Protein AF-0000000074689907 (afdb_homodimer)

Structure (mmCIF, N/CA/C/O backbone):
data_AF-0000000074689907-model_v1
#
loop_
_entity.id
_entity.type
_entity.pdbx_description
1 polymer 'Uncharacterized protein'
#
loop_
_atom_site.group_PDB
_atom_site.id
_atom_site.type_symbol
_atom_site.label_atom_id
_atom_site.label_alt_id
_atom_site.label_comp_id
_atom_site.label_asym_id
_atom_site.label_entity_id
_atom_site.label_seq_id
_atom_site.pdbx_PDB_ins_code
_atom_site.Cartn_x
_atom_site.Cartn_y
_atom_site.Cartn_z
_atom_site.occupancy
_atom_site.B_iso_or_equiv
_atom_site.auth_seq_id
_atom_site.auth_comp_id
_atom_site.auth_asym_id
_atom_site.auth_atom_id
_atom_site.pdbx_PDB_model_num
ATOM 1 N N . MET A 1 1 ? -21.703 -45.781 24.141 1 61.06 1 MET A N 1
ATOM 2 C CA . MET A 1 1 ? -22.984 -45.281 23.656 1 61.06 1 MET A CA 1
ATOM 3 C C . MET A 1 1 ? -22.984 -43.75 23.562 1 61.06 1 MET A C 1
ATOM 5 O O . MET A 1 1 ? -23.328 -43.188 22.531 1 61.06 1 MET A O 1
ATOM 9 N N . VAL A 1 2 ? -22.469 -43.188 24.641 1 70.88 2 VAL A N 1
ATOM 10 C CA . VAL A 1 2 ? -22.438 -41.75 24.719 1 70.88 2 VAL A CA 1
ATOM 11 C C . VAL A 1 2 ? -21.484 -41.188 23.656 1 70.88 2 VAL A C 1
ATOM 13 O O . VAL A 1 2 ? -21.812 -40.25 22.922 1 70.88 2 VAL A O 1
ATOM 16 N N . ALA A 1 3 ? -20.469 -41.938 23.438 1 79.12 3 ALA A N 1
ATOM 17 C CA . ALA A 1 3 ? -19.469 -41.5 22.484 1 79.12 3 ALA A CA 1
ATOM 18 C C . ALA A 1 3 ? -19.984 -41.562 21.062 1 79.12 3 ALA A C 1
ATOM 20 O O . ALA A 1 3 ? -19.75 -40.656 20.25 1 79.12 3 ALA A O 1
ATOM 21 N N . ALA A 1 4 ? -20.797 -42.594 20.781 1 86.19 4 ALA A N 1
ATOM 22 C CA . ALA A 1 4 ? -21.344 -42.781 19.438 1 86.19 4 ALA A CA 1
ATOM 23 C C . ALA A 1 4 ? -22.359 -41.688 19.094 1 86.19 4 ALA A C 1
ATOM 25 O O . ALA A 1 4 ? -22.359 -41.156 17.984 1 86.19 4 ALA A O 1
ATOM 26 N N . ASN A 1 5 ? -23.156 -41.375 20.109 1 89.81 5 ASN A N 1
ATOM 27 C CA . ASN A 1 5 ? -24.141 -40.312 19.922 1 89.81 5 ASN A CA 1
ATOM 28 C C . ASN A 1 5 ? -23.453 -38.938 19.734 1 89.81 5 ASN A C 1
ATOM 30 O O . ASN A 1 5 ? -23.891 -38.125 18.906 1 89.81 5 ASN A O 1
ATOM 34 N N . ASP A 1 6 ? -22.406 -38.781 20.469 1 92.06 6 ASP A N 1
ATOM 35 C CA . ASP A 1 6 ? -21.641 -37.531 20.359 1 92.06 6 ASP A CA 1
ATOM 36 C C . ASP A 1 6 ? -21.031 -37.375 18.969 1 92.06 6 ASP A C 1
ATOM 38 O O . ASP A 1 6 ? -21.062 -36.312 18.391 1 92.06 6 ASP A O 1
ATOM 42 N N . VAL A 1 7 ? -20.531 -38.469 18.422 1 91.75 7 VAL A N 1
ATOM 43 C CA . VAL A 1 7 ? -19.922 -38.438 17.109 1 91.75 7 VAL A CA 1
ATOM 44 C C . VAL A 1 7 ? -20.969 -38.156 16.047 1 91.75 7 VAL A C 1
ATOM 46 O O . VAL A 1 7 ? -20.734 -37.375 15.102 1 91.75 7 VAL A O 1
ATOM 49 N N . ARG A 1 8 ? -22.109 -38.781 16.188 1 94.06 8 ARG A N 1
ATOM 50 C CA . ARG A 1 8 ? -23.203 -38.531 15.234 1 94.06 8 ARG A CA 1
ATOM 51 C C . ARG A 1 8 ? -23.625 -37.062 15.234 1 94.06 8 ARG A C 1
ATOM 53 O O . ARG A 1 8 ? -23.891 -36.5 14.172 1 94.06 8 ARG A O 1
ATOM 60 N N . ASP A 1 9 ? -23.703 -36.531 16.422 1 94.69 9 ASP A N 1
ATOM 61 C CA . ASP A 1 9 ? -24.062 -35.094 16.531 1 94.69 9 ASP A CA 1
ATOM 62 C C . ASP A 1 9 ? -23.047 -34.219 15.828 1 94.69 9 ASP A C 1
ATOM 64 O O . ASP A 1 9 ? -23.422 -33.25 15.164 1 94.69 9 ASP A O 1
ATOM 68 N N . VAL A 1 10 ? -21.781 -34.531 15.984 1 94.38 10 VAL A N 1
ATOM 69 C CA . VAL A 1 10 ? -20.719 -33.781 15.336 1 94.38 10 VAL A CA 1
ATOM 70 C C . VAL A 1 10 ? -20.797 -33.938 13.828 1 94.38 10 VAL A C 1
ATOM 72 O O . VAL A 1 10 ? -20.625 -32.969 13.078 1 94.38 10 VAL A O 1
ATOM 75 N N . VAL A 1 11 ? -21.078 -35.125 13.352 1 93.38 11 VAL A N 1
ATOM 76 C CA . VAL A 1 11 ? -21.203 -35.406 11.922 1 93.38 11 VAL A CA 1
ATOM 77 C C . VAL A 1 11 ? -22.375 -34.594 11.344 1 93.38 11 VAL A C 1
ATOM 79 O O . VAL A 1 11 ? -22.281 -34.062 10.242 1 93.38 11 VAL A O 1
ATOM 82 N N . ASP A 1 12 ? -23.438 -34.562 12.117 1 94.69 12 ASP A N 1
ATOM 83 C CA . ASP A 1 12 ? -24.594 -33.781 11.68 1 94.69 12 ASP A CA 1
ATOM 84 C C . ASP A 1 12 ? -24.25 -32.312 11.547 1 94.69 12 ASP A C 1
ATOM 86 O O . ASP A 1 12 ? -24.688 -31.656 10.594 1 94.69 12 ASP A O 1
ATOM 90 N N . LEU A 1 13 ? -23.516 -31.828 12.492 1 95.19 13 LEU A N 1
ATOM 91 C CA . LEU A 1 13 ? -23.047 -30.438 12.398 1 95.19 13 LEU A CA 1
ATOM 92 C C . LEU A 1 13 ? -22.172 -30.25 11.156 1 95.19 13 LEU A C 1
ATOM 94 O O . LEU A 1 13 ? -22.312 -29.234 10.461 1 95.19 13 LEU A O 1
ATOM 98 N N . LEU A 1 14 ? -21.281 -31.141 10.852 1 93.75 14 LEU A N 1
ATOM 99 C CA . LEU A 1 14 ? -20.391 -31.062 9.703 1 93.75 14 LEU A CA 1
ATOM 100 C C . LEU A 1 14 ? -21.172 -31.062 8.398 1 93.75 14 LEU A C 1
ATOM 102 O O . LEU A 1 14 ? -20.812 -30.391 7.441 1 93.75 14 LEU A O 1
ATOM 106 N N . ILE A 1 15 ? -22.219 -31.828 8.375 1 94.81 15 ILE A N 1
ATOM 107 C CA . ILE A 1 15 ? -23.078 -31.891 7.195 1 94.81 15 ILE A CA 1
ATOM 108 C C . ILE A 1 15 ? -23.75 -30.531 6.988 1 94.81 15 ILE A C 1
ATOM 110 O O . ILE A 1 15 ? -23.812 -30.031 5.863 1 94.81 15 ILE A O 1
ATOM 114 N N . GLU A 1 16 ? -24.234 -29.969 8.078 1 94.75 16 GLU A N 1
ATOM 115 C CA . GLU A 1 16 ? -24.828 -28.641 7.98 1 94.75 16 GLU A CA 1
ATOM 116 C C . GLU A 1 16 ? -23.828 -27.609 7.488 1 94.75 16 GLU A C 1
ATOM 118 O O . GLU A 1 16 ? -24.156 -26.766 6.656 1 94.75 16 GLU A O 1
ATOM 123 N N . LEU A 1 17 ? -22.594 -27.688 7.969 1 94.5 17 LEU A N 1
ATOM 124 C CA . LEU A 1 17 ? -21.531 -26.781 7.539 1 94.5 17 LEU A CA 1
ATOM 125 C C . LEU A 1 17 ? -21.219 -26.969 6.055 1 94.5 17 LEU A C 1
ATOM 127 O O . LEU A 1 17 ? -21.031 -25.984 5.332 1 94.5 17 LEU A O 1
ATOM 131 N N . ALA A 1 18 ? -21.203 -28.188 5.652 1 93.25 18 ALA A N 1
ATOM 132 C CA . ALA A 1 18 ? -20.938 -28.484 4.246 1 93.25 18 ALA A CA 1
ATOM 133 C C . ALA A 1 18 ? -22.047 -27.938 3.352 1 93.25 18 ALA A C 1
ATOM 135 O O . ALA A 1 18 ? -21.781 -27.469 2.242 1 93.25 18 ALA A O 1
ATOM 136 N N . GLN A 1 19 ? -23.25 -28.016 3.816 1 93.12 19 GLN A N 1
ATOM 137 C CA . GLN A 1 19 ? -24.375 -27.5 3.062 1 93.12 19 GLN A CA 1
ATOM 138 C C . GLN A 1 19 ? -24.312 -25.984 2.932 1 93.12 19 GLN A C 1
ATOM 140 O O . GLN A 1 19 ? -24.625 -25.438 1.877 1 93.12 19 GLN A O 1
ATOM 145 N N . ILE A 1 20 ? -23.922 -25.344 3.961 1 93.44 20 ILE A N 1
ATOM 146 C CA . ILE A 1 20 ? -23.75 -23.906 3.904 1 93.44 20 ILE A CA 1
ATOM 147 C C . ILE A 1 20 ? -22.656 -23.547 2.895 1 93.44 20 ILE A C 1
ATOM 149 O O . ILE A 1 20 ? -22.828 -22.672 2.055 1 93.44 20 ILE A O 1
ATOM 153 N N . ARG A 1 21 ? -21.469 -24.219 2.959 1 90.88 21 ARG A N 1
ATOM 154 C CA . ARG A 1 21 ? -20.359 -23.969 2.049 1 90.88 21 ARG A CA 1
ATOM 155 C C . ARG A 1 21 ? -20.781 -24.172 0.597 1 90.88 21 ARG A C 1
ATOM 157 O O . ARG A 1 21 ? -20.453 -23.344 -0.268 1 90.88 21 ARG A O 1
ATOM 164 N N . GLU A 1 22 ? -21.516 -25.266 0.385 1 83 22 GLU A N 1
ATOM 165 C CA . GLU A 1 22 ? -21.984 -25.562 -0.964 1 83 22 GLU A CA 1
ATOM 166 C C . GLU A 1 22 ? -22.953 -24.516 -1.464 1 83 22 GLU A C 1
ATOM 168 O O . GLU A 1 22 ? -22.922 -24.125 -2.637 1 83 22 GLU A O 1
ATOM 173 N N . SER A 1 23 ? -23.766 -24.062 -0.639 1 82.69 23 SER A N 1
ATOM 174 C CA . SER A 1 23 ? -24.734 -23.031 -1 1 82.69 23 SER A CA 1
ATOM 175 C C . SER A 1 23 ? -24.047 -21.734 -1.396 1 82.69 23 SER A C 1
ATOM 177 O O . SER A 1 23 ? -24.5 -21.031 -2.309 1 82.69 23 SER A O 1
ATOM 179 N N . VAL A 1 24 ? -22.938 -21.375 -0.754 1 82 24 VAL A N 1
ATOM 180 C CA . VAL A 1 24 ? -22.188 -20.156 -1.05 1 82 24 VAL A CA 1
ATOM 181 C C . VAL A 1 24 ? -21.422 -20.328 -2.365 1 82 24 VAL A C 1
ATOM 183 O O . VAL A 1 24 ? -21.375 -19.406 -3.182 1 82 24 VAL A O 1
ATOM 186 N N . ARG A 1 25 ? -20.828 -21.484 -2.537 1 73.94 25 ARG A N 1
ATOM 187 C CA . ARG A 1 25 ? -20.062 -21.781 -3.744 1 73.94 25 ARG A CA 1
ATOM 188 C C . ARG A 1 25 ? -20.938 -21.641 -4.988 1 73.94 25 ARG A C 1
ATOM 190 O O . ARG A 1 25 ? -20.469 -21.156 -6.027 1 73.94 25 ARG A O 1
ATOM 197 N N . THR A 1 26 ? -22.125 -21.969 -4.906 1 63.56 26 THR A N 1
ATOM 198 C CA . THR A 1 26 ? -23.031 -22.016 -6.051 1 63.56 26 THR A CA 1
ATOM 199 C C . THR A 1 26 ? -23.719 -20.672 -6.258 1 63.56 26 THR A C 1
ATOM 201 O O . THR A 1 26 ? -24.391 -20.469 -7.273 1 63.56 26 THR A O 1
ATOM 204 N N . THR A 1 27 ? -23.531 -19.828 -5.277 1 60.03 27 THR A N 1
ATOM 205 C CA . THR A 1 27 ? -24.109 -18.5 -5.414 1 60.03 27 THR A CA 1
ATOM 206 C C . THR A 1 27 ? -23.25 -17.609 -6.305 1 60.03 27 THR A C 1
ATOM 208 O O . THR A 1 27 ? -22.016 -17.609 -6.191 1 60.03 27 THR A O 1
ATOM 211 N N . ILE A 1 28 ? -23.75 -17.016 -7.383 1 55.38 28 ILE A N 1
ATOM 212 C CA . ILE A 1 28 ? -23.062 -16.078 -8.258 1 55.38 28 ILE A CA 1
ATOM 213 C C . ILE A 1 28 ? -22.531 -14.898 -7.441 1 55.38 28 ILE A C 1
ATOM 215 O O . ILE A 1 28 ? -23.281 -14.219 -6.75 1 55.38 28 ILE A O 1
ATOM 219 N N . PRO A 1 29 ? -21.188 -14.93 -7.309 1 56.12 29 PRO A N 1
ATOM 220 C CA . PRO A 1 29 ? -20.688 -13.812 -6.508 1 56.12 29 PRO A CA 1
ATOM 221 C C . PRO A 1 29 ? -21.094 -12.453 -7.07 1 56.12 29 PRO A C 1
ATOM 223 O O . PRO A 1 29 ? -21.188 -12.289 -8.289 1 56.12 29 PRO A O 1
ATOM 226 N N . ASN A 1 30 ? -21.938 -11.594 -6.375 1 54.38 30 ASN A N 1
ATOM 227 C CA . ASN A 1 30 ? -22.25 -10.258 -6.871 1 54.38 30 ASN A CA 1
ATOM 228 C C . ASN A 1 30 ? -21 -9.398 -7.008 1 54.38 30 ASN A C 1
ATOM 230 O O . ASN A 1 30 ? -21.062 -8.266 -7.488 1 54.38 30 ASN A O 1
ATOM 234 N N . ASN A 1 31 ? -19.844 -10.055 -7.086 1 57.47 31 ASN A N 1
ATOM 235 C CA . ASN A 1 31 ? -18.531 -9.453 -7.285 1 57.47 31 ASN A CA 1
ATOM 236 C C . ASN A 1 31 ? -18.328 -8.242 -6.379 1 57.47 31 ASN A C 1
ATOM 238 O O . ASN A 1 31 ? -17.531 -7.352 -6.688 1 57.47 31 ASN A O 1
ATOM 242 N N . GLU A 1 32 ? -19.172 -8.062 -5.367 1 66.44 32 GLU A N 1
ATOM 243 C CA . GLU A 1 32 ? -18.969 -6.859 -4.57 1 66.44 32 GLU A CA 1
ATOM 244 C C . GLU A 1 32 ? -18.297 -7.188 -3.234 1 66.44 32 GLU A C 1
ATOM 246 O O . GLU A 1 32 ? -18.922 -7.773 -2.35 1 66.44 32 GLU A O 1
ATOM 251 N N . ASP A 1 33 ? -17.031 -7.031 -3.127 1 76.25 33 ASP A N 1
ATOM 252 C CA . ASP A 1 33 ? -16.328 -7.098 -1.853 1 76.25 33 ASP A CA 1
ATOM 253 C C . ASP A 1 33 ? -16.703 -5.93 -0.949 1 76.25 33 ASP A C 1
ATOM 255 O O . ASP A 1 33 ? -17.078 -4.855 -1.434 1 76.25 33 ASP A O 1
ATOM 259 N N . GLU A 1 34 ? -16.906 -6.301 0.24 1 83.38 34 GLU A N 1
ATOM 260 C CA . GLU A 1 34 ? -17.219 -5.273 1.229 1 83.38 34 GLU A CA 1
ATOM 261 C C . GLU A 1 34 ? -15.977 -4.895 2.039 1 83.38 34 GLU A C 1
ATOM 263 O O . GLU A 1 34 ? -15.258 -5.766 2.533 1 83.38 34 GLU A O 1
ATOM 268 N N . GLU A 1 35 ? -15.719 -3.66 2.059 1 86.38 35 GLU A N 1
ATOM 269 C CA . GLU A 1 35 ? -14.688 -3.152 2.957 1 86.38 35 GLU A CA 1
ATOM 270 C C . GLU A 1 35 ? -15.281 -2.697 4.285 1 86.38 35 GLU A C 1
ATOM 272 O O . GLU A 1 35 ? -16.125 -1.804 4.316 1 86.38 35 GLU A O 1
ATOM 277 N N . ILE A 1 36 ? -14.883 -3.34 5.359 1 90.94 36 ILE A N 1
ATOM 278 C CA . ILE A 1 36 ? -15.445 -3.012 6.664 1 90.94 36 ILE A CA 1
ATOM 279 C C . ILE A 1 36 ? -14.328 -2.891 7.691 1 90.94 36 ILE A C 1
ATOM 281 O O . ILE A 1 36 ? -13.25 -3.473 7.52 1 90.94 36 ILE A O 1
ATOM 285 N N . THR A 1 37 ? -14.539 -2.111 8.742 1 89.81 37 THR A N 1
ATOM 286 C CA . THR A 1 37 ? -13.555 -1.977 9.812 1 89.81 37 THR A CA 1
ATOM 287 C C . THR A 1 37 ? -13.602 -3.188 10.742 1 89.81 37 THR A C 1
ATOM 289 O O . THR A 1 37 ? -14.578 -3.943 10.734 1 89.81 37 THR A O 1
ATOM 292 N N . MET A 1 38 ? -12.602 -3.336 11.516 1 91.25 38 MET A N 1
ATOM 293 C CA . MET A 1 38 ? -12.57 -4.402 12.508 1 91.25 38 MET A CA 1
ATOM 294 C C . MET A 1 38 ? -13.711 -4.25 13.508 1 91.25 38 MET A C 1
ATOM 296 O O . MET A 1 38 ? -14.281 -5.242 13.953 1 91.25 38 MET A O 1
ATOM 300 N N . MET A 1 39 ? -14.016 -3.031 13.859 1 91 39 MET A N 1
ATOM 301 C CA . MET A 1 39 ? -15.141 -2.771 14.758 1 91 39 MET A CA 1
ATOM 302 C C . MET A 1 39 ? -16.453 -3.242 14.133 1 91 39 MET A C 1
ATOM 304 O O . MET A 1 39 ? -17.234 -3.936 14.781 1 91 39 MET A O 1
ATOM 308 N N . GLU A 1 40 ? -16.656 -2.908 12.906 1 93.88 40 GLU A N 1
ATOM 309 C CA . GLU A 1 40 ? -17.859 -3.305 12.195 1 93.88 40 GLU A CA 1
ATOM 310 C C . GLU A 1 40 ? -17.938 -4.824 12.055 1 93.88 40 GLU A C 1
ATOM 312 O O . GLU A 1 40 ? -19.031 -5.402 12.125 1 93.88 40 GLU A O 1
ATOM 317 N N . LEU A 1 41 ? -16.797 -5.414 11.773 1 95.56 41 LEU A N 1
ATOM 318 C CA . LEU A 1 41 ? -16.75 -6.867 11.664 1 95.56 41 LEU A CA 1
ATOM 319 C C . LEU A 1 41 ? -17.266 -7.527 12.938 1 95.56 41 LEU A C 1
ATOM 321 O O . LEU A 1 41 ? -18.016 -8.5 12.883 1 95.56 41 LEU A O 1
ATOM 325 N N . GLY A 1 42 ? -16.875 -7.023 14.086 1 94.44 42 GLY A N 1
ATOM 326 C CA . GLY A 1 42 ? -17.344 -7.535 15.367 1 94.44 42 GLY A CA 1
ATOM 327 C C . GLY A 1 42 ? -18.844 -7.32 15.586 1 94.44 42 GLY A C 1
ATOM 328 O O . GLY A 1 42 ? -19.531 -8.203 16.094 1 94.44 42 GLY A O 1
ATOM 329 N N . ASP A 1 43 ? -19.297 -6.16 15.188 1 94.44 43 ASP A N 1
ATOM 330 C CA . ASP A 1 43 ? -20.703 -5.816 15.375 1 94.44 43 ASP A CA 1
ATOM 331 C C . ASP A 1 43 ? -21.594 -6.66 14.477 1 94.44 43 ASP A C 1
ATOM 333 O O . ASP A 1 43 ? -22.688 -7.062 14.875 1 94.44 43 ASP A O 1
ATOM 337 N N . LYS A 1 44 ? -21.156 -6.848 13.289 1 94.25 44 LYS A N 1
ATOM 338 C CA . LYS A 1 44 ? -21.938 -7.559 12.289 1 94.25 44 LYS A CA 1
ATOM 339 C C . LYS A 1 44 ? -22.047 -9.047 12.633 1 94.25 44 LYS A C 1
ATOM 341 O O . LYS A 1 44 ? -23.078 -9.672 12.367 1 94.25 44 LYS A O 1
ATOM 346 N N . TYR A 1 45 ? -20.953 -9.57 13.172 1 94.62 45 TYR A N 1
ATOM 347 C CA . TYR A 1 45 ? -20.938 -11 13.461 1 94.62 45 TYR A CA 1
ATOM 348 C C . TYR A 1 45 ? -20.516 -11.258 14.906 1 94.62 45 TYR A C 1
ATOM 350 O O . TYR A 1 45 ? -19.531 -11.938 15.156 1 94.62 45 TYR A O 1
ATOM 358 N N . PRO A 1 46 ? -21.266 -10.93 15.789 1 93.25 46 PRO A N 1
ATOM 359 C CA . PRO A 1 46 ? -20.906 -11.016 17.203 1 93.25 46 PRO A CA 1
ATOM 360 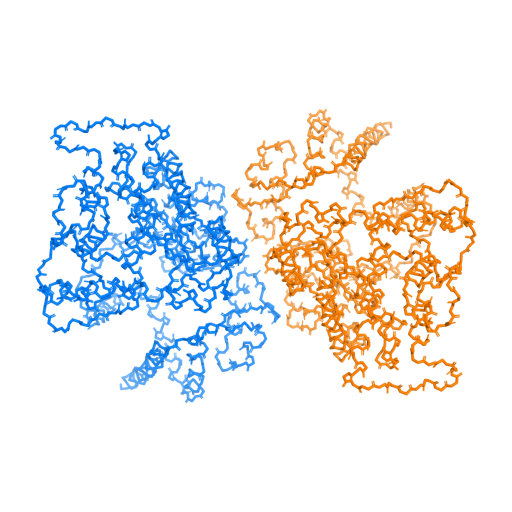C C . PRO A 1 46 ? -20.766 -12.461 17.688 1 93.25 46 PRO A C 1
ATOM 362 O O . PRO A 1 46 ? -19.953 -12.75 18.562 1 93.25 46 PRO A O 1
ATOM 365 N N . ILE A 1 47 ? -21.516 -13.375 17.109 1 92.75 47 ILE A N 1
ATOM 366 C CA . ILE A 1 47 ? -21.531 -14.758 17.578 1 92.75 47 ILE A CA 1
ATOM 367 C C . ILE A 1 47 ? -20.266 -15.477 17.109 1 92.75 47 ILE A C 1
ATOM 369 O O . ILE A 1 47 ? -19.734 -16.344 17.797 1 92.75 47 ILE A O 1
ATOM 373 N N . LEU A 1 48 ? -19.75 -15.141 16 1 93.56 48 LEU A N 1
ATOM 374 C CA . LEU A 1 48 ? -18.594 -15.812 15.414 1 93.56 48 LEU A CA 1
ATOM 375 C C . LEU A 1 48 ? -17.297 -15.391 16.109 1 93.56 48 LEU A C 1
ATOM 377 O O . LEU A 1 48 ? -16.297 -16.109 16.062 1 93.56 48 LEU A O 1
ATOM 381 N N . GLY A 1 49 ? -17.297 -14.234 16.672 1 93.69 49 GLY A N 1
ATOM 382 C CA . GLY A 1 49 ? -16.109 -13.758 17.375 1 93.69 49 GLY A CA 1
ATOM 383 C C . GLY A 1 49 ? -14.922 -13.555 16.453 1 93.69 49 GLY A C 1
ATOM 384 O O . GLY A 1 49 ? -13.773 -13.734 16.875 1 93.69 49 GLY A O 1
ATOM 385 N N . LEU A 1 50 ? -15.18 -13.195 15.234 1 94.75 50 LEU A N 1
ATOM 386 C CA . LEU A 1 50 ? -14.125 -13.086 14.227 1 94.75 50 LEU A CA 1
ATOM 387 C C . LEU A 1 50 ? -13.117 -12.008 14.609 1 94.75 50 LEU A C 1
ATOM 389 O O . LEU A 1 50 ? -11.906 -12.258 14.617 1 94.75 50 LEU A O 1
ATOM 393 N N . ALA A 1 51 ? -13.578 -10.789 14.914 1 94.12 51 ALA A N 1
ATOM 394 C CA . ALA A 1 51 ? -12.703 -9.672 15.242 1 94.12 51 ALA A CA 1
ATOM 395 C C . ALA A 1 51 ? -11.828 -9.992 16.453 1 94.12 51 ALA A C 1
ATOM 397 O O . ALA A 1 51 ? -10.625 -9.719 16.438 1 94.12 51 ALA A O 1
ATOM 398 N N . ARG A 1 52 ? -12.398 -10.625 17.422 1 92.94 52 ARG A N 1
ATOM 399 C CA . ARG A 1 52 ? -11.664 -11.008 18.625 1 92.94 52 ARG A CA 1
ATOM 400 C C . ARG A 1 52 ? -10.586 -12.031 18.312 1 92.94 52 ARG A C 1
ATOM 402 O O . ARG A 1 52 ? -9.445 -11.914 18.766 1 92.94 52 ARG A O 1
ATOM 409 N N . THR A 1 53 ? -10.961 -13.008 17.547 1 94.19 53 THR A N 1
ATOM 410 C CA . THR A 1 53 ? -10.031 -14.07 17.188 1 94.19 53 THR A CA 1
ATOM 411 C C . THR A 1 53 ? -8.844 -13.516 16.406 1 94.19 53 THR A C 1
ATOM 413 O O . THR A 1 53 ? -7.695 -13.844 16.688 1 94.19 53 THR A O 1
ATOM 416 N N . ILE A 1 54 ? -9.094 -12.664 15.461 1 93.44 54 ILE A N 1
ATOM 417 C CA . ILE A 1 54 ? -8.047 -12.055 14.648 1 93.44 54 ILE A CA 1
ATOM 418 C C . ILE A 1 54 ? -7.105 -11.25 15.555 1 93.44 54 ILE A C 1
ATOM 420 O O . ILE A 1 54 ? -5.887 -11.383 15.461 1 93.44 54 ILE A O 1
ATOM 424 N N . ARG A 1 55 ? -7.652 -10.469 16.422 1 91.56 55 ARG A N 1
ATOM 425 C CA . ARG A 1 55 ? -6.855 -9.648 17.328 1 91.56 55 ARG A CA 1
ATOM 426 C C . ARG A 1 55 ? -5.969 -10.508 18.219 1 91.56 55 ARG A C 1
ATOM 428 O O . ARG A 1 55 ? -4.801 -10.188 18.438 1 91.56 55 ARG A O 1
ATOM 435 N N . GLU A 1 56 ? -6.512 -11.602 18.688 1 91.5 56 GLU A N 1
ATOM 436 C CA . GLU A 1 56 ? -5.758 -12.492 19.578 1 91.5 56 GLU A CA 1
ATOM 437 C C . GLU A 1 56 ? -4.609 -13.164 18.828 1 91.5 56 GLU A C 1
ATOM 439 O O . GLU A 1 56 ? -3.512 -13.305 19.359 1 91.5 56 GLU A O 1
ATOM 444 N N . PHE A 1 57 ? -4.891 -13.562 17.625 1 91.06 57 PHE A N 1
ATOM 445 C CA . PHE A 1 57 ? -3.844 -14.18 16.828 1 91.06 57 PHE A CA 1
ATOM 446 C C . PHE A 1 57 ? -2.701 -13.195 16.578 1 91.06 57 PHE A C 1
ATOM 448 O O . PHE A 1 57 ? -1.53 -13.555 16.734 1 91.06 57 PHE A O 1
ATOM 455 N N . PHE A 1 58 ? -3.01 -11.977 16.25 1 89.5 58 PHE A N 1
ATOM 456 C CA . PHE A 1 58 ? -1.99 -10.977 15.953 1 89.5 58 PHE A CA 1
ATOM 457 C C . PHE A 1 58 ? -1.289 -10.531 17.234 1 89.5 58 PHE A C 1
ATOM 459 O O . PHE A 1 58 ? -0.086 -10.258 17.219 1 89.5 58 PHE A O 1
ATOM 466 N N . ALA A 1 59 ? -2.043 -10.477 18.312 1 87.25 59 ALA A N 1
ATOM 467 C CA . ALA A 1 59 ? -1.449 -10.102 19.609 1 87.25 59 ALA A CA 1
ATOM 468 C C . ALA A 1 59 ? -0.382 -11.109 20.031 1 87.25 59 ALA A C 1
ATOM 470 O O . ALA A 1 59 ? 0.632 -10.734 20.625 1 87.25 59 ALA A O 1
ATOM 471 N N . ALA A 1 60 ? -0.642 -12.336 19.719 1 87.06 60 ALA A N 1
ATOM 472 C CA . ALA A 1 60 ? 0.322 -13.391 20.047 1 87.06 60 ALA A CA 1
ATOM 473 C C . ALA A 1 60 ? 1.636 -13.172 19.297 1 87.06 60 ALA A C 1
ATOM 475 O O . ALA A 1 60 ? 2.693 -13.617 19.75 1 87.06 60 ALA A O 1
ATOM 476 N N . ALA A 1 61 ? 1.555 -12.508 18.219 1 86.38 61 ALA A N 1
ATOM 477 C CA . ALA A 1 61 ? 2.746 -12.156 17.453 1 86.38 61 ALA A CA 1
ATOM 478 C C . ALA A 1 61 ? 3.23 -10.75 17.797 1 86.38 61 ALA A C 1
ATOM 480 O O . ALA A 1 61 ? 4.066 -10.188 17.094 1 86.38 61 ALA A O 1
ATOM 481 N N . GLU A 1 62 ? 2.584 -10.156 18.766 1 81.81 62 GLU A N 1
ATOM 482 C CA . GLU A 1 62 ? 2.924 -8.836 19.281 1 81.81 62 GLU A CA 1
ATOM 483 C C . GLU A 1 62 ? 2.602 -7.75 18.25 1 81.81 62 GLU A C 1
ATOM 485 O O . GLU A 1 62 ? 3.334 -6.766 18.141 1 81.81 62 GLU A O 1
ATOM 490 N N . LYS A 1 63 ? 1.653 -7.996 17.516 1 84.38 63 LYS A N 1
ATOM 491 C CA . LYS A 1 63 ? 1.138 -7.02 16.562 1 84.38 63 LYS A CA 1
ATOM 492 C C . LYS A 1 63 ? -0.274 -6.578 16.938 1 84.38 63 LYS A C 1
ATOM 494 O O . LYS A 1 63 ? -1.096 -7.398 17.344 1 84.38 63 LYS A O 1
ATOM 499 N N . GLY A 1 64 ? -0.491 -5.34 16.797 1 81.5 64 GLY A N 1
ATOM 500 C CA . GLY A 1 64 ? -1.814 -4.824 17.109 1 81.5 64 GLY A CA 1
ATOM 501 C C . GLY A 1 64 ? -2.73 -4.762 15.898 1 81.5 64 GLY A C 1
ATOM 502 O O . GLY A 1 64 ? -2.281 -4.48 14.789 1 81.5 64 GLY A O 1
ATOM 503 N N . VAL A 1 65 ? -4.016 -5.113 16.125 1 87.62 65 VAL A N 1
ATOM 504 C CA . VAL A 1 65 ? -5.098 -4.887 15.172 1 87.62 65 VAL A CA 1
ATOM 505 C C . VAL A 1 65 ? -6.113 -3.914 15.766 1 87.62 65 VAL A C 1
ATOM 507 O O . VAL A 1 65 ? -6.781 -4.23 16.75 1 87.62 65 VAL A O 1
ATOM 510 N N . PHE A 1 66 ? -6.254 -2.82 15.109 1 86.44 66 PHE A N 1
ATOM 511 C CA . PHE A 1 66 ? -7.02 -1.728 15.695 1 86.44 66 PHE A CA 1
ATOM 512 C C . PHE A 1 66 ? -8.438 -1.706 15.141 1 86.44 66 PHE A C 1
ATOM 514 O O . PHE A 1 66 ? -8.711 -2.273 14.078 1 86.44 66 PHE A O 1
ATOM 521 N N . ASP A 1 67 ? -9.289 -1.017 15.82 1 87.12 67 ASP A N 1
ATOM 522 C CA . ASP A 1 67 ? -10.719 -0.991 15.516 1 87.12 67 ASP A CA 1
ATOM 523 C C . ASP A 1 67 ? -10.969 -0.373 14.141 1 87.12 67 ASP A C 1
ATOM 525 O O . ASP A 1 67 ? -11.875 -0.801 13.422 1 87.12 67 ASP A O 1
ATOM 529 N N . PHE A 1 68 ? -10.195 0.523 13.812 1 82.44 68 PHE A N 1
ATOM 530 C CA . PHE A 1 68 ? -10.453 1.293 12.602 1 82.44 68 PHE A CA 1
ATOM 531 C C . PHE A 1 68 ? -9.867 0.592 11.383 1 82.44 68 PHE A C 1
ATOM 533 O O . PHE A 1 68 ? -10.18 0.956 10.242 1 82.44 68 PHE A O 1
ATOM 540 N N . GLN A 1 69 ? -8.992 -0.352 11.609 1 85.62 69 GLN A N 1
ATOM 541 C CA . GLN A 1 69 ? -8.367 -1.045 10.484 1 85.62 69 GLN A CA 1
ATOM 542 C C . GLN A 1 69 ? -9.414 -1.77 9.641 1 85.62 69 GLN A C 1
ATOM 544 O O . GLN A 1 69 ? -10.352 -2.361 10.18 1 85.62 69 GLN A O 1
ATOM 549 N N . LYS A 1 70 ? -9.211 -1.696 8.367 1 84.38 70 LYS A N 1
ATOM 550 C CA . LYS A 1 70 ? -10.188 -2.238 7.438 1 84.38 70 LYS A CA 1
ATOM 551 C C . LYS A 1 70 ? -9.805 -3.645 6.988 1 84.38 70 LYS A C 1
ATOM 553 O O . LYS A 1 70 ? -8.625 -3.982 6.93 1 84.38 70 LYS A O 1
ATOM 558 N N . VAL A 1 71 ? -10.781 -4.449 6.703 1 88.06 71 VAL A N 1
ATOM 559 C CA . VAL A 1 71 ? -10.641 -5.77 6.098 1 88.06 71 VAL A CA 1
ATOM 560 C C . VAL A 1 71 ? -11.602 -5.902 4.914 1 88.06 71 VAL A C 1
ATOM 562 O O . VAL A 1 71 ? -12.641 -5.246 4.875 1 88.06 71 VAL A O 1
ATOM 565 N N . ILE A 1 72 ? -11.188 -6.602 3.949 1 84.56 72 ILE A N 1
ATOM 566 C CA . ILE A 1 72 ? -12.031 -6.871 2.793 1 84.56 72 ILE A CA 1
ATOM 567 C C . ILE A 1 72 ? -12.727 -8.219 2.965 1 84.56 72 ILE A C 1
ATOM 569 O O . ILE A 1 72 ? -12.062 -9.242 3.152 1 84.56 72 ILE A O 1
ATOM 573 N N . LEU A 1 73 ? -13.969 -8.148 2.982 1 88.44 73 LEU A N 1
ATOM 574 C CA . LEU A 1 73 ? -14.797 -9.344 3.033 1 88.44 73 LEU A CA 1
ATOM 575 C C . LEU A 1 73 ? -15.391 -9.656 1.663 1 88.44 73 LEU A C 1
ATOM 577 O O . LEU A 1 73 ? -16.172 -8.859 1.124 1 88.44 73 LEU A O 1
ATOM 581 N N . SER A 1 74 ? -15.008 -10.797 1.139 1 83.31 74 SER A N 1
ATOM 582 C CA . SER A 1 74 ? -15.594 -11.188 -0.139 1 83.31 74 SER A CA 1
ATOM 583 C C . SER A 1 74 ? -17.078 -11.5 0.007 1 83.31 74 SER A C 1
ATOM 585 O O . SER A 1 74 ? -17.547 -11.828 1.1 1 83.31 74 SER A O 1
ATOM 587 N N . SER A 1 75 ? -17.75 -11.383 -1.083 1 83.06 75 SER A N 1
ATOM 588 C CA . SER A 1 75 ? -19.172 -11.688 -1.063 1 83.06 75 SER A CA 1
ATOM 589 C C . SER A 1 75 ? -19.422 -13.117 -0.585 1 83.06 75 SER A C 1
ATOM 591 O O . SER A 1 75 ? -20.391 -13.367 0.145 1 83.06 75 SER A O 1
ATOM 593 N N . ARG A 1 76 ? -18.562 -13.992 -0.94 1 84.44 76 ARG A N 1
ATOM 594 C CA . ARG A 1 76 ? -18.719 -15.383 -0.531 1 84.44 76 ARG A CA 1
ATOM 595 C C . ARG A 1 76 ? -18.484 -15.539 0.968 1 84.44 76 ARG A C 1
ATOM 597 O O . ARG A 1 76 ? -19.219 -16.266 1.64 1 84.44 76 ARG A O 1
ATOM 604 N N . GLN A 1 77 ? -17.562 -14.859 1.448 1 89.5 77 GLN A N 1
ATOM 605 C CA . GLN A 1 77 ? -17.297 -14.914 2.881 1 89.5 77 GLN A CA 1
ATOM 606 C C . GLN A 1 77 ? -18.453 -14.336 3.686 1 89.5 77 GLN A C 1
ATOM 608 O O . GLN A 1 77 ? -18.859 -14.914 4.695 1 89.5 77 GLN A O 1
ATOM 613 N N . ALA A 1 78 ? -18.953 -13.219 3.227 1 89.38 78 ALA A N 1
ATOM 614 C CA . ALA A 1 78 ? -20.078 -12.578 3.914 1 89.38 78 ALA A CA 1
ATOM 615 C C . ALA A 1 78 ? -21.297 -13.492 3.955 1 89.38 78 ALA A C 1
ATOM 617 O O . ALA A 1 78 ? -21.953 -13.609 4.988 1 89.38 78 ALA A O 1
ATOM 618 N N . GLN A 1 79 ? -21.531 -14.125 2.816 1 88.75 79 GLN A N 1
ATOM 619 C CA . GLN A 1 79 ? -22.672 -15.055 2.752 1 88.75 79 GLN A CA 1
ATOM 620 C C . GLN A 1 79 ? -22.453 -16.234 3.684 1 88.75 79 GLN A C 1
ATOM 622 O O . GLN A 1 79 ? -23.391 -16.672 4.359 1 88.75 79 GLN A O 1
ATOM 627 N N . PHE A 1 80 ? -21.344 -16.766 3.656 1 93.56 80 PHE A N 1
ATOM 628 C CA . PHE A 1 80 ? -21.016 -17.875 4.531 1 93.56 80 PHE A CA 1
ATOM 629 C C . PHE A 1 80 ? -21.234 -17.5 5.992 1 93.56 80 PHE A C 1
ATOM 631 O O . PHE A 1 80 ? -21.875 -18.25 6.746 1 93.56 80 PHE A O 1
ATOM 638 N N . PHE A 1 81 ? -20.75 -16.359 6.445 1 94.25 81 PHE A N 1
ATOM 639 C CA . PHE A 1 81 ? -20.844 -15.93 7.832 1 94.25 81 PHE A CA 1
ATOM 640 C C . PHE A 1 81 ? -22.297 -15.672 8.219 1 94.25 81 PHE A C 1
ATOM 642 O O . PHE A 1 81 ? -22.703 -15.984 9.336 1 94.25 81 PHE A O 1
ATOM 649 N N . ARG A 1 82 ? -23.016 -15.109 7.332 1 92.31 82 ARG A N 1
ATOM 650 C CA . ARG A 1 82 ? -24.438 -14.836 7.59 1 92.31 82 ARG A CA 1
ATOM 651 C C . ARG A 1 82 ? -25.203 -16.125 7.855 1 92.31 82 ARG A C 1
ATOM 653 O O . ARG A 1 82 ? -26.109 -16.156 8.688 1 92.31 82 ARG A O 1
ATOM 660 N N . ARG A 1 83 ? -24.797 -17.109 7.152 1 93.69 83 ARG A N 1
ATOM 661 C CA . ARG A 1 83 ? -25.484 -18.375 7.289 1 93.69 83 ARG A CA 1
ATOM 662 C C . ARG A 1 83 ? -24.953 -19.172 8.477 1 93.69 83 ARG A C 1
ATOM 664 O O . ARG A 1 83 ? -25.672 -19.953 9.086 1 93.69 83 ARG A O 1
ATOM 671 N N . LEU A 1 84 ? -23.719 -18.984 8.766 1 95.69 84 LEU A N 1
ATOM 672 C CA . LEU A 1 84 ? -23.078 -19.703 9.844 1 95.69 84 LEU A CA 1
ATOM 673 C C . LEU A 1 84 ? -23.562 -19.219 11.203 1 95.69 84 LEU A C 1
ATOM 675 O O . LEU A 1 84 ? -23.703 -20 12.141 1 95.69 84 LEU A O 1
ATOM 679 N N . GLN A 1 85 ? -23.812 -17.969 11.336 1 94.94 85 GLN A N 1
ATOM 680 C CA . GLN A 1 85 ? -24.094 -17.359 12.625 1 94.94 85 GLN A CA 1
ATOM 681 C C . GLN A 1 85 ? -25.328 -17.969 13.266 1 94.94 85 GLN A C 1
ATOM 683 O O . GLN A 1 85 ? -25.297 -18.391 14.43 1 94.94 85 GLN A O 1
ATOM 688 N N . PRO A 1 86 ? -26.438 -18.125 12.5 1 94.56 86 PRO A N 1
ATOM 689 C CA . PRO A 1 86 ? -27.609 -18.75 13.133 1 94.56 86 PRO A CA 1
ATOM 690 C C . PRO A 1 86 ? -27.344 -20.203 13.523 1 94.56 86 PRO A C 1
ATOM 692 O O . PRO A 1 86 ? -27.859 -20.672 14.539 1 94.56 86 PRO A O 1
ATOM 695 N N . LEU A 1 87 ? -26.594 -20.875 12.75 1 95 87 LEU A N 1
ATOM 696 C CA . LEU A 1 87 ? -26.25 -22.25 13.07 1 95 87 LEU A CA 1
ATOM 697 C C . LEU A 1 87 ? -25.516 -22.344 14.398 1 95 87 LEU A C 1
ATOM 699 O O . LEU A 1 87 ? -25.828 -23.188 15.234 1 95 87 LEU A O 1
ATOM 703 N N . LEU A 1 88 ? -24.578 -21.484 14.586 1 94.25 88 LEU A N 1
ATOM 704 C CA . LEU A 1 88 ? -23.781 -21.5 15.797 1 94.25 88 LEU A CA 1
ATOM 705 C C . LEU A 1 88 ? -24.578 -21 17 1 94.25 88 LEU A C 1
ATOM 707 O O . LEU A 1 88 ? -24.375 -21.469 18.109 1 94.25 88 LEU A O 1
ATOM 711 N N . ALA A 1 89 ? -25.469 -20.047 16.75 1 93.44 89 ALA A N 1
ATOM 712 C CA . ALA A 1 89 ? -26.297 -19.5 17.812 1 93.44 89 ALA A CA 1
ATOM 713 C C . ALA A 1 89 ? -27.219 -20.578 18.375 1 93.44 89 ALA A C 1
ATOM 715 O O . ALA A 1 89 ? -27.484 -20.609 19.578 1 93.44 89 ALA A O 1
ATOM 716 N N . ASP A 1 90 ? -27.562 -21.469 17.531 1 93.19 90 ASP A N 1
ATOM 717 C CA . ASP A 1 90 ? -28.531 -22.484 17.922 1 93.19 90 ASP A CA 1
ATOM 718 C C . ASP A 1 90 ? -27.844 -23.766 18.359 1 93.19 90 ASP A C 1
ATOM 720 O O . ASP A 1 90 ? -28.469 -24.656 18.938 1 93.19 90 ASP A O 1
ATOM 724 N N . ALA A 1 91 ? -26.609 -23.844 18.109 1 92 91 ALA A N 1
ATOM 725 C CA . ALA A 1 91 ? -25.906 -25.094 18.359 1 92 91 ALA A CA 1
ATOM 726 C C . ALA A 1 91 ? -25.719 -25.328 19.859 1 92 91 ALA A C 1
ATOM 728 O O . ALA A 1 91 ? -25.469 -24.391 20.609 1 92 91 ALA A O 1
ATOM 729 N N . ASP A 1 92 ? -25.844 -26.578 20.266 1 94.56 92 ASP A N 1
ATOM 730 C CA . ASP A 1 92 ? -25.547 -27 21.625 1 94.56 92 ASP A CA 1
ATOM 731 C C . ASP A 1 92 ? -24.047 -26.859 21.938 1 94.56 92 ASP A C 1
ATOM 733 O O . ASP A 1 92 ? -23.219 -27.281 21.141 1 94.56 92 ASP A O 1
ATOM 737 N N . SER A 1 93 ? -23.766 -26.312 23.062 1 94.31 93 SER A N 1
ATOM 738 C CA . SER A 1 93 ? -22.391 -26.078 23.453 1 94.31 93 SER A CA 1
ATOM 739 C C . SER A 1 93 ? -21.594 -27.375 23.516 1 94.31 93 SER A C 1
ATOM 741 O O . SER A 1 93 ? -20.406 -27.406 23.219 1 94.31 93 SER A O 1
ATOM 743 N N . ARG A 1 94 ? -22.328 -28.406 23.891 1 95.06 94 ARG A N 1
ATOM 744 C CA . ARG A 1 94 ? -21.688 -29.719 23.953 1 95.06 94 ARG A CA 1
ATOM 745 C C . ARG A 1 94 ? -21.219 -30.156 22.562 1 95.06 94 ARG A C 1
ATOM 747 O O . ARG A 1 94 ? -20.109 -30.688 22.422 1 95.06 94 ARG A O 1
ATOM 754 N N . ILE A 1 95 ? -22.031 -29.938 21.625 1 95.56 95 ILE A N 1
ATOM 755 C CA . ILE A 1 95 ? -21.703 -30.359 20.266 1 95.56 95 ILE A CA 1
ATOM 756 C C . ILE A 1 95 ? -20.531 -29.531 19.75 1 95.56 95 ILE A C 1
ATOM 758 O O . ILE A 1 95 ? -19.609 -30.062 19.141 1 95.56 95 ILE A O 1
ATOM 762 N N . LEU A 1 96 ? -20.516 -28.266 20.031 1 94.56 96 LEU A N 1
ATOM 763 C CA . LEU A 1 96 ? -19.438 -27.391 19.594 1 94.56 96 LEU A CA 1
ATOM 764 C C . LEU A 1 96 ? -18.125 -27.766 20.266 1 94.56 96 LEU A C 1
ATOM 766 O O . LEU A 1 96 ? -17.078 -27.781 19.609 1 94.56 96 LEU A O 1
ATOM 770 N N . GLN A 1 97 ? -18.203 -28.016 21.5 1 95.19 97 GLN A N 1
ATOM 771 C CA . GLN A 1 97 ? -17 -28.422 22.219 1 95.19 97 GLN A CA 1
ATOM 772 C C . GLN A 1 97 ? -16.422 -29.719 21.641 1 95.19 97 GLN A C 1
ATOM 774 O O . GLN A 1 97 ? -15.211 -29.859 21.484 1 95.19 97 GLN A O 1
ATOM 779 N N . ASN A 1 98 ? -17.344 -30.625 21.375 1 94.81 98 ASN A N 1
ATOM 780 C CA . ASN A 1 98 ? -16.906 -31.875 20.781 1 94.81 98 ASN A CA 1
ATOM 781 C C . ASN A 1 98 ? -16.281 -31.656 19.406 1 94.81 98 ASN A C 1
ATOM 783 O O . ASN A 1 98 ? -15.297 -32.312 19.047 1 94.81 98 ASN A O 1
ATOM 787 N N . PHE A 1 99 ? -16.812 -30.797 18.688 1 94.19 99 PHE A N 1
ATOM 788 C CA . PHE A 1 99 ? -16.297 -30.453 17.375 1 94.19 99 PHE A CA 1
ATOM 789 C C . PHE A 1 99 ? -14.875 -29.906 17.469 1 94.19 99 PHE A C 1
ATOM 791 O O . PHE A 1 99 ? -13.984 -30.359 16.75 1 94.19 99 PHE A O 1
ATOM 798 N N . PHE A 1 100 ? -14.633 -28.953 18.359 1 92.62 100 PHE A N 1
ATOM 799 C CA . PHE A 1 100 ? -13.32 -28.344 18.5 1 92.62 100 PHE A CA 1
ATOM 800 C C . PHE A 1 100 ? -12.312 -29.344 19.031 1 92.62 100 PHE A C 1
ATOM 802 O O . PHE A 1 100 ? -11.133 -29.312 18.656 1 92.62 100 PHE A O 1
ATOM 809 N N . SER A 1 101 ? -12.797 -30.234 19.859 1 90.44 101 SER A N 1
ATOM 810 C CA . SER A 1 101 ? -11.93 -31.297 20.359 1 90.44 101 SER A CA 1
ATOM 811 C C . SER A 1 101 ? -11.508 -32.25 19.25 1 90.44 101 SER A C 1
ATOM 813 O O . SER A 1 101 ? -10.352 -32.656 19.188 1 90.44 101 SER A O 1
ATOM 815 N N . PHE A 1 102 ? -12.43 -32.562 18.469 1 87.38 102 PHE A N 1
ATOM 816 C CA . PHE A 1 102 ? -12.141 -33.406 17.328 1 87.38 102 PHE A CA 1
ATOM 817 C C . PHE A 1 102 ? -11.133 -32.75 16.391 1 87.38 102 PHE A C 1
ATOM 819 O O . PHE A 1 102 ? -10.156 -33.375 15.977 1 87.38 102 PHE A O 1
ATOM 826 N N . GLU A 1 103 ? -11.336 -31.438 16.062 1 88.56 103 GLU A N 1
ATOM 827 C CA . GLU A 1 103 ? -10.438 -30.703 15.18 1 88.56 103 GLU A CA 1
ATOM 828 C C . GLU A 1 103 ? -9.047 -30.578 15.789 1 88.56 103 GLU A C 1
ATOM 830 O O . GLU A 1 103 ? -8.047 -30.672 15.07 1 88.56 103 GLU A O 1
ATOM 835 N N . TYR A 1 104 ? -9.031 -30.344 17.047 1 86.44 104 TYR A N 1
ATOM 836 C CA . TYR A 1 104 ? -7.754 -30.266 17.75 1 86.44 104 TYR A CA 1
ATOM 837 C C . TYR A 1 104 ? -7 -31.594 17.656 1 86.44 104 TYR A C 1
ATOM 839 O O . TYR A 1 104 ? -5.805 -31.625 17.359 1 86.44 104 TYR A O 1
ATOM 847 N N . ALA A 1 105 ? -7.719 -32.656 17.875 1 81.56 105 ALA A N 1
ATOM 848 C CA . ALA A 1 105 ? -7.109 -34 17.828 1 81.56 105 ALA A CA 1
ATOM 849 C C . ALA A 1 105 ? -6.648 -34.344 16.406 1 81.56 105 ALA A C 1
ATOM 851 O O . ALA A 1 105 ? -5.566 -34.906 16.219 1 81.56 105 ALA A O 1
ATOM 852 N N . ARG A 1 106 ? -7.398 -33.969 15.5 1 79.5 106 ARG A N 1
ATOM 853 C CA . ARG A 1 106 ? -7.098 -34.25 14.102 1 79.5 106 ARG A CA 1
ATOM 854 C C . ARG A 1 106 ? -5.836 -33.531 13.656 1 79.5 106 ARG A C 1
ATOM 856 O O . ARG A 1 106 ? -5.055 -34.062 12.867 1 79.5 106 ARG A O 1
ATOM 863 N N . SER A 1 107 ? -5.656 -32.344 14.188 1 77.81 107 SER A N 1
ATOM 864 C CA . SER A 1 107 ? -4.516 -31.516 13.789 1 77.81 107 SER A CA 1
ATOM 865 C C . SER A 1 107 ? -3.232 -32 14.461 1 77.81 107 SER A C 1
ATOM 867 O O . SER A 1 107 ? -2.133 -31.609 14.062 1 77.81 107 SER A O 1
ATOM 869 N N . ARG A 1 108 ? -3.324 -32.938 15.375 1 73.81 108 ARG A N 1
ATOM 870 C CA . ARG A 1 108 ? -2.172 -33.375 16.156 1 73.81 108 ARG A CA 1
ATOM 871 C C . ARG A 1 108 ? -1.957 -34.875 15.984 1 73.81 108 ARG A C 1
ATOM 873 O O . ARG A 1 108 ? -1.236 -35.5 16.781 1 73.81 108 ARG A O 1
ATOM 880 N N . VAL A 1 109 ? -2.584 -35.594 15.102 1 63 109 VAL A N 1
ATOM 881 C CA . VAL A 1 109 ? -2.678 -37.031 14.938 1 63 109 VAL A CA 1
ATOM 882 C C . VAL A 1 109 ? -1.282 -37.625 14.742 1 63 109 VAL A C 1
ATOM 884 O O . VAL A 1 109 ? -1.041 -38.781 15.078 1 63 109 VAL A O 1
ATOM 887 N N . LEU A 1 110 ? -0.321 -36.906 14.234 1 64.19 110 LEU A N 1
ATOM 888 C CA . LEU A 1 110 ? 0.913 -37.562 13.812 1 64.19 110 LEU A CA 1
ATOM 889 C C . LEU A 1 110 ? 1.742 -37.969 15.016 1 64.19 110 LEU A C 1
ATOM 891 O O . LEU A 1 110 ? 2.873 -38.438 14.859 1 64.19 110 LEU A O 1
ATOM 895 N N . ILE A 1 111 ? 1.124 -38.125 16.234 1 65.56 111 ILE A N 1
ATOM 896 C CA . ILE A 1 111 ? 1.969 -38.25 17.422 1 65.56 111 ILE A CA 1
ATOM 897 C C . ILE A 1 111 ? 2.189 -39.719 17.766 1 65.56 111 ILE A C 1
ATOM 899 O O . ILE A 1 111 ? 3.287 -40.094 18.172 1 65.56 111 ILE A O 1
ATOM 903 N N . THR A 1 112 ? 1.145 -40.531 17.484 1 74.38 112 THR A N 1
ATOM 904 C CA . THR A 1 112 ? 1.313 -41.938 17.859 1 74.38 112 THR A CA 1
ATOM 905 C C . THR A 1 112 ? 0.944 -42.844 16.688 1 74.38 112 THR A C 1
ATOM 907 O O . THR A 1 112 ? 0.188 -42.438 15.805 1 74.38 112 THR A O 1
ATOM 910 N N . ARG A 1 113 ? 1.543 -43.969 16.703 1 76.81 113 ARG A N 1
ATOM 911 C CA . ARG A 1 113 ? 1.247 -44.969 15.672 1 76.81 113 ARG A CA 1
ATOM 912 C C . ARG A 1 113 ? -0.24 -45.312 15.648 1 76.81 113 ARG A C 1
ATOM 914 O O . ARG A 1 113 ? -0.831 -45.469 14.578 1 76.81 113 ARG A O 1
ATOM 921 N N . ASN A 1 114 ? -0.774 -45.406 16.781 1 81.5 114 ASN A N 1
ATOM 922 C CA . ASN A 1 114 ? -2.191 -45.75 16.875 1 81.5 114 ASN A CA 1
ATOM 923 C C . ASN A 1 114 ? -3.062 -44.688 16.188 1 81.5 114 ASN A C 1
ATOM 925 O O . ASN A 1 114 ? -3.975 -45.031 15.438 1 81.5 114 ASN A O 1
ATOM 929 N N . LEU A 1 115 ? -2.764 -43.531 16.453 1 80.56 115 LEU A N 1
ATOM 930 C CA . LEU A 1 115 ? -3.547 -42.438 15.867 1 80.56 115 LEU A CA 1
ATOM 931 C C . LEU A 1 115 ? -3.32 -42.375 14.359 1 80.56 115 LEU A C 1
ATOM 933 O O . LEU A 1 115 ? -4.246 -42.062 13.609 1 80.56 115 LEU A O 1
ATOM 937 N N . ARG A 1 116 ? -2.162 -42.656 13.938 1 78.88 116 ARG A N 1
ATOM 938 C CA . ARG A 1 116 ? -1.855 -42.656 12.516 1 78.88 116 ARG A CA 1
ATOM 939 C C . ARG A 1 116 ? -2.645 -43.75 11.781 1 78.88 116 ARG A C 1
ATOM 941 O O . ARG A 1 116 ? -3.137 -43.531 10.68 1 78.88 116 ARG A O 1
ATOM 948 N N . GLU A 1 117 ? -2.758 -44.812 12.43 1 81.19 117 GLU A N 1
ATOM 949 C CA . GLU A 1 117 ? -3.49 -45.906 11.844 1 81.19 117 GLU A CA 1
ATOM 950 C C . GLU A 1 117 ? -4.977 -45.594 11.727 1 81.19 117 GLU A C 1
ATOM 952 O O . GLU A 1 117 ? -5.609 -45.906 10.711 1 81.19 117 GLU A O 1
ATOM 957 N N . ILE A 1 118 ? -5.43 -45 12.734 1 82 118 ILE A N 1
ATOM 958 C CA . ILE A 1 118 ? -6.84 -44.625 12.742 1 82 118 ILE A CA 1
ATOM 959 C C . ILE A 1 118 ? -7.109 -43.594 11.641 1 82 118 ILE A C 1
ATOM 961 O O . ILE A 1 118 ? -8.117 -43.688 10.938 1 82 118 ILE A O 1
ATOM 965 N N . THR A 1 119 ? -6.238 -42.656 11.523 1 79 119 THR A N 1
ATOM 966 C CA . THR A 1 119 ? -6.391 -41.625 10.508 1 79 119 THR A CA 1
ATOM 967 C C . THR A 1 119 ? -6.281 -42.219 9.109 1 79 119 THR A C 1
ATOM 969 O O . THR A 1 119 ? -7.008 -41.812 8.195 1 79 119 THR A O 1
ATOM 972 N N . LEU A 1 120 ? -5.391 -43.188 8.977 1 79.06 120 LEU A N 1
ATOM 973 C CA . LEU A 1 120 ? -5.23 -43.844 7.688 1 79.06 120 LEU A CA 1
ATOM 974 C C . LEU A 1 120 ? -6.504 -44.594 7.297 1 79.06 120 LEU A C 1
ATOM 976 O O . LEU A 1 120 ? -6.891 -44.594 6.125 1 79.06 120 LEU A O 1
ATOM 980 N N . LYS A 1 121 ? -7.07 -45.219 8.219 1 84 121 LYS A N 1
ATOM 981 C CA . LYS A 1 121 ? -8.32 -45.906 7.957 1 84 121 LYS A CA 1
ATOM 982 C C . LYS A 1 121 ? -9.414 -44.938 7.504 1 84 121 LYS A C 1
ATOM 984 O O . LYS A 1 121 ? -10.18 -45.25 6.59 1 84 121 LYS A O 1
ATOM 989 N N . LEU A 1 122 ? -9.43 -43.875 8.203 1 80 122 LEU A N 1
ATOM 990 C CA . LEU A 1 122 ? -10.406 -42.844 7.832 1 80 122 LEU A CA 1
ATOM 991 C C . LEU A 1 122 ? -10.133 -42.312 6.426 1 80 122 LEU A C 1
ATOM 993 O O . LEU A 1 122 ? -11.062 -42.156 5.629 1 80 122 LEU A O 1
ATOM 997 N N . GLU A 1 123 ? -8.883 -42.031 6.098 1 77.31 123 GLU A N 1
ATOM 998 C CA . GLU A 1 123 ? -8.508 -41.5 4.793 1 77.31 123 GLU A CA 1
ATOM 999 C C . GLU A 1 123 ? -8.773 -42.5 3.686 1 77.31 123 GLU A C 1
ATOM 1001 O O . GLU A 1 123 ? -9.164 -42.156 2.578 1 77.31 123 GLU A O 1
ATOM 1006 N N . LYS A 1 124 ? -8.523 -43.75 4.016 1 78.62 124 LYS A N 1
ATOM 1007 C CA . LYS A 1 124 ? -8.828 -44.812 3.078 1 78.62 124 LYS A CA 1
ATOM 1008 C C . LYS A 1 124 ? -10.32 -44.875 2.764 1 78.62 124 LYS A C 1
ATOM 1010 O O . LYS A 1 124 ? -10.711 -45.062 1.609 1 78.62 124 LYS A O 1
ATOM 1015 N N . SER A 1 125 ? -11.023 -44.688 3.756 1 80.12 125 SER A N 1
ATOM 1016 C CA . SER A 1 125 ? -12.477 -44.688 3.582 1 80.12 125 SER A CA 1
ATOM 1017 C C . SER A 1 125 ? -12.961 -43.469 2.812 1 80.12 125 SER A C 1
ATOM 1019 O O . SER A 1 125 ? -13.898 -43.562 2.014 1 80.12 125 SER A O 1
ATOM 1021 N N . LEU A 1 126 ? -12.305 -42.344 3.006 1 75.12 126 LEU A N 1
ATOM 1022 C CA . LEU A 1 126 ? -12.758 -41.062 2.418 1 75.12 126 LEU A CA 1
ATOM 1023 C C . LEU A 1 126 ? -12.188 -40.906 1.014 1 75.12 126 LEU A C 1
ATOM 1025 O O . LEU A 1 126 ? -12.883 -40.438 0.112 1 75.12 126 LEU A O 1
ATOM 1029 N N . TYR A 1 127 ? -10.938 -41.219 0.887 1 71.19 127 TYR A N 1
ATOM 1030 C CA . TYR A 1 127 ? -10.258 -40.844 -0.344 1 71.19 127 TYR A CA 1
ATOM 1031 C C . TYR A 1 127 ? -9.688 -42.062 -1.052 1 71.19 127 TYR A C 1
ATOM 1033 O O . TYR A 1 127 ? -9.18 -41.969 -2.17 1 71.19 127 TYR A O 1
ATOM 1041 N N . GLY A 1 128 ? -9.789 -43.188 -0.542 1 68.19 128 GLY A N 1
ATOM 1042 C CA . GLY A 1 128 ? -9.242 -44.375 -1.141 1 68.19 128 GLY A CA 1
ATOM 1043 C C . GLY A 1 128 ? -7.734 -44.469 -1.035 1 68.19 128 GLY A C 1
ATOM 1044 O O . GLY A 1 128 ? -7.102 -45.25 -1.74 1 68.19 128 GLY A O 1
ATOM 1045 N N . ARG A 1 129 ? -7.211 -43.594 -0.161 1 62 129 ARG A N 1
ATOM 1046 C CA . ARG A 1 129 ? -5.762 -43.594 0.005 1 62 129 ARG A CA 1
ATOM 1047 C C . ARG A 1 129 ? -5.277 -44.875 0.638 1 62 129 ARG A C 1
ATOM 1049 O O . ARG A 1 129 ? -5.691 -45.25 1.745 1 62 129 ARG A O 1
ATOM 1056 N N . LEU A 1 130 ? -4.461 -45.625 -0.088 1 63.94 130 LEU A N 1
ATOM 1057 C CA . LEU A 1 130 ? -4.211 -47.031 0.291 1 63.94 130 LEU A CA 1
ATOM 1058 C C . LEU A 1 130 ? -3.002 -47.125 1.216 1 63.94 130 LEU A C 1
ATOM 1060 O O . LEU A 1 130 ? -2.953 -48 2.086 1 63.94 130 LEU A O 1
ATOM 1064 N N . GLU A 1 131 ? -1.875 -46.312 0.906 1 68 131 GLU A N 1
ATOM 1065 C CA . GLU A 1 131 ? -0.669 -46.688 1.646 1 68 131 GLU A CA 1
ATOM 1066 C C . GLU A 1 131 ? -0.161 -45.5 2.479 1 68 131 GLU A C 1
ATOM 1068 O O . GLU A 1 131 ? -0.379 -44.344 2.127 1 68 131 GLU A O 1
ATOM 1073 N N . GLU A 1 132 ? 0.236 -45.938 3.662 1 73.5 132 GLU A N 1
ATOM 1074 C CA . GLU A 1 132 ? 0.923 -45 4.523 1 73.5 132 GLU A CA 1
ATOM 1075 C C . GLU A 1 132 ? 2.195 -44.469 3.859 1 73.5 132 GLU A C 1
ATOM 1077 O O . GLU A 1 132 ? 2.924 -45.219 3.219 1 73.5 132 GLU A O 1
ATOM 1082 N N . GLU A 1 133 ? 2.324 -43.188 3.855 1 76.62 133 GLU A N 1
ATOM 1083 C CA . GLU A 1 133 ? 3.551 -42.594 3.348 1 76.62 133 GLU A CA 1
ATOM 1084 C C . GLU A 1 133 ? 4.77 -43.062 4.141 1 76.62 133 GLU A C 1
ATOM 1086 O O . GLU A 1 133 ? 4.684 -43.281 5.352 1 76.62 133 GLU A O 1
ATOM 1091 N N . ARG A 1 134 ? 5.875 -43.375 3.459 1 84.12 134 ARG A N 1
ATOM 1092 C CA . ARG A 1 134 ? 7.117 -43.719 4.141 1 84.12 134 ARG A CA 1
ATOM 1093 C C . ARG A 1 134 ? 7.508 -42.656 5.156 1 84.12 134 ARG A C 1
ATOM 1095 O O . ARG A 1 134 ? 7.367 -41.469 4.891 1 84.12 134 ARG A O 1
ATOM 1102 N N . ARG A 1 135 ? 7.941 -43.125 6.281 1 81.38 135 ARG A N 1
ATOM 1103 C CA . ARG A 1 135 ? 8.297 -42.219 7.371 1 81.38 135 ARG A CA 1
ATOM 1104 C C . ARG A 1 135 ? 9.352 -41.188 6.922 1 81.38 135 ARG A C 1
ATOM 1106 O O . ARG A 1 135 ? 9.297 -40.031 7.312 1 81.38 135 ARG A O 1
ATOM 1113 N N . SER A 1 136 ? 10.305 -41.719 6.16 1 87.25 136 SER A N 1
ATOM 1114 C CA . SER A 1 136 ? 11.352 -40.844 5.676 1 87.25 136 SER A CA 1
ATOM 1115 C C . SER A 1 136 ? 10.773 -39.719 4.832 1 87.25 136 SER A C 1
ATOM 1117 O O . SER A 1 136 ? 11.211 -38.562 4.938 1 87.25 136 SER A O 1
ATOM 1119 N N . LEU A 1 137 ? 9.82 -40.031 4.086 1 86.5 137 LEU A N 1
ATOM 1120 C CA . LEU A 1 137 ? 9.188 -39.031 3.242 1 86.5 137 LEU A CA 1
ATOM 1121 C C . LEU A 1 137 ? 8.352 -38.062 4.078 1 86.5 137 LEU A C 1
ATOM 1123 O O . LEU A 1 137 ? 8.312 -36.875 3.799 1 86.5 137 LEU A O 1
ATOM 1127 N N . MET A 1 138 ? 7.758 -38.656 5.02 1 82 138 MET A N 1
ATOM 1128 C CA . MET A 1 138 ? 6.98 -37.812 5.934 1 82 138 MET A CA 1
ATOM 1129 C C . MET A 1 138 ? 7.875 -36.812 6.656 1 82 138 MET A C 1
ATOM 1131 O O . MET A 1 138 ? 7.523 -35.625 6.789 1 82 138 MET A O 1
ATOM 1135 N N . CYS A 1 139 ? 8.992 -37.312 7.109 1 85.12 139 CYS A N 1
ATOM 1136 C CA . CYS A 1 139 ? 9.945 -36.438 7.809 1 85.12 139 CYS A CA 1
ATOM 1137 C C . CYS A 1 139 ? 10.5 -35.375 6.875 1 85.12 139 CYS A C 1
ATOM 1139 O O . CYS A 1 139 ? 10.656 -34.219 7.273 1 85.12 139 CYS A O 1
ATOM 1141 N N . ALA A 1 140 ? 10.734 -35.781 5.68 1 87.5 140 ALA A N 1
ATOM 1142 C CA . ALA A 1 140 ? 11.25 -34.844 4.691 1 87.5 140 ALA A CA 1
ATOM 1143 C C . ALA A 1 140 ? 10.219 -33.75 4.387 1 87.5 140 ALA A C 1
ATOM 1145 O O . ALA A 1 140 ? 10.562 -32.562 4.289 1 87.5 140 ALA A O 1
ATOM 1146 N N . ARG A 1 141 ? 9.078 -34.125 4.25 1 86.56 141 ARG A N 1
ATOM 1147 C CA . ARG A 1 141 ? 8 -33.156 3.959 1 86.56 141 ARG A CA 1
ATOM 1148 C C . ARG A 1 141 ? 7.805 -32.188 5.109 1 86.56 141 ARG A C 1
ATOM 1150 O O . ARG A 1 141 ? 7.574 -31 4.887 1 86.56 141 ARG A O 1
ATOM 1157 N N . GLU A 1 142 ? 7.828 -32.719 6.305 1 85.19 142 GLU A N 1
ATOM 1158 C CA . GLU A 1 142 ? 7.684 -31.844 7.477 1 85.19 142 GLU A CA 1
ATOM 1159 C C . GLU A 1 142 ? 8.828 -30.844 7.57 1 85.19 142 GLU A C 1
ATOM 1161 O O . GLU A 1 142 ? 8.617 -29.672 7.914 1 85.19 142 GLU A O 1
ATOM 1166 N N . THR A 1 143 ? 9.984 -31.328 7.348 1 86.69 143 THR A N 1
ATOM 1167 C CA . THR A 1 143 ? 11.148 -30.453 7.352 1 86.69 143 THR A CA 1
ATOM 1168 C C . THR A 1 143 ? 11 -29.359 6.285 1 86.69 143 THR A C 1
ATOM 1170 O O . THR A 1 143 ? 11.25 -28.188 6.555 1 86.69 143 THR A O 1
ATOM 1173 N N . ALA A 1 144 ? 10.523 -29.781 5.121 1 88.19 144 ALA A N 1
ATOM 1174 C CA . ALA A 1 144 ? 10.344 -28.844 4.016 1 88.19 144 ALA A CA 1
ATOM 1175 C C . ALA A 1 144 ? 9.266 -27.812 4.332 1 88.19 144 ALA A C 1
ATOM 1177 O O . ALA A 1 144 ? 9.336 -26.672 3.875 1 88.19 144 ALA A O 1
ATOM 1178 N N . LYS A 1 145 ? 8.406 -28.219 5.055 1 88.44 145 LYS A N 1
ATOM 1179 C CA . LYS A 1 145 ? 7.293 -27.344 5.41 1 88.44 145 LYS A CA 1
ATOM 1180 C C . LYS A 1 145 ? 7.754 -26.203 6.309 1 88.44 145 LYS A C 1
ATOM 1182 O O . LYS A 1 145 ? 7.375 -25.047 6.094 1 88.44 145 LYS A O 1
ATOM 1187 N N . TYR A 1 146 ? 8.578 -26.469 7.277 1 89.5 146 TYR A N 1
ATOM 1188 C CA . TYR A 1 146 ? 8.93 -25.453 8.273 1 89.5 146 TYR A CA 1
ATOM 1189 C C . TYR A 1 146 ? 10.227 -24.75 7.91 1 89.5 146 TYR A C 1
ATOM 1191 O O . TYR A 1 146 ? 10.484 -23.641 8.352 1 89.5 146 TYR A O 1
ATOM 1199 N N . TYR A 1 147 ? 11.055 -25.375 7.129 1 90.31 147 TYR A N 1
ATOM 1200 C CA . TYR A 1 147 ? 12.328 -24.766 6.73 1 90.31 147 TYR A CA 1
ATOM 1201 C C . TYR A 1 147 ? 12.367 -24.531 5.227 1 90.31 147 TYR A C 1
ATOM 1203 O O . TYR A 1 147 ? 13.383 -24.781 4.578 1 90.31 147 TYR A O 1
ATOM 1211 N N . ARG A 1 148 ? 11.266 -24.078 4.73 1 88.81 148 ARG A N 1
ATOM 1212 C CA . ARG A 1 148 ? 11.055 -23.891 3.297 1 88.81 148 ARG A CA 1
ATOM 1213 C C . ARG A 1 148 ? 12.102 -22.953 2.703 1 88.81 148 ARG A C 1
ATOM 1215 O O . ARG A 1 148 ? 12.688 -23.25 1.656 1 88.81 148 ARG A O 1
ATOM 1222 N N . ALA A 1 149 ? 12.398 -21.859 3.375 1 88.25 149 ALA A N 1
ATOM 1223 C CA . ALA A 1 149 ? 13.32 -20.859 2.832 1 88.25 149 ALA A CA 1
ATOM 1224 C C . ALA A 1 149 ? 14.758 -21.375 2.861 1 88.25 149 ALA A C 1
ATOM 1226 O O . ALA A 1 149 ? 15.539 -21.078 1.955 1 88.25 149 ALA A O 1
ATOM 1227 N N . ALA A 1 150 ? 15.07 -22.047 3.887 1 90.56 150 ALA A N 1
ATOM 1228 C CA . ALA A 1 150 ? 16.406 -22.625 3.979 1 90.56 150 ALA A CA 1
ATOM 1229 C C . ALA A 1 150 ? 16.641 -23.656 2.885 1 90.56 150 ALA A C 1
ATOM 1231 O O . ALA A 1 150 ? 17.703 -23.688 2.256 1 90.56 150 ALA A O 1
ATOM 1232 N N . LEU A 1 151 ? 15.664 -24.5 2.713 1 92 151 LEU A N 1
ATOM 1233 C CA . LEU A 1 151 ? 15.734 -25.484 1.646 1 92 151 LEU A CA 1
ATOM 1234 C C . LEU A 1 151 ? 15.781 -24.812 0.279 1 92 151 LEU A C 1
ATOM 1236 O O . LEU A 1 151 ? 16.516 -25.25 -0.612 1 92 151 LEU A O 1
ATOM 1240 N N . ALA A 1 152 ? 14.992 -23.828 0.134 1 92.31 152 ALA A N 1
ATOM 1241 C CA . ALA A 1 152 ? 14.953 -23.078 -1.119 1 92.31 152 ALA A CA 1
ATOM 1242 C C . ALA A 1 152 ? 16.328 -22.516 -1.465 1 92.31 152 ALA A C 1
ATOM 1244 O O . ALA A 1 152 ? 16.75 -22.578 -2.621 1 92.31 152 ALA A O 1
ATOM 1245 N N . LYS A 1 153 ? 16.969 -21.969 -0.524 1 92.69 153 LYS A N 1
ATOM 1246 C CA . LYS A 1 153 ? 18.297 -21.406 -0.752 1 92.69 153 LYS A CA 1
ATOM 1247 C C . LYS A 1 153 ? 19.234 -22.453 -1.345 1 92.69 153 LYS A C 1
ATOM 1249 O O . LYS A 1 153 ? 19.938 -22.188 -2.324 1 92.69 153 LYS A O 1
ATOM 1254 N N . GLN A 1 154 ? 19.25 -23.609 -0.79 1 93.62 154 GLN A N 1
ATOM 1255 C CA . GLN A 1 154 ? 20.109 -24.688 -1.269 1 93.62 154 GLN A CA 1
ATOM 1256 C C . GLN A 1 154 ? 19.719 -25.109 -2.676 1 93.62 154 GLN A C 1
ATOM 1258 O O . GLN A 1 154 ? 20.578 -25.328 -3.531 1 93.62 154 GLN A O 1
ATOM 1263 N N . PHE A 1 155 ? 18.484 -25.266 -2.871 1 94.25 155 PHE A N 1
ATOM 1264 C CA . PHE A 1 155 ? 17.969 -25.688 -4.172 1 94.25 155 PHE A CA 1
ATOM 1265 C C . PHE A 1 155 ? 18.344 -24.672 -5.25 1 94.25 155 PHE A C 1
ATOM 1267 O O . PHE A 1 155 ? 18.828 -25.047 -6.32 1 94.25 155 PHE A O 1
ATOM 1274 N N . VAL A 1 156 ? 18.109 -23.422 -4.984 1 94 156 VAL A N 1
ATOM 1275 C CA . VAL A 1 156 ? 18.359 -22.359 -5.953 1 94 156 VAL A CA 1
ATOM 1276 C C . VAL A 1 156 ? 19.859 -22.281 -6.258 1 94 156 VAL A C 1
ATOM 1278 O O . VAL A 1 156 ? 20.25 -22.109 -7.414 1 94 156 VAL A O 1
ATOM 1281 N N . GLN A 1 157 ? 20.625 -22.406 -5.27 1 93.5 157 GLN A N 1
ATOM 1282 C CA . GLN A 1 157 ? 22.078 -22.344 -5.457 1 93.5 157 GLN A CA 1
ATOM 1283 C C . GLN A 1 157 ? 22.562 -23.453 -6.379 1 93.5 157 GLN A C 1
ATOM 1285 O O . GLN A 1 157 ? 23.484 -23.266 -7.172 1 93.5 157 GLN A O 1
ATOM 1290 N N . LYS A 1 158 ? 21.891 -24.516 -6.344 1 94.12 158 LYS A N 1
ATOM 1291 C CA . LYS A 1 158 ? 22.359 -25.703 -7.066 1 94.12 158 LYS A CA 1
ATOM 1292 C C . LYS A 1 158 ? 21.688 -25.812 -8.43 1 94.12 158 LYS A C 1
ATOM 1294 O O . LYS A 1 158 ? 22.281 -26.312 -9.383 1 94.12 158 LYS A O 1
ATOM 1299 N N . LYS A 1 159 ? 20.438 -25.359 -8.5 1 94.5 159 LYS A N 1
ATOM 1300 C CA . LYS A 1 159 ? 19.641 -25.797 -9.641 1 94.5 159 LYS A CA 1
ATOM 1301 C C . LYS A 1 159 ? 19.141 -24.609 -10.461 1 94.5 159 LYS A C 1
ATOM 1303 O O . LYS A 1 159 ? 18.562 -24.797 -11.539 1 94.5 159 LYS A O 1
ATOM 1308 N N . PHE A 1 160 ? 19.406 -23.453 -10.039 1 95.44 160 PHE A N 1
ATOM 1309 C CA . PHE A 1 160 ? 18.875 -22.297 -10.75 1 95.44 160 PHE A CA 1
ATOM 1310 C C . PHE A 1 160 ? 19.828 -21.109 -10.641 1 95.44 160 PHE A C 1
ATOM 1312 O O . PHE A 1 160 ? 19.781 -20.375 -9.648 1 95.44 160 PHE A O 1
ATOM 1319 N N . SER A 1 161 ? 20.5 -20.797 -11.68 1 92.44 161 SER A N 1
ATOM 1320 C CA . SER A 1 161 ? 21.578 -19.828 -11.664 1 92.44 161 SER A CA 1
ATOM 1321 C C . SER A 1 161 ? 21.047 -18.406 -11.812 1 92.44 161 SER A C 1
ATOM 1323 O O . SER A 1 161 ? 19.906 -18.203 -12.203 1 92.44 161 SER A O 1
ATOM 1325 N N . GLU A 1 162 ? 21.891 -17.5 -11.5 1 92 162 GLU A N 1
ATOM 1326 C CA . GLU A 1 162 ? 21.578 -16.078 -11.695 1 92 162 GLU A CA 1
ATOM 1327 C C . GLU A 1 162 ? 21.375 -15.766 -13.172 1 92 162 GLU A C 1
ATOM 1329 O O . GLU A 1 162 ? 20.547 -14.914 -13.523 1 92 162 GLU A O 1
ATOM 1334 N N . LYS A 1 163 ? 22.094 -16.438 -13.992 1 95.5 163 LYS A N 1
ATOM 1335 C CA . LYS A 1 1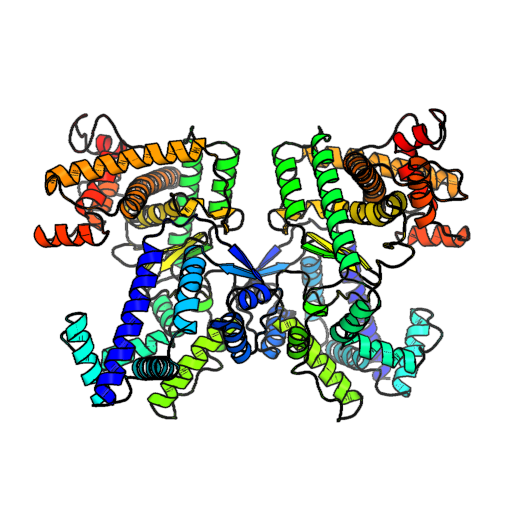63 ? 21.938 -16.266 -15.438 1 95.5 163 LYS A CA 1
ATOM 1336 C C . LYS A 1 163 ? 20.547 -16.703 -15.898 1 95.5 163 LYS A C 1
ATOM 1338 O O . LYS A 1 163 ? 19.953 -16.047 -16.766 1 95.5 163 LYS A O 1
ATOM 1343 N N . SER A 1 164 ? 20.125 -17.797 -15.336 1 96.31 164 SER A N 1
ATOM 1344 C CA . SER A 1 164 ? 18.781 -18.266 -15.656 1 96.31 164 SER A CA 1
ATOM 1345 C C . SER A 1 164 ? 17.719 -17.25 -15.234 1 96.31 164 SER A C 1
ATOM 1347 O O . SER A 1 164 ? 16.781 -16.969 -15.984 1 96.31 164 SER A O 1
ATOM 1349 N N . LYS A 1 165 ? 17.906 -16.734 -14.047 1 95.38 165 LYS A N 1
ATOM 1350 C CA . LYS A 1 165 ? 16.953 -15.742 -13.555 1 95.38 165 LYS A CA 1
ATOM 1351 C C . LYS A 1 165 ? 16.922 -14.523 -14.469 1 95.38 165 LYS A C 1
ATOM 1353 O O . LYS A 1 165 ? 15.836 -14.008 -14.781 1 95.38 165 LYS A O 1
ATOM 1358 N N . LYS A 1 166 ? 18.031 -14.031 -14.852 1 95.75 166 LYS A N 1
ATOM 1359 C CA . LYS A 1 166 ? 18.125 -12.883 -15.742 1 95.75 166 LYS A CA 1
ATOM 1360 C C . LYS A 1 166 ? 17.453 -13.164 -17.078 1 95.75 166 LYS A C 1
ATOM 1362 O O . LYS A 1 166 ? 16.719 -12.32 -17.609 1 95.75 166 LYS A O 1
ATOM 1367 N N . TYR A 1 167 ? 17.719 -14.352 -17.625 1 96.62 167 TYR A N 1
ATOM 1368 C CA . TYR A 1 167 ? 17.141 -14.742 -18.891 1 96.62 167 TYR A CA 1
ATOM 1369 C C . TYR A 1 167 ? 15.617 -14.734 -18.828 1 96.62 167 TYR A C 1
ATOM 1371 O O . TYR A 1 167 ? 14.945 -14.203 -19.703 1 96.62 167 TYR A O 1
ATOM 1379 N N . VAL A 1 168 ? 15.078 -15.289 -17.797 1 97.81 168 VAL A N 1
ATOM 1380 C CA . VAL A 1 168 ? 13.633 -15.375 -17.625 1 97.81 168 VAL A CA 1
ATOM 1381 C C . VAL A 1 168 ? 13.047 -13.977 -17.469 1 97.81 168 VAL A C 1
ATOM 1383 O O . VAL A 1 168 ? 11.992 -13.672 -18.016 1 97.81 168 VAL A O 1
ATOM 1386 N N . GLY A 1 169 ? 13.727 -13.148 -16.703 1 96.88 169 GLY A N 1
ATOM 1387 C CA . GLY A 1 169 ? 13.297 -11.766 -16.547 1 96.88 169 GLY A CA 1
ATOM 1388 C C . GLY A 1 169 ? 13.25 -11 -17.844 1 96.88 169 GLY A C 1
ATOM 1389 O O . GLY A 1 169 ? 12.297 -10.258 -18.109 1 96.88 169 GLY A O 1
ATOM 1390 N N . GLU A 1 170 ? 14.25 -11.18 -18.609 1 96.75 170 GLU A N 1
ATOM 1391 C CA . GLU A 1 170 ? 14.297 -10.508 -19.906 1 96.75 170 GLU A CA 1
ATOM 1392 C C . GLU A 1 170 ? 13.188 -11.008 -20.828 1 96.75 170 GLU A C 1
ATOM 1394 O O . GLU A 1 170 ? 12.594 -10.219 -21.562 1 96.75 170 GLU A O 1
ATOM 1399 N N . MET A 1 171 ? 13.039 -12.297 -20.781 1 97.5 171 MET A N 1
ATOM 1400 C CA . MET A 1 171 ? 11.938 -12.859 -21.578 1 97.5 171 MET A CA 1
ATOM 1401 C C . MET A 1 171 ? 10.602 -12.266 -21.141 1 97.5 171 MET A C 1
ATOM 1403 O O . MET A 1 171 ? 9.758 -11.953 -21.984 1 97.5 171 MET A O 1
ATOM 1407 N N . PHE A 1 172 ? 10.406 -12.117 -19.859 1 97.62 172 PHE A N 1
ATOM 1408 C CA . PHE A 1 172 ? 9.188 -11.523 -19.312 1 97.62 172 PHE A CA 1
ATOM 1409 C C . PHE A 1 172 ? 8.992 -10.109 -19.844 1 97.62 172 PHE A C 1
ATOM 1411 O O . PHE A 1 172 ? 7.887 -9.734 -20.234 1 97.62 172 PHE A O 1
ATOM 1418 N N . GLU A 1 173 ? 10.016 -9.312 -19.844 1 97.75 173 GLU A N 1
ATOM 1419 C CA . GLU A 1 173 ? 9.938 -7.945 -20.375 1 97.75 173 GLU A CA 1
ATOM 1420 C C . GLU A 1 173 ? 9.547 -7.941 -21.844 1 97.75 173 GLU A C 1
ATOM 1422 O O . GLU A 1 173 ? 8.781 -7.082 -22.281 1 97.75 173 GLU A O 1
ATOM 1427 N N . ARG A 1 174 ? 10.055 -8.875 -22.594 1 97.69 174 ARG A N 1
ATOM 1428 C CA . ARG A 1 174 ? 9.719 -8.969 -24 1 97.69 174 ARG A CA 1
ATOM 1429 C C . ARG A 1 174 ? 8.258 -9.359 -24.188 1 97.69 174 ARG A C 1
ATOM 1431 O O . ARG A 1 174 ? 7.602 -8.898 -25.141 1 97.69 174 ARG A O 1
ATOM 1438 N N . ILE A 1 175 ? 7.828 -10.219 -23.344 1 98.31 175 ILE A N 1
ATOM 1439 C CA . ILE A 1 175 ? 6.422 -10.609 -23.391 1 98.31 175 ILE A CA 1
ATOM 1440 C C . ILE A 1 175 ? 5.539 -9.406 -23.062 1 98.31 175 ILE A C 1
ATOM 1442 O O . ILE A 1 175 ? 4.496 -9.203 -23.688 1 98.31 175 ILE A O 1
ATOM 1446 N N . LYS A 1 176 ? 5.883 -8.625 -22.078 1 97.44 176 LYS A N 1
ATOM 1447 C CA . LYS A 1 176 ? 5.152 -7.402 -21.75 1 97.44 176 LYS A CA 1
ATOM 1448 C C . LYS A 1 176 ? 5.098 -6.449 -22.938 1 97.44 176 LYS A C 1
ATOM 1450 O O . LYS A 1 176 ? 4.047 -5.871 -23.234 1 97.44 176 LYS A O 1
ATOM 1455 N N . ASP A 1 177 ? 6.246 -6.328 -23.594 1 97 177 ASP A N 1
ATOM 1456 C CA . ASP A 1 177 ? 6.309 -5.461 -24.766 1 97 177 ASP A CA 1
ATOM 1457 C C . ASP A 1 177 ? 5.367 -5.957 -25.859 1 97 177 ASP A C 1
ATOM 1459 O O . ASP A 1 177 ? 4.664 -5.164 -26.484 1 97 177 ASP A O 1
ATOM 1463 N N . ALA A 1 178 ? 5.461 -7.211 -26.078 1 97.62 178 ALA A N 1
ATOM 1464 C CA . ALA A 1 178 ? 4.574 -7.809 -27.078 1 97.62 178 ALA A CA 1
ATOM 1465 C C . ALA A 1 178 ? 3.111 -7.551 -26.734 1 97.62 178 ALA A C 1
ATOM 1467 O O . ALA A 1 178 ? 2.297 -7.293 -27.625 1 97.62 178 ALA A O 1
ATOM 1468 N N . TYR A 1 179 ? 2.783 -7.648 -25.469 1 97.19 179 TYR A N 1
ATOM 1469 C CA . TYR A 1 179 ? 1.412 -7.398 -25.047 1 97.19 179 TYR A CA 1
ATOM 1470 C C . TYR A 1 179 ? 1.027 -5.941 -25.266 1 97.19 179 TYR A C 1
ATOM 1472 O O . TYR A 1 179 ? -0.083 -5.648 -25.719 1 97.19 179 TYR A O 1
ATOM 1480 N N . SER A 1 180 ? 1.885 -5.102 -24.891 1 95 180 SER A N 1
ATOM 1481 C CA . SER A 1 180 ? 1.638 -3.68 -25.109 1 95 180 SER A CA 1
ATOM 1482 C C . SER A 1 180 ? 1.336 -3.381 -26.578 1 95 180 SER A C 1
ATOM 1484 O O . SER A 1 180 ? 0.42 -2.615 -26.875 1 95 180 SER A O 1
ATOM 1486 N N . GLU A 1 181 ? 2.057 -3.969 -27.469 1 94.25 181 GLU A N 1
ATOM 1487 C CA . GLU A 1 181 ? 1.829 -3.811 -28.891 1 94.25 181 GLU A CA 1
ATOM 1488 C C . GLU A 1 181 ? 0.489 -4.41 -29.312 1 94.25 181 GLU A C 1
ATOM 1490 O O . GLU A 1 181 ? -0.184 -3.885 -30.203 1 94.25 181 GLU A O 1
ATOM 1495 N N . THR A 1 182 ? 0.228 -5.488 -28.688 1 94.12 182 THR A N 1
ATOM 1496 C CA . THR A 1 182 ? -1.037 -6.148 -28.984 1 94.12 182 THR A CA 1
ATOM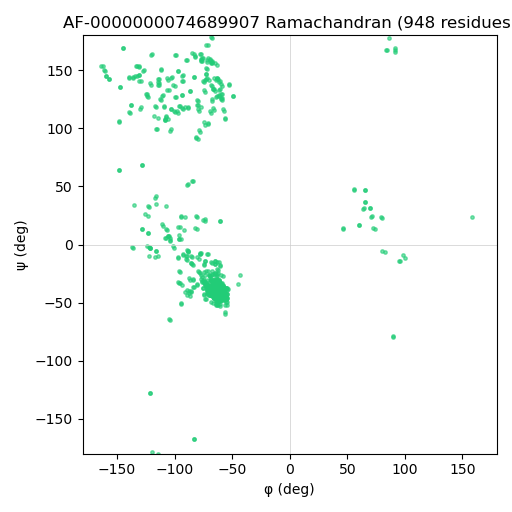 1497 C C . THR A 1 182 ? -2.217 -5.266 -28.578 1 94.12 182 THR A C 1
ATOM 1499 O O . THR A 1 182 ? -3.232 -5.23 -29.281 1 94.12 182 THR A O 1
ATOM 1502 N N . PHE A 1 183 ? -2.127 -4.551 -27.469 1 93.62 183 PHE A N 1
ATOM 1503 C CA . PHE A 1 183 ? -3.17 -3.613 -27.078 1 93.62 183 PHE A CA 1
ATOM 1504 C C . PHE A 1 183 ? -3.449 -2.611 -28.188 1 93.62 183 PHE A C 1
ATOM 1506 O O . PHE A 1 183 ? -4.602 -2.236 -28.422 1 93.62 183 PHE A O 1
ATOM 1513 N N . ASP A 1 184 ? -2.434 -2.223 -28.844 1 92.31 184 ASP A N 1
ATOM 1514 C CA . ASP A 1 184 ? -2.578 -1.241 -29.922 1 92.31 184 ASP A CA 1
ATOM 1515 C C . ASP A 1 184 ? -3.441 -1.788 -31.062 1 92.31 184 ASP A C 1
ATOM 1517 O O . ASP A 1 184 ? -4.133 -1.029 -31.734 1 92.31 184 ASP A O 1
ATOM 1521 N N . SER A 1 185 ? -3.455 -3.039 -31.219 1 90.44 185 SER A N 1
ATOM 1522 C CA . SER A 1 185 ? -4.199 -3.664 -32.312 1 90.44 185 SER A CA 1
ATOM 1523 C C . SER A 1 185 ? -5.66 -3.879 -31.922 1 90.44 185 SER A C 1
ATOM 1525 O O . SER A 1 185 ? -6.504 -4.133 -32.781 1 90.44 185 SER A O 1
ATOM 1527 N N . TRP A 1 186 ? -5.969 -3.824 -30.641 1 91.88 186 TRP A N 1
ATOM 1528 C CA . TRP A 1 186 ? -7.332 -4.047 -30.188 1 91.88 186 TRP A CA 1
ATOM 1529 C C . TRP A 1 186 ? -8.188 -2.803 -30.391 1 91.88 186 TRP A C 1
ATOM 1531 O O . TRP A 1 186 ? -8.297 -1.961 -29.484 1 91.88 186 TRP A O 1
ATOM 1541 N N . THR A 1 187 ? -8.945 -2.775 -31.469 1 90.81 187 THR A N 1
ATOM 1542 C CA . THR A 1 187 ? -9.727 -1.602 -31.859 1 90.81 187 THR A CA 1
ATOM 1543 C C . THR A 1 187 ? -10.953 -1.455 -30.969 1 90.81 187 THR A C 1
ATOM 1545 O O . THR A 1 187 ? -11.57 -0.388 -30.922 1 90.81 187 THR A O 1
ATOM 1548 N N . TRP A 1 188 ? -11.297 -2.49 -30.297 1 91.81 188 TRP A N 1
ATOM 1549 C CA . TRP A 1 188 ? -12.508 -2.498 -29.469 1 91.81 188 TRP A CA 1
ATOM 1550 C C . TRP A 1 188 ? -12.227 -1.937 -28.078 1 91.81 188 TRP A C 1
ATOM 1552 O O . TRP A 1 188 ? -13.141 -1.766 -27.281 1 91.81 188 TRP A O 1
ATOM 1562 N N . MET A 1 189 ? -10.977 -1.718 -27.734 1 90.56 189 MET A N 1
ATOM 1563 C CA . MET A 1 189 ? -10.586 -1.166 -26.438 1 90.56 189 MET A CA 1
ATOM 1564 C C . MET A 1 189 ? -10.25 0.318 -26.562 1 90.56 189 MET A C 1
ATOM 1566 O O . MET A 1 189 ? -9.562 0.731 -27.5 1 90.56 189 MET A O 1
ATOM 1570 N N . SER A 1 190 ? -10.719 1.077 -25.609 1 88.44 190 SER A N 1
ATOM 1571 C CA . SER A 1 190 ? -10.539 2.525 -25.656 1 88.44 190 SER A CA 1
ATOM 1572 C C . SER A 1 190 ? -9.117 2.918 -25.266 1 88.44 190 SER A C 1
ATOM 1574 O O . SER A 1 190 ? -8.391 2.121 -24.672 1 88.44 190 SER A O 1
ATOM 1576 N N . GLY A 1 191 ? -8.727 4.109 -25.656 1 85.25 191 GLY A N 1
ATOM 1577 C CA . GLY A 1 191 ? -7.418 4.645 -25.312 1 85.25 191 GLY A CA 1
ATOM 1578 C C . GLY A 1 191 ? -7.137 4.633 -23.828 1 85.25 191 GLY A C 1
ATOM 1579 O O . GLY A 1 191 ? -6.121 4.098 -23.375 1 85.25 191 GLY A O 1
ATOM 1580 N N . PRO A 1 192 ? -8.039 5.184 -23.047 1 80.25 192 PRO A N 1
ATOM 1581 C CA . PRO A 1 192 ? -7.84 5.191 -21.594 1 80.25 192 PRO A CA 1
ATOM 1582 C C . PRO A 1 192 ? -7.691 3.789 -21 1 80.25 192 PRO A C 1
ATOM 1584 O O . PRO A 1 192 ? -6.844 3.564 -20.141 1 80.25 192 PRO A O 1
ATOM 1587 N N . THR A 1 193 ? -8.453 2.902 -21.516 1 87.06 193 THR A N 1
ATOM 1588 C CA . THR A 1 193 ? -8.367 1.531 -21.016 1 87.06 193 THR A CA 1
ATOM 1589 C C . THR A 1 193 ? -7.027 0.905 -21.391 1 87.06 193 THR A C 1
ATOM 1591 O O . THR A 1 193 ? -6.43 0.19 -20.578 1 87.06 193 THR A O 1
ATOM 1594 N N . LYS A 1 194 ? -6.57 1.209 -22.578 1 90.94 194 LYS A N 1
ATOM 1595 C CA . LYS A 1 194 ? -5.27 0.703 -23 1 90.94 194 LYS A CA 1
ATOM 1596 C C . LYS A 1 194 ? -4.152 1.234 -22.109 1 90.94 194 LYS A C 1
ATOM 1598 O O . LYS A 1 194 ? -3.227 0.5 -21.75 1 90.94 194 LYS A O 1
ATOM 1603 N N . SER A 1 195 ? -4.23 2.441 -21.766 1 85.12 195 SER A N 1
ATOM 1604 C CA . SER A 1 195 ? -3.23 3.051 -20.906 1 85.12 195 SER A CA 1
ATOM 1605 C C . SER A 1 195 ? -3.221 2.391 -19.531 1 85.12 195 SER A C 1
ATOM 1607 O O . SER A 1 195 ? -2.154 2.107 -18.969 1 85.12 195 SER A O 1
ATOM 1609 N N . LEU A 1 196 ? -4.367 2.148 -19.031 1 85.56 196 LEU A N 1
ATOM 1610 C CA . LEU A 1 196 ? -4.48 1.493 -17.734 1 85.56 196 LEU A CA 1
ATOM 1611 C C . LEU A 1 196 ? -3.965 0.06 -17.797 1 85.56 196 LEU A C 1
ATOM 1613 O O . LEU A 1 196 ? -3.375 -0.437 -16.844 1 85.56 196 LEU A O 1
ATOM 1617 N N . ALA A 1 197 ? -4.211 -0.542 -18.891 1 92.88 197 ALA A N 1
ATOM 1618 C CA . ALA A 1 197 ? -3.727 -1.906 -19.094 1 92.88 197 ALA A CA 1
ATOM 1619 C C . ALA A 1 197 ? -2.201 -1.958 -19.062 1 92.88 197 ALA A C 1
ATOM 1621 O O . ALA A 1 197 ? -1.613 -2.859 -18.469 1 92.88 197 ALA A O 1
ATOM 1622 N N . ARG A 1 198 ? -1.603 -1.018 -19.719 1 92.94 198 ARG A N 1
ATOM 1623 C CA . ARG A 1 198 ? -0.146 -0.946 -19.719 1 92.94 198 ARG A CA 1
ATOM 1624 C C . ARG A 1 198 ? 0.4 -0.684 -18.328 1 92.94 198 ARG A C 1
ATOM 1626 O O . ARG A 1 198 ? 1.408 -1.271 -17.922 1 92.94 198 ARG A O 1
ATOM 1633 N N . GLU A 1 199 ? -0.241 0.183 -17.625 1 87.31 199 GLU A N 1
ATOM 1634 C CA . GLU A 1 199 ? 0.162 0.456 -16.25 1 87.31 199 GLU A CA 1
ATOM 1635 C C . GLU A 1 199 ? 0.066 -0.799 -15.383 1 87.31 199 GLU A C 1
ATOM 1637 O O . GLU A 1 199 ? 0.935 -1.052 -14.547 1 87.31 199 GLU A O 1
ATOM 1642 N N . LYS A 1 200 ? -0.968 -1.518 -15.547 1 90.5 200 LYS A N 1
ATOM 1643 C CA . LYS A 1 200 ? -1.146 -2.76 -14.805 1 90.5 200 LYS A CA 1
ATOM 1644 C C . LYS A 1 200 ? -0.02 -3.746 -15.102 1 90.5 200 LYS A C 1
ATOM 1646 O O . LYS A 1 200 ? 0.477 -4.422 -14.195 1 90.5 200 LYS A O 1
ATOM 1651 N N . LEU A 1 201 ? 0.363 -3.811 -16.328 1 94.56 201 LEU A N 1
ATOM 1652 C CA . LEU A 1 201 ? 1.471 -4.676 -16.719 1 94.56 201 LEU A CA 1
ATOM 1653 C C . LEU A 1 201 ? 2.764 -4.242 -16.031 1 94.56 201 LEU A C 1
ATOM 1655 O O . LEU A 1 201 ? 3.523 -5.082 -15.547 1 94.56 201 LEU A O 1
ATOM 1659 N N . ASP A 1 202 ? 2.943 -3.006 -15.992 1 90.31 202 ASP A N 1
ATOM 1660 C CA . ASP A 1 202 ? 4.172 -2.461 -15.422 1 90.31 202 ASP A CA 1
ATOM 1661 C C . ASP A 1 202 ? 4.219 -2.668 -13.906 1 90.31 202 ASP A C 1
ATOM 1663 O O . ASP A 1 202 ? 5.293 -2.834 -13.336 1 90.31 202 ASP A O 1
ATOM 1667 N N . GLU A 1 203 ? 3.074 -2.676 -13.328 1 87.5 203 GLU A N 1
ATOM 1668 C CA . GLU A 1 203 ? 2.982 -2.768 -11.867 1 87.5 203 GLU A CA 1
ATOM 1669 C C . GLU A 1 203 ? 2.953 -4.223 -11.406 1 87.5 203 GLU A C 1
ATOM 1671 O O . GLU A 1 203 ? 2.99 -4.496 -10.211 1 87.5 203 GLU A O 1
ATOM 1676 N N . MET A 1 204 ? 2.898 -5.172 -12.336 1 92 204 MET A N 1
ATOM 1677 C CA . MET A 1 204 ? 2.795 -6.586 -11.984 1 92 204 MET A CA 1
ATOM 1678 C C . MET A 1 204 ? 3.984 -7.023 -11.133 1 92 204 MET A C 1
ATOM 1680 O O . MET A 1 204 ? 5.137 -6.793 -11.5 1 92 204 MET A O 1
ATOM 1684 N N . LEU A 1 205 ? 3.646 -7.582 -9.969 1 88.88 205 LEU A N 1
ATOM 1685 C CA . LEU A 1 205 ? 4.691 -8.148 -9.125 1 88.88 205 LEU A CA 1
ATOM 1686 C C . LEU A 1 205 ? 5.039 -9.562 -9.57 1 88.88 205 LEU A C 1
ATOM 1688 O O . LEU A 1 205 ? 4.156 -10.328 -9.969 1 88.88 205 LEU A O 1
ATOM 1692 N N . THR A 1 206 ? 6.312 -9.891 -9.453 1 91.94 206 THR A N 1
ATOM 1693 C CA . THR A 1 206 ? 6.676 -11.188 -10 1 91.94 206 THR A CA 1
ATOM 1694 C C . THR A 1 206 ? 7.598 -11.938 -9.039 1 91.94 206 THR A C 1
ATOM 1696 O O . THR A 1 206 ? 8.344 -11.32 -8.281 1 91.94 206 THR A O 1
ATOM 1699 N N . MET A 1 207 ? 7.445 -13.164 -8.977 1 92.19 207 MET A N 1
ATOM 1700 C CA . MET A 1 207 ? 8.469 -14.109 -8.531 1 92.19 207 MET A CA 1
ATOM 1701 C C . MET A 1 207 ? 8.875 -15.047 -9.656 1 92.19 207 MET A C 1
ATOM 1703 O O . MET A 1 207 ? 8.18 -16.031 -9.93 1 92.19 207 MET A O 1
ATOM 1707 N N . LEU A 1 208 ? 9.938 -14.773 -10.281 1 95.12 208 LEU A N 1
ATOM 1708 C CA . LEU A 1 208 ? 10.484 -15.594 -11.352 1 95.12 208 LEU A CA 1
ATOM 1709 C C . LEU A 1 208 ? 11.742 -16.328 -10.883 1 95.12 208 LEU A C 1
ATOM 1711 O O . LEU A 1 208 ? 12.82 -15.719 -10.789 1 95.12 208 LEU A O 1
ATOM 1715 N N . GLY A 1 209 ? 11.578 -17.609 -10.695 1 94.75 209 GLY A N 1
ATOM 1716 C CA . GLY A 1 209 ? 12.648 -18.406 -10.133 1 94.75 209 GLY A CA 1
ATOM 1717 C C . GLY A 1 209 ? 12.609 -18.484 -8.617 1 94.75 209 GLY A C 1
ATOM 1718 O O . GLY A 1 209 ? 12.047 -19.406 -8.047 1 94.75 209 GLY A O 1
ATOM 1719 N N . TYR A 1 210 ? 13.117 -17.375 -8.023 1 91.94 210 TYR A N 1
ATOM 1720 C CA . TYR A 1 210 ? 13.164 -17.359 -6.562 1 91.94 210 TYR A CA 1
ATOM 1721 C C . TYR A 1 210 ? 12.906 -15.953 -6.027 1 91.94 210 TYR A C 1
ATOM 1723 O O . TYR A 1 210 ? 12.898 -14.984 -6.789 1 91.94 210 TYR A O 1
ATOM 1731 N N . ARG A 1 211 ? 12.719 -15.938 -4.766 1 88.88 211 ARG A N 1
ATOM 1732 C CA . ARG A 1 211 ? 12.523 -14.68 -4.055 1 88.88 211 ARG A CA 1
ATOM 1733 C C . ARG A 1 211 ? 13.859 -14.102 -3.588 1 88.88 211 ARG A C 1
ATOM 1735 O O . ARG A 1 211 ? 14.836 -14.844 -3.42 1 88.88 211 ARG A O 1
ATOM 1742 N N . ALA A 1 212 ? 13.867 -12.828 -3.346 1 80.19 212 ALA A N 1
ATOM 1743 C CA . ALA A 1 212 ? 15.102 -12.188 -2.889 1 80.19 212 ALA A CA 1
ATOM 1744 C C . ALA A 1 212 ? 15.547 -12.75 -1.541 1 80.19 212 ALA A C 1
ATOM 1746 O O . ALA A 1 212 ? 16.734 -12.938 -1.299 1 80.19 212 ALA A O 1
ATOM 1747 N N . VAL A 1 213 ? 14.602 -13.109 -0.718 1 82.12 213 VAL A N 1
ATOM 1748 C CA . VAL A 1 213 ? 14.891 -13.594 0.626 1 82.12 213 VAL A CA 1
ATOM 1749 C C . VAL A 1 213 ? 15.562 -14.961 0.545 1 82.12 213 VAL A C 1
ATOM 1751 O O . VAL A 1 213 ? 16.391 -15.305 1.387 1 82.12 213 VAL A O 1
ATOM 1754 N N . ASP A 1 214 ? 15.273 -15.656 -0.504 1 86.88 214 ASP A N 1
ATOM 1755 C CA . ASP A 1 214 ? 15.75 -17.031 -0.64 1 86.88 214 ASP A CA 1
ATOM 1756 C C . ASP A 1 214 ? 17.25 -17.062 -0.912 1 86.88 214 ASP A C 1
ATOM 1758 O O . ASP A 1 214 ? 17.891 -18.109 -0.803 1 86.88 214 ASP A O 1
ATOM 1762 N N . ARG A 1 215 ? 17.891 -15.969 -1.145 1 85.19 215 ARG A N 1
ATOM 1763 C CA . ARG A 1 215 ? 19.312 -15.938 -1.458 1 85.19 215 ARG A CA 1
ATOM 1764 C C . ARG A 1 215 ? 20.094 -15.203 -0.376 1 85.19 215 ARG A C 1
ATOM 1766 O O . ARG A 1 215 ? 21.328 -15.18 -0.404 1 85.19 215 ARG A O 1
ATOM 1773 N N . SER A 1 216 ? 19.422 -14.641 0.542 1 86.56 216 SER A N 1
ATOM 1774 C CA . SER A 1 216 ? 20.078 -13.812 1.542 1 86.56 216 SER A CA 1
ATOM 1775 C C . SER A 1 216 ? 20.297 -14.586 2.84 1 86.56 216 SER A C 1
ATOM 1777 O O . SER A 1 216 ? 19.344 -14.891 3.557 1 86.56 216 SER A O 1
ATOM 1779 N N . GLU A 1 217 ? 21.547 -14.781 3.104 1 88.94 217 GLU A N 1
ATOM 1780 C CA . GLU A 1 217 ? 21.875 -15.461 4.348 1 88.94 217 GLU A CA 1
ATOM 1781 C C . GLU A 1 217 ? 21.422 -14.656 5.562 1 88.94 217 GLU A C 1
ATOM 1783 O O . GLU A 1 217 ? 20.906 -15.219 6.523 1 88.94 217 GLU A O 1
ATOM 1788 N N . ARG A 1 218 ? 21.625 -13.414 5.484 1 87.69 218 ARG A N 1
ATOM 1789 C CA . ARG A 1 218 ? 21.25 -12.539 6.586 1 87.69 218 ARG A CA 1
ATOM 1790 C C . ARG A 1 218 ? 19.75 -12.562 6.824 1 87.69 218 ARG A C 1
ATOM 1792 O O . ARG A 1 218 ? 19.297 -12.664 7.969 1 87.69 218 ARG A O 1
ATOM 1799 N N . ASP A 1 219 ? 19 -12.492 5.762 1 86.31 219 ASP A N 1
ATOM 1800 C CA . ASP A 1 219 ? 17.547 -12.492 5.871 1 86.31 219 ASP A CA 1
ATOM 1801 C C . ASP A 1 219 ? 17.047 -13.82 6.43 1 86.31 219 ASP A C 1
ATOM 1803 O O . ASP A 1 219 ? 16.125 -13.844 7.25 1 86.31 219 ASP A O 1
ATOM 1807 N N . LEU A 1 220 ? 17.688 -14.875 6.043 1 88.56 220 LEU A N 1
ATOM 1808 C CA . LEU A 1 220 ? 17.281 -16.188 6.531 1 88.56 220 LEU A CA 1
ATOM 1809 C C . LEU A 1 220 ? 17.578 -16.328 8.023 1 88.56 220 LEU A C 1
ATOM 1811 O O . LEU A 1 220 ? 16.781 -16.938 8.758 1 88.56 220 LEU A O 1
ATOM 1815 N N . GLN A 1 221 ? 18.688 -15.836 8.445 1 89.06 221 GLN A N 1
ATOM 1816 C CA . GLN A 1 221 ? 19.031 -15.875 9.859 1 89.06 221 GLN A CA 1
ATOM 1817 C C . GLN A 1 221 ? 17.984 -15.141 10.695 1 89.06 221 GLN A C 1
ATOM 1819 O O . GLN A 1 221 ? 17.609 -15.609 11.766 1 89.06 221 GLN A O 1
ATOM 1824 N N . PHE A 1 222 ? 17.594 -14.062 10.164 1 85 222 PHE A N 1
ATOM 1825 C CA . PHE A 1 222 ? 16.578 -13.312 10.883 1 85 222 PHE A CA 1
ATOM 1826 C C . PHE A 1 222 ? 15.25 -14.062 10.891 1 85 222 PHE A C 1
ATOM 1828 O O . PHE A 1 222 ? 14.578 -14.133 11.922 1 85 222 PHE A O 1
ATOM 1835 N N . LEU A 1 223 ? 14.914 -14.609 9.781 1 83.56 223 LEU A N 1
ATOM 1836 C CA . LEU A 1 223 ? 13.648 -15.312 9.641 1 83.56 223 LEU A CA 1
ATOM 1837 C C . LEU A 1 223 ? 13.562 -16.484 10.625 1 83.56 223 LEU A C 1
ATOM 1839 O O . LEU A 1 223 ? 12.492 -16.75 11.18 1 83.56 223 LEU A O 1
ATOM 1843 N N . TYR A 1 224 ? 14.633 -17.094 10.898 1 89.38 224 TYR A N 1
ATOM 1844 C CA . TYR A 1 224 ? 14.602 -18.328 11.695 1 89.38 224 TYR A CA 1
ATOM 1845 C C . TYR A 1 224 ? 15.125 -18.062 13.102 1 89.38 224 TYR A C 1
ATOM 1847 O O . TYR A 1 224 ? 15.359 -19.016 13.867 1 89.38 224 TYR A O 1
ATOM 1855 N N . ARG A 1 225 ? 15.266 -16.891 13.484 1 87.75 225 ARG A N 1
ATOM 1856 C CA . ARG A 1 225 ? 15.914 -16.547 14.75 1 87.75 225 ARG A CA 1
ATOM 1857 C C . ARG A 1 225 ? 15.133 -17.109 15.93 1 87.75 225 ARG A C 1
ATOM 1859 O O . ARG A 1 225 ? 15.727 -17.453 16.953 1 87.75 225 ARG A O 1
ATOM 1866 N N . ASN A 1 226 ? 13.812 -17.25 15.836 1 86.88 226 ASN A N 1
ATOM 1867 C CA . ASN A 1 226 ? 13.008 -17.688 16.969 1 86.88 226 ASN A CA 1
ATOM 1868 C C . ASN A 1 226 ? 12.555 -19.141 16.797 1 86.88 226 ASN A C 1
ATOM 1870 O O . ASN A 1 226 ? 11.641 -19.594 17.484 1 86.88 226 ASN A O 1
ATOM 1874 N N . TYR A 1 227 ? 13.055 -19.797 15.797 1 91.12 227 TYR A N 1
ATOM 1875 C CA . TYR A 1 227 ? 12.711 -21.203 15.617 1 91.12 227 TYR A CA 1
ATOM 1876 C C . TYR A 1 227 ? 13.398 -22.078 16.672 1 91.12 227 TYR A C 1
ATOM 1878 O O . TYR A 1 227 ? 14.523 -21.797 17.078 1 91.12 227 TYR A O 1
ATOM 1886 N N . PRO A 1 228 ? 12.727 -23.125 17.062 1 90.38 228 PRO A N 1
ATOM 1887 C CA . PRO A 1 228 ? 13.266 -23.953 18.141 1 90.38 228 PRO A CA 1
ATOM 1888 C C . PRO A 1 228 ? 14.508 -24.734 17.734 1 90.38 228 PRO A C 1
ATOM 1890 O O . PRO A 1 228 ? 14.672 -25.047 16.547 1 90.38 228 PRO A O 1
ATOM 1893 N N . LYS A 1 229 ? 15.305 -25.172 18.781 1 82 229 LYS A N 1
ATOM 1894 C CA . LYS A 1 229 ? 16.516 -25.953 18.547 1 82 229 LYS A CA 1
ATOM 1895 C C . LYS A 1 229 ? 16.203 -27.453 18.5 1 82 229 LYS A C 1
ATOM 1897 O O . LYS A 1 229 ? 17.016 -28.25 18.016 1 82 229 LYS A O 1
ATOM 1902 N N . GLY A 1 230 ? 14.977 -27.938 18.781 1 75.62 230 GLY A N 1
ATOM 1903 C CA . GLY A 1 230 ? 14.516 -29.312 18.594 1 75.62 230 GLY A CA 1
ATOM 1904 C C . GLY A 1 230 ? 14.969 -30.25 19.688 1 75.62 230 GLY A C 1
ATOM 1905 O O . GLY A 1 230 ? 15.008 -31.469 19.5 1 75.62 230 GLY A O 1
ATOM 1906 N N . ASP A 1 231 ? 15.289 -29.844 20.875 1 80 231 ASP A N 1
ATOM 1907 C CA . ASP A 1 231 ? 15.828 -30.75 21.891 1 80 231 ASP A CA 1
ATOM 1908 C C . ASP A 1 231 ? 14.719 -31.234 22.828 1 80 231 ASP A C 1
ATOM 1910 O O . ASP A 1 231 ? 14.984 -31.984 23.766 1 80 231 ASP A O 1
ATOM 1914 N N . GLU A 1 232 ? 13.492 -31.094 22.516 1 82.31 232 GLU A N 1
ATOM 1915 C CA . GLU A 1 232 ? 12.438 -31.375 23.484 1 82.31 232 GLU A CA 1
ATOM 1916 C C . GLU A 1 232 ? 11.477 -32.438 22.953 1 82.31 232 GLU A C 1
ATOM 1918 O O . GLU A 1 232 ? 10.289 -32.438 23.281 1 82.31 232 GLU A O 1
ATOM 1923 N N . GLY A 1 233 ? 11.938 -33.375 22.156 1 84.19 233 GLY A N 1
ATOM 1924 C CA . GLY A 1 233 ? 11.055 -34.406 21.609 1 84.19 233 GLY A CA 1
ATOM 1925 C C . GLY A 1 233 ? 10.32 -33.938 20.359 1 84.19 233 GLY A C 1
ATOM 1926 O O . GLY A 1 233 ? 10.227 -32.75 20.078 1 84.19 233 GLY A O 1
ATOM 1927 N N . TYR A 1 234 ? 9.727 -34.906 19.703 1 82.56 234 TYR A N 1
ATOM 1928 C CA . TYR A 1 234 ? 9.172 -34.625 18.375 1 82.56 234 TYR A CA 1
ATOM 1929 C C . TYR A 1 234 ? 7.902 -33.781 18.469 1 82.56 234 TYR A C 1
ATOM 1931 O O . TYR A 1 234 ? 7.75 -32.812 17.734 1 82.56 234 TYR A O 1
ATOM 1939 N N . TYR A 1 235 ? 7.043 -34.188 19.359 1 83.19 235 TYR A N 1
ATOM 1940 C CA . TYR A 1 235 ? 5.762 -33.5 19.453 1 83.19 235 TYR A CA 1
ATOM 1941 C C . TYR A 1 235 ? 5.949 -32.062 19.875 1 83.19 235 TYR A C 1
ATOM 1943 O O . TYR A 1 235 ? 5.398 -31.156 19.234 1 83.19 235 TYR A O 1
ATOM 1951 N N . LYS A 1 236 ? 6.707 -31.844 20.891 1 87.38 236 LYS A N 1
ATOM 1952 C CA . LYS A 1 236 ? 6.938 -30.484 21.391 1 87.38 236 LYS A CA 1
ATOM 1953 C C . LYS A 1 236 ? 7.68 -29.641 20.344 1 87.38 236 LYS A C 1
ATOM 1955 O O . LYS A 1 236 ? 7.355 -28.469 20.141 1 87.38 236 LYS A O 1
ATOM 1960 N N . THR A 1 237 ? 8.57 -30.25 19.703 1 88.5 237 THR A N 1
ATOM 1961 C CA . THR A 1 237 ? 9.312 -29.547 18.672 1 88.5 237 THR A CA 1
ATOM 1962 C C . THR A 1 237 ? 8.391 -29.141 17.516 1 88.5 237 THR A C 1
ATOM 1964 O O . THR A 1 237 ? 8.477 -28.016 17.016 1 88.5 237 THR A O 1
ATOM 1967 N N . ARG A 1 238 ? 7.555 -30.031 17.156 1 87.31 238 ARG A N 1
ATOM 1968 C CA . ARG A 1 238 ? 6.625 -29.75 16.062 1 87.31 238 ARG A CA 1
ATOM 1969 C C . ARG A 1 238 ? 5.672 -28.625 16.453 1 87.31 238 ARG A C 1
ATOM 1971 O O . ARG A 1 238 ? 5.379 -27.75 15.633 1 87.31 238 ARG A O 1
ATOM 1978 N N . GLN A 1 239 ? 5.223 -28.641 17.688 1 88.44 239 GLN A N 1
ATOM 1979 C CA . GLN A 1 239 ? 4.34 -27.594 18.156 1 88.44 239 GLN A CA 1
ATOM 1980 C C . GLN A 1 239 ? 5.051 -26.234 18.172 1 88.44 239 GLN A C 1
ATOM 1982 O O . GLN A 1 239 ? 4.477 -25.219 17.766 1 88.44 239 GLN A O 1
ATOM 1987 N N . ASP A 1 240 ? 6.227 -26.312 18.625 1 91.12 240 ASP A N 1
ATOM 1988 C CA . ASP A 1 240 ? 7.012 -25.078 18.688 1 91.12 240 ASP A CA 1
ATOM 1989 C C . ASP A 1 240 ? 7.312 -24.547 17.281 1 91.12 240 ASP A C 1
ATOM 1991 O O . ASP A 1 240 ? 7.293 -23.328 17.062 1 91.12 240 ASP A O 1
ATOM 1995 N N . LEU A 1 241 ? 7.527 -25.469 16.375 1 91.5 241 LEU A N 1
ATOM 1996 C CA . LEU A 1 241 ? 7.77 -25.094 14.984 1 91.5 241 LEU A CA 1
ATOM 1997 C C . LEU A 1 241 ? 6.523 -24.469 14.367 1 91.5 241 LEU A C 1
ATOM 1999 O O . LEU A 1 241 ? 6.609 -23.453 13.664 1 91.5 241 LEU A O 1
ATOM 2003 N N . TYR A 1 242 ? 5.453 -25.047 14.633 1 89.88 242 TYR A N 1
ATOM 2004 C CA . TYR A 1 242 ? 4.184 -24.516 14.141 1 89.88 242 TYR A CA 1
ATOM 2005 C C . TYR A 1 242 ? 3.951 -23.109 14.648 1 89.88 242 TYR A C 1
ATOM 2007 O O . TYR A 1 242 ? 3.605 -22.203 13.875 1 89.88 242 TYR A O 1
ATOM 2015 N N . HIS A 1 243 ? 4.203 -22.906 15.938 1 91.06 243 HIS A N 1
ATOM 2016 C CA . HIS A 1 243 ? 4.008 -21.594 16.547 1 91.06 243 HIS A CA 1
ATOM 2017 C C . HIS A 1 243 ? 4.98 -20.562 15.977 1 91.06 243 HIS A C 1
ATOM 2019 O O . HIS A 1 243 ? 4.594 -19.422 15.695 1 91.06 243 HIS A O 1
ATOM 2025 N N . ALA A 1 244 ? 6.172 -20.953 15.82 1 90.94 244 ALA A N 1
ATOM 2026 C CA . ALA A 1 244 ? 7.184 -20.062 15.281 1 90.94 244 ALA A CA 1
ATOM 2027 C C . ALA A 1 244 ? 6.855 -19.656 13.844 1 90.94 244 ALA A C 1
ATOM 2029 O O . ALA A 1 244 ? 6.973 -18.484 13.469 1 90.94 244 ALA A O 1
ATOM 2030 N N . ASP A 1 245 ? 6.422 -20.625 13.07 1 89.38 245 ASP A N 1
ATOM 2031 C CA . ASP A 1 245 ? 6.082 -20.391 11.672 1 89.38 245 ASP A CA 1
ATOM 2032 C C . ASP A 1 245 ? 4.898 -19.438 11.547 1 89.38 245 ASP A C 1
ATOM 2034 O O . ASP A 1 245 ? 4.938 -18.5 10.75 1 89.38 245 ASP A O 1
ATOM 2038 N N . LYS A 1 246 ? 3.93 -19.672 12.312 1 89 246 LYS A N 1
ATOM 2039 C CA . LYS A 1 246 ? 2.74 -18.828 12.289 1 89 246 LYS A CA 1
ATOM 2040 C C . LYS A 1 246 ? 3.061 -17.406 12.766 1 89 246 LYS A C 1
ATOM 2042 O O . LYS A 1 246 ? 2.582 -16.438 12.195 1 89 246 LYS A O 1
ATOM 2047 N N . THR A 1 247 ? 3.811 -17.328 13.789 1 88.25 247 THR A N 1
ATOM 2048 C CA . THR A 1 247 ? 4.211 -16.031 14.32 1 88.25 247 THR A CA 1
ATOM 2049 C C . THR A 1 247 ? 5 -15.242 13.281 1 88.25 247 THR A C 1
ATOM 2051 O O . THR A 1 247 ? 4.766 -14.047 13.094 1 88.25 247 THR A O 1
ATOM 2054 N N . ASN A 1 248 ? 5.867 -15.898 12.648 1 83.44 248 ASN A N 1
ATOM 2055 C CA . ASN A 1 248 ? 6.648 -15.266 11.594 1 83.44 248 ASN A CA 1
ATOM 2056 C C . ASN A 1 248 ? 5.758 -14.734 10.477 1 83.44 248 ASN A C 1
ATOM 2058 O O . ASN A 1 248 ? 5.965 -13.617 9.984 1 83.44 248 ASN A O 1
ATOM 2062 N N . TRP A 1 249 ? 4.848 -15.492 10.117 1 83.5 249 TRP A N 1
ATOM 2063 C CA . TRP A 1 249 ? 3.93 -15.094 9.055 1 83.5 249 TRP A CA 1
ATOM 2064 C C . TRP A 1 249 ? 3.1 -13.891 9.484 1 83.5 249 TRP A C 1
ATOM 2066 O O . TRP A 1 249 ? 2.961 -12.922 8.727 1 83.5 249 TRP A O 1
ATOM 2076 N N . LEU A 1 250 ? 2.607 -13.891 10.617 1 84.88 250 LEU A N 1
ATOM 2077 C CA . LEU A 1 250 ? 1.763 -12.812 11.117 1 84.88 250 LEU A CA 1
ATOM 2078 C C . LEU A 1 250 ? 2.566 -11.531 11.281 1 84.88 250 LEU A C 1
ATOM 2080 O O . LEU A 1 250 ? 2.068 -10.438 10.992 1 84.88 250 LEU A O 1
ATOM 2084 N N . LYS A 1 251 ? 3.768 -11.633 11.703 1 82.12 251 LYS A N 1
ATOM 2085 C CA . LYS A 1 251 ? 4.625 -10.469 11.914 1 82.12 251 LYS A CA 1
ATOM 2086 C C . LYS A 1 251 ? 4.918 -9.758 10.594 1 82.12 251 LYS A C 1
ATOM 2088 O O . LYS A 1 251 ? 5.07 -8.539 10.562 1 82.12 251 LYS A O 1
ATOM 2093 N N . ASN A 1 252 ? 4.945 -10.523 9.625 1 78.94 252 ASN A N 1
ATOM 2094 C CA . ASN A 1 252 ? 5.355 -9.953 8.344 1 78.94 252 ASN A CA 1
ATOM 2095 C C . ASN A 1 252 ? 4.148 -9.648 7.457 1 78.94 252 ASN A C 1
ATOM 2097 O O . ASN A 1 252 ? 4.293 -9.039 6.395 1 78.94 252 ASN A O 1
ATOM 2101 N N . LEU A 1 253 ? 3.062 -9.992 7.965 1 77.69 253 LEU A N 1
ATOM 2102 C CA . LEU A 1 253 ? 1.853 -9.711 7.199 1 77.69 253 LEU A CA 1
ATOM 2103 C C . LEU A 1 253 ? 1.656 -8.211 7.02 1 77.69 253 LEU A C 1
ATOM 2105 O O . LEU A 1 253 ? 1.801 -7.445 7.977 1 77.69 253 LEU A O 1
ATOM 2109 N N . ASN A 1 254 ? 1.455 -7.609 5.883 1 70.06 254 ASN A N 1
ATOM 2110 C CA . ASN A 1 254 ? 1.188 -6.223 5.508 1 70.06 254 ASN A CA 1
ATOM 2111 C C . ASN A 1 254 ? 2.467 -5.391 5.488 1 70.06 254 ASN A C 1
ATOM 2113 O O . ASN A 1 254 ? 2.418 -4.176 5.285 1 70.06 254 ASN A O 1
ATOM 2117 N N . GLU A 1 255 ? 3.596 -6.039 5.93 1 68.19 255 GLU A N 1
ATOM 2118 C CA . GLU A 1 255 ? 4.855 -5.305 5.969 1 68.19 255 GLU A CA 1
ATOM 2119 C C . GLU A 1 255 ? 5.539 -5.309 4.605 1 68.19 255 GLU A C 1
ATOM 2121 O O . GLU A 1 255 ? 6.266 -4.375 4.266 1 68.19 255 GLU A O 1
ATOM 2126 N N . ILE A 1 256 ? 5.41 -6.348 3.998 1 62.22 256 ILE A N 1
ATOM 2127 C CA . ILE A 1 256 ? 6.125 -6.535 2.74 1 62.22 256 ILE A CA 1
ATOM 2128 C C . ILE A 1 256 ? 5.125 -6.723 1.602 1 62.22 256 ILE A C 1
ATOM 2130 O O . ILE A 1 256 ? 4.312 -7.648 1.625 1 62.22 256 ILE A O 1
ATOM 2134 N N . PHE A 1 257 ? 5.102 -5.691 0.768 1 61.88 257 PHE A N 1
ATOM 2135 C CA . PHE A 1 257 ? 4.082 -5.66 -0.273 1 61.88 257 PHE A CA 1
ATOM 2136 C C . PHE A 1 257 ? 4.59 -6.324 -1.549 1 61.88 257 PHE A C 1
ATOM 2138 O O . PHE A 1 257 ? 4.156 -5.977 -2.648 1 61.88 257 PHE A O 1
ATOM 2145 N N . ASP A 1 258 ? 5.559 -7.191 -1.332 1 65.38 258 ASP A N 1
ATOM 2146 C CA . ASP A 1 258 ? 5.973 -7.984 -2.488 1 65.38 258 ASP A CA 1
ATOM 2147 C C . ASP A 1 258 ? 5.766 -9.477 -2.234 1 65.38 258 ASP A C 1
ATOM 2149 O O . ASP A 1 258 ? 5.055 -9.859 -1.302 1 65.38 258 ASP A O 1
ATOM 2153 N N . LEU A 1 259 ? 6.121 -10.266 -3.18 1 68.62 259 LEU A N 1
ATOM 2154 C CA . LEU A 1 259 ? 5.859 -11.695 -3.125 1 68.62 259 LEU A CA 1
ATOM 2155 C C . LEU A 1 259 ? 6.926 -12.414 -2.305 1 68.62 259 LEU A C 1
ATOM 2157 O O . LEU A 1 259 ? 6.945 -13.641 -2.242 1 68.62 259 LEU A O 1
ATOM 2161 N N . SER A 1 260 ? 7.684 -11.594 -1.583 1 63.84 260 SER A N 1
ATOM 2162 C CA . SER A 1 260 ? 8.828 -12.18 -0.892 1 63.84 260 SER A CA 1
ATOM 2163 C C . SER A 1 260 ? 8.391 -13 0.312 1 63.84 260 SER A C 1
ATOM 2165 O O . SER A 1 260 ? 9.07 -13.945 0.706 1 63.84 260 SER A O 1
ATOM 2167 N N . PHE A 1 261 ? 7.195 -12.617 0.856 1 64.56 261 PHE A N 1
ATOM 2168 C CA . PHE A 1 261 ? 6.797 -13.336 2.064 1 64.56 261 PHE A CA 1
ATOM 2169 C C . PHE A 1 261 ? 5.43 -13.984 1.884 1 64.56 261 PHE A C 1
ATOM 2171 O O . PHE A 1 261 ? 4.742 -14.273 2.863 1 64.56 261 PHE A O 1
ATOM 2178 N N . THR A 1 262 ? 5.219 -14.172 0.743 1 68.19 262 THR A N 1
ATOM 2179 C CA . THR A 1 262 ? 3.975 -14.891 0.522 1 68.19 262 THR A CA 1
ATOM 2180 C C . THR A 1 262 ? 4.129 -16.359 0.908 1 68.19 262 THR A C 1
ATOM 2182 O O . THR A 1 262 ? 4.977 -17.062 0.358 1 68.19 262 THR A O 1
ATOM 2185 N N . ARG A 1 263 ? 3.605 -16.781 2.104 1 64.31 263 ARG A N 1
ATOM 2186 C CA . ARG A 1 263 ? 3.762 -18.047 2.801 1 64.31 263 ARG A CA 1
ATOM 2187 C C . ARG A 1 263 ? 3.656 -19.219 1.831 1 64.31 263 ARG A C 1
ATOM 2189 O O . ARG A 1 263 ? 4.352 -20.234 1.986 1 64.31 263 ARG A O 1
ATOM 2196 N N . ASN A 1 264 ? 3.074 -19.047 0.926 1 71.25 264 ASN A N 1
ATOM 2197 C CA . ASN A 1 264 ? 2.807 -20.25 0.134 1 71.25 264 ASN A CA 1
ATOM 2198 C C . ASN A 1 264 ? 3.463 -20.156 -1.241 1 71.25 264 ASN A C 1
ATOM 2200 O O . ASN A 1 264 ? 2.936 -20.703 -2.217 1 71.25 264 ASN A O 1
ATOM 2204 N N . LEU A 1 265 ? 4.586 -19.531 -1.137 1 82.62 265 LEU A N 1
ATOM 2205 C CA . LEU A 1 265 ? 5.352 -19.5 -2.377 1 82.62 265 LEU A CA 1
ATOM 2206 C C . LEU A 1 265 ? 6.793 -19.938 -2.137 1 82.62 265 LEU A C 1
ATOM 2208 O O . LEU A 1 265 ? 7.461 -19.406 -1.237 1 82.62 265 LEU A O 1
ATOM 2212 N N . SER A 1 266 ? 7.211 -21 -2.723 1 87.88 266 SER A N 1
ATOM 2213 C CA . SER A 1 266 ? 8.586 -21.5 -2.631 1 87.88 266 SER A CA 1
ATOM 2214 C C . SER A 1 266 ? 9.148 -21.812 -4.008 1 87.88 266 SER A C 1
ATOM 2216 O O . SER A 1 266 ? 8.453 -22.344 -4.871 1 87.88 266 SER A O 1
ATOM 2218 N N . PRO A 1 267 ? 10.422 -21.469 -4.172 1 92.56 267 PRO A N 1
ATOM 2219 C CA . PRO A 1 267 ? 11.055 -21.859 -5.434 1 92.56 267 PRO A CA 1
ATOM 2220 C C . PRO A 1 267 ? 11.102 -23.359 -5.645 1 92.56 267 PRO A C 1
ATOM 2222 O O . PRO A 1 267 ? 11.336 -23.828 -6.766 1 92.56 267 PRO A O 1
ATOM 2225 N N . THR A 1 268 ? 10.875 -24.141 -4.602 1 92.12 268 THR A N 1
ATOM 2226 C CA . THR A 1 268 ? 10.953 -25.594 -4.707 1 92.12 268 THR A CA 1
ATOM 2227 C C . THR A 1 268 ? 9.602 -26.188 -5.098 1 92.12 268 THR A C 1
ATOM 2229 O O . THR A 1 268 ? 9.516 -27.359 -5.457 1 92.12 268 THR A O 1
ATOM 2232 N N . ASP A 1 269 ? 8.625 -25.328 -4.988 1 90.25 269 ASP A N 1
ATOM 2233 C CA . ASP A 1 269 ? 7.305 -25.781 -5.434 1 90.25 269 ASP A CA 1
ATOM 2234 C C . ASP A 1 269 ? 7.223 -25.812 -6.957 1 90.25 269 ASP A C 1
ATOM 2236 O O . ASP A 1 269 ? 7.754 -24.938 -7.633 1 90.25 269 ASP A O 1
ATOM 2240 N N . TYR A 1 270 ? 6.578 -26.828 -7.465 1 92.5 270 TYR A N 1
ATOM 2241 C CA . TYR A 1 270 ? 6.297 -26.875 -8.898 1 92.5 270 TYR A CA 1
ATOM 2242 C C . TYR A 1 270 ? 5.066 -26.047 -9.234 1 92.5 270 TYR A C 1
ATOM 2244 O O . TYR A 1 270 ? 3.949 -26.562 -9.273 1 92.5 270 TYR A O 1
ATOM 2252 N N . ARG A 1 271 ? 5.387 -24.75 -9.562 1 92.06 271 ARG A N 1
ATOM 2253 C CA . ARG A 1 271 ? 4.238 -23.859 -9.664 1 92.06 271 ARG A CA 1
ATOM 2254 C C . ARG A 1 271 ? 4.473 -22.781 -10.719 1 92.06 271 ARG A C 1
ATOM 2256 O O . ARG A 1 271 ? 5.578 -22.266 -10.844 1 92.06 271 ARG A O 1
ATOM 2263 N N . ALA A 1 272 ? 3.48 -22.562 -11.5 1 94.56 272 ALA A N 1
ATOM 2264 C CA . ALA A 1 272 ? 3.322 -21.406 -12.383 1 94.56 272 ALA A CA 1
ATOM 2265 C C . ALA A 1 272 ? 1.892 -20.875 -12.344 1 94.56 272 ALA A C 1
ATOM 2267 O O . ALA A 1 272 ? 0.939 -21.625 -12.57 1 94.56 272 ALA A O 1
ATOM 2268 N N . SER A 1 273 ? 1.769 -19.594 -11.93 1 93.31 273 SER A N 1
ATOM 2269 C CA . SER A 1 273 ? 0.4 -19.094 -11.797 1 93.31 273 SER A CA 1
ATOM 2270 C C . SER A 1 273 ? 0.355 -17.578 -11.781 1 93.31 273 SER A C 1
ATOM 2272 O O . SER A 1 273 ? 1.347 -16.922 -11.445 1 93.31 273 SER A O 1
ATOM 2274 N N . TYR A 1 274 ? -0.752 -17.062 -12.281 1 93.44 274 TYR A N 1
ATOM 2275 C CA . TYR A 1 274 ? -1.145 -15.688 -12.023 1 93.44 274 TYR A CA 1
ATOM 2276 C C . TYR A 1 274 ? -2.088 -15.594 -10.836 1 93.44 274 TYR A C 1
ATOM 2278 O O . TYR A 1 274 ? -3.064 -16.344 -10.75 1 93.44 274 TYR A O 1
ATOM 2286 N N . LEU A 1 275 ? -1.758 -14.742 -9.938 1 87.5 275 LEU A N 1
ATOM 2287 C CA . LEU A 1 275 ? -2.607 -14.508 -8.781 1 87.5 275 LEU A CA 1
ATOM 2288 C C . LEU A 1 275 ? -3.4 -13.219 -8.93 1 87.5 275 LEU A C 1
ATOM 2290 O O . LEU A 1 275 ? -2.875 -12.219 -9.43 1 87.5 275 LEU A O 1
ATOM 2294 N N . LEU A 1 276 ? -4.609 -13.148 -8.469 1 83.81 276 LEU A N 1
ATOM 2295 C CA . LEU A 1 276 ? -5.57 -12.086 -8.742 1 83.81 276 LEU A CA 1
ATOM 2296 C C . LEU A 1 276 ? -5.07 -10.75 -8.211 1 83.81 276 LEU A C 1
ATOM 2298 O O . LEU A 1 276 ? -5.504 -9.688 -8.672 1 83.81 276 LEU A O 1
ATOM 2302 N N . ASN A 1 277 ? -4.199 -10.664 -7.32 1 80.56 277 ASN A N 1
ATOM 2303 C CA . ASN A 1 277 ? -3.633 -9.398 -6.871 1 80.56 277 ASN A CA 1
ATOM 2304 C C . ASN A 1 277 ? -2.531 -8.914 -7.809 1 80.56 277 ASN A C 1
ATOM 2306 O O . ASN A 1 277 ? -1.621 -8.195 -7.391 1 80.56 277 ASN A O 1
ATOM 2310 N N . ASN A 1 278 ? -2.553 -9.312 -9.016 1 90.75 278 ASN A N 1
ATOM 2311 C CA . ASN A 1 278 ? -1.661 -8.922 -10.102 1 90.75 278 ASN A CA 1
ATOM 2312 C C . ASN A 1 278 ? -0.227 -9.375 -9.844 1 90.75 278 ASN A C 1
ATOM 2314 O O . ASN A 1 278 ? 0.706 -8.57 -9.93 1 90.75 278 ASN A O 1
ATOM 2318 N N . ASN A 1 279 ? -0.109 -10.641 -9.438 1 90.56 279 ASN A N 1
ATOM 2319 C CA . ASN A 1 279 ? 1.18 -11.281 -9.211 1 90.56 279 ASN A CA 1
ATOM 2320 C C . ASN A 1 279 ? 1.418 -12.414 -10.211 1 90.56 279 ASN A C 1
ATOM 2322 O O . ASN A 1 279 ? 0.505 -13.188 -10.508 1 90.56 279 ASN A O 1
ATOM 2326 N N . LEU A 1 280 ? 2.59 -12.461 -10.688 1 94.69 280 LEU A N 1
ATOM 2327 C CA . LEU A 1 280 ? 3.01 -13.562 -11.547 1 94.69 280 LEU A CA 1
ATOM 2328 C C . LEU A 1 280 ? 4.074 -14.414 -10.852 1 94.69 280 LEU A C 1
ATOM 2330 O O . LEU A 1 280 ? 5.105 -13.891 -10.422 1 94.69 280 LEU A O 1
ATOM 2334 N N . VAL A 1 281 ? 3.783 -15.719 -10.766 1 94.19 281 VAL A N 1
ATOM 2335 C CA . VAL A 1 281 ? 4.699 -16.609 -10.062 1 94.19 281 VAL A CA 1
ATOM 2336 C C . VAL A 1 281 ? 5.133 -17.734 -10.992 1 94.19 281 VAL A C 1
ATOM 2338 O O . VAL A 1 281 ? 4.293 -18.406 -11.602 1 94.19 281 VAL A O 1
ATOM 2341 N N . MET A 1 282 ? 6.359 -17.938 -11.125 1 96.31 282 MET A N 1
ATOM 2342 C CA . MET A 1 282 ? 6.973 -19.109 -11.742 1 96.31 282 MET A CA 1
ATOM 2343 C C . MET A 1 282 ? 8.203 -19.547 -10.961 1 96.31 282 MET A C 1
ATOM 2345 O O . MET A 1 282 ? 9.242 -18.891 -11 1 96.31 282 MET A O 1
ATOM 2349 N N . SER A 1 283 ? 8.141 -20.656 -10.383 1 95.69 283 SER A N 1
ATOM 2350 C CA . SER A 1 283 ? 9.164 -21.094 -9.43 1 95.69 283 SER A CA 1
ATOM 2351 C C . SER A 1 283 ? 10.367 -21.688 -10.148 1 95.69 283 SER A C 1
ATOM 2353 O O . SER A 1 283 ? 10.266 -22.109 -11.305 1 95.69 283 SER A O 1
ATOM 2355 N N . ALA A 1 284 ? 11.469 -21.766 -9.453 1 96.62 284 ALA A N 1
ATOM 2356 C CA . ALA A 1 284 ? 12.695 -22.359 -9.977 1 96.62 284 ALA A CA 1
ATOM 2357 C C . ALA A 1 284 ? 12.484 -23.828 -10.328 1 96.62 284 ALA A C 1
ATOM 2359 O O . ALA A 1 284 ? 13.039 -24.328 -11.312 1 96.62 284 ALA A O 1
ATOM 2360 N N . ALA A 1 285 ? 11.734 -24.484 -9.492 1 95.81 285 ALA A N 1
ATOM 2361 C CA . ALA A 1 285 ? 11.461 -25.891 -9.758 1 95.81 285 ALA A CA 1
ATOM 2362 C C . ALA A 1 285 ? 10.703 -26.078 -11.07 1 95.81 285 ALA A C 1
ATOM 2364 O O . ALA A 1 285 ? 10.891 -27.062 -11.773 1 95.81 285 ALA A O 1
ATOM 2365 N N . TYR A 1 286 ? 9.867 -25.125 -11.352 1 96 286 TYR A N 1
ATOM 2366 C CA . TYR A 1 286 ? 9.086 -25.156 -12.586 1 96 286 TYR A CA 1
ATOM 2367 C C . TYR A 1 286 ? 9.953 -24.812 -13.789 1 96 286 TYR A C 1
ATOM 2369 O O . TYR A 1 286 ? 9.742 -25.328 -14.883 1 96 286 TYR A O 1
ATOM 2377 N N . LEU A 1 287 ? 10.898 -23.969 -13.555 1 97.38 287 LEU A N 1
ATOM 2378 C CA . LEU A 1 287 ? 11.781 -23.469 -14.602 1 97.38 287 LEU A CA 1
ATOM 2379 C C . LEU A 1 287 ? 12.984 -24.375 -14.781 1 97.38 287 LEU A C 1
ATOM 2381 O O . LEU A 1 287 ? 14.133 -23.922 -14.703 1 97.38 287 LEU A O 1
ATOM 2385 N N . GLN A 1 288 ? 12.68 -25.594 -14.938 1 95.56 288 GLN A N 1
ATOM 2386 C CA . GLN A 1 288 ? 13.68 -26.625 -15.211 1 95.56 288 GLN A CA 1
ATOM 2387 C C . GLN A 1 288 ? 13.406 -27.312 -16.547 1 95.56 288 GLN A C 1
ATOM 2389 O O . GLN A 1 288 ? 12.344 -27.125 -17.141 1 95.56 288 GLN A O 1
ATOM 2394 N N . LYS A 1 289 ? 14.414 -28.047 -17.109 1 93.06 289 LYS A N 1
ATOM 2395 C CA . LYS A 1 289 ? 14.172 -28.922 -18.25 1 93.06 289 LYS A CA 1
ATOM 2396 C C . LYS A 1 289 ? 12.977 -29.828 -18.016 1 93.06 289 LYS A C 1
ATOM 2398 O O . LYS A 1 289 ? 12.805 -30.359 -16.906 1 93.06 289 LYS A O 1
ATOM 2403 N N . PRO A 1 290 ? 12.117 -29.859 -18.828 1 91.31 290 PRO A N 1
ATOM 2404 C CA . PRO A 1 290 ? 12.25 -29.484 -20.234 1 91.31 290 PRO A CA 1
ATOM 2405 C C . PRO A 1 290 ? 11.633 -28.125 -20.547 1 91.31 290 PRO A C 1
ATOM 2407 O O . PRO A 1 290 ? 11.617 -27.703 -21.703 1 91.31 290 PRO A O 1
ATOM 2410 N N . ARG A 1 291 ? 11.164 -27.453 -19.625 1 92.69 291 ARG A N 1
ATOM 2411 C CA . ARG A 1 291 ? 10.438 -26.203 -19.859 1 92.69 291 ARG A CA 1
ATOM 2412 C C . ARG A 1 291 ? 11.398 -25.078 -20.234 1 92.69 291 ARG A C 1
ATOM 2414 O O . ARG A 1 291 ? 11.039 -24.172 -20.984 1 92.69 291 ARG A O 1
ATOM 2421 N N . PHE A 1 292 ? 12.555 -25.219 -19.672 1 94.94 292 PHE A N 1
ATOM 2422 C CA . PHE A 1 292 ? 13.516 -24.141 -19.891 1 94.94 292 PHE A CA 1
ATOM 2423 C C . PHE A 1 292 ? 14.945 -24.656 -19.688 1 94.94 292 PHE A C 1
ATOM 2425 O O . PHE A 1 292 ? 15.195 -25.516 -18.844 1 94.94 292 PHE A O 1
ATOM 2432 N N . SER A 1 293 ? 15.711 -24.141 -20.5 1 95.5 293 SER A N 1
ATOM 2433 C CA . SER A 1 293 ? 17.156 -24.312 -20.344 1 95.5 293 SER A CA 1
ATOM 2434 C C . SER A 1 293 ? 17.922 -23.234 -21.094 1 95.5 293 SER A C 1
ATOM 2436 O O . SER A 1 293 ? 17.531 -22.828 -22.172 1 95.5 293 SER A O 1
ATOM 2438 N N . LEU A 1 294 ? 19.016 -22.875 -20.469 1 95 294 LEU A N 1
ATOM 2439 C CA . LEU A 1 294 ? 19.891 -21.906 -21.141 1 95 294 LEU A CA 1
ATOM 2440 C C . LEU A 1 294 ? 20.531 -22.516 -22.375 1 95 294 LEU A C 1
ATOM 2442 O O . LEU A 1 294 ? 21.031 -21.781 -23.234 1 95 294 LEU A O 1
ATOM 2446 N N . THR A 1 295 ? 20.484 -23.828 -22.484 1 92.69 295 THR A N 1
ATOM 2447 C CA . THR A 1 295 ? 21.156 -24.5 -23.594 1 92.69 295 THR A CA 1
ATOM 2448 C C . THR A 1 295 ? 20.203 -24.703 -24.766 1 92.69 295 THR A C 1
ATOM 2450 O O . THR A 1 295 ? 20.609 -25.141 -25.844 1 92.69 295 THR A O 1
ATOM 2453 N N . TYR A 1 296 ? 18.969 -24.438 -24.562 1 91.75 296 TYR A N 1
ATOM 2454 C CA . TYR A 1 296 ? 18 -24.578 -25.641 1 91.75 296 TYR A CA 1
ATOM 2455 C C . TYR A 1 296 ? 18.109 -23.422 -26.625 1 91.75 296 TYR A C 1
ATOM 2457 O O . TYR A 1 296 ? 18.641 -22.359 -26.297 1 91.75 296 TYR A O 1
ATOM 2465 N N . SER A 1 297 ? 17.562 -23.656 -27.859 1 90.5 297 SER A N 1
ATOM 2466 C CA . SER A 1 297 ? 17.484 -22.562 -28.828 1 90.5 297 SER A CA 1
ATOM 2467 C C . SER A 1 297 ? 16.469 -21.516 -28.391 1 90.5 297 SER A C 1
ATOM 2469 O O . SER A 1 297 ? 15.594 -21.781 -27.562 1 90.5 297 SER A O 1
ATOM 2471 N N . THR A 1 298 ? 16.609 -20.328 -28.906 1 92.56 298 THR A N 1
ATOM 2472 C CA . THR A 1 298 ? 15.68 -19.266 -28.562 1 92.56 298 THR A CA 1
ATOM 2473 C C . THR A 1 298 ? 14.266 -19.625 -29.031 1 92.56 298 THR A C 1
ATOM 2475 O O . THR A 1 298 ? 13.289 -19.312 -28.359 1 92.56 298 THR A O 1
ATOM 2478 N N . ALA A 1 299 ? 14.195 -20.266 -30.203 1 93 299 ALA A N 1
ATOM 2479 C CA . ALA A 1 299 ? 12.891 -20.703 -30.688 1 93 299 ALA A CA 1
ATOM 2480 C C . ALA A 1 299 ? 12.219 -21.641 -29.688 1 93 299 ALA A C 1
ATOM 2482 O O . ALA A 1 299 ? 11.016 -21.531 -29.438 1 93 299 ALA A O 1
ATOM 2483 N N . HIS A 1 300 ? 13.031 -22.516 -29.156 1 92.94 300 HIS A N 1
ATOM 2484 C CA . HIS A 1 300 ? 12.516 -23.438 -28.156 1 92.94 300 HIS A CA 1
ATOM 2485 C C . HIS A 1 300 ? 12.047 -22.703 -26.906 1 92.94 300 HIS A C 1
ATOM 2487 O O . HIS A 1 300 ? 10.93 -22.922 -26.438 1 92.94 300 HIS A O 1
ATOM 2493 N N . ASN A 1 301 ? 12.898 -21.875 -26.375 1 95.94 301 ASN A N 1
ATOM 2494 C CA . ASN A 1 301 ? 12.586 -21.172 -25.125 1 95.94 301 ASN A CA 1
ATOM 2495 C C . ASN A 1 301 ? 11.383 -20.25 -25.297 1 95.94 301 ASN A C 1
ATOM 2497 O O . ASN A 1 301 ? 10.547 -20.156 -24.406 1 95.94 301 ASN A O 1
ATOM 2501 N N . PHE A 1 302 ? 11.273 -19.609 -26.391 1 97.31 302 PHE A N 1
ATOM 2502 C CA . PHE A 1 302 ? 10.109 -18.75 -26.594 1 97.31 302 PHE A CA 1
ATOM 2503 C C . PHE A 1 302 ? 8.852 -19.578 -26.781 1 97.31 302 PHE A C 1
ATOM 2505 O O . PHE A 1 302 ? 7.777 -19.203 -26.297 1 97.31 302 PHE A O 1
ATOM 2512 N N . ALA A 1 303 ? 8.977 -20.719 -27.453 1 96.94 303 ALA A N 1
ATOM 2513 C CA . ALA A 1 303 ? 7.812 -21.562 -27.734 1 96.94 303 ALA A CA 1
ATOM 2514 C C . ALA A 1 303 ? 7.262 -22.172 -26.453 1 96.94 303 ALA A C 1
ATOM 2516 O O . ALA A 1 303 ? 6.062 -22.453 -26.359 1 96.94 303 ALA A O 1
ATOM 2517 N N . VAL A 1 304 ? 8.133 -22.406 -25.531 1 96.88 304 VAL A N 1
ATOM 2518 C CA . VAL A 1 304 ? 7.68 -23.047 -24.297 1 96.88 304 VAL A CA 1
ATOM 2519 C C . VAL A 1 304 ? 7.586 -22.031 -23.172 1 96.88 304 VAL A C 1
ATOM 2521 O O . VAL A 1 304 ? 6.484 -21.656 -22.766 1 96.88 304 VAL A O 1
ATOM 2524 N N . LEU A 1 305 ? 8.719 -21.469 -22.766 1 97.69 305 LEU A N 1
ATOM 2525 C CA . LEU A 1 305 ? 8.742 -20.5 -21.672 1 97.69 305 LEU A CA 1
ATOM 2526 C C . LEU A 1 305 ? 7.988 -19.234 -22.062 1 97.69 305 LEU A C 1
ATOM 2528 O O . LEU A 1 305 ? 7.238 -18.672 -21.25 1 97.69 305 LEU A O 1
ATOM 2532 N N . GLY A 1 306 ? 8.242 -18.734 -23.25 1 98.06 306 GLY A N 1
ATOM 2533 C CA . GLY A 1 306 ? 7.516 -17.562 -23.703 1 98.06 306 GLY A CA 1
ATOM 2534 C C . GLY A 1 306 ? 6.012 -17.75 -23.688 1 98.06 306 GLY A C 1
ATOM 2535 O O . GLY A 1 306 ? 5.273 -16.875 -23.234 1 98.06 306 GLY A O 1
ATOM 2536 N N . TYR A 1 307 ? 5.621 -18.891 -24.156 1 97.44 307 TYR A N 1
ATOM 2537 C CA . TYR A 1 307 ? 4.203 -19.234 -24.141 1 97.44 307 TYR A CA 1
ATOM 2538 C C . TYR A 1 307 ? 3.662 -19.266 -22.719 1 97.44 307 TYR A C 1
ATOM 2540 O O . TYR A 1 307 ? 2.594 -18.703 -22.453 1 97.44 307 TYR A O 1
ATOM 2548 N N . LEU A 1 308 ? 4.379 -19.891 -21.875 1 97.38 308 LEU A N 1
ATOM 2549 C CA . LEU A 1 308 ? 3.934 -20.016 -20.484 1 97.38 308 LEU A CA 1
ATOM 2550 C C . LEU A 1 308 ? 3.83 -18.641 -19.828 1 97.38 308 LEU A C 1
ATOM 2552 O O . LEU A 1 308 ? 2.854 -18.359 -19.125 1 97.38 308 LEU A O 1
ATOM 2556 N N . LEU A 1 309 ? 4.805 -17.828 -19.984 1 98.19 309 LEU A N 1
ATOM 2557 C CA . LEU A 1 309 ? 4.758 -16.453 -19.469 1 98.19 309 LEU A CA 1
ATOM 2558 C C . LEU A 1 309 ? 3.566 -15.703 -20.047 1 98.19 309 LEU A C 1
ATOM 2560 O O . LEU A 1 309 ? 2.805 -15.078 -19.297 1 98.19 309 LEU A O 1
ATOM 2564 N N . GLY A 1 310 ? 3.43 -15.836 -21.328 1 98.06 310 GLY A N 1
ATOM 2565 C CA . GLY A 1 310 ? 2.311 -15.172 -21.984 1 98.06 310 GLY A CA 1
ATOM 2566 C C . GLY A 1 310 ? 0.961 -15.664 -21.484 1 98.06 310 GLY A C 1
ATOM 2567 O O . GLY A 1 310 ? 0.046 -14.867 -21.281 1 98.06 310 GLY A O 1
ATOM 2568 N N . HIS A 1 311 ? 0.861 -16.953 -21.344 1 96.94 311 HIS A N 1
ATOM 2569 C CA . HIS A 1 311 ? -0.353 -17.594 -20.844 1 96.94 311 HIS A CA 1
ATOM 2570 C C . HIS A 1 311 ? -0.762 -17.016 -19.484 1 96.94 311 HIS A C 1
ATOM 2572 O O . HIS A 1 311 ? -1.906 -16.594 -19.312 1 96.94 311 HIS A O 1
ATOM 2578 N N . HIS A 1 312 ? 0.152 -16.891 -18.609 1 97.38 312 HIS A N 1
ATOM 2579 C CA . HIS A 1 312 ? -0.17 -16.469 -17.25 1 97.38 312 HIS A CA 1
ATOM 2580 C C . HIS A 1 312 ? -0.345 -14.961 -17.172 1 97.38 312 HIS A C 1
ATOM 2582 O O . HIS A 1 312 ? -1.204 -14.469 -16.438 1 97.38 312 HIS A O 1
ATOM 2588 N N . VAL A 1 313 ? 0.395 -14.227 -17.922 1 97.06 313 VAL A N 1
ATOM 2589 C CA . VAL A 1 313 ? 0.253 -12.773 -17.938 1 97.06 313 VAL A CA 1
ATOM 2590 C C . VAL A 1 313 ? -1.115 -12.391 -18.5 1 97.06 313 VAL A C 1
ATOM 2592 O O . VAL A 1 313 ? -1.736 -11.438 -18.031 1 97.06 313 VAL A O 1
ATOM 2595 N N . SER A 1 314 ? -1.548 -13.133 -19.453 1 96.44 314 SER A N 1
ATOM 2596 C CA . SER A 1 314 ? -2.814 -12.805 -20.094 1 96.44 314 SER A CA 1
ATOM 2597 C C . SER A 1 314 ? -3.982 -12.945 -19.125 1 96.44 314 SER A C 1
ATOM 2599 O O . SER A 1 314 ? -5.035 -12.328 -19.312 1 96.44 314 SER A O 1
ATOM 2601 N N . GLN A 1 315 ? -3.775 -13.766 -18.125 1 95.38 315 GLN A N 1
ATOM 2602 C CA . GLN A 1 315 ? -4.82 -13.953 -17.125 1 95.38 315 GLN A CA 1
ATOM 2603 C C . GLN A 1 315 ? -5.074 -12.656 -16.359 1 95.38 315 GLN A C 1
ATOM 2605 O O . GLN A 1 315 ? -6.109 -12.516 -15.703 1 95.38 315 GLN A O 1
ATOM 2610 N N . ALA A 1 316 ? -4.215 -11.727 -16.406 1 95 316 ALA A N 1
ATOM 2611 C CA . ALA A 1 316 ? -4.41 -10.406 -15.805 1 95 316 ALA A CA 1
ATOM 2612 C C . ALA A 1 316 ? -5.551 -9.656 -16.484 1 95 316 ALA A C 1
ATOM 2614 O O . ALA A 1 316 ? -6.078 -8.688 -15.938 1 95 316 ALA A O 1
ATOM 2615 N N . PHE A 1 317 ? -5.969 -10.148 -17.656 1 94 317 PHE A N 1
ATOM 2616 C CA . PHE A 1 317 ? -6.938 -9.383 -18.438 1 94 317 PHE A CA 1
ATOM 2617 C C . PHE A 1 317 ? -8.125 -10.258 -18.828 1 94 317 PHE A C 1
ATOM 2619 O O . PHE A 1 317 ? -8.875 -9.914 -19.75 1 94 317 PHE A O 1
ATOM 2626 N N . ASP A 1 318 ? -8.234 -11.398 -18.203 1 92.94 318 ASP A N 1
ATOM 2627 C CA . ASP A 1 318 ? -9.422 -12.211 -18.438 1 92.94 318 ASP A CA 1
ATOM 2628 C C . ASP A 1 318 ? -10.578 -11.758 -17.562 1 92.94 318 ASP A C 1
ATOM 2630 O O . ASP A 1 318 ? -10.562 -10.641 -17.031 1 92.94 318 ASP A O 1
ATOM 2634 N N . SER A 1 319 ? -11.617 -12.578 -17.5 1 88.81 319 SER A N 1
ATOM 2635 C CA . SER A 1 319 ? -12.836 -12.164 -16.828 1 88.81 319 SER A CA 1
ATOM 2636 C C . SER A 1 319 ? -12.594 -11.922 -15.336 1 88.81 319 SER A C 1
ATOM 2638 O O . SER A 1 319 ? -13.227 -11.062 -14.727 1 88.81 319 SER A O 1
ATOM 2640 N N . ASP A 1 320 ? -11.648 -12.688 -14.742 1 86.88 320 ASP A N 1
ATOM 2641 C CA . ASP A 1 320 ? -11.305 -12.484 -13.344 1 86.88 320 ASP A CA 1
ATOM 2642 C C . ASP A 1 320 ? -10.25 -11.398 -13.188 1 86.88 320 ASP A C 1
ATOM 2644 O O . ASP A 1 320 ? -10.359 -10.531 -12.32 1 86.88 320 ASP A O 1
ATOM 2648 N N . GLY A 1 321 ? -9.297 -11.43 -14.094 1 91.25 321 GLY A N 1
ATOM 2649 C CA . GLY A 1 321 ? -8.148 -10.539 -13.992 1 91.25 321 GLY A CA 1
ATOM 2650 C C . GLY A 1 321 ? -8.5 -9.078 -14.188 1 91.25 321 GLY A C 1
ATOM 2651 O O . GLY A 1 321 ? -7.863 -8.195 -13.609 1 91.25 321 GLY A O 1
ATOM 2652 N N . ARG A 1 322 ? -9.523 -8.844 -14.875 1 90.25 322 ARG A N 1
ATOM 2653 C CA . ARG A 1 322 ? -9.891 -7.465 -15.172 1 90.25 322 ARG A CA 1
ATOM 2654 C C . ARG A 1 322 ? -10.555 -6.801 -13.977 1 90.25 322 ARG A C 1
ATOM 2656 O O . ARG A 1 322 ? -10.805 -5.59 -13.984 1 90.25 322 ARG A O 1
ATOM 2663 N N . SER A 1 323 ? -10.844 -7.531 -12.969 1 85.19 323 SER A N 1
ATOM 2664 C CA . SER A 1 323 ? -11.43 -6.953 -11.758 1 85.19 323 SER A CA 1
ATOM 2665 C C . SER A 1 323 ? -10.383 -6.172 -10.961 1 85.19 323 SER A C 1
ATOM 2667 O O . SER A 1 323 ? -10.727 -5.43 -10.039 1 85.19 323 SER A O 1
ATOM 2669 N N . VAL A 1 324 ? -9.172 -6.383 -11.312 1 85.5 324 VAL A N 1
ATOM 2670 C CA . VAL A 1 324 ? -8.07 -5.668 -10.68 1 85.5 324 VAL A CA 1
ATOM 2671 C C . VAL A 1 324 ? -7.449 -4.691 -11.672 1 85.5 324 VAL A C 1
ATOM 2673 O O . VAL A 1 324 ? -7.176 -5.051 -12.82 1 85.5 324 VAL A O 1
ATOM 2676 N N . GLY A 1 325 ? -7.359 -3.508 -11.211 1 81.81 325 GLY A N 1
ATOM 2677 C CA . GLY A 1 325 ? -6.836 -2.477 -12.094 1 81.81 325 GLY A CA 1
ATOM 2678 C C . GLY A 1 325 ? -5.594 -1.798 -11.547 1 81.81 325 GLY A C 1
ATOM 2679 O O . GLY A 1 325 ? -4.637 -2.467 -11.148 1 81.81 325 GLY A O 1
ATOM 2680 N N . ARG A 1 326 ? -5.695 -0.538 -11.531 1 73.88 326 ARG A N 1
ATOM 2681 C CA . ARG A 1 326 ? -4.562 0.295 -11.141 1 73.88 326 ARG A CA 1
ATOM 2682 C C . ARG A 1 326 ? -4.164 0.036 -9.695 1 73.88 326 ARG A C 1
ATOM 2684 O O . ARG A 1 326 ? -5.023 -0.182 -8.836 1 73.88 326 ARG A O 1
ATOM 2691 N N . CYS A 1 327 ? -2.801 0.09 -9.453 1 74.44 327 CYS A N 1
ATOM 2692 C CA . CYS A 1 327 ? -2.217 -0.066 -8.125 1 74.44 327 CYS A CA 1
ATOM 2693 C C . CYS A 1 327 ? -2.57 -1.422 -7.527 1 74.44 327 CYS A C 1
ATOM 2695 O O . CYS A 1 327 ? -2.6 -1.578 -6.305 1 74.44 327 CYS A O 1
ATOM 2697 N N . ASN A 1 328 ? -3.016 -2.332 -8.422 1 79.38 328 ASN A N 1
ATOM 2698 C CA . ASN A 1 328 ? -3.33 -3.707 -8.039 1 79.38 328 ASN A CA 1
ATOM 2699 C C . ASN A 1 328 ? -4.516 -3.768 -7.082 1 79.38 328 ASN A C 1
ATOM 2701 O O . ASN A 1 328 ? -4.504 -4.543 -6.125 1 79.38 328 ASN A O 1
ATOM 2705 N N . LYS A 1 329 ? -5.449 -2.906 -7.309 1 75.75 329 LYS A N 1
ATOM 2706 C CA . LYS A 1 329 ? -6.668 -2.859 -6.504 1 75.75 329 LYS A CA 1
ATOM 2707 C C . LYS A 1 329 ? -7.887 -3.273 -7.324 1 75.75 329 LYS A C 1
ATOM 2709 O O . LYS A 1 329 ? -7.91 -3.094 -8.547 1 75.75 329 LYS A O 1
ATOM 2714 N N . ARG A 1 330 ? -8.812 -3.816 -6.637 1 76.94 330 ARG A N 1
ATOM 2715 C CA . ARG A 1 330 ? -10.07 -4.156 -7.293 1 76.94 330 ARG A CA 1
ATOM 2716 C C . ARG A 1 330 ? -10.828 -2.898 -7.715 1 76.94 330 ARG A C 1
ATOM 2718 O O . ARG A 1 330 ? -10.977 -1.964 -6.926 1 76.94 330 ARG A O 1
ATOM 2725 N N . GLN A 1 331 ? -11.172 -2.771 -8.938 1 74.62 331 GLN A N 1
ATOM 2726 C CA . GLN A 1 331 ? -11.883 -1.625 -9.492 1 74.62 331 GLN A CA 1
ATOM 2727 C C . GLN A 1 331 ? -12.484 -1.958 -10.852 1 74.62 331 GLN A C 1
ATOM 2729 O O . GLN A 1 331 ? -11.984 -2.842 -11.555 1 74.62 331 GLN A O 1
ATOM 2734 N N . VAL A 1 332 ? -13.516 -1.271 -11.172 1 77.81 332 VAL A N 1
ATOM 2735 C CA . VAL A 1 332 ? -14.07 -1.376 -12.523 1 77.81 332 VAL A CA 1
ATOM 2736 C C . VAL A 1 332 ? -13.391 -0.364 -13.438 1 77.81 332 VAL A C 1
ATOM 2738 O O . VAL A 1 332 ? -13.5 0.846 -13.227 1 77.81 332 VAL A O 1
ATOM 2741 N N . TRP A 1 333 ? -12.742 -0.818 -14.43 1 82.81 333 TRP A N 1
ATOM 2742 C CA . TRP A 1 333 ? -11.969 0.118 -15.234 1 82.81 333 TRP A CA 1
ATOM 2743 C C . TRP A 1 333 ? -12.148 -0.169 -16.719 1 82.81 333 TRP A C 1
ATOM 2745 O O . TRP A 1 333 ? -11.586 0.532 -17.578 1 82.81 333 TRP A O 1
ATOM 2755 N N . TRP A 1 334 ? -12.906 -1.217 -16.984 1 88.38 334 TRP A N 1
ATOM 2756 C CA . TRP A 1 334 ? -13.336 -1.455 -18.359 1 88.38 334 TRP A CA 1
ATOM 2757 C C . TRP A 1 334 ? -14.703 -0.838 -18.625 1 88.38 334 TRP A C 1
ATOM 2759 O O . TRP A 1 334 ? -15.578 -0.859 -17.75 1 88.38 334 TRP A O 1
ATOM 2769 N N . GLU A 1 335 ? -14.891 -0.363 -19.812 1 86 335 GLU A N 1
ATOM 2770 C CA . GLU A 1 335 ? -16.219 0.11 -20.203 1 86 335 GLU A CA 1
ATOM 2771 C C . GLU A 1 335 ? -17.156 -1.056 -20.516 1 86 335 GLU A C 1
ATOM 2773 O O . GLU A 1 335 ? -16.703 -2.15 -20.859 1 86 335 GLU A O 1
ATOM 2778 N N . ASP A 1 336 ? -18.484 -0.787 -20.438 1 88.38 336 ASP A N 1
ATOM 2779 C CA . ASP A 1 336 ? -19.484 -1.827 -20.672 1 88.38 336 ASP A CA 1
ATOM 2780 C C . ASP A 1 336 ? -19.344 -2.408 -22.078 1 88.38 336 ASP A C 1
ATOM 2782 O O . ASP A 1 336 ? -19.469 -3.621 -22.266 1 88.38 336 ASP A O 1
ATOM 2786 N N . GLN A 1 337 ? -19.141 -1.567 -22.953 1 92.44 337 GLN A N 1
ATOM 2787 C CA . GLN A 1 337 ? -19 -2.018 -24.344 1 92.44 337 GLN A CA 1
ATOM 2788 C C . GLN A 1 337 ? -17.766 -2.908 -24.5 1 92.44 337 GLN A C 1
ATOM 2790 O O . GLN A 1 337 ? -17.781 -3.855 -25.297 1 92.44 337 GLN A O 1
ATOM 2795 N N . GLU A 1 338 ? -16.734 -2.607 -23.828 1 93.5 338 GLU A N 1
ATOM 2796 C CA . GLU A 1 338 ? -15.516 -3.41 -23.875 1 93.5 338 GLU A CA 1
ATOM 2797 C C . GLU A 1 338 ? -15.742 -4.793 -23.266 1 93.5 338 GLU A C 1
ATOM 2799 O O . GLU A 1 338 ? -15.266 -5.797 -23.812 1 93.5 338 GLU A O 1
ATOM 2804 N N . ILE A 1 339 ? -16.484 -4.852 -22.234 1 92.06 339 ILE A N 1
ATOM 2805 C CA . ILE A 1 339 ? -16.812 -6.113 -21.578 1 92.06 339 ILE A CA 1
ATOM 2806 C C . ILE A 1 339 ? -17.656 -6.98 -22.5 1 92.06 339 ILE A C 1
ATOM 2808 O O . ILE A 1 339 ? -17.438 -8.188 -22.609 1 92.06 339 ILE A O 1
ATOM 2812 N N . SER A 1 340 ? -18.562 -6.336 -23.125 1 94.12 340 SER A N 1
ATOM 2813 C CA . SER A 1 340 ? -19.422 -7.051 -24.062 1 94.12 340 SER A CA 1
ATOM 2814 C C . SER A 1 340 ? -18.625 -7.637 -25.219 1 94.12 340 SER A C 1
ATOM 2816 O O . SER A 1 340 ? -18.828 -8.789 -25.594 1 94.12 340 SER A O 1
ATOM 2818 N N . THR A 1 341 ? -17.781 -6.828 -25.766 1 95.19 341 THR A N 1
ATOM 2819 C CA . THR A 1 341 ? -16.953 -7.293 -26.875 1 95.19 341 THR A CA 1
ATOM 2820 C C . THR A 1 341 ? -16.031 -8.422 -26.422 1 95.19 341 THR A C 1
ATOM 2822 O O . THR A 1 341 ? -15.867 -9.414 -27.141 1 95.19 341 THR A O 1
ATOM 2825 N N . TYR A 1 342 ? -15.422 -8.266 -25.312 1 93.88 342 TYR A N 1
ATOM 2826 C CA . TYR A 1 342 ? -14.586 -9.32 -24.734 1 93.88 342 TYR A CA 1
ATOM 2827 C C . TYR A 1 342 ? -15.367 -10.625 -24.609 1 93.88 342 TYR A C 1
ATOM 2829 O O . TYR A 1 342 ? -14.859 -11.695 -24.969 1 93.88 342 TYR A O 1
ATOM 2837 N N . THR A 1 343 ? -16.547 -10.562 -24.125 1 93.19 343 THR A N 1
ATOM 2838 C CA . THR A 1 343 ? -17.391 -11.734 -23.906 1 93.19 343 THR A CA 1
ATOM 2839 C C . THR A 1 343 ? -17.703 -12.406 -25.234 1 93.19 343 THR A C 1
ATOM 2841 O O . THR A 1 343 ? -17.703 -13.641 -25.344 1 93.19 343 THR A O 1
ATOM 2844 N N . GLN A 1 344 ? -17.953 -11.602 -26.172 1 94.06 344 GLN A N 1
ATOM 2845 C CA . GLN A 1 344 ? -18.25 -12.125 -27.5 1 94.06 344 GLN A CA 1
ATOM 2846 C C . GLN A 1 344 ? -17.047 -12.828 -28.094 1 94.06 344 GLN A C 1
ATOM 2848 O O . GLN A 1 344 ? -17.172 -13.914 -28.656 1 94.06 344 GLN A O 1
ATOM 2853 N N . LYS A 1 345 ? -15.961 -12.25 -27.984 1 92.94 345 LYS A N 1
ATOM 2854 C CA . LYS A 1 345 ? -14.742 -12.836 -28.531 1 92.94 345 LYS A CA 1
ATOM 2855 C C . LYS A 1 345 ? -14.367 -14.109 -27.781 1 92.94 345 LYS A C 1
ATOM 2857 O O . LYS A 1 345 ? -13.867 -15.07 -28.391 1 92.94 345 LYS A O 1
ATOM 2862 N N . SER A 1 346 ? -14.547 -14.094 -26.547 1 92 346 SER A N 1
ATOM 2863 C CA . SER A 1 346 ? -14.281 -15.281 -25.734 1 92 346 SER A CA 1
ATOM 2864 C C . SER A 1 346 ? -15.195 -16.438 -26.125 1 92 346 SER A C 1
ATOM 2866 O O . SER A 1 346 ? -14.797 -17.594 -26.062 1 92 346 SER A O 1
ATOM 2868 N N . GLN A 1 347 ? -16.422 -16.094 -26.484 1 93.19 347 GLN A N 1
ATOM 2869 C CA . GLN A 1 347 ? -17.391 -17.109 -26.891 1 93.19 347 GLN A CA 1
ATOM 2870 C C . GLN A 1 347 ? -16.922 -17.859 -28.125 1 93.19 347 GLN A C 1
ATOM 2872 O O . GLN A 1 347 ? -17.188 -19.047 -28.281 1 93.19 347 GLN A O 1
ATOM 2877 N N . CYS A 1 348 ? -16.234 -17.203 -28.953 1 94.25 348 CYS A N 1
ATOM 2878 C CA . CYS A 1 348 ? -15.688 -17.844 -30.156 1 94.25 348 CYS A CA 1
ATOM 2879 C C . CYS A 1 348 ? -14.805 -19.031 -29.781 1 94.25 348 CYS A C 1
ATOM 2881 O O . CYS A 1 348 ? -14.914 -20.109 -30.375 1 94.25 348 CYS A O 1
ATOM 2883 N N . TYR A 1 349 ? -13.93 -18.875 -28.812 1 93.19 349 TYR A N 1
ATOM 2884 C CA . TYR A 1 349 ? -13.031 -19.938 -28.375 1 93.19 349 TYR A CA 1
ATOM 2885 C C . TYR A 1 349 ? -13.797 -21.078 -27.719 1 93.19 349 TYR A C 1
ATOM 2887 O O . TYR A 1 349 ? -13.453 -22.25 -27.891 1 93.19 349 TYR A O 1
ATOM 2895 N N . MET A 1 350 ? -14.805 -20.719 -26.969 1 90.69 350 MET A N 1
ATOM 2896 C CA . MET A 1 350 ? -15.641 -21.734 -26.344 1 90.69 350 MET A CA 1
ATOM 2897 C C . MET A 1 350 ? -16.359 -22.578 -27.375 1 90.69 350 MET A C 1
ATOM 2899 O O . MET A 1 350 ? -16.453 -23.797 -27.234 1 90.69 350 MET A O 1
ATOM 2903 N N . ASP A 1 351 ? -16.797 -21.938 -28.391 1 91.69 351 ASP A N 1
ATOM 2904 C CA . ASP A 1 351 ? -17.484 -22.641 -29.469 1 91.69 351 ASP A CA 1
ATOM 2905 C C . ASP A 1 351 ? -16.531 -23.578 -30.203 1 91.69 351 ASP A C 1
ATOM 2907 O O . ASP A 1 351 ? -16.891 -24.703 -30.562 1 91.69 351 ASP A O 1
ATOM 2911 N N . ASP A 1 352 ? -15.367 -23.047 -30.391 1 91.88 352 ASP A N 1
ATOM 2912 C CA . ASP A 1 352 ? -14.336 -23.875 -31.031 1 91.88 352 ASP A CA 1
ATOM 2913 C C . ASP A 1 352 ? -14.047 -25.125 -30.203 1 91.88 352 ASP A C 1
ATOM 2915 O O . ASP A 1 352 ? -13.984 -26.234 -30.766 1 91.88 352 ASP A O 1
ATOM 2919 N N . TYR A 1 353 ? -13.922 -25.031 -28.938 1 91.19 353 TYR A N 1
ATOM 2920 C CA . TYR A 1 353 ? -13.609 -26.141 -28.047 1 91.19 353 TYR A CA 1
ATOM 2921 C C . TYR A 1 353 ? -14.773 -27.109 -27.953 1 91.19 353 TYR A C 1
ATOM 2923 O O . TYR A 1 353 ? -14.578 -28.328 -27.984 1 91.19 353 TYR A O 1
ATOM 2931 N N . THR A 1 354 ? -15.961 -26.562 -27.844 1 89.44 354 THR A N 1
ATOM 2932 C CA . THR A 1 354 ? -17.156 -27.406 -27.781 1 89.44 354 THR A CA 1
ATOM 2933 C C . THR A 1 354 ? -17.312 -28.234 -29.047 1 89.44 354 THR A C 1
ATOM 2935 O O . THR A 1 354 ? -17.719 -29.391 -29 1 89.44 354 THR A O 1
ATOM 2938 N N . GLY A 1 355 ? -17.031 -27.625 -30.141 1 88 355 GLY A N 1
ATOM 2939 C CA . GLY A 1 355 ? -17.047 -28.344 -31.406 1 88 355 GLY A CA 1
ATOM 2940 C C . GLY A 1 355 ? -16.062 -29.5 -31.438 1 88 355 GLY A C 1
ATOM 2941 O O . GLY A 1 355 ? -16.391 -30.594 -31.938 1 88 355 GLY A O 1
ATOM 2942 N N . PHE A 1 356 ? -14.93 -29.281 -30.938 1 88.75 356 PHE A N 1
ATOM 2943 C CA . PHE A 1 356 ? -13.922 -30.328 -30.844 1 88.75 356 PHE A CA 1
ATOM 2944 C C . PHE A 1 356 ? -14.383 -31.453 -29.938 1 88.75 356 PHE A C 1
ATOM 2946 O O . PHE A 1 356 ? -14.258 -32.625 -30.281 1 88.75 356 PHE A O 1
ATOM 2953 N N . LEU A 1 357 ? -14.906 -31.109 -28.781 1 86.81 357 LEU A N 1
ATOM 2954 C CA . LEU A 1 357 ? -15.367 -32.125 -27.828 1 86.81 357 LEU A CA 1
ATOM 2955 C C . LEU A 1 357 ? -16.484 -32.969 -28.422 1 86.81 357 LEU A C 1
ATOM 2957 O O . LEU A 1 357 ? -16.531 -34.188 -28.219 1 86.81 357 LEU A O 1
ATOM 2961 N N . ASP A 1 358 ? -17.312 -32.281 -29.109 1 86 358 ASP A N 1
ATOM 2962 C CA . ASP A 1 358 ? -18.406 -33 -29.75 1 86 358 ASP A CA 1
ATOM 2963 C C . ASP A 1 358 ? -17.891 -34 -30.766 1 86 358 ASP A C 1
ATOM 2965 O O . ASP A 1 358 ? -18.422 -35.125 -30.859 1 86 358 ASP A O 1
ATOM 2969 N N . SER A 1 359 ? -16.906 -33.625 -31.422 1 85.19 359 SER A N 1
ATOM 2970 C CA . SER A 1 359 ? -16.344 -34.5 -32.438 1 85.19 359 SER A CA 1
ATOM 2971 C C . SER A 1 359 ? -15.578 -35.656 -31.812 1 85.19 359 SER A C 1
ATOM 2973 O O . SER A 1 359 ? -15.594 -36.781 -32.344 1 85.19 359 SER A O 1
ATOM 2975 N N . GLU A 1 360 ? -14.938 -35.406 -30.703 1 82.94 360 GLU A N 1
ATOM 2976 C CA . GLU A 1 360 ? -14.062 -36.406 -30.109 1 82.94 360 GLU A CA 1
ATOM 2977 C C . GLU A 1 360 ? -14.828 -37.312 -29.156 1 82.94 360 GLU A C 1
ATOM 2979 O O . GLU A 1 360 ? -14.523 -38.5 -29.047 1 82.94 360 GLU A O 1
ATOM 2984 N N . PHE A 1 361 ? -15.758 -36.719 -28.406 1 80.94 361 PHE A N 1
ATOM 2985 C CA . PHE A 1 361 ? -16.344 -37.5 -27.312 1 80.94 361 PHE A CA 1
ATOM 2986 C C . PHE A 1 361 ? -17.859 -37.562 -27.453 1 80.94 361 PHE A C 1
ATOM 2988 O O . PHE A 1 361 ? -18.531 -38.25 -26.688 1 80.94 361 PHE A O 1
ATOM 2995 N N . GLY A 1 362 ? -18.438 -37 -28.359 1 78.31 362 GLY A N 1
ATOM 2996 C CA . GLY A 1 362 ? -19.875 -36.969 -28.531 1 78.31 362 GLY A CA 1
ATOM 2997 C C . GLY A 1 362 ? -20.531 -35.844 -27.766 1 78.31 362 GLY A C 1
ATOM 2998 O O . GLY A 1 362 ? -19.859 -35.094 -27.062 1 78.31 362 GLY A O 1
ATOM 2999 N N . SER A 1 363 ? -21.906 -35.812 -27.984 1 72.25 363 SER A N 1
ATOM 3000 C CA . SER A 1 363 ? -22.734 -34.688 -27.531 1 72.25 363 SER A CA 1
ATOM 3001 C C . SER A 1 363 ? -23.062 -34.781 -26.047 1 72.25 363 SER A C 1
ATOM 3003 O O . SER A 1 363 ? -23.172 -35.906 -25.516 1 72.25 363 SER A O 1
ATOM 3005 N N . ASN A 1 364 ? -22.297 -34.219 -25.062 1 68.75 364 ASN A N 1
ATOM 3006 C CA . ASN A 1 364 ? -22.766 -34.156 -23.672 1 68.75 364 ASN A CA 1
ATOM 3007 C C . ASN A 1 364 ? -21.594 -34 -22.703 1 68.75 364 ASN A C 1
ATOM 3009 O O . ASN A 1 364 ? -21.656 -34.469 -21.562 1 68.75 364 ASN A O 1
ATOM 3013 N N . VAL A 1 365 ? -20.703 -33.531 -23.25 1 72.62 365 VAL A N 1
ATOM 3014 C CA . VAL A 1 365 ? -19.609 -33.344 -22.297 1 72.62 365 VAL A CA 1
ATOM 3015 C C . VAL A 1 365 ? -19.891 -32.125 -21.438 1 72.62 365 VAL A C 1
ATOM 3017 O O . VAL A 1 365 ? -20.172 -31.047 -21.969 1 72.62 365 VAL A O 1
ATOM 3020 N N . GLN A 1 366 ? -20.016 -32.344 -20.156 1 69.31 366 GLN A N 1
ATOM 3021 C CA . GLN A 1 366 ? -20.188 -31.219 -19.234 1 69.31 366 GLN A CA 1
ATOM 3022 C C . GLN A 1 366 ? -18.859 -30.531 -18.938 1 69.31 366 GLN A C 1
ATOM 3024 O O . GLN A 1 366 ? -17.891 -31.203 -18.578 1 69.31 366 GLN A O 1
ATOM 3029 N N . LEU A 1 367 ? -18.781 -29.312 -19.359 1 74.38 367 LEU A N 1
ATOM 3030 C CA . LEU A 1 367 ? -17.562 -28.562 -19.094 1 74.38 367 LEU A CA 1
ATOM 3031 C C . LEU A 1 367 ? -17.828 -27.406 -18.125 1 74.38 367 LEU A C 1
ATOM 3033 O O . LEU A 1 367 ? -18.938 -26.891 -18.047 1 74.38 367 LEU A O 1
ATOM 3037 N N . ASN A 1 368 ? -16.812 -27.203 -17.25 1 74.5 368 ASN A N 1
ATOM 3038 C CA . ASN A 1 368 ? -16.828 -25.953 -16.516 1 74.5 368 ASN A CA 1
ATOM 3039 C C . ASN A 1 368 ? -16.5 -24.766 -17.438 1 74.5 368 ASN A C 1
ATOM 3041 O O . ASN A 1 368 ? -15.344 -24.531 -17.766 1 74.5 368 ASN A O 1
ATOM 3045 N N . ARG A 1 369 ? -17.438 -24.062 -17.766 1 76.44 369 ARG A N 1
ATOM 3046 C CA . ARG A 1 369 ? -17.344 -23.016 -18.797 1 76.44 369 ARG A CA 1
ATOM 3047 C C . ARG A 1 369 ? -16.359 -21.938 -18.375 1 76.44 369 ARG A C 1
ATOM 3049 O O . ARG A 1 369 ? -15.539 -21.484 -19.188 1 76.44 369 ARG A O 1
ATOM 3056 N N . SER A 1 370 ? -16.438 -21.5 -17.125 1 75.88 370 SER A N 1
ATOM 3057 C CA . SER A 1 370 ? -15.617 -20.391 -16.672 1 75.88 370 SER A CA 1
ATOM 3058 C C . SER A 1 370 ? -14.133 -20.75 -16.719 1 75.88 370 SER A C 1
ATOM 3060 O O . SER A 1 370 ? -13.32 -19.969 -17.219 1 75.88 370 SER A O 1
ATOM 3062 N N . VAL A 1 371 ? -13.812 -21.859 -16.328 1 77.69 371 VAL A N 1
ATOM 3063 C CA . VAL A 1 371 ? -12.422 -22.297 -16.297 1 77.69 371 VAL A CA 1
ATOM 3064 C C . VAL A 1 371 ? -11.93 -22.547 -17.719 1 77.69 371 VAL A C 1
ATOM 3066 O O . VAL A 1 371 ? -10.82 -22.156 -18.078 1 77.69 371 VAL A O 1
ATOM 3069 N N . SER A 1 372 ? -12.781 -23.094 -18.484 1 81 372 SER A N 1
ATOM 3070 C CA . SER A 1 372 ? -12.414 -23.422 -19.859 1 81 372 SER A CA 1
ATOM 3071 C C . SER A 1 372 ? -12.172 -22.156 -20.672 1 81 372 SER A C 1
ATOM 3073 O O . SER A 1 372 ? -11.172 -22.047 -21.391 1 81 372 SER A O 1
ATOM 3075 N N . GLU A 1 373 ? -13.055 -21.312 -20.469 1 87.19 373 GLU A N 1
ATOM 3076 C CA . GLU A 1 373 ? -12.945 -20.062 -21.234 1 87.19 373 GLU A CA 1
ATOM 3077 C C . GLU A 1 373 ? -11.633 -19.344 -20.938 1 87.19 373 GLU A C 1
ATOM 3079 O O . GLU A 1 373 ? -10.938 -18.906 -21.859 1 87.19 373 GLU A O 1
ATOM 3084 N N . LYS A 1 374 ? -11.281 -19.203 -19.75 1 88.62 374 LYS A N 1
ATOM 3085 C CA . LYS A 1 374 ? -10.078 -18.484 -19.328 1 88.62 374 LYS A CA 1
ATOM 3086 C C . LYS A 1 374 ? -8.82 -19.188 -19.828 1 88.62 374 LYS A C 1
ATOM 3088 O O . LYS A 1 374 ? -7.887 -18.547 -20.297 1 88.62 374 LYS A O 1
ATOM 3093 N N . THR A 1 375 ? -8.852 -20.453 -19.781 1 90.88 375 THR A N 1
ATOM 3094 C CA . THR A 1 375 ? -7.688 -21.234 -20.188 1 90.88 375 THR A CA 1
ATOM 3095 C C . THR A 1 375 ? -7.512 -21.172 -21.703 1 90.88 375 THR A C 1
ATOM 3097 O O . THR A 1 375 ? -6.391 -21.047 -22.203 1 90.88 375 THR A O 1
ATOM 3100 N N . LEU A 1 376 ? -8.617 -21.281 -22.406 1 92.94 376 LEU A N 1
ATOM 3101 C CA . LEU A 1 376 ? -8.57 -21.234 -23.859 1 92.94 376 LEU A CA 1
ATOM 3102 C C . LEU A 1 376 ? -8.039 -19.891 -24.344 1 92.94 376 LEU A C 1
ATOM 3104 O O . LEU A 1 376 ? -7.207 -19.828 -25.25 1 92.94 376 LEU A O 1
ATOM 3108 N N . LEU A 1 377 ? -8.539 -18.938 -23.719 1 93.12 377 LEU A N 1
ATOM 3109 C CA . LEU A 1 377 ? -8.078 -17.594 -24.062 1 93.12 377 LEU A CA 1
ATOM 3110 C C . LEU A 1 377 ? -6.594 -17.422 -23.75 1 93.12 377 LEU A C 1
ATOM 3112 O O . LEU A 1 377 ? -5.84 -16.891 -24.562 1 93.12 377 LEU A O 1
ATOM 3116 N N . ALA A 1 378 ? -6.211 -17.859 -22.609 1 95.25 378 ALA A N 1
ATOM 3117 C CA . ALA A 1 378 ? -4.82 -17.734 -22.172 1 95.25 378 ALA A CA 1
ATOM 3118 C C . ALA A 1 378 ? -3.885 -18.5 -23.109 1 95.25 378 ALA A C 1
ATOM 3120 O O . ALA A 1 378 ? -2.779 -18.031 -23.391 1 95.25 378 ALA A O 1
ATOM 3121 N N . ASP A 1 379 ? -4.324 -19.641 -23.562 1 95.44 379 ASP A N 1
ATOM 3122 C CA . ASP A 1 379 ? -3.51 -20.422 -24.484 1 95.44 379 ASP A CA 1
ATOM 3123 C C . ASP A 1 379 ? -3.314 -19.703 -25.812 1 95.44 379 ASP A C 1
ATOM 3125 O O . ASP A 1 379 ? -2.203 -19.656 -26.344 1 95.44 379 ASP A O 1
ATOM 3129 N N . ASN A 1 380 ? -4.371 -19.203 -26.312 1 95.31 380 ASN A N 1
ATOM 3130 C CA . ASN A 1 380 ? -4.312 -18.516 -27.594 1 95.31 380 ASN A CA 1
ATOM 3131 C C . ASN A 1 380 ? -3.492 -17.234 -27.516 1 95.31 380 ASN A C 1
ATOM 3133 O O . ASN A 1 380 ? -2.596 -17 -28.328 1 95.31 380 ASN A O 1
ATOM 3137 N N . VAL A 1 381 ? -3.811 -16.453 -26.547 1 95.38 381 VAL A N 1
ATOM 3138 C CA . VAL A 1 381 ? -3.104 -15.18 -26.391 1 95.38 381 VAL A CA 1
ATOM 3139 C C . VAL A 1 381 ? -1.64 -15.445 -26.047 1 95.38 381 VAL A C 1
ATOM 3141 O O . VAL A 1 381 ? -0.744 -14.773 -26.562 1 95.38 381 VAL A O 1
ATOM 3144 N N . GLY A 1 382 ? -1.398 -16.406 -25.188 1 96.88 382 GLY A N 1
ATOM 3145 C CA . GLY A 1 382 ? -0.04 -16.766 -24.797 1 96.88 382 GLY A CA 1
ATOM 3146 C C . GLY A 1 382 ? 0.835 -17.125 -25.984 1 96.88 382 GLY A C 1
ATOM 3147 O O . GLY A 1 382 ? 1.98 -16.688 -26.078 1 96.88 382 GLY A O 1
ATOM 3148 N N . LEU A 1 383 ? 0.268 -17.922 -26.875 1 97.06 383 LEU A N 1
ATOM 3149 C CA . LEU A 1 383 ? 1.016 -18.312 -28.062 1 97.06 383 LEU A CA 1
ATOM 3150 C C . LEU A 1 383 ? 1.315 -17.109 -28.953 1 97.06 383 LEU A C 1
ATOM 3152 O O . LEU A 1 383 ? 2.428 -16.984 -29.469 1 97.06 383 LEU A O 1
ATOM 3156 N N . HIS A 1 384 ? 0.357 -16.281 -29.109 1 96.44 384 HIS A N 1
ATOM 3157 C CA . HIS A 1 384 ? 0.536 -15.086 -29.938 1 96.44 384 HIS A CA 1
ATOM 3158 C C . HIS A 1 384 ? 1.623 -14.18 -29.359 1 96.44 384 HIS A C 1
ATOM 3160 O O . HIS A 1 384 ? 2.471 -13.68 -30.109 1 96.44 384 HIS A O 1
ATOM 3166 N N . LEU A 1 385 ? 1.56 -13.977 -28.094 1 97.75 385 LEU A N 1
ATOM 3167 C CA . LEU A 1 385 ? 2.537 -13.109 -27.438 1 97.75 385 LEU A CA 1
ATOM 3168 C C . LEU A 1 385 ? 3.943 -13.695 -27.562 1 97.75 385 LEU A C 1
ATOM 3170 O O . LEU A 1 385 ? 4.898 -12.969 -27.844 1 97.75 385 LEU A O 1
ATOM 3174 N N . ALA A 1 386 ? 4.023 -14.977 -27.344 1 98.19 386 ALA A N 1
ATOM 3175 C CA . ALA A 1 386 ? 5.316 -15.656 -27.422 1 98.19 386 ALA A CA 1
ATOM 3176 C C . ALA A 1 386 ? 5.914 -15.531 -28.828 1 98.19 386 ALA A C 1
ATOM 3178 O O . ALA A 1 386 ? 7.102 -15.242 -28.984 1 98.19 386 ALA A O 1
ATOM 3179 N N . HIS A 1 387 ? 5.09 -15.758 -29.812 1 97.81 387 HIS A N 1
ATOM 3180 C CA . HIS A 1 387 ? 5.551 -15.695 -31.203 1 97.81 387 HIS A CA 1
ATOM 3181 C C . HIS A 1 387 ? 5.973 -14.273 -31.578 1 97.81 387 HIS A C 1
ATOM 3183 O O . HIS A 1 387 ? 7.016 -14.078 -32.188 1 97.81 387 HIS A O 1
ATOM 3189 N N . ARG A 1 388 ? 5.188 -13.328 -31.203 1 96.75 388 ARG A N 1
ATOM 3190 C CA . ARG A 1 388 ? 5.508 -11.938 -31.5 1 96.75 388 ARG A CA 1
ATOM 3191 C C . ARG A 1 388 ? 6.812 -11.523 -30.828 1 96.75 388 ARG A C 1
ATOM 3193 O O . ARG A 1 388 ? 7.656 -10.867 -31.438 1 96.75 388 ARG A O 1
ATOM 3200 N N . ALA A 1 389 ? 6.902 -11.852 -29.562 1 97.94 389 ALA A N 1
ATOM 3201 C CA . ALA A 1 389 ? 8.125 -11.539 -28.828 1 97.94 389 ALA A CA 1
ATOM 3202 C C . ALA A 1 389 ? 9.344 -12.188 -29.484 1 97.94 389 ALA A C 1
ATOM 3204 O O . ALA A 1 389 ? 10.406 -11.57 -29.562 1 97.94 389 ALA A O 1
ATOM 3205 N N . TRP A 1 390 ? 9.195 -13.438 -29.906 1 97.44 390 TRP A N 1
ATOM 3206 C CA . TRP A 1 390 ? 10.281 -14.164 -30.547 1 97.44 390 TRP A CA 1
ATOM 3207 C C . TRP A 1 390 ? 10.68 -13.5 -31.875 1 97.44 390 TRP A C 1
ATOM 3209 O O . TRP A 1 390 ? 11.867 -13.336 -32.156 1 97.44 390 TRP A O 1
ATOM 3219 N N . LYS A 1 391 ? 9.758 -13.141 -32.656 1 96 391 LYS A N 1
ATOM 3220 C CA . LYS A 1 391 ? 10.031 -12.5 -33.938 1 96 391 LYS A CA 1
ATOM 3221 C C . LYS A 1 391 ? 10.766 -11.18 -33.75 1 96 391 LYS A C 1
ATOM 3223 O O . LYS A 1 391 ? 11.688 -10.852 -34.5 1 96 391 LYS A O 1
ATOM 3228 N N . THR A 1 392 ? 10.305 -10.414 -32.75 1 95.94 392 THR A N 1
ATOM 3229 C CA . THR A 1 392 ? 10.977 -9.156 -32.438 1 95.94 392 THR A CA 1
ATOM 3230 C C . THR A 1 392 ? 12.414 -9.406 -32 1 95.94 392 THR A C 1
ATOM 3232 O O . THR A 1 392 ? 13.32 -8.664 -32.375 1 95.94 392 THR A O 1
ATOM 3235 N N . PHE A 1 393 ? 12.547 -10.422 -31.188 1 95.31 393 PHE A N 1
ATOM 3236 C CA . PHE A 1 393 ? 13.883 -10.781 -30.719 1 95.31 393 PHE A CA 1
ATOM 3237 C C . PHE A 1 393 ? 14.789 -11.133 -31.891 1 95.31 393 PHE A C 1
ATOM 3239 O O . PHE A 1 393 ? 15.93 -10.672 -31.953 1 95.31 393 PHE A O 1
ATOM 3246 N N . VAL A 1 394 ? 14.305 -11.898 -32.812 1 93.62 394 VAL A N 1
ATOM 3247 C CA . VAL A 1 394 ? 15.07 -12.352 -33.969 1 93.62 394 VAL A CA 1
ATOM 3248 C C . VAL A 1 394 ? 15.414 -11.156 -34.875 1 93.62 394 VAL A C 1
ATOM 3250 O O . VAL A 1 394 ? 16.516 -11.094 -35.438 1 93.62 394 VAL A O 1
ATOM 3253 N N . ALA A 1 395 ? 14.531 -10.297 -34.938 1 93.44 395 ALA A N 1
ATOM 3254 C CA . ALA A 1 395 ? 14.773 -9.102 -35.75 1 93.44 395 ALA A CA 1
ATOM 3255 C C . ALA A 1 395 ? 15.914 -8.273 -35.188 1 93.44 395 ALA A C 1
ATOM 3257 O O . ALA A 1 395 ? 16.703 -7.691 -35.938 1 93.44 395 ALA A O 1
ATOM 3258 N N . SER A 1 396 ? 15.969 -8.258 -33.906 1 92.25 396 SER A N 1
ATOM 3259 C CA . SER A 1 396 ? 16.969 -7.418 -33.25 1 92.25 396 SER A CA 1
ATOM 3260 C C . SER A 1 396 ? 18.297 -8.156 -33.094 1 92.25 396 SER A C 1
ATOM 3262 O O . SER A 1 396 ? 19.359 -7.531 -33.062 1 92.25 396 SER A O 1
ATOM 3264 N N . ASN A 1 397 ? 18.25 -9.5 -32.938 1 90.62 397 ASN A N 1
ATOM 3265 C CA . ASN A 1 397 ? 19.438 -10.234 -32.562 1 90.62 397 ASN A CA 1
ATOM 3266 C C . ASN A 1 397 ? 19.906 -11.188 -33.656 1 90.62 397 ASN A C 1
ATOM 3268 O O . ASN A 1 397 ? 21.016 -11.719 -33.594 1 90.62 397 ASN A O 1
ATOM 3272 N N . GLY A 1 398 ? 19.094 -11.375 -34.688 1 85.62 398 GLY A N 1
ATOM 3273 C CA . GLY A 1 398 ? 19.422 -12.305 -35.75 1 85.62 398 GLY A CA 1
ATOM 3274 C C . GLY A 1 398 ? 18.875 -13.703 -35.5 1 85.62 398 GLY A C 1
ATOM 3275 O O . GLY A 1 398 ? 18.391 -14 -34.406 1 85.62 398 GLY A O 1
ATOM 3276 N N . THR A 1 399 ? 18.875 -14.531 -36.562 1 79.06 399 THR A N 1
ATOM 3277 C CA . THR A 1 399 ? 18.344 -15.891 -36.5 1 79.06 399 THR A CA 1
ATOM 3278 C C . THR A 1 399 ? 19.406 -16.875 -36.031 1 79.06 399 THR A C 1
ATOM 3280 O O . THR A 1 399 ? 20.578 -16.75 -36.375 1 79.06 399 THR A O 1
ATOM 3283 N N . GLU A 1 400 ? 18.953 -17.688 -35.062 1 78.31 400 GLU A N 1
ATOM 3284 C CA . GLU A 1 400 ? 19.859 -18.719 -34.594 1 78.31 400 GLU A CA 1
ATOM 3285 C C . GLU A 1 400 ? 20.031 -19.828 -35.625 1 78.31 400 GLU A C 1
ATOM 3287 O O . GLU A 1 400 ? 19.172 -20 -36.5 1 78.31 400 GLU A O 1
ATOM 3292 N N . LYS A 1 401 ? 21.188 -20.5 -35.438 1 68.81 401 LYS A N 1
ATOM 3293 C CA . LYS A 1 401 ? 21.531 -21.578 -36.344 1 68.81 401 LYS A CA 1
ATOM 3294 C C . LYS A 1 401 ? 20.609 -22.781 -36.125 1 68.81 401 LYS A C 1
ATOM 3296 O O . LYS A 1 401 ? 20.203 -23.062 -35 1 68.81 401 LYS A O 1
ATOM 3301 N N . MET A 1 402 ? 20.25 -23.406 -37.156 1 72.69 402 MET A N 1
ATOM 3302 C CA . MET A 1 402 ? 19.375 -24.578 -37.125 1 72.69 402 MET A CA 1
ATOM 3303 C C . MET A 1 402 ? 20.031 -25.719 -36.344 1 72.69 402 MET A C 1
ATOM 3305 O O . MET A 1 402 ? 21.25 -25.859 -36.344 1 72.69 402 MET A O 1
ATOM 3309 N N . LEU A 1 403 ? 19.188 -26.484 -35.562 1 70 403 LEU A N 1
ATOM 3310 C CA . LEU A 1 403 ? 19.688 -27.656 -34.844 1 70 403 LEU A CA 1
ATOM 3311 C C . LEU A 1 403 ? 20.125 -28.734 -35.844 1 70 403 LEU A C 1
ATOM 3313 O O . LEU A 1 403 ? 19.422 -29.016 -36.812 1 70 403 LEU A O 1
ATOM 3317 N N . PRO A 1 404 ? 21.266 -29.266 -35.594 1 71.62 404 PRO A N 1
ATOM 3318 C CA . PRO A 1 404 ? 21.703 -30.344 -36.469 1 71.62 404 PRO A CA 1
ATOM 3319 C C . PRO A 1 404 ? 20.766 -31.562 -36.438 1 71.62 404 PRO A C 1
ATOM 3321 O O . PRO A 1 404 ? 20.266 -31.922 -35.375 1 71.62 404 PRO A O 1
ATOM 3324 N N . GLY A 1 405 ? 20.406 -32.094 -37.594 1 72.69 405 GLY A N 1
ATOM 3325 C CA . GLY A 1 405 ? 19.703 -33.375 -37.656 1 72.69 405 GLY A CA 1
ATOM 3326 C C . GLY A 1 405 ? 18.188 -33.188 -37.75 1 72.69 405 GLY A C 1
ATOM 3327 O O . GLY A 1 405 ? 17.453 -34.156 -37.906 1 72.69 405 GLY A O 1
ATOM 3328 N N . ILE A 1 406 ? 17.766 -32 -37.469 1 75.31 406 ILE A N 1
ATOM 3329 C CA . ILE A 1 406 ? 16.328 -31.781 -37.594 1 75.31 406 ILE A CA 1
ATOM 3330 C C . ILE A 1 406 ? 16.047 -30.891 -38.781 1 75.31 406 ILE A C 1
ATOM 3332 O O . ILE A 1 406 ? 16.641 -29.812 -38.938 1 75.31 406 ILE A O 1
ATOM 3336 N N . ASN A 1 407 ? 15.312 -31.438 -39.688 1 82.75 407 ASN A N 1
ATOM 3337 C CA . ASN A 1 407 ? 15.008 -30.703 -40.938 1 82.75 407 ASN A CA 1
ATOM 3338 C C . ASN A 1 407 ? 13.805 -29.781 -40.75 1 82.75 407 ASN A C 1
ATOM 3340 O O . ASN A 1 407 ? 12.797 -29.922 -41.438 1 82.75 407 ASN A O 1
ATOM 3344 N N . LEU A 1 408 ? 13.844 -28.891 -39.75 1 88.69 408 LEU A N 1
ATOM 3345 C CA . LEU A 1 408 ? 12.82 -27.875 -39.5 1 88.69 408 LEU A CA 1
ATOM 3346 C C . LEU A 1 408 ? 13.438 -26.484 -39.469 1 88.69 408 LEU A C 1
ATOM 3348 O O . LEU A 1 408 ? 14.516 -26.281 -38.875 1 88.69 408 LEU A O 1
ATOM 3352 N N . ASN A 1 409 ? 12.844 -25.609 -40.219 1 87.19 409 ASN A N 1
ATOM 3353 C CA . ASN A 1 409 ? 13.273 -24.234 -40.062 1 87.19 409 ASN A CA 1
ATOM 3354 C C . ASN A 1 409 ? 12.867 -23.672 -38.688 1 87.19 409 ASN A C 1
ATOM 3356 O O . ASN A 1 409 ? 12.234 -24.359 -37.906 1 87.19 409 ASN A O 1
ATOM 3360 N N . GLN A 1 410 ? 13.219 -22.469 -38.438 1 88.31 410 GLN A N 1
ATOM 3361 C CA . GLN A 1 410 ? 13.023 -21.922 -37.094 1 88.31 410 GLN A CA 1
ATOM 3362 C C . GLN A 1 410 ? 11.539 -21.75 -36.781 1 88.31 410 GLN A C 1
ATOM 3364 O O . GLN A 1 410 ? 11.109 -21.938 -35.625 1 88.31 410 GLN A O 1
ATOM 3369 N N . ASP A 1 411 ? 10.805 -21.344 -37.75 1 92.12 411 ASP A N 1
ATOM 3370 C CA . ASP A 1 411 ? 9.367 -21.188 -37.562 1 92.12 411 ASP A CA 1
ATOM 3371 C C . ASP A 1 411 ? 8.711 -22.531 -37.25 1 92.12 411 ASP A C 1
ATOM 3373 O O . ASP A 1 411 ? 7.875 -22.625 -36.344 1 92.12 411 ASP A O 1
ATOM 3377 N N . GLU A 1 412 ? 9.109 -23.5 -38.062 1 93.75 412 GLU A N 1
ATOM 3378 C CA . GLU A 1 412 ? 8.609 -24.859 -37.812 1 93.75 412 GLU A CA 1
ATOM 3379 C C . GLU A 1 412 ? 9.023 -25.359 -36.438 1 93.75 412 GLU A C 1
ATOM 3381 O O . GLU A 1 412 ? 8.227 -25.969 -35.75 1 93.75 412 GLU A O 1
ATOM 3386 N N . THR A 1 413 ? 10.227 -25.078 -36.156 1 92.19 413 THR A N 1
ATOM 3387 C CA . THR A 1 413 ? 10.75 -25.484 -34.844 1 92.19 413 THR A CA 1
ATOM 3388 C C . THR A 1 413 ? 9.938 -24.859 -33.719 1 92.19 413 THR A C 1
ATOM 3390 O O . THR A 1 413 ? 9.633 -25.531 -32.719 1 92.19 413 THR A O 1
ATOM 3393 N N . PHE A 1 414 ? 9.633 -23.625 -33.812 1 95 414 PHE A N 1
ATOM 3394 C CA . PHE A 1 414 ? 8.836 -22.922 -32.812 1 95 414 PHE A CA 1
ATOM 3395 C C . PHE A 1 414 ? 7.508 -23.641 -32.594 1 95 414 PHE A C 1
ATOM 3397 O O . PHE A 1 414 ? 7.172 -23.984 -31.453 1 95 414 PHE A O 1
ATOM 3404 N N . PHE A 1 415 ? 6.809 -23.953 -33.625 1 96.25 415 PHE A N 1
ATOM 3405 C CA . PHE A 1 415 ? 5.469 -24.516 -33.5 1 96.25 415 PHE A CA 1
ATOM 3406 C C . PHE A 1 415 ? 5.531 -25.984 -33.062 1 96.25 415 PHE A C 1
ATOM 3408 O O . PHE A 1 415 ? 4.684 -26.438 -32.281 1 96.25 415 PHE A O 1
ATOM 3415 N N . VAL A 1 416 ? 6.492 -26.734 -33.531 1 93.88 416 VAL A N 1
ATOM 3416 C CA . VAL A 1 416 ? 6.641 -28.141 -33.125 1 93.88 416 VAL A CA 1
ATOM 3417 C C . VAL A 1 416 ? 6.996 -28.219 -31.641 1 93.88 416 VAL A C 1
ATOM 3419 O O . VAL A 1 416 ? 6.492 -29.094 -30.922 1 93.88 416 VAL A O 1
ATOM 3422 N N . THR A 1 417 ? 7.867 -27.359 -31.266 1 93.44 417 THR A N 1
ATOM 3423 C CA . THR A 1 417 ? 8.258 -27.328 -29.859 1 93.44 417 THR A CA 1
ATOM 3424 C C . THR A 1 417 ? 7.055 -26.984 -28.969 1 93.44 417 THR A C 1
ATOM 3426 O O . THR A 1 417 ? 6.867 -27.594 -27.922 1 93.44 417 THR A O 1
ATOM 3429 N N . PHE A 1 418 ? 6.273 -26.031 -29.359 1 95.62 418 PHE A N 1
ATOM 3430 C CA . PHE A 1 418 ? 5.059 -25.672 -28.641 1 95.62 418 PHE A CA 1
ATOM 3431 C C . PHE A 1 418 ? 4.156 -26.891 -28.484 1 95.62 418 PHE A C 1
ATOM 3433 O O . PHE A 1 418 ? 3.637 -27.156 -27.391 1 95.62 418 PHE A O 1
ATOM 3440 N N . ALA A 1 419 ? 3.998 -27.625 -29.516 1 93.62 419 ALA A N 1
ATOM 3441 C CA . ALA A 1 419 ? 3.092 -28.781 -29.531 1 93.62 419 ALA A CA 1
ATOM 3442 C C . ALA A 1 419 ? 3.586 -29.875 -28.594 1 93.62 419 ALA A C 1
ATOM 3444 O O . ALA A 1 419 ? 2.789 -30.641 -28.062 1 93.62 419 ALA A O 1
ATOM 3445 N N . GLN A 1 420 ? 4.785 -29.969 -28.312 1 90 420 GLN A N 1
ATOM 3446 C CA . GLN A 1 420 ? 5.383 -31.047 -27.531 1 90 420 GLN A CA 1
ATOM 3447 C C . GLN A 1 420 ? 5.141 -30.828 -26.047 1 90 420 GLN A C 1
ATOM 3449 O O . GLN A 1 420 ? 5.297 -31.766 -25.25 1 90 420 GLN A O 1
ATOM 3454 N N . GLN A 1 421 ? 4.703 -29.703 -25.609 1 85.38 421 GLN A N 1
ATOM 3455 C CA . GLN A 1 421 ? 4.586 -29.375 -24.203 1 85.38 421 GLN A CA 1
ATOM 3456 C C . GLN A 1 421 ? 3.418 -30.109 -23.547 1 85.38 421 GLN A C 1
ATOM 3458 O O . GLN A 1 421 ? 3.453 -30.406 -22.359 1 85.38 421 GLN A O 1
ATOM 3463 N N . PHE A 1 422 ? 2.375 -30.359 -24.281 1 79.06 422 PHE A N 1
ATOM 3464 C CA . PHE A 1 422 ? 1.165 -30.922 -23.688 1 79.06 422 PHE A CA 1
ATOM 3465 C C . PHE A 1 422 ? 0.967 -32.375 -24.141 1 79.06 422 PHE A C 1
ATOM 3467 O O . PHE A 1 422 ? -0.123 -32.938 -23.984 1 79.06 422 PHE A O 1
ATOM 3474 N N . CYS A 1 423 ? 1.974 -32.875 -24.625 1 76.38 423 CYS A N 1
ATOM 3475 C CA . CYS A 1 423 ? 1.807 -34.25 -25.109 1 76.38 423 CYS A CA 1
ATOM 3476 C C . CYS A 1 423 ? 1.597 -35.219 -23.969 1 76.38 423 CYS A C 1
ATOM 3478 O O . CYS A 1 423 ? 2.377 -35.25 -23 1 76.38 423 CYS A O 1
ATOM 3480 N N . GLU A 1 424 ? 0.423 -35.75 -23.953 1 75 424 GLU A N 1
ATOM 3481 C CA . GLU A 1 424 ? 0.079 -36.781 -22.969 1 75 424 GLU A CA 1
ATOM 3482 C C . GLU A 1 424 ? -0.62 -37.969 -23.609 1 75 424 GLU A C 1
ATOM 3484 O O . GLU A 1 424 ? -1.223 -37.844 -24.672 1 75 424 GLU A O 1
ATOM 3489 N N . LYS A 1 425 ? -0.378 -39.062 -23.125 1 72.44 425 LYS A N 1
ATOM 3490 C CA . LYS A 1 425 ? -1.09 -40.25 -23.562 1 72.44 425 LYS A CA 1
ATOM 3491 C C . LYS A 1 425 ? -2.076 -40.719 -22.5 1 72.44 425 LYS A C 1
ATOM 3493 O O . LYS A 1 425 ? -1.703 -40.906 -21.328 1 72.44 425 LYS A O 1
ATOM 3498 N N . LYS A 1 426 ? -3.342 -40.531 -22.844 1 74.31 426 LYS A N 1
ATOM 3499 C CA . LYS A 1 426 ? -4.379 -41 -21.922 1 74.31 426 LYS A CA 1
ATOM 3500 C C . LYS A 1 426 ? -5.371 -41.906 -22.641 1 74.31 426 LYS A C 1
ATOM 3502 O O . LYS A 1 426 ? -5.547 -41.812 -23.859 1 74.31 426 LYS A O 1
ATOM 3507 N N . THR A 1 427 ? -5.93 -42.844 -21.844 1 74.69 427 THR A N 1
ATOM 3508 C CA . THR A 1 427 ? -7.055 -43.625 -22.375 1 74.69 427 THR A CA 1
ATOM 3509 C C . THR A 1 427 ? -8.281 -42.719 -22.547 1 74.69 427 THR A C 1
ATOM 3511 O O . THR A 1 427 ? -8.344 -41.625 -21.969 1 74.69 427 THR A O 1
ATOM 3514 N N . GLU A 1 428 ? -9.133 -43.156 -23.422 1 72.38 428 GLU A N 1
ATOM 3515 C CA . GLU A 1 428 ? -10.352 -42.375 -23.641 1 72.38 428 GLU A CA 1
ATOM 3516 C C . GLU A 1 428 ? -11.109 -42.156 -22.344 1 72.38 428 GLU A C 1
ATOM 3518 O O . GLU A 1 428 ? -11.664 -41.062 -22.125 1 72.38 428 GLU A O 1
ATOM 3523 N N . GLU A 1 429 ? -11.102 -43.125 -21.531 1 70.88 429 GLU A N 1
ATOM 3524 C CA . GLU A 1 429 ? -11.812 -43.031 -20.266 1 70.88 429 GLU A CA 1
ATOM 3525 C C . GLU A 1 429 ? -11.164 -42.031 -19.328 1 70.88 429 GLU A C 1
ATOM 3527 O O . GLU A 1 429 ? -11.852 -41.25 -18.672 1 70.88 429 GLU A O 1
ATOM 3532 N N . GLU A 1 430 ? -9.945 -42.031 -19.344 1 73.31 430 GLU A N 1
ATOM 3533 C CA . GLU A 1 430 ? -9.219 -41.094 -18.5 1 73.31 430 GLU A CA 1
ATOM 3534 C C . GLU A 1 430 ? -9.375 -39.656 -19.016 1 73.31 430 GLU A C 1
ATOM 3536 O O . GLU A 1 430 ? -9.453 -38.719 -18.219 1 73.31 430 GLU A O 1
ATOM 3541 N N . ALA A 1 431 ? -9.391 -39.562 -20.297 1 74.38 431 ALA A N 1
ATOM 3542 C CA . ALA A 1 431 ? -9.531 -38.281 -20.922 1 74.38 431 ALA A CA 1
ATOM 3543 C C . ALA A 1 431 ? -10.883 -37.625 -20.578 1 74.38 431 ALA A C 1
ATOM 3545 O O . ALA A 1 431 ? -10.953 -36.438 -20.281 1 74.38 431 ALA A O 1
ATOM 3546 N N . LYS A 1 432 ? -11.844 -38.406 -20.531 1 70.94 432 LYS A N 1
ATOM 3547 C CA . LYS A 1 432 ? -13.18 -37.938 -20.203 1 70.94 432 LYS A CA 1
ATOM 3548 C C . LYS A 1 432 ? -13.258 -37.5 -18.734 1 70.94 432 LYS A C 1
ATOM 3550 O O . LYS A 1 432 ? -13.898 -36.5 -18.406 1 70.94 432 LYS A O 1
ATOM 3555 N N . LYS A 1 433 ? -12.625 -38.188 -17.891 1 69.31 433 LYS A N 1
ATOM 3556 C CA . LYS A 1 433 ? -12.625 -37.906 -16.469 1 69.31 433 LYS A CA 1
ATOM 3557 C C . LYS A 1 433 ? -11.922 -36.594 -16.188 1 69.31 433 LYS A C 1
ATOM 3559 O O . LYS A 1 433 ? -12.344 -35.812 -15.312 1 69.31 433 LYS A O 1
ATOM 3564 N N . THR A 1 434 ? -10.922 -36.406 -16.906 1 70.75 434 THR A N 1
ATOM 3565 C CA . THR A 1 434 ? -10.148 -35.188 -16.719 1 70.75 434 THR A CA 1
ATOM 3566 C C . THR A 1 434 ? -10.961 -33.938 -17.125 1 70.75 434 THR A C 1
ATOM 3568 O O . THR A 1 434 ? -10.859 -32.906 -16.5 1 70.75 434 THR A O 1
ATOM 3571 N N . LEU A 1 435 ? -11.797 -34.219 -18.062 1 70.81 435 LEU A N 1
ATOM 3572 C CA . LEU A 1 435 ? -12.633 -33.125 -18.562 1 70.81 435 LEU A CA 1
ATOM 3573 C C . LEU A 1 435 ? -13.664 -32.719 -17.516 1 70.81 435 LEU A C 1
ATOM 3575 O O . LEU A 1 435 ? -14.023 -31.547 -17.406 1 70.81 435 LEU A O 1
ATOM 3579 N N . GLU A 1 436 ? -14.008 -33.594 -16.703 1 64.75 436 GLU A N 1
ATOM 3580 C CA . GLU A 1 436 ? -15 -33.344 -15.656 1 64.75 436 GLU A CA 1
ATOM 3581 C C . GLU A 1 436 ? -14.383 -32.594 -14.484 1 64.75 436 GLU A C 1
ATOM 3583 O O . GLU A 1 436 ? -15.094 -31.938 -13.727 1 64.75 436 GLU A O 1
ATOM 3588 N N . SER A 1 437 ? -13.117 -32.719 -14.367 1 60.81 437 SER A N 1
ATOM 3589 C CA . SER A 1 437 ? -12.43 -32.062 -13.258 1 60.81 437 SER A CA 1
ATOM 3590 C C . SER A 1 437 ? -11.891 -30.703 -13.664 1 60.81 437 SER A C 1
ATOM 3592 O O . SER A 1 437 ? -10.906 -30.219 -13.086 1 60.81 437 SER A O 1
ATOM 3594 N N . ASP A 1 438 ? -12.461 -30.109 -14.625 1 62.56 438 ASP A N 1
ATOM 3595 C CA . ASP A 1 438 ? -12.195 -28.734 -15.023 1 62.56 438 ASP A CA 1
ATOM 3596 C C . ASP A 1 438 ? -10.812 -28.594 -15.656 1 62.56 438 ASP A C 1
ATOM 3598 O O . ASP A 1 438 ? -10.109 -27.609 -15.43 1 62.56 438 ASP A O 1
ATOM 3602 N N . THR A 1 439 ? -10.398 -29.781 -16.156 1 69.81 439 THR A N 1
ATOM 3603 C CA . THR A 1 439 ? -9.156 -29.719 -16.922 1 69.81 439 THR A CA 1
ATOM 3604 C C . THR A 1 439 ? -9.43 -29.828 -18.406 1 69.81 439 THR A C 1
ATOM 3606 O O . THR A 1 439 ? -10.266 -30.625 -18.844 1 69.81 439 THR A O 1
ATOM 3609 N N . LEU A 1 440 ? -8.852 -28.984 -19.156 1 80.19 440 LEU A N 1
ATOM 3610 C CA . LEU A 1 440 ? -9.016 -28.984 -20.609 1 80.19 440 LEU A CA 1
ATOM 3611 C C . LEU A 1 440 ? -8.266 -30.156 -21.25 1 80.19 440 LEU A C 1
ATOM 3613 O O . LEU A 1 440 ? -7.312 -30.672 -20.656 1 80.19 440 LEU A O 1
ATOM 3617 N N . SER A 1 441 ? -8.773 -30.594 -22.375 1 80.12 441 SER A N 1
ATOM 3618 C CA . SER A 1 441 ? -8.086 -31.609 -23.172 1 80.12 441 SER A CA 1
ATOM 3619 C C . SER A 1 441 ? -6.699 -31.125 -23.594 1 80.12 441 SER A C 1
ATOM 3621 O O . SER A 1 441 ? -6.57 -30.078 -24.234 1 80.12 441 SER A O 1
ATOM 3623 N N . ALA A 1 442 ? -5.738 -31.938 -23.266 1 82.94 442 ALA A N 1
ATOM 3624 C CA . ALA A 1 442 ? -4.371 -31.609 -23.656 1 82.94 442 ALA A CA 1
ATOM 3625 C C . ALA A 1 442 ? -4.254 -31.453 -25.172 1 82.94 442 ALA A C 1
ATOM 3627 O O . ALA A 1 442 ? -3.527 -30.594 -25.656 1 82.94 442 ALA A O 1
ATOM 3628 N N . LYS A 1 443 ? -4.992 -32.312 -25.828 1 87.25 443 LYS A N 1
ATOM 3629 C CA . LYS A 1 443 ? -4.969 -32.312 -27.297 1 87.25 443 LYS A CA 1
ATOM 3630 C C . LYS A 1 443 ? -5.469 -30.953 -27.828 1 87.25 443 LYS A C 1
ATOM 3632 O O . LYS A 1 443 ? -4.863 -30.391 -28.734 1 87.25 443 LYS A O 1
ATOM 3637 N N . PHE A 1 444 ? -6.5 -30.516 -27.281 1 90.12 444 PHE A N 1
ATOM 3638 C CA . PHE A 1 444 ? -7.07 -29.281 -27.828 1 90.12 444 PHE A CA 1
ATOM 3639 C C . PHE A 1 444 ? -6.246 -28.062 -27.391 1 90.12 444 PHE A C 1
ATOM 3641 O O . PHE A 1 444 ? -6.246 -27.047 -28.078 1 90.12 444 PHE A O 1
ATOM 3648 N N . ARG A 1 445 ? -5.613 -28.141 -26.266 1 91.5 445 ARG A N 1
ATOM 3649 C CA . ARG A 1 445 ? -4.762 -27.047 -25.828 1 91.5 445 ARG A CA 1
ATOM 3650 C C . ARG A 1 445 ? -3.627 -26.812 -26.828 1 91.5 445 ARG A C 1
ATOM 3652 O O . ARG A 1 445 ? -3.035 -25.719 -26.859 1 91.5 445 ARG A O 1
ATOM 3659 N N . ILE A 1 446 ? -3.391 -27.844 -27.672 1 92.94 446 ILE A N 1
ATOM 3660 C CA . ILE A 1 446 ? -2.41 -27.719 -28.734 1 92.94 446 ILE A CA 1
ATOM 3661 C C . ILE A 1 446 ? -3.111 -27.297 -30.031 1 92.94 446 ILE A C 1
ATOM 3663 O O . ILE A 1 446 ? -2.742 -26.297 -30.641 1 92.94 446 ILE A O 1
ATOM 3667 N N . LEU A 1 447 ? -4.148 -28 -30.375 1 93.56 447 LEU A N 1
ATOM 3668 C CA . LEU A 1 447 ? -4.801 -27.812 -31.672 1 93.56 447 LEU A CA 1
ATOM 3669 C C . LEU A 1 447 ? -5.512 -26.469 -31.734 1 93.56 447 LEU A C 1
ATOM 3671 O O . LEU A 1 447 ? -5.48 -25.797 -32.75 1 93.56 447 LEU A O 1
ATOM 3675 N N . GLY A 1 448 ? -6.176 -26.125 -30.672 1 93.75 448 GLY A N 1
ATOM 3676 C CA . GLY A 1 448 ? -6.961 -24.906 -30.641 1 93.75 448 GLY A CA 1
ATOM 3677 C C . GLY A 1 448 ? -6.156 -23.656 -30.969 1 93.75 448 GLY A C 1
ATOM 3678 O O . GLY A 1 448 ? -6.441 -22.984 -31.969 1 93.75 448 GLY A O 1
ATOM 3679 N N . PRO A 1 449 ? -5.117 -23.391 -30.203 1 95.56 449 PRO A N 1
ATOM 3680 C CA . PRO A 1 449 ? -4.289 -22.203 -30.5 1 95.56 449 PRO A CA 1
ATOM 3681 C C . PRO A 1 449 ? -3.646 -22.266 -31.875 1 95.56 449 PRO A C 1
ATOM 3683 O O . PRO A 1 449 ? -3.559 -21.25 -32.562 1 95.56 449 PRO A O 1
ATOM 3686 N N . LEU A 1 450 ? -3.242 -23.422 -32.344 1 96.38 450 LEU A N 1
ATOM 3687 C CA . LEU A 1 450 ? -2.539 -23.547 -33.625 1 96.38 450 LEU A CA 1
ATOM 3688 C C . LEU A 1 450 ? -3.484 -23.297 -34.781 1 96.38 450 LEU A C 1
ATOM 3690 O O . LEU A 1 450 ? -3.127 -22.609 -35.75 1 96.38 450 LEU A O 1
ATOM 3694 N N . ARG A 1 451 ? -4.672 -23.812 -34.719 1 95.69 451 ARG A N 1
ATOM 3695 C CA . ARG A 1 451 ? -5.59 -23.672 -35.812 1 95.69 451 ARG A CA 1
ATOM 3696 C C . ARG A 1 451 ? -6.094 -22.234 -35.938 1 95.69 451 ARG A C 1
ATOM 3698 O O . ARG A 1 451 ? -6.52 -21.812 -37.031 1 95.69 451 ARG A O 1
ATOM 3705 N N . ASN A 1 452 ? -6.023 -21.484 -34.844 1 95.62 452 ASN A N 1
ATOM 3706 C CA . ASN A 1 452 ? -6.473 -20.094 -34.844 1 95.62 452 ASN A CA 1
ATOM 3707 C C . ASN A 1 452 ? -5.312 -19.125 -35.062 1 95.62 452 ASN A C 1
ATOM 3709 O O . ASN A 1 452 ? -5.473 -17.922 -34.938 1 95.62 452 ASN A O 1
ATOM 3713 N N . PHE A 1 453 ? -4.16 -19.656 -35.375 1 95.62 453 PHE A N 1
ATOM 3714 C CA . PHE A 1 453 ? -2.953 -18.859 -35.562 1 95.62 453 PHE A CA 1
ATOM 3715 C C . PHE A 1 453 ? -2.584 -18.812 -37.062 1 95.62 453 PHE A C 1
ATOM 3717 O O . PHE A 1 453 ? -2.012 -19.766 -37.594 1 95.62 453 PHE A O 1
ATOM 3724 N N . PRO A 1 454 ? -2.766 -17.688 -37.688 1 94.38 454 PRO A N 1
ATOM 3725 C CA . PRO A 1 454 ? -2.541 -17.609 -39.156 1 94.38 454 PRO A CA 1
ATOM 3726 C C . PRO A 1 454 ? -1.12 -18 -39.531 1 94.38 454 PRO A C 1
ATOM 3728 O O . PRO A 1 454 ? -0.921 -18.672 -40.562 1 94.38 454 PRO A O 1
ATOM 3731 N N . GLU A 1 455 ? -0.213 -17.641 -38.781 1 94.81 455 GLU A N 1
ATOM 3732 C CA . GLU A 1 455 ? 1.183 -17.906 -39.094 1 94.81 455 GLU A CA 1
ATOM 3733 C C . GLU A 1 455 ? 1.46 -19.406 -39.125 1 94.81 455 GLU A C 1
ATOM 3735 O O . GLU A 1 455 ? 2.354 -19.875 -39.844 1 94.81 455 GLU A O 1
ATOM 3740 N N . PHE A 1 456 ? 0.78 -20.156 -38.312 1 96.81 456 PHE A N 1
ATOM 3741 C CA . PHE A 1 456 ? 0.937 -21.609 -38.344 1 96.81 456 PHE A CA 1
ATOM 3742 C C . PHE A 1 456 ? 0.539 -22.156 -39.719 1 96.81 456 PHE A C 1
ATOM 3744 O O . PHE A 1 456 ? 1.271 -22.953 -40.312 1 96.81 456 PHE A O 1
ATOM 3751 N N . GLY A 1 457 ? -0.644 -21.781 -40.188 1 95.12 457 GLY A N 1
ATOM 3752 C CA . GLY A 1 457 ? -1.104 -22.203 -41.5 1 95.12 457 GLY A CA 1
ATOM 3753 C C . GLY A 1 457 ? -0.136 -21.859 -42.625 1 95.12 457 GLY A C 1
ATOM 3754 O O . GLY A 1 457 ? 0.078 -22.641 -43.531 1 95.12 457 GLY A O 1
ATOM 3755 N N . GLU A 1 458 ? 0.454 -20.734 -42.5 1 95.25 458 GLU A N 1
ATOM 3756 C CA . GLU A 1 458 ? 1.422 -20.281 -43.5 1 95.25 458 GLU A CA 1
ATOM 3757 C C . GLU A 1 458 ? 2.705 -21.109 -43.438 1 95.25 458 GLU A C 1
ATOM 3759 O O . GLU A 1 458 ? 3.252 -21.5 -44.469 1 95.25 458 GLU A O 1
ATOM 3764 N N . THR A 1 459 ? 3.133 -21.344 -42.188 1 95.44 459 THR A N 1
ATOM 3765 C CA . THR A 1 459 ? 4.398 -22.031 -41.969 1 95.44 459 THR A CA 1
ATOM 3766 C C . THR A 1 459 ? 4.336 -23.469 -42.5 1 95.44 459 THR A C 1
ATOM 3768 O O . THR A 1 459 ? 5.301 -23.969 -43.094 1 95.44 459 THR A O 1
ATOM 3771 N N . PHE A 1 460 ? 3.271 -24.125 -42.375 1 96 460 PHE A N 1
ATOM 3772 C CA . PHE A 1 460 ? 3.164 -25.531 -42.75 1 96 460 PHE A CA 1
ATOM 3773 C C . PHE A 1 460 ? 2.326 -25.688 -44.031 1 96 460 PHE A C 1
ATOM 3775 O O . PHE A 1 460 ? 1.968 -26.812 -44.406 1 96 460 PHE A O 1
ATOM 3782 N N . ASN A 1 461 ? 1.976 -24.625 -44.594 1 95.25 461 ASN A N 1
ATOM 3783 C CA . ASN A 1 461 ? 1.219 -24.609 -45.844 1 95.25 461 ASN A CA 1
ATOM 3784 C C . ASN A 1 461 ? -0.078 -25.406 -45.719 1 95.25 461 ASN A C 1
ATOM 3786 O O . ASN A 1 461 ? -0.358 -26.266 -46.562 1 95.25 461 ASN A O 1
ATOM 3790 N N . CYS A 1 462 ? -0.779 -25.172 -44.688 1 95.94 462 CYS A N 1
ATOM 3791 C CA . CYS A 1 462 ? -2.076 -25.812 -44.5 1 95.94 462 CYS A CA 1
ATOM 3792 C C . CYS A 1 462 ? -3.129 -25.203 -45.406 1 95.94 462 CYS A C 1
ATOM 3794 O O . CYS A 1 462 ? -3.273 -23.969 -45.469 1 95.94 462 CYS A O 1
ATOM 3796 N N . PRO A 1 463 ? -3.922 -26.016 -46.094 1 96.19 463 PRO A N 1
ATOM 3797 C CA . PRO A 1 463 ? -4.961 -25.453 -46.969 1 96.19 463 PRO A CA 1
ATOM 3798 C C . PRO A 1 463 ? -6.043 -24.703 -46.188 1 96.19 463 PRO A C 1
ATOM 3800 O O . PRO A 1 463 ? -6.445 -25.141 -45.125 1 96.19 463 PRO A O 1
ATOM 3803 N N . VAL A 1 464 ? -6.492 -23.609 -46.812 1 94.62 464 VAL A N 1
ATOM 3804 C CA . VAL A 1 464 ? -7.582 -22.844 -46.219 1 94.62 464 VAL A CA 1
ATOM 3805 C C . VAL A 1 464 ? -8.828 -23.719 -46.125 1 94.62 464 VAL A C 1
ATOM 3807 O O . VAL A 1 464 ? -9.18 -24.422 -47.062 1 94.62 464 VAL A O 1
ATOM 3810 N N . GLY A 1 465 ? -9.406 -23.766 -44.938 1 93.56 465 GLY A N 1
ATOM 3811 C CA . GLY A 1 465 ? -10.602 -24.578 -44.719 1 93.56 465 GLY A CA 1
ATOM 3812 C C . GLY A 1 465 ? -10.312 -25.922 -44.094 1 93.56 465 GLY A C 1
ATOM 3813 O O . GLY A 1 465 ? -11.234 -26.609 -43.656 1 93.56 465 GLY A O 1
ATOM 3814 N N . SER A 1 466 ? -9.055 -26.25 -44 1 94.44 466 SER A N 1
ATOM 3815 C CA . SER A 1 466 ? -8.68 -27.5 -43.344 1 94.44 466 SER A CA 1
ATOM 3816 C C . SER A 1 466 ? -8.867 -27.391 -41.844 1 94.44 466 SER A C 1
ATOM 3818 O O . SER A 1 466 ? -9.094 -26.312 -41.312 1 94.44 466 SER A O 1
ATOM 3820 N N . ALA A 1 467 ? -8.727 -28.453 -41.188 1 91.56 467 ALA A N 1
ATOM 3821 C CA . ALA A 1 467 ? -8.93 -28.531 -39.75 1 91.56 467 ALA A CA 1
ATOM 3822 C C . ALA A 1 467 ? -7.941 -27.625 -39 1 91.56 467 ALA A C 1
ATOM 3824 O O . ALA A 1 467 ? -8.281 -27.047 -37.969 1 91.56 467 ALA A O 1
ATOM 3825 N N . MET A 1 468 ? -6.77 -27.438 -39.531 1 95.06 468 MET A N 1
ATOM 3826 C CA . MET A 1 468 ? -5.723 -26.688 -38.844 1 95.06 468 MET A CA 1
ATOM 3827 C C . MET A 1 468 ? -5.578 -25.297 -39.469 1 95.06 468 MET A C 1
ATOM 3829 O O . MET A 1 468 ? -4.66 -24.547 -39.094 1 95.06 468 MET A O 1
ATOM 3833 N N . ASN A 1 469 ? -6.453 -24.938 -40.375 1 96.06 469 ASN A N 1
ATOM 3834 C CA . ASN A 1 469 ? -6.504 -23.609 -40.969 1 96.06 469 ASN A CA 1
ATOM 3835 C C . ASN A 1 469 ? -7.93 -23.219 -41.344 1 96.06 469 ASN A C 1
ATOM 3837 O O . ASN A 1 469 ? -8.211 -22.953 -42.531 1 96.06 469 ASN A O 1
ATOM 3841 N N . PRO A 1 470 ? -8.703 -23.109 -40.375 1 94.12 470 PRO A N 1
ATOM 3842 C CA . PRO A 1 470 ? -10.086 -22.734 -40.688 1 94.12 470 PRO A CA 1
ATOM 3843 C C . PRO A 1 470 ? -10.195 -21.344 -41.281 1 94.12 470 PRO A C 1
ATOM 3845 O O . PRO A 1 470 ? -9.352 -20.484 -41 1 94.12 470 PRO A O 1
ATOM 3848 N N . THR A 1 471 ? -11.297 -21.125 -42.031 1 93 471 THR A N 1
ATOM 3849 C CA . THR A 1 471 ? -11.531 -19.828 -42.656 1 93 471 THR A CA 1
ATOM 3850 C C . THR A 1 471 ? -11.828 -18.766 -41.625 1 93 471 THR A C 1
ATOM 3852 O O . THR A 1 471 ? -11.328 -17.641 -41.719 1 93 471 THR A O 1
ATOM 3855 N N . GLN A 1 472 ? -12.68 -19.172 -40.656 1 91.06 472 GLN A N 1
ATOM 3856 C CA . GLN A 1 472 ? -12.969 -18.266 -39.562 1 91.06 472 GLN A CA 1
ATOM 3857 C C . GLN A 1 472 ? -12.125 -18.594 -38.344 1 91.06 472 GLN A C 1
ATOM 3859 O O . GLN A 1 472 ? -12.258 -19.672 -37.75 1 91.06 472 GLN A O 1
ATOM 3864 N N . LYS A 1 473 ? -11.266 -17.688 -38 1 94.19 473 LYS A N 1
ATOM 3865 C CA . LYS A 1 473 ? -10.383 -17.891 -36.844 1 94.19 473 LYS A CA 1
ATOM 3866 C C . LYS A 1 473 ? -10.828 -17.016 -35.688 1 94.19 473 LYS A C 1
ATOM 3868 O O . LYS A 1 473 ? -11.297 -15.898 -35.875 1 94.19 473 LYS A O 1
ATOM 3873 N N . CYS A 1 474 ? -10.688 -17.594 -34.531 1 92.88 474 CYS A N 1
ATOM 3874 C CA . CYS A 1 474 ? -10.93 -16.812 -33.312 1 92.88 474 CYS A CA 1
ATOM 3875 C C . CYS A 1 474 ? -9.719 -15.961 -32.969 1 92.88 474 CYS A C 1
ATOM 3877 O O . CYS A 1 474 ? -8.602 -16.484 -32.844 1 92.88 474 CYS A O 1
ATOM 3879 N N . GLN A 1 475 ? -9.961 -14.656 -32.938 1 85.56 475 GLN A N 1
ATOM 3880 C CA . GLN A 1 475 ? -8.875 -13.742 -32.625 1 85.56 475 GLN A CA 1
ATOM 3881 C C . GLN A 1 475 ? -9.359 -12.609 -31.703 1 85.56 475 GLN A C 1
ATOM 3883 O O . GLN A 1 475 ? -10.5 -12.156 -31.828 1 85.56 475 GLN A O 1
ATOM 3888 N N . PHE A 1 476 ? -8.469 -12.266 -30.828 1 81.62 476 PHE A N 1
ATOM 3889 C CA . PHE A 1 476 ? -8.781 -11.133 -29.969 1 81.62 476 PHE A CA 1
ATOM 3890 C C . PHE A 1 476 ? -8.391 -9.82 -30.625 1 81.62 476 PHE A C 1
ATOM 3892 O O . PHE A 1 476 ? -7.332 -9.719 -31.25 1 81.62 476 PHE A O 1
ATOM 3899 N N . MET B 1 1 ? 42.844 21.906 29.359 1 61 1 MET B N 1
ATOM 3900 C CA . MET B 1 1 ? 43.469 22.188 28.062 1 61 1 MET B CA 1
ATOM 3901 C C . MET B 1 1 ? 43 21.172 27.016 1 61 1 MET B C 1
ATOM 3903 O O . MET B 1 1 ? 42.531 21.547 25.938 1 61 1 MET B O 1
ATOM 3907 N N . VAL B 1 2 ? 43.062 19.938 27.453 1 70.69 2 VAL B N 1
ATOM 3908 C CA . VAL B 1 2 ? 42.719 18.844 26.547 1 70.69 2 VAL B CA 1
ATOM 3909 C C . VAL B 1 2 ? 41.219 18.922 26.219 1 70.69 2 VAL B C 1
ATOM 3911 O O . VAL B 1 2 ? 40.844 18.828 25.062 1 70.69 2 VAL B O 1
ATOM 3914 N N . ALA B 1 3 ? 40.5 19.312 27.188 1 78.81 3 ALA B N 1
ATOM 3915 C CA . ALA B 1 3 ? 39.062 19.359 27 1 78.81 3 ALA B CA 1
ATOM 3916 C C . ALA B 1 3 ? 38.656 20.5 26.078 1 78.81 3 ALA B C 1
ATOM 3918 O O . ALA B 1 3 ? 37.781 20.344 25.219 1 78.81 3 ALA B O 1
ATOM 3919 N N . ALA B 1 4 ? 39.406 21.609 26.156 1 85.94 4 ALA B N 1
ATOM 3920 C CA . ALA B 1 4 ? 39.094 22.766 25.312 1 85.94 4 ALA B CA 1
ATOM 3921 C C . ALA B 1 4 ? 39.406 22.484 23.859 1 85.94 4 ALA B C 1
ATOM 3923 O O . ALA B 1 4 ? 38.625 22.844 22.969 1 85.94 4 ALA B O 1
ATOM 3924 N N . ASN B 1 5 ? 40.531 21.812 23.672 1 89.75 5 ASN B N 1
ATOM 3925 C CA . ASN B 1 5 ? 40.906 21.453 22.312 1 89.75 5 ASN B CA 1
ATOM 3926 C C . ASN B 1 5 ? 39.906 20.438 21.703 1 89.75 5 ASN B C 1
ATOM 3928 O O . ASN B 1 5 ? 39.562 20.516 20.531 1 89.75 5 ASN B O 1
ATOM 3932 N N . ASP B 1 6 ? 39.5 19.562 22.562 1 92.06 6 ASP B N 1
ATOM 3933 C CA . ASP B 1 6 ? 38.531 18.562 22.125 1 92.06 6 ASP B CA 1
ATOM 3934 C C . ASP B 1 6 ? 37.219 19.219 21.703 1 92.06 6 ASP B C 1
ATOM 3936 O O . ASP B 1 6 ? 36.625 18.844 20.688 1 92.06 6 ASP B O 1
ATOM 3940 N N . VAL B 1 7 ? 36.781 20.188 22.438 1 91.5 7 VAL B N 1
ATOM 3941 C CA . VAL B 1 7 ? 35.531 20.891 22.141 1 91.5 7 VAL B CA 1
ATOM 3942 C C . VAL B 1 7 ? 35.656 21.672 20.844 1 91.5 7 VAL B C 1
ATOM 3944 O O . VAL B 1 7 ? 34.75 21.703 20.016 1 91.5 7 VAL B O 1
ATOM 3947 N N . ARG B 1 8 ? 36.781 22.312 20.656 1 93.94 8 ARG B N 1
ATOM 3948 C CA . ARG B 1 8 ? 37.031 23.062 19.422 1 93.94 8 ARG B CA 1
ATOM 3949 C C . ARG B 1 8 ? 37 22.141 18.219 1 93.94 8 ARG B C 1
ATOM 3951 O O . ARG B 1 8 ? 36.438 22.5 17.172 1 93.94 8 ARG B O 1
ATOM 3958 N N . ASP B 1 9 ? 37.594 20.984 18.375 1 94.62 9 ASP B N 1
ATOM 3959 C CA . ASP B 1 9 ? 37.594 20.016 17.281 1 94.62 9 ASP B CA 1
ATOM 3960 C C . ASP B 1 9 ? 36.156 19.594 16.938 1 94.62 9 ASP B C 1
ATOM 3962 O O . ASP B 1 9 ? 35.812 19.438 15.758 1 94.62 9 ASP B O 1
ATOM 3966 N N . VAL B 1 10 ? 35.344 19.375 17.953 1 94.38 10 VAL B N 1
ATOM 3967 C CA . VAL B 1 10 ? 33.938 18.984 17.734 1 94.38 10 VAL B CA 1
ATOM 3968 C C . VAL B 1 10 ? 33.188 20.125 17.078 1 94.38 10 VAL B C 1
ATOM 3970 O O . VAL B 1 10 ? 32.375 19.891 16.172 1 94.38 10 VAL B O 1
ATOM 3973 N N . VAL B 1 11 ? 33.438 21.344 17.484 1 93.25 11 VAL B N 1
ATOM 3974 C CA . VAL B 1 11 ? 32.781 22.516 16.906 1 93.25 11 VAL B CA 1
ATOM 3975 C C . VAL B 1 11 ? 33.156 22.641 15.43 1 93.25 11 VAL B C 1
ATOM 3977 O O . VAL B 1 11 ? 32.312 22.953 14.586 1 93.25 11 VAL B O 1
ATOM 3980 N N . ASP B 1 12 ? 34.438 22.391 15.156 1 94.69 12 ASP B N 1
ATOM 3981 C CA . ASP B 1 12 ? 34.875 22.438 13.773 1 94.69 12 ASP B CA 1
ATOM 3982 C C . ASP B 1 12 ? 34.156 21.391 12.922 1 94.69 12 ASP B C 1
ATOM 3984 O O . ASP B 1 12 ? 33.781 21.672 11.781 1 94.69 12 ASP B O 1
ATOM 3988 N N . LEU B 1 13 ? 34 20.234 13.484 1 95.12 13 LEU B N 1
ATOM 3989 C CA . LEU B 1 13 ? 33.219 19.188 12.789 1 95.12 13 LEU B CA 1
ATOM 3990 C C . LEU B 1 13 ? 31.797 19.656 12.555 1 95.12 13 LEU B C 1
ATOM 3992 O O . LEU B 1 13 ? 31.25 19.438 11.477 1 95.12 13 LEU B O 1
ATOM 3996 N N . LEU B 1 14 ? 31.141 20.25 13.523 1 93.75 14 LEU B N 1
ATOM 3997 C CA . LEU B 1 14 ? 29.766 20.719 13.422 1 93.75 14 LEU B CA 1
ATOM 3998 C C . LEU B 1 14 ? 29.641 21.781 12.344 1 93.75 14 LEU B C 1
ATOM 4000 O O . LEU B 1 14 ? 28.625 21.844 11.641 1 93.75 14 LEU B O 1
ATOM 4004 N N . ILE B 1 15 ? 30.641 22.609 12.25 1 94.75 15 ILE B N 1
ATOM 4005 C CA . ILE B 1 15 ? 30.641 23.656 11.219 1 94.75 15 ILE B CA 1
ATOM 4006 C C . ILE B 1 15 ? 30.688 23.016 9.836 1 94.75 15 ILE B C 1
ATOM 4008 O O . ILE B 1 15 ? 29.969 23.422 8.93 1 94.75 15 ILE B O 1
ATOM 4012 N N . GLU B 1 16 ? 31.562 22.031 9.719 1 94.69 16 GLU B N 1
ATOM 4013 C CA . GLU B 1 16 ? 31.641 21.312 8.445 1 94.69 16 GLU B CA 1
ATOM 4014 C C . GLU B 1 16 ? 30.312 20.656 8.102 1 94.69 16 GLU B C 1
ATOM 4016 O O . GLU B 1 16 ? 29.875 20.688 6.949 1 94.69 16 GLU B O 1
ATOM 4021 N N . LEU B 1 17 ? 29.641 20.062 9.094 1 94.44 17 LEU B N 1
ATOM 4022 C CA . LEU B 1 17 ? 28.344 19.438 8.891 1 94.44 17 LEU B CA 1
ATOM 4023 C C . LEU B 1 17 ? 27.297 20.469 8.477 1 94.44 17 LEU B C 1
ATOM 4025 O O . LEU B 1 17 ? 26.484 20.219 7.582 1 94.44 17 LEU B O 1
ATOM 4029 N N . ALA B 1 18 ? 27.344 21.578 9.109 1 93.19 18 ALA B N 1
ATOM 4030 C CA . ALA B 1 18 ? 26.406 22.656 8.789 1 93.19 18 ALA B CA 1
ATOM 4031 C C . ALA B 1 18 ? 26.609 23.141 7.355 1 93.19 18 ALA B C 1
ATOM 4033 O O . ALA B 1 18 ? 25.656 23.484 6.668 1 93.19 18 ALA B O 1
ATOM 4034 N N . GLN B 1 19 ? 27.844 23.203 6.949 1 92.94 19 GLN B N 1
ATOM 4035 C CA . GLN B 1 19 ? 28.156 23.625 5.59 1 92.94 19 GLN B CA 1
ATOM 4036 C C . GLN B 1 19 ? 27.641 22.625 4.562 1 92.94 19 GLN B C 1
ATOM 4038 O O . GLN B 1 19 ? 27.141 23.016 3.506 1 92.94 19 GLN B O 1
ATOM 4043 N N . ILE B 1 20 ? 27.766 21.406 4.863 1 93.44 20 ILE B N 1
ATOM 4044 C CA . ILE B 1 20 ? 27.219 20.375 3.979 1 93.44 20 ILE B CA 1
ATOM 4045 C C . ILE B 1 20 ? 25.703 20.516 3.887 1 93.44 20 ILE B C 1
ATOM 4047 O O . ILE B 1 20 ? 25.141 20.5 2.793 1 93.44 20 ILE B O 1
ATOM 4051 N N . ARG B 1 21 ? 25 20.641 5.031 1 90.88 21 ARG B N 1
ATOM 4052 C CA . ARG B 1 21 ? 23.547 20.781 5.066 1 90.88 21 ARG B CA 1
ATOM 4053 C C . ARG B 1 21 ? 23.094 21.984 4.254 1 90.88 21 ARG B C 1
ATOM 4055 O O . ARG B 1 21 ? 22.141 21.906 3.486 1 90.88 21 ARG B O 1
ATOM 4062 N N . GLU B 1 22 ? 23.828 23.094 4.461 1 82.81 22 GLU B N 1
ATOM 4063 C CA . GLU B 1 22 ? 23.484 24.312 3.748 1 82.81 22 GLU B CA 1
ATOM 4064 C C . GLU B 1 22 ? 23.703 24.156 2.246 1 82.81 22 GLU B C 1
ATOM 4066 O O . GLU B 1 22 ? 22.906 24.656 1.445 1 82.81 22 GLU B O 1
ATOM 4071 N N . SER B 1 23 ? 24.688 23.484 1.864 1 82.38 23 SER B N 1
ATOM 4072 C CA . SER B 1 23 ? 24.969 23.25 0.453 1 82.38 23 SER B CA 1
ATOM 4073 C C . SER B 1 23 ? 23.875 22.422 -0.203 1 82.38 23 SER B C 1
ATOM 4075 O O . SER B 1 23 ? 23.531 22.656 -1.363 1 82.38 23 SER B O 1
ATOM 4077 N N . VAL B 1 24 ? 23.281 21.469 0.506 1 81.88 24 VAL B N 1
ATOM 4078 C CA . VAL B 1 24 ? 22.219 20.609 -0.007 1 81.88 24 VAL B CA 1
ATOM 4079 C C . VAL B 1 24 ? 20.922 21.406 -0.096 1 81.88 24 VAL B C 1
ATOM 4081 O O . VAL B 1 24 ? 20.172 21.297 -1.072 1 81.88 24 VAL B O 1
ATOM 4084 N N . ARG B 1 25 ? 20.656 22.172 0.922 1 73.75 25 ARG B N 1
ATOM 4085 C CA . ARG B 1 25 ? 19.438 22.984 0.971 1 73.75 25 ARG B CA 1
ATOM 4086 C C . ARG B 1 25 ? 19.375 23.938 -0.217 1 73.75 25 ARG B C 1
ATOM 4088 O O . ARG B 1 25 ? 18.297 24.172 -0.774 1 73.75 25 ARG B O 1
ATOM 4095 N N . THR B 1 26 ? 20.438 24.422 -0.643 1 63.53 26 THR B N 1
ATOM 4096 C CA . THR B 1 26 ? 20.5 25.453 -1.678 1 63.53 26 THR B CA 1
ATOM 4097 C C . THR B 1 26 ? 20.578 24.812 -3.064 1 63.53 26 THR B C 1
ATOM 4099 O O . THR B 1 26 ? 20.453 25.516 -4.078 1 63.53 26 THR B O 1
ATOM 4102 N N . THR B 1 27 ? 20.781 23.5 -3.029 1 60.22 27 THR B N 1
ATOM 4103 C CA . THR B 1 27 ? 20.828 22.812 -4.312 1 60.22 27 THR B CA 1
ATOM 4104 C C . THR B 1 27 ? 19.406 22.547 -4.84 1 60.22 27 THR B C 1
ATOM 4106 O O . THR B 1 27 ? 18.516 22.172 -4.078 1 60.22 27 THR B O 1
ATOM 4109 N N . ILE B 1 28 ? 19.031 22.984 -6.047 1 55.72 28 ILE B N 1
ATOM 4110 C CA . ILE B 1 28 ? 17.75 22.734 -6.691 1 55.72 28 ILE B CA 1
ATOM 4111 C C . ILE B 1 28 ? 17.5 21.219 -6.773 1 55.72 28 ILE B C 1
ATOM 4113 O O . ILE B 1 28 ? 18.312 20.484 -7.332 1 55.72 28 ILE B O 1
ATOM 4117 N N . PRO B 1 29 ? 16.531 20.812 -5.926 1 56.22 29 PRO B N 1
ATOM 4118 C CA . PRO B 1 29 ? 16.328 19.359 -5.988 1 56.22 29 PRO B CA 1
ATOM 4119 C C . PRO B 1 29 ? 15.969 18.875 -7.395 1 56.22 29 PRO B C 1
ATOM 4121 O O . PRO B 1 29 ? 15.297 19.594 -8.148 1 56.22 29 PRO B O 1
ATOM 4124 N N . ASN B 1 30 ? 16.781 18.016 -8.109 1 54.47 30 ASN B N 1
ATOM 4125 C CA . ASN B 1 30 ? 16.406 17.484 -9.414 1 54.47 30 ASN B CA 1
ATOM 4126 C C . ASN B 1 30 ? 15.125 16.656 -9.328 1 54.47 30 ASN B C 1
ATOM 4128 O O . ASN B 1 30 ? 14.617 16.188 -10.344 1 54.47 30 ASN B O 1
ATOM 4132 N N . ASN B 1 31 ? 14.359 16.891 -8.258 1 57.5 31 ASN B N 1
ATOM 4133 C CA . ASN B 1 31 ? 13.062 16.266 -8 1 57.5 31 ASN B CA 1
ATOM 4134 C C . ASN B 1 31 ? 13.102 14.766 -8.242 1 57.5 31 ASN B C 1
ATOM 4136 O O . ASN B 1 31 ? 12.07 14.148 -8.508 1 57.5 31 ASN B O 1
ATOM 4140 N N . GLU B 1 32 ? 14.289 14.188 -8.367 1 66.69 32 GLU B N 1
ATOM 4141 C CA . GLU B 1 32 ? 14.266 12.758 -8.648 1 66.69 32 GLU B CA 1
ATOM 4142 C C . GLU B 1 32 ? 14.602 11.938 -7.406 1 66.69 32 GLU B C 1
ATOM 4144 O O . GLU B 1 32 ? 15.75 11.945 -6.945 1 66.69 32 GLU B O 1
ATOM 4149 N N . ASP B 1 33 ? 13.648 11.414 -6.742 1 76.5 33 ASP B N 1
ATOM 4150 C CA . ASP B 1 33 ? 13.852 10.438 -5.68 1 76.5 33 ASP B CA 1
ATOM 4151 C C . ASP B 1 33 ? 14.375 9.117 -6.238 1 76.5 33 ASP B C 1
ATOM 4153 O O . ASP B 1 33 ? 14.109 8.781 -7.395 1 76.5 33 ASP B O 1
ATOM 4157 N N . GLU B 1 34 ? 15.305 8.648 -5.52 1 83.69 34 GLU B N 1
ATOM 4158 C CA . GLU B 1 34 ? 15.852 7.348 -5.906 1 83.69 34 GLU B CA 1
ATOM 4159 C C . GLU B 1 34 ? 15.258 6.227 -5.062 1 83.69 34 GLU B C 1
ATOM 4161 O O . GLU B 1 34 ? 15.203 6.324 -3.836 1 83.69 34 GLU B O 1
ATOM 4166 N N . GLU B 1 35 ? 14.75 5.277 -5.73 1 86.5 35 GLU B N 1
ATOM 4167 C CA . GLU B 1 35 ? 14.336 4.059 -5.047 1 86.5 35 GLU B CA 1
ATOM 4168 C C . GLU B 1 35 ? 15.445 3.01 -5.051 1 86.5 35 GLU B C 1
ATOM 4170 O O . GLU B 1 35 ? 15.883 2.572 -6.117 1 86.5 35 GLU B O 1
ATOM 4175 N N . ILE B 1 36 ? 15.93 2.66 -3.873 1 91 36 ILE B N 1
ATOM 4176 C CA . ILE B 1 36 ? 17.031 1.707 -3.787 1 91 36 ILE B CA 1
ATOM 4177 C C . ILE B 1 36 ? 16.719 0.647 -2.734 1 91 36 ILE B C 1
ATOM 4179 O O . ILE B 1 36 ? 15.922 0.887 -1.821 1 91 36 ILE B O 1
ATOM 4183 N N . THR B 1 37 ? 17.281 -0.537 -2.865 1 90.06 37 THR B N 1
ATOM 4184 C CA . THR B 1 37 ? 17.109 -1.5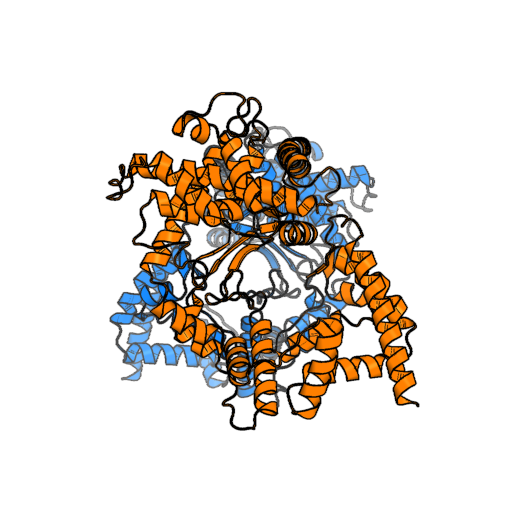95 -1.878 1 90.06 37 THR B CA 1
ATOM 4185 C C . THR B 1 37 ? 17.984 -1.347 -0.652 1 90.06 37 THR B C 1
ATOM 4187 O O . THR B 1 37 ? 18.922 -0.558 -0.708 1 90.06 37 THR B O 1
ATOM 4190 N N . MET B 1 38 ? 17.688 -2.016 0.39 1 91.38 38 MET B N 1
ATOM 4191 C CA . MET B 1 38 ? 18.5 -1.933 1.598 1 91.38 38 MET B CA 1
ATOM 4192 C C . MET B 1 38 ? 19.922 -2.404 1.324 1 91.38 38 MET B C 1
ATOM 4194 O O . MET B 1 38 ? 20.875 -1.854 1.872 1 91.38 38 MET B O 1
ATOM 4198 N N . MET B 1 39 ? 20.047 -3.414 0.503 1 91.12 39 MET B N 1
ATOM 4199 C CA . MET B 1 39 ? 21.375 -3.895 0.117 1 91.12 39 MET B CA 1
ATOM 4200 C C . MET B 1 39 ? 22.156 -2.809 -0.618 1 91.12 39 MET B C 1
ATOM 4202 O O . MET B 1 39 ? 23.312 -2.545 -0.297 1 91.12 39 MET B O 1
ATOM 4206 N N . GLU B 1 40 ? 21.531 -2.184 -1.54 1 93.88 40 GLU B N 1
ATOM 4207 C CA . GLU B 1 40 ? 22.156 -1.118 -2.311 1 93.88 40 GLU B CA 1
ATOM 4208 C C . GLU B 1 40 ? 22.516 0.067 -1.419 1 93.88 40 GLU B C 1
ATOM 4210 O O . GLU B 1 40 ? 23.547 0.711 -1.622 1 93.88 40 GLU B O 1
ATOM 4215 N N . LEU B 1 41 ? 21.625 0.357 -0.5 1 95.62 41 LEU B N 1
ATOM 4216 C CA . LEU B 1 41 ? 21.891 1.438 0.441 1 95.62 41 LEU B CA 1
ATOM 4217 C C . LEU B 1 41 ? 23.188 1.193 1.194 1 95.62 41 LEU B C 1
ATOM 4219 O O . LEU B 1 41 ? 23.984 2.113 1.379 1 95.62 41 LEU B O 1
ATOM 4223 N N . GLY B 1 42 ? 23.422 -0.017 1.625 1 94.44 42 GLY B N 1
ATOM 4224 C CA . GLY B 1 42 ? 24.656 -0.382 2.309 1 94.44 42 GLY B CA 1
ATOM 4225 C C . GLY B 1 42 ? 25.891 -0.285 1.42 1 94.44 42 GLY B C 1
ATOM 4226 O O . GLY B 1 42 ? 26.938 0.177 1.857 1 94.44 42 GLY B O 1
ATOM 4227 N N . ASP B 1 43 ? 25.719 -0.717 0.195 1 94.5 43 ASP B N 1
ATOM 4228 C CA . ASP B 1 43 ? 26.828 -0.718 -0.747 1 94.5 43 ASP B CA 1
ATOM 4229 C C . ASP B 1 43 ? 27.219 0.706 -1.136 1 94.5 43 ASP B C 1
ATOM 4231 O O . ASP B 1 43 ? 28.406 1.006 -1.302 1 94.5 43 ASP B O 1
ATOM 4235 N N . LYS B 1 44 ? 26.234 1.501 -1.315 1 94.19 44 LYS B N 1
ATOM 4236 C CA . LYS B 1 44 ? 26.469 2.867 -1.776 1 94.19 44 LYS B CA 1
ATOM 4237 C C . LYS B 1 44 ? 27.125 3.713 -0.69 1 94.19 44 LYS B C 1
ATOM 4239 O O . LYS B 1 44 ? 27.938 4.594 -0.989 1 94.19 44 LYS B O 1
ATOM 4244 N N . TYR B 1 45 ? 26.719 3.445 0.538 1 94.62 45 TYR B N 1
ATOM 4245 C CA . TYR B 1 45 ? 27.234 4.254 1.637 1 94.62 45 TYR B CA 1
ATOM 4246 C C . TYR B 1 45 ? 27.797 3.375 2.742 1 94.62 45 TYR B C 1
ATOM 4248 O O . TYR B 1 45 ? 27.344 3.434 3.887 1 94.62 45 TYR B O 1
ATOM 4256 N N . PRO B 1 46 ? 28.812 2.744 2.52 1 93.19 46 PRO B N 1
ATOM 4257 C CA . PRO B 1 46 ? 29.359 1.772 3.471 1 93.19 46 PRO B CA 1
ATOM 4258 C C . PRO B 1 46 ? 29.906 2.43 4.738 1 93.19 46 PRO B C 1
ATOM 4260 O O . PRO B 1 46 ? 29.844 1.841 5.82 1 93.19 46 PRO B O 1
ATOM 4263 N N . ILE B 1 47 ? 30.391 3.654 4.637 1 92.69 47 ILE B N 1
ATOM 4264 C CA . ILE B 1 47 ? 31.016 4.316 5.773 1 92.69 47 ILE B CA 1
ATOM 4265 C C . ILE B 1 47 ? 29.938 4.805 6.746 1 92.69 47 ILE B C 1
ATOM 4267 O O . ILE B 1 47 ? 30.156 4.816 7.961 1 92.69 47 ILE B O 1
ATOM 4271 N N . LEU B 1 48 ? 28.812 5.156 6.301 1 93.56 48 LEU B N 1
ATOM 4272 C CA . LEU B 1 48 ? 27.75 5.719 7.121 1 93.56 48 LEU B CA 1
ATOM 4273 C C . LEU B 1 48 ? 27.031 4.625 7.914 1 93.56 48 LEU B C 1
ATOM 4275 O O . LEU B 1 48 ? 26.422 4.902 8.945 1 93.56 48 LEU B O 1
ATOM 4279 N N . GLY B 1 49 ? 27.078 3.441 7.422 1 93.69 49 GLY B N 1
ATOM 4280 C CA . GLY B 1 49 ? 26.438 2.336 8.117 1 93.69 49 GLY B CA 1
ATOM 4281 C C . GLY B 1 49 ? 24.922 2.488 8.227 1 93.69 49 GLY B C 1
ATOM 4282 O O . GLY B 1 49 ? 24.328 2.049 9.203 1 93.69 49 GLY B O 1
ATOM 4283 N N . LEU B 1 50 ? 24.328 3.127 7.258 1 94.81 50 LEU B N 1
ATOM 4284 C CA . LEU B 1 50 ? 22.906 3.441 7.305 1 94.81 50 LEU B CA 1
ATOM 4285 C C . LEU B 1 50 ? 22.078 2.168 7.348 1 94.81 50 LEU B C 1
ATOM 4287 O O . LEU B 1 50 ? 21.188 2.021 8.203 1 94.81 50 LEU B O 1
ATOM 4291 N N . ALA B 1 51 ? 22.297 1.234 6.426 1 94.12 51 ALA B N 1
ATOM 4292 C CA . ALA B 1 51 ? 21.516 -0.003 6.34 1 94.12 51 ALA B CA 1
ATOM 4293 C C . ALA B 1 51 ? 21.609 -0.797 7.641 1 94.12 51 ALA B C 1
ATOM 4295 O O . ALA B 1 51 ? 20.594 -1.296 8.141 1 94.12 51 ALA B O 1
ATOM 4296 N N . ARG B 1 52 ? 22.781 -0.859 8.203 1 93.06 52 ARG B N 1
ATOM 4297 C CA . ARG B 1 52 ? 22.984 -1.58 9.453 1 93.06 52 ARG B CA 1
ATOM 4298 C C . ARG B 1 52 ? 22.234 -0.924 10.594 1 93.06 52 ARG B C 1
ATOM 4300 O O . ARG B 1 52 ? 21.578 -1.609 11.391 1 93.06 52 ARG B O 1
ATOM 4307 N N . THR B 1 53 ? 22.328 0.376 10.664 1 94.38 53 THR B N 1
ATOM 4308 C CA . THR B 1 53 ? 21.672 1.124 11.727 1 94.38 53 THR B CA 1
ATOM 4309 C C . THR B 1 53 ? 20.156 0.938 11.656 1 94.38 53 THR B C 1
ATOM 4311 O O . THR B 1 53 ? 19.516 0.68 12.68 1 94.38 53 THR B O 1
ATOM 4314 N N . ILE B 1 54 ? 19.594 1.025 10.492 1 93.5 54 ILE B N 1
ATOM 4315 C CA . ILE B 1 54 ? 18.156 0.855 10.297 1 93.5 54 ILE B CA 1
ATOM 4316 C C . ILE B 1 54 ? 17.734 -0.548 10.734 1 93.5 54 ILE B C 1
ATOM 4318 O O . ILE B 1 54 ? 16.781 -0.71 11.484 1 93.5 54 ILE B O 1
ATOM 4322 N N . ARG B 1 55 ? 18.469 -1.539 10.344 1 91.75 55 ARG B N 1
ATOM 4323 C CA . ARG B 1 55 ? 18.156 -2.922 10.688 1 91.75 55 ARG B CA 1
ATOM 4324 C C . ARG B 1 55 ? 18.203 -3.131 12.195 1 91.75 55 ARG B C 1
ATOM 4326 O O . ARG B 1 55 ? 17.344 -3.814 12.758 1 91.75 55 ARG B O 1
ATOM 4333 N N . GLU B 1 56 ? 19.172 -2.537 12.844 1 91.75 56 GLU B N 1
ATOM 4334 C CA . GLU B 1 56 ? 19.328 -2.688 14.289 1 91.75 56 GLU B CA 1
ATOM 4335 C C . GLU B 1 56 ? 18.172 -2.021 15.031 1 91.75 56 GLU B C 1
ATOM 4337 O O . GLU B 1 56 ? 17.672 -2.566 16.016 1 91.75 56 GLU B O 1
ATOM 4342 N N . PHE B 1 57 ? 17.797 -0.869 14.547 1 91.38 57 PHE B N 1
ATOM 4343 C CA . PHE B 1 57 ? 16.672 -0.176 15.164 1 91.38 57 PHE B CA 1
ATOM 4344 C C . PHE B 1 57 ? 15.406 -1.005 15.055 1 91.38 57 PHE B C 1
ATOM 4346 O O . PHE B 1 57 ? 14.672 -1.164 16.031 1 91.38 57 PHE B O 1
ATOM 4353 N N . PHE B 1 58 ? 15.141 -1.56 13.906 1 89.75 58 PHE B N 1
ATOM 4354 C CA . PHE B 1 58 ? 13.93 -2.34 13.688 1 89.75 58 PHE B CA 1
ATOM 4355 C C . PHE B 1 58 ? 14.008 -3.68 14.406 1 89.75 58 PHE B C 1
ATOM 4357 O O . PHE B 1 58 ? 13 -4.18 14.914 1 89.75 58 PHE B O 1
ATOM 4364 N N . ALA B 1 59 ? 15.219 -4.242 14.469 1 87.5 59 ALA B N 1
ATOM 4365 C CA . ALA B 1 59 ? 15.398 -5.508 15.172 1 87.5 59 ALA B CA 1
ATOM 4366 C C . ALA B 1 59 ? 15.07 -5.355 16.656 1 87.5 59 ALA B C 1
ATOM 4368 O O . ALA B 1 59 ? 14.523 -6.277 17.281 1 87.5 59 ALA B O 1
ATOM 4369 N N . ALA B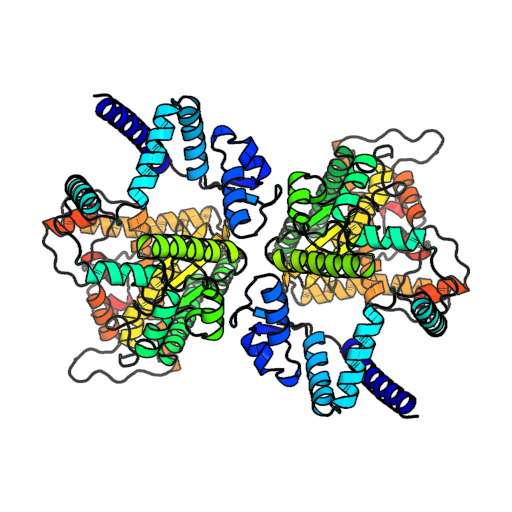 1 60 ? 15.406 -4.215 17.188 1 87.31 60 ALA B N 1
ATOM 4370 C CA . ALA B 1 60 ? 15.109 -3.939 18.578 1 87.31 60 ALA B CA 1
ATOM 4371 C C . ALA B 1 60 ? 13.602 -3.939 18.828 1 87.31 60 ALA B C 1
ATOM 4373 O O . ALA B 1 60 ? 13.156 -4.195 19.953 1 87.31 60 ALA B O 1
ATOM 4374 N N . ALA B 1 61 ? 12.875 -3.682 17.828 1 86.56 61 ALA B N 1
ATOM 4375 C CA . ALA B 1 61 ? 11.422 -3.73 17.906 1 86.56 61 ALA B CA 1
ATOM 4376 C C . ALA B 1 61 ? 10.891 -5.074 17.422 1 86.56 61 ALA B C 1
ATOM 4378 O O . ALA B 1 61 ? 9.688 -5.219 17.172 1 86.56 61 ALA B O 1
ATOM 4379 N N . GLU B 1 62 ? 11.789 -5.969 17.125 1 82.12 62 GLU B N 1
ATOM 4380 C CA . GLU B 1 62 ? 11.477 -7.324 16.688 1 82.12 62 GLU B CA 1
ATOM 4381 C C . GLU B 1 62 ? 10.859 -7.328 15.289 1 82.12 62 GLU B C 1
ATOM 4383 O O . GLU B 1 62 ? 9.977 -8.133 15 1 82.12 62 GLU B O 1
ATOM 4388 N N . LYS B 1 63 ? 11.25 -6.422 14.547 1 84.69 63 LYS B N 1
ATOM 4389 C CA . LYS B 1 63 ? 10.852 -6.348 13.148 1 84.69 63 LYS B CA 1
ATOM 4390 C C . LYS B 1 63 ? 12.055 -6.543 12.227 1 84.69 63 LYS B C 1
ATOM 4392 O O . LYS B 1 63 ? 13.141 -6.031 12.5 1 84.69 63 LYS B O 1
ATOM 4397 N N . GLY B 1 64 ? 11.812 -7.254 11.211 1 81.88 64 GLY B N 1
ATOM 4398 C CA . GLY B 1 64 ? 12.883 -7.477 10.258 1 81.88 64 GLY B CA 1
ATOM 4399 C C . GLY B 1 64 ? 12.891 -6.477 9.117 1 81.88 64 GLY B C 1
ATOM 4400 O O . GLY B 1 64 ? 11.828 -6.039 8.672 1 81.88 64 GLY B O 1
ATOM 4401 N N . VAL B 1 65 ? 14.102 -6.051 8.703 1 87.94 65 VAL B N 1
ATOM 4402 C CA . VAL B 1 65 ? 14.336 -5.297 7.477 1 87.94 65 VAL B CA 1
ATOM 4403 C C . VAL B 1 65 ? 15.219 -6.109 6.531 1 87.94 65 VAL B C 1
ATOM 4405 O O . VAL B 1 65 ? 16.391 -6.371 6.836 1 87.94 65 VAL B O 1
ATOM 4408 N N . PHE B 1 66 ? 14.68 -6.391 5.41 1 86.94 66 PHE B N 1
ATOM 4409 C CA . PHE B 1 66 ? 15.328 -7.352 4.527 1 86.94 66 PHE B CA 1
ATOM 4410 C C . PHE B 1 66 ? 16.109 -6.637 3.434 1 86.94 66 PHE B C 1
ATOM 4412 O O . PHE B 1 66 ? 15.852 -5.465 3.143 1 86.94 66 PHE B O 1
ATOM 4419 N N . ASP B 1 67 ? 16.984 -7.355 2.816 1 87.19 67 ASP B N 1
ATOM 4420 C CA . ASP B 1 67 ? 17.922 -6.801 1.836 1 87.19 67 ASP B CA 1
ATOM 4421 C C . ASP B 1 67 ? 17.172 -6.258 0.619 1 87.19 67 ASP B C 1
ATOM 4423 O O . ASP B 1 67 ? 17.562 -5.242 0.043 1 87.19 67 ASP B O 1
ATOM 4427 N N . PHE B 1 68 ? 16.156 -6.871 0.307 1 82.69 68 PHE B N 1
ATOM 4428 C CA . PHE B 1 68 ? 15.461 -6.543 -0.936 1 82.69 68 PHE B CA 1
ATOM 4429 C C . PHE B 1 68 ? 14.484 -5.395 -0.724 1 82.69 68 PHE B C 1
ATOM 4431 O O . PHE B 1 68 ? 13.977 -4.816 -1.689 1 82.69 68 PHE B O 1
ATOM 4438 N N . GLN B 1 69 ? 14.172 -5.117 0.517 1 86.06 69 GLN B N 1
ATOM 4439 C CA . GLN B 1 69 ? 13.219 -4.047 0.793 1 86.06 69 GLN B CA 1
ATOM 4440 C C . GLN B 1 69 ? 13.727 -2.709 0.269 1 86.06 69 GLN B C 1
ATOM 4442 O O . GLN B 1 69 ? 14.922 -2.402 0.382 1 86.06 69 GLN B O 1
ATOM 4447 N N . LYS B 1 70 ? 12.82 -1.969 -0.263 1 84.81 70 LYS B N 1
ATOM 4448 C CA . LYS B 1 70 ? 13.188 -0.714 -0.914 1 84.81 70 LYS B CA 1
ATOM 4449 C C . LYS B 1 70 ? 12.992 0.471 0.027 1 84.81 70 LYS B C 1
ATOM 4451 O O . LYS B 1 70 ? 12.125 0.438 0.902 1 84.81 70 LYS B O 1
ATOM 4456 N N . VAL B 1 71 ? 13.789 1.471 -0.137 1 88.31 71 VAL B N 1
ATOM 4457 C CA . VAL B 1 71 ? 13.672 2.762 0.532 1 88.31 71 VAL B CA 1
ATOM 4458 C C . VAL B 1 71 ? 13.766 3.889 -0.496 1 88.31 71 VAL B C 1
ATOM 4460 O O . VAL B 1 71 ? 14.375 3.721 -1.553 1 88.31 71 VAL B O 1
ATOM 4463 N N . ILE B 1 72 ? 13.078 4.914 -0.261 1 84.81 72 ILE B N 1
ATOM 4464 C CA . ILE B 1 72 ? 13.141 6.09 -1.123 1 84.81 72 ILE B CA 1
ATOM 4465 C C . ILE B 1 72 ? 14.117 7.105 -0.541 1 84.81 72 ILE B C 1
ATOM 4467 O O . ILE B 1 72 ? 13.969 7.527 0.608 1 84.81 72 ILE B O 1
ATOM 4471 N N . LEU B 1 73 ? 15.07 7.359 -1.292 1 88.44 73 LEU B N 1
ATOM 4472 C CA . LEU B 1 73 ? 16.047 8.383 -0.951 1 88.44 73 LEU B CA 1
ATOM 4473 C C . LEU B 1 73 ? 15.797 9.664 -1.748 1 88.44 73 LEU B C 1
ATOM 4475 O O . LEU B 1 73 ? 15.891 9.656 -2.979 1 88.44 73 LEU B O 1
ATOM 4479 N N . SER B 1 74 ? 15.484 10.727 -1.021 1 83.44 74 SER B N 1
ATOM 4480 C CA . SER B 1 74 ? 15.312 11.992 -1.718 1 83.44 74 SER B CA 1
ATOM 4481 C C . SER B 1 74 ? 16.625 12.5 -2.295 1 83.44 74 SER B C 1
ATOM 4483 O O . SER B 1 74 ? 17.703 12.125 -1.82 1 83.44 74 SER B O 1
ATOM 4485 N N . SER B 1 75 ? 16.5 13.305 -3.273 1 83.12 75 SER B N 1
ATOM 4486 C CA . SER B 1 75 ? 17.688 13.875 -3.883 1 83.12 75 SER B CA 1
ATOM 4487 C C . SER B 1 75 ? 18.531 14.633 -2.854 1 83.12 75 SER B C 1
ATOM 4489 O O . SER B 1 75 ? 19.766 14.57 -2.885 1 83.12 75 SER B O 1
ATOM 4491 N N . ARG B 1 76 ? 17.875 15.258 -1.953 1 84.38 76 ARG B N 1
ATOM 4492 C CA . ARG B 1 76 ? 18.578 16.016 -0.924 1 84.38 76 ARG B CA 1
ATOM 4493 C C . ARG B 1 76 ? 19.312 15.07 0.038 1 84.38 76 ARG B C 1
ATOM 4495 O O . ARG B 1 76 ? 20.453 15.328 0.429 1 84.38 76 ARG B O 1
ATOM 4502 N N . GLN B 1 77 ? 18.703 14.039 0.341 1 89.56 77 GLN B N 1
ATOM 4503 C CA . GLN B 1 77 ? 19.312 13.062 1.225 1 89.56 77 GLN B CA 1
ATOM 4504 C C . GLN B 1 77 ? 20.531 12.414 0.563 1 89.56 77 GLN B C 1
ATOM 4506 O O . GLN B 1 77 ? 21.578 12.258 1.197 1 89.56 77 GLN B O 1
ATOM 4511 N N . ALA B 1 78 ? 20.375 12.062 -0.68 1 89.44 78 ALA B N 1
ATOM 4512 C CA . ALA B 1 78 ? 21.469 11.445 -1.416 1 89.44 78 ALA B CA 1
ATOM 4513 C C . ALA B 1 78 ? 22.688 12.375 -1.487 1 89.44 78 ALA B C 1
ATOM 4515 O O . ALA B 1 78 ? 23.828 11.945 -1.301 1 89.44 78 ALA B O 1
ATOM 4516 N N . GLN B 1 79 ? 22.391 13.633 -1.755 1 88.75 79 GLN B N 1
ATOM 4517 C CA . GLN B 1 79 ? 23.469 14.617 -1.82 1 88.75 79 GLN B CA 1
ATOM 4518 C C . GLN B 1 79 ? 24.141 14.781 -0.463 1 88.75 79 GLN B C 1
ATOM 4520 O O . GLN B 1 79 ? 25.375 14.883 -0.382 1 88.75 79 GLN B O 1
ATOM 4525 N N . PHE B 1 80 ? 23.391 14.875 0.519 1 93.44 80 PHE B N 1
ATOM 4526 C CA . PHE B 1 80 ? 23.922 15.008 1.866 1 93.44 80 PHE B CA 1
ATOM 4527 C C . PHE B 1 80 ? 24.844 13.828 2.199 1 93.44 80 PHE B C 1
ATOM 4529 O O . PHE B 1 80 ? 25.953 14.016 2.686 1 93.44 80 PHE B O 1
ATOM 4536 N N . PHE B 1 81 ? 24.422 12.609 1.927 1 94.19 81 PHE B N 1
ATOM 4537 C CA . PHE B 1 81 ? 25.188 11.414 2.254 1 94.19 81 PHE B CA 1
ATOM 4538 C C . PHE B 1 81 ? 26.484 11.352 1.437 1 94.19 81 PHE B C 1
ATOM 4540 O O . PHE B 1 81 ? 27.516 10.938 1.944 1 94.19 81 PHE B O 1
ATOM 4547 N N . ARG B 1 82 ? 26.391 11.734 0.219 1 92.25 82 ARG B N 1
ATOM 4548 C CA . ARG B 1 82 ? 27.562 11.734 -0.649 1 92.25 82 ARG B CA 1
ATOM 4549 C C . ARG B 1 82 ? 28.641 12.664 -0.112 1 92.25 82 ARG B C 1
ATOM 4551 O O . ARG B 1 82 ? 29.828 12.367 -0.212 1 92.25 82 ARG B O 1
ATOM 4558 N N . ARG B 1 83 ? 28.172 13.711 0.428 1 93.62 83 ARG B N 1
ATOM 4559 C CA . ARG B 1 83 ? 29.109 14.703 0.934 1 93.62 83 ARG B CA 1
ATOM 4560 C C . ARG B 1 83 ? 29.578 14.344 2.34 1 93.62 83 ARG B C 1
ATOM 4562 O O . ARG B 1 83 ? 30.703 14.68 2.732 1 93.62 83 ARG B O 1
ATOM 4569 N N . LEU B 1 84 ? 28.75 13.695 3.053 1 95.69 84 LEU B N 1
ATOM 4570 C CA . LEU B 1 84 ? 29.047 13.328 4.434 1 95.69 84 LEU B CA 1
ATOM 4571 C C . LEU B 1 84 ? 30.078 12.211 4.484 1 95.69 84 LEU B C 1
ATOM 4573 O O . LEU B 1 84 ? 30.938 12.195 5.379 1 95.69 84 LEU B O 1
ATOM 4577 N N . GLN B 1 85 ? 30.031 11.32 3.582 1 94.88 85 GLN B N 1
ATOM 4578 C CA . GLN B 1 85 ? 30.844 10.109 3.629 1 94.88 85 GLN B CA 1
ATOM 4579 C C . GLN B 1 85 ? 32.344 10.438 3.643 1 94.88 85 GLN B C 1
ATOM 4581 O O . GLN B 1 85 ? 33.062 9.945 4.496 1 94.88 85 GLN B O 1
ATOM 4586 N N . PRO B 1 86 ? 32.781 11.336 2.738 1 94.5 86 PRO B N 1
ATOM 4587 C CA . PRO B 1 86 ? 34.219 11.664 2.789 1 94.5 86 PRO B CA 1
ATOM 4588 C C . PRO B 1 86 ? 34.625 12.367 4.082 1 94.5 86 PRO B C 1
ATOM 4590 O O . PRO B 1 86 ? 35.719 12.156 4.586 1 94.5 86 PRO B O 1
ATOM 4593 N N . LEU B 1 87 ? 33.75 13.133 4.578 1 95 87 LEU B N 1
ATOM 4594 C CA . LEU B 1 87 ? 34.031 13.812 5.836 1 95 87 LEU B CA 1
ATOM 4595 C C . LEU B 1 87 ? 34.25 12.812 6.965 1 95 87 LEU B C 1
ATOM 4597 O O . LEU B 1 87 ? 35.188 12.93 7.746 1 95 87 LEU B O 1
ATOM 4601 N N . LEU B 1 88 ? 33.406 11.844 7.012 1 94.19 88 LEU B N 1
ATOM 4602 C CA . LEU B 1 88 ? 33.469 10.844 8.078 1 94.19 88 LEU B CA 1
ATOM 4603 C C . LEU B 1 88 ? 34.656 9.906 7.859 1 94.19 88 LEU B C 1
ATOM 4605 O O . LEU B 1 88 ? 35.281 9.438 8.828 1 94.19 88 LEU B O 1
ATOM 4609 N N . ALA B 1 89 ? 34.969 9.633 6.598 1 93.44 89 ALA B N 1
ATOM 4610 C CA . ALA B 1 89 ? 36.094 8.766 6.281 1 93.44 89 ALA B CA 1
ATOM 4611 C C . ALA B 1 89 ? 37.406 9.398 6.734 1 93.44 89 ALA B C 1
ATOM 4613 O O . ALA B 1 89 ? 38.312 8.688 7.184 1 93.44 89 ALA B O 1
ATOM 4614 N N . ASP B 1 90 ? 37.406 10.672 6.715 1 93.12 90 ASP B N 1
ATOM 4615 C CA . ASP B 1 90 ? 38.656 11.383 7.02 1 93.12 90 ASP B CA 1
ATOM 4616 C C . ASP B 1 90 ? 38.688 11.82 8.484 1 93.12 90 ASP B C 1
ATOM 4618 O O . ASP B 1 90 ? 39.719 12.227 8.984 1 93.12 90 ASP B O 1
ATOM 4622 N N . ALA B 1 91 ? 37.594 11.695 9.109 1 92.12 91 ALA B N 1
ATOM 4623 C CA . ALA B 1 91 ? 37.5 12.227 10.469 1 92.12 91 ALA B CA 1
ATOM 4624 C C . ALA B 1 91 ? 38.281 11.344 11.445 1 92.12 91 ALA B C 1
ATOM 4626 O O . ALA B 1 91 ? 38.281 10.117 11.328 1 92.12 91 ALA B O 1
ATOM 4627 N N . ASP B 1 92 ? 38.938 12 12.398 1 94.56 92 ASP B N 1
ATOM 4628 C CA . ASP B 1 92 ? 39.594 11.312 13.508 1 94.56 92 ASP B CA 1
ATOM 4629 C C . ASP B 1 92 ? 38.562 10.633 14.414 1 94.56 92 ASP B C 1
ATOM 4631 O O . ASP B 1 92 ? 37.562 11.242 14.797 1 94.56 92 ASP B O 1
ATOM 4635 N N . SER B 1 93 ? 38.844 9.406 14.758 1 94.31 93 SER B N 1
ATOM 4636 C CA . SER B 1 93 ? 37.938 8.625 15.578 1 94.31 93 SER B CA 1
ATOM 4637 C C . SER B 1 93 ? 37.688 9.305 16.922 1 94.31 93 SER B C 1
ATOM 4639 O O . SER B 1 93 ? 36.594 9.211 17.484 1 94.31 93 SER B O 1
ATOM 4641 N N . ARG B 1 94 ? 38.75 9.977 17.359 1 95.06 94 ARG B N 1
ATOM 4642 C CA . ARG B 1 94 ? 38.625 10.68 18.625 1 95.06 94 ARG B CA 1
ATOM 4643 C C . ARG B 1 94 ? 37.562 11.789 18.531 1 95.06 94 ARG B C 1
ATOM 4645 O O . ARG B 1 94 ? 36.75 11.969 19.438 1 95.06 94 ARG B O 1
ATOM 4652 N N . ILE B 1 95 ? 37.594 12.477 17.469 1 95.56 95 ILE B N 1
ATOM 4653 C CA . ILE B 1 95 ? 36.688 13.586 17.281 1 95.56 95 ILE B CA 1
ATOM 4654 C C . ILE B 1 95 ? 35.25 13.047 17.141 1 95.56 95 ILE B C 1
ATOM 4656 O O . ILE B 1 95 ? 34.312 13.586 17.75 1 95.56 95 ILE B O 1
ATOM 4660 N N . LEU B 1 96 ? 35.094 11.969 16.469 1 94.56 96 LEU B N 1
ATOM 4661 C CA . LEU B 1 96 ? 33.781 11.359 16.281 1 94.56 96 LEU B CA 1
ATOM 4662 C C . LEU B 1 96 ? 33.219 10.828 17.609 1 94.56 96 LEU B C 1
ATOM 4664 O O . LEU B 1 96 ? 32.031 11.008 17.922 1 94.56 96 LEU B O 1
ATOM 4668 N N . GLN B 1 97 ? 34.062 10.211 18.328 1 95.19 97 GLN B N 1
ATOM 4669 C CA . GLN B 1 97 ? 33.625 9.711 19.641 1 95.19 97 GLN B CA 1
ATOM 4670 C C . GLN B 1 97 ? 33.188 10.859 20.547 1 95.19 97 GLN B C 1
ATOM 4672 O O . GLN B 1 97 ? 32.188 10.742 21.25 1 95.19 97 GLN B O 1
ATOM 4677 N N . ASN B 1 98 ? 34 11.906 20.5 1 94.88 98 ASN B N 1
ATOM 4678 C CA . ASN B 1 98 ? 33.625 13.078 21.281 1 94.88 98 ASN B CA 1
ATOM 4679 C C . ASN B 1 98 ? 32.312 13.672 20.828 1 94.88 98 ASN B C 1
ATOM 4681 O O . ASN B 1 98 ? 31.5 14.102 21.656 1 94.88 98 ASN B O 1
ATOM 4685 N N . PHE B 1 99 ? 32.094 13.672 19.609 1 94.19 99 PHE B N 1
ATOM 4686 C CA . PHE B 1 99 ? 30.844 14.172 19.047 1 94.19 99 PHE B CA 1
ATOM 4687 C C . PHE B 1 99 ? 29.656 13.352 19.547 1 94.19 99 PHE B C 1
ATOM 4689 O O . PHE B 1 99 ? 28.656 13.906 20.016 1 94.19 99 PHE B O 1
ATOM 4696 N N . PHE B 1 100 ? 29.734 12.031 19.484 1 92.69 100 PHE B N 1
ATOM 4697 C CA . PHE B 1 100 ? 28.641 11.164 19.891 1 92.69 100 PHE B CA 1
ATOM 4698 C C . PHE B 1 100 ? 28.406 11.258 21.406 1 92.69 100 PHE B C 1
ATOM 4700 O O . PHE B 1 100 ? 27.281 11.188 21.875 1 92.69 100 PHE B O 1
ATOM 4707 N N . SER B 1 101 ? 29.5 11.461 22.109 1 90.44 101 SER B N 1
ATOM 4708 C CA . SER B 1 101 ? 29.375 11.641 23.547 1 90.44 101 SER B CA 1
ATOM 4709 C C . SER B 1 101 ? 28.641 12.938 23.875 1 90.44 101 SER B C 1
ATOM 4711 O O . SER B 1 101 ? 27.812 12.977 24.797 1 90.44 101 SER B O 1
ATOM 4713 N N . PHE B 1 102 ? 29 13.906 23.188 1 87.31 102 PHE B N 1
ATOM 4714 C CA . PHE B 1 102 ? 28.344 15.195 23.375 1 87.31 102 PHE B CA 1
ATOM 4715 C C . PHE B 1 102 ? 26.859 15.086 23.062 1 87.31 102 PHE B C 1
ATOM 4717 O O . PHE B 1 102 ? 26.016 15.555 23.844 1 87.31 102 PHE B O 1
ATOM 4724 N N . GLU B 1 103 ? 26.484 14.445 21.922 1 88.5 103 GLU B N 1
ATOM 4725 C CA . GLU B 1 103 ? 25.094 14.289 21.516 1 88.5 103 GLU B CA 1
ATOM 4726 C C . GLU B 1 103 ? 24.312 13.438 22.531 1 88.5 103 GLU B C 1
ATOM 4728 O O . GLU B 1 103 ? 23.156 13.719 22.812 1 88.5 103 GLU B O 1
ATOM 4733 N N . TYR B 1 104 ? 24.969 12.438 23 1 86.38 104 TYR B N 1
ATOM 4734 C CA . TYR B 1 104 ? 24.359 11.594 24.016 1 86.38 104 TYR B CA 1
ATOM 4735 C C . TYR B 1 104 ? 24.062 12.383 25.281 1 86.38 104 TYR B C 1
ATOM 4737 O O . TYR B 1 104 ? 22.969 12.289 25.828 1 86.38 104 TYR B O 1
ATOM 4745 N N . ALA B 1 105 ? 25.016 13.188 25.672 1 81.5 105 ALA B N 1
ATOM 4746 C CA . ALA B 1 105 ? 24.859 14 26.875 1 81.5 105 ALA B CA 1
ATOM 4747 C C . ALA B 1 105 ? 23.781 15.055 26.688 1 81.5 105 ALA B C 1
ATOM 4749 O O . ALA B 1 105 ? 22.969 15.289 27.594 1 81.5 105 ALA B O 1
ATOM 4750 N N . ARG B 1 106 ? 23.734 15.578 25.578 1 79.44 106 ARG B N 1
ATOM 4751 C CA . ARG B 1 106 ? 22.781 16.625 25.266 1 79.44 106 ARG B CA 1
ATOM 4752 C C . ARG B 1 106 ? 21.344 16.078 25.297 1 79.44 106 ARG B C 1
ATOM 4754 O O . ARG B 1 106 ? 20.422 16.781 25.719 1 79.44 106 ARG B O 1
ATOM 4761 N N . SER B 1 107 ? 21.219 14.844 24.859 1 77.81 107 SER B N 1
ATOM 4762 C CA . SER B 1 107 ? 19.906 14.242 24.797 1 77.81 107 SER B CA 1
ATOM 4763 C C . SER B 1 107 ? 19.406 13.805 26.172 1 77.81 107 SER B C 1
ATOM 4765 O O . SER B 1 107 ? 18.234 13.516 26.359 1 77.81 107 SER B O 1
ATOM 4767 N N . ARG B 1 108 ? 20.25 13.891 27.188 1 73.94 108 ARG B N 1
ATOM 4768 C CA . ARG B 1 108 ? 19.922 13.406 28.516 1 73.94 108 ARG B CA 1
ATOM 4769 C C . ARG B 1 108 ? 20.047 14.516 29.547 1 73.94 108 ARG B C 1
ATOM 4771 O O . ARG B 1 108 ? 20.094 14.242 30.75 1 73.94 108 ARG B O 1
ATOM 4778 N N . VAL B 1 109 ? 20.219 15.758 29.234 1 63.12 109 VAL B N 1
ATOM 4779 C CA . VAL B 1 109 ? 20.562 16.906 30.047 1 63.12 109 VAL B CA 1
ATOM 4780 C C . VAL B 1 109 ? 19.531 17.094 31.156 1 63.12 109 VAL B C 1
ATOM 4782 O O . VAL B 1 109 ? 19.844 17.641 32.219 1 63.12 109 VAL B O 1
ATOM 4785 N N . LEU B 1 110 ? 18.312 16.672 31 1 64.25 110 LEU B N 1
ATOM 4786 C CA . LEU B 1 110 ? 17.281 17.094 31.953 1 64.25 110 LEU B CA 1
ATOM 4787 C C . LEU B 1 110 ? 17.453 16.391 33.281 1 64.25 110 LEU B C 1
ATOM 4789 O O . LEU B 1 110 ? 16.594 16.516 34.188 1 64.25 110 LEU B O 1
ATOM 4793 N N . ILE B 1 111 ? 18.672 15.836 33.594 1 65.69 111 ILE B N 1
ATOM 4794 C CA . ILE B 1 111 ? 18.75 14.906 34.719 1 65.69 111 ILE B CA 1
ATOM 4795 C C . ILE B 1 111 ? 19.141 15.664 36 1 65.69 111 ILE B C 1
ATOM 4797 O O . ILE B 1 111 ? 18.625 15.383 37.062 1 65.69 111 ILE B O 1
ATOM 4801 N N . THR B 1 112 ? 20.016 16.719 35.812 1 74.5 112 THR B N 1
ATOM 4802 C CA . THR B 1 112 ? 20.438 17.422 37.031 1 74.5 112 THR B CA 1
ATOM 4803 C C . THR B 1 112 ? 20.281 18.938 36.844 1 74.5 112 THR B C 1
ATOM 4805 O O . THR B 1 112 ? 20.25 19.438 35.719 1 74.5 112 THR B O 1
ATOM 4808 N N . ARG B 1 113 ? 20.094 19.578 37.938 1 76.81 113 ARG B N 1
ATOM 4809 C CA . ARG B 1 113 ? 19.969 21.031 37.938 1 76.81 113 ARG B CA 1
ATOM 4810 C C . ARG B 1 113 ? 21.188 21.672 37.281 1 76.81 113 ARG B C 1
ATOM 4812 O O . ARG B 1 113 ? 21.062 22.641 36.531 1 76.81 113 ARG B O 1
ATOM 4819 N N . ASN B 1 114 ? 22.281 21.156 37.594 1 81.44 114 ASN B N 1
ATOM 4820 C CA . ASN B 1 114 ? 23.516 21.703 37.062 1 81.44 114 ASN B CA 1
ATOM 4821 C C . ASN B 1 114 ? 23.531 21.625 35.531 1 81.44 114 ASN B C 1
ATOM 4823 O O . ASN B 1 114 ? 23.891 22.609 34.875 1 81.44 114 ASN B O 1
ATOM 4827 N N . LEU B 1 115 ? 23.156 20.547 35.062 1 80.38 115 LEU B N 1
ATOM 4828 C CA . LEU B 1 115 ? 23.156 20.375 33.594 1 80.38 115 LEU B CA 1
ATOM 4829 C C . LEU B 1 115 ? 22.094 21.25 32.969 1 80.38 115 LEU B C 1
ATOM 4831 O O . LEU B 1 115 ? 22.297 21.781 31.859 1 80.38 115 LEU B O 1
ATOM 4835 N N . ARG B 1 116 ? 21.016 21.438 33.594 1 78.56 116 ARG B N 1
ATOM 4836 C CA . ARG B 1 116 ? 19.953 22.297 33.094 1 78.56 116 ARG B CA 1
ATOM 4837 C C . ARG B 1 116 ? 20.422 23.75 33 1 78.56 116 ARG B C 1
ATOM 4839 O O . ARG B 1 116 ? 20.109 24.453 32.031 1 78.56 116 ARG B O 1
ATOM 4846 N N . GLU B 1 117 ? 21.156 24.109 33.938 1 80.94 117 GLU B N 1
ATOM 4847 C CA . GLU B 1 117 ? 21.672 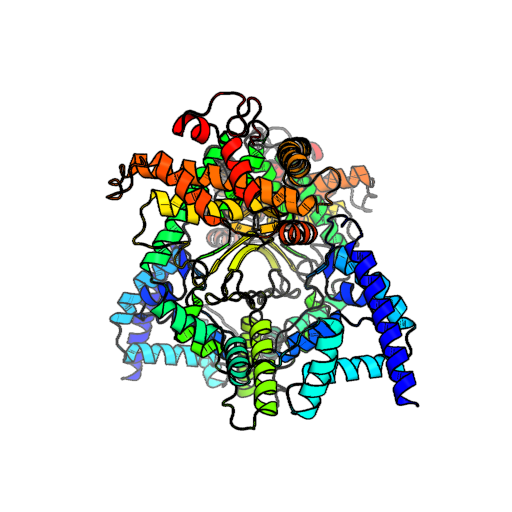25.469 33.969 1 80.94 117 GLU B CA 1
ATOM 4848 C C . GLU B 1 117 ? 22.672 25.703 32.844 1 80.94 117 GLU B C 1
ATOM 4850 O O . GLU B 1 117 ? 22.656 26.766 32.219 1 80.94 117 GLU B O 1
ATOM 4855 N N . ILE B 1 118 ? 23.453 24.719 32.688 1 81.56 118 ILE B N 1
ATOM 4856 C CA . ILE B 1 118 ? 24.453 24.828 31.625 1 81.56 118 ILE B CA 1
ATOM 4857 C C . ILE B 1 118 ? 23.766 24.906 30.266 1 81.56 118 ILE B C 1
ATOM 4859 O O . ILE B 1 118 ? 24.156 25.688 29.406 1 81.56 118 ILE B O 1
ATOM 4863 N N . THR B 1 119 ? 22.797 24.094 30.094 1 78.69 119 THR B N 1
ATOM 4864 C CA . THR B 1 119 ? 22.078 24.062 28.828 1 78.69 119 THR B CA 1
ATOM 4865 C C . THR B 1 119 ? 21.312 25.359 28.609 1 78.69 119 THR B C 1
ATOM 4867 O O . THR B 1 119 ? 21.25 25.875 27.484 1 78.69 119 THR B O 1
ATOM 4870 N N . LEU B 1 120 ? 20.781 25.891 29.703 1 78.69 120 LEU B N 1
ATOM 4871 C CA . LEU B 1 120 ? 20.078 27.172 29.609 1 78.69 120 LEU B CA 1
ATOM 4872 C C . LEU B 1 120 ? 21.016 28.281 29.172 1 78.69 120 LEU B C 1
ATOM 4874 O O . LEU B 1 120 ? 20.641 29.156 28.391 1 78.69 120 LEU B O 1
ATOM 4878 N N . LYS B 1 121 ? 22.141 28.281 29.703 1 83.56 121 LYS B N 1
ATOM 4879 C CA . LYS B 1 121 ? 23.141 29.281 29.328 1 83.56 121 LYS B CA 1
ATOM 4880 C C . LYS B 1 121 ? 23.484 29.172 27.844 1 83.56 121 LYS B C 1
ATOM 4882 O O . LYS B 1 121 ? 23.609 30.203 27.156 1 83.56 121 LYS B O 1
ATOM 4887 N N . LEU B 1 122 ? 23.625 27.969 27.453 1 79.38 122 LEU B N 1
ATOM 4888 C CA . LEU B 1 122 ? 23.906 27.75 26.031 1 79.38 122 LEU B CA 1
ATOM 4889 C C . LEU B 1 122 ? 22.734 28.219 25.172 1 79.38 122 LEU B C 1
ATOM 4891 O O . LEU B 1 122 ? 22.953 28.875 24.141 1 79.38 122 LEU B O 1
ATOM 4895 N N . GLU B 1 123 ? 21.516 27.906 25.547 1 76.88 123 GLU B N 1
ATOM 4896 C CA . GLU B 1 123 ? 20.328 28.281 24.781 1 76.88 123 GLU B CA 1
ATOM 4897 C C . GLU B 1 123 ? 20.156 29.797 24.766 1 76.88 123 GLU B C 1
ATOM 4899 O O . GLU B 1 123 ? 19.719 30.375 23.766 1 76.88 123 GLU B O 1
ATOM 4904 N N . LYS B 1 124 ? 20.453 30.391 25.891 1 78 124 LYS B N 1
ATOM 4905 C CA . LYS B 1 124 ? 20.422 31.844 25.984 1 78 124 LYS B CA 1
ATOM 4906 C C . LYS B 1 124 ? 21.391 32.469 25 1 78 124 LYS B C 1
ATOM 4908 O O . LYS B 1 124 ? 21.062 33.469 24.344 1 78 124 LYS B O 1
ATOM 4913 N N . SER B 1 125 ? 22.484 31.875 24.938 1 79.38 125 SER B N 1
ATOM 4914 C CA . SER B 1 125 ? 23.5 32.406 24.031 1 79.38 125 SER B CA 1
ATOM 4915 C C . SER B 1 125 ? 23.125 32.156 22.578 1 79.38 125 SER B C 1
ATOM 4917 O O . SER B 1 125 ? 23.406 33 21.719 1 79.38 125 SER B O 1
ATOM 4919 N N . LEU B 1 126 ? 22.453 31.047 22.297 1 74.5 126 LEU B N 1
ATOM 4920 C CA . LEU B 1 126 ? 22.141 30.672 20.922 1 74.5 126 LEU B CA 1
ATOM 4921 C C . LEU B 1 126 ? 20.828 31.312 20.469 1 74.5 126 LEU B C 1
ATOM 4923 O O . LEU B 1 126 ? 20.734 31.75 19.312 1 74.5 126 LEU B O 1
ATOM 4927 N N . TYR B 1 127 ? 19.891 31.297 21.344 1 70.25 127 TYR B N 1
ATOM 4928 C CA . TYR B 1 127 ? 18.547 31.672 20.906 1 70.25 127 TYR B CA 1
ATOM 4929 C C . TYR B 1 127 ? 18.016 32.844 21.703 1 70.25 127 TYR B C 1
ATOM 4931 O O . TYR B 1 127 ? 16.938 33.375 21.391 1 70.25 127 TYR B O 1
ATOM 4939 N N . GLY B 1 128 ? 18.688 33.344 22.625 1 67.75 128 GLY B N 1
ATOM 4940 C CA . GLY B 1 128 ? 18.234 34.438 23.453 1 67.75 128 GLY B CA 1
ATOM 4941 C C . GLY B 1 128 ? 17.141 34.031 24.438 1 67.75 128 GLY B C 1
ATOM 4942 O O . GLY B 1 128 ? 16.438 34.906 24.984 1 67.75 128 GLY B O 1
ATOM 4943 N N . ARG B 1 129 ? 17.016 32.719 24.562 1 61.31 129 ARG B N 1
ATOM 4944 C CA . ARG B 1 129 ? 15.984 32.219 25.484 1 61.31 129 ARG B CA 1
ATOM 4945 C C . ARG B 1 129 ? 16.297 32.594 26.922 1 61.31 129 ARG B C 1
ATOM 4947 O O . ARG B 1 129 ? 17.359 32.25 27.438 1 61.31 129 ARG B O 1
ATOM 4954 N N . LEU B 1 130 ? 15.461 33.406 27.531 1 63.34 130 LEU B N 1
ATOM 4955 C CA . LEU B 1 130 ? 15.828 34.094 28.781 1 63.34 130 LEU B CA 1
ATOM 4956 C C . LEU B 1 130 ? 15.461 33.219 29.984 1 63.34 130 LEU B C 1
ATOM 4958 O O . LEU B 1 130 ? 16.156 33.25 31.016 1 63.34 130 LEU B O 1
ATOM 4962 N N . GLU B 1 131 ? 14.188 32.562 29.953 1 67.56 131 GLU B N 1
ATOM 4963 C CA . GLU B 1 131 ? 13.766 32.031 31.234 1 67.56 131 GLU B CA 1
ATOM 4964 C C . GLU B 1 131 ? 13.562 30.516 31.156 1 67.56 131 GLU B C 1
ATOM 4966 O O . GLU B 1 131 ? 13.234 29.984 30.094 1 67.56 131 GLU B O 1
ATOM 4971 N N . GLU B 1 132 ? 14.055 29.938 32.219 1 73.19 132 GLU B N 1
ATOM 4972 C CA . GLU B 1 132 ? 13.781 28.516 32.406 1 73.19 132 GLU B CA 1
ATOM 4973 C C . GLU B 1 132 ? 12.273 28.25 32.469 1 73.19 132 GLU B C 1
ATOM 4975 O O . GLU B 1 132 ? 11.531 29.016 33.094 1 73.19 132 GLU B O 1
ATOM 4980 N N . GLU B 1 133 ? 11.852 27.328 31.703 1 76.44 133 GLU B N 1
ATOM 4981 C CA . GLU B 1 133 ? 10.453 26.906 31.75 1 76.44 133 GLU B CA 1
ATOM 4982 C C . GLU B 1 133 ? 10.086 26.406 33.156 1 76.44 133 GLU B C 1
ATOM 4984 O O . GLU B 1 133 ? 10.898 25.781 33.812 1 76.44 133 GLU B O 1
ATOM 4989 N N . ARG B 1 134 ? 8.922 26.797 33.656 1 83.75 134 ARG B N 1
ATOM 4990 C CA . ARG B 1 134 ? 8.43 26.266 34.938 1 83.75 134 ARG B CA 1
ATOM 4991 C C . ARG B 1 134 ? 8.438 24.75 34.938 1 83.75 134 ARG B C 1
ATOM 4993 O O . ARG B 1 134 ? 8.094 24.109 33.938 1 83.75 134 ARG B O 1
ATOM 5000 N N . ARG B 1 135 ? 8.852 24.203 36.031 1 81.31 135 ARG B N 1
ATOM 5001 C CA . ARG B 1 135 ? 8.969 22.75 36.156 1 81.31 135 ARG B CA 1
ATOM 5002 C C . ARG B 1 135 ? 7.637 22.078 35.875 1 81.31 135 ARG B C 1
ATOM 5004 O O . ARG B 1 135 ? 7.598 21 35.281 1 81.31 135 ARG B O 1
ATOM 5011 N N . SER B 1 136 ? 6.598 22.703 36.406 1 87.31 136 SER B N 1
ATOM 5012 C CA . SER B 1 136 ? 5.273 22.125 36.188 1 87.31 136 SER B CA 1
ATOM 5013 C C . SER B 1 136 ? 4.949 22.031 34.688 1 87.31 136 SER B C 1
ATOM 5015 O O . SER B 1 136 ? 4.383 21.031 34.25 1 87.31 136 SER B O 1
ATOM 5017 N N . LEU B 1 137 ? 5.348 23.016 34 1 86.5 137 LEU B N 1
ATOM 5018 C CA . LEU B 1 137 ? 5.098 23.016 32.562 1 86.5 137 LEU B CA 1
ATOM 5019 C C . LEU B 1 137 ? 5.984 22 31.859 1 86.5 137 LEU B C 1
ATOM 5021 O O . LEU B 1 137 ? 5.551 21.344 30.906 1 86.5 137 LEU B O 1
ATOM 5025 N N . MET B 1 138 ? 7.137 21.922 32.344 1 81.94 138 MET B N 1
ATOM 5026 C CA . MET B 1 138 ? 8.055 20.922 31.797 1 81.94 138 MET B CA 1
ATOM 5027 C C . MET B 1 138 ? 7.516 19.516 32 1 81.94 138 MET B C 1
ATOM 5029 O O . MET B 1 138 ? 7.566 18.688 31.094 1 81.94 138 MET B O 1
ATOM 5033 N N . CYS B 1 139 ? 7.031 19.281 33.188 1 85.06 139 CYS B N 1
ATOM 5034 C CA . CYS B 1 139 ? 6.477 17.969 33.5 1 85.06 139 CYS B CA 1
ATOM 5035 C C . CYS B 1 139 ? 5.234 17.688 32.656 1 85.06 139 CYS B C 1
ATOM 5037 O O . CYS B 1 139 ? 5.051 16.578 32.188 1 85.06 139 CYS B O 1
ATOM 5039 N N . ALA B 1 140 ? 4.469 18.703 32.469 1 87.44 140 ALA B N 1
ATOM 5040 C CA . ALA B 1 140 ? 3.262 18.562 31.672 1 87.44 140 ALA B CA 1
ATOM 5041 C C . ALA B 1 140 ? 3.611 18.25 30.219 1 87.44 140 ALA B C 1
ATOM 5043 O O . ALA B 1 140 ? 2.988 17.406 29.578 1 87.44 140 ALA B O 1
ATOM 5044 N N . ARG B 1 141 ? 4.516 18.891 29.734 1 86.56 141 ARG B N 1
ATOM 5045 C CA . ARG B 1 141 ? 4.941 18.703 28.359 1 86.56 141 ARG B CA 1
ATOM 5046 C C . ARG B 1 141 ? 5.508 17.297 28.141 1 86.56 141 ARG B C 1
ATOM 5048 O O . ARG B 1 141 ? 5.254 16.656 27.125 1 86.56 141 ARG B O 1
ATOM 5055 N N . GLU B 1 142 ? 6.305 16.875 29.078 1 85.06 142 GLU B N 1
ATOM 5056 C CA . GLU B 1 142 ? 6.871 15.523 29 1 85.06 142 GLU B CA 1
ATOM 5057 C C . GLU B 1 142 ? 5.781 14.461 29.031 1 85.06 142 GLU B C 1
ATOM 5059 O O . GLU B 1 142 ? 5.848 13.469 28.312 1 85.06 142 GLU B O 1
ATOM 5064 N N . THR B 1 143 ? 4.875 14.656 29.922 1 86.5 143 THR B N 1
ATOM 5065 C CA . THR B 1 143 ? 3.754 13.727 30 1 86.5 143 THR B CA 1
ATOM 5066 C C . THR B 1 143 ? 2.975 13.703 28.688 1 86.5 143 THR B C 1
ATOM 5068 O O . THR B 1 143 ? 2.637 12.633 28.172 1 86.5 143 THR B O 1
ATOM 5071 N N . ALA B 1 144 ? 2.781 14.883 28.125 1 88.19 144 ALA B N 1
ATOM 5072 C CA . ALA B 1 144 ? 2.041 15.008 26.875 1 88.19 144 ALA B CA 1
ATOM 5073 C C . ALA B 1 144 ? 2.799 14.352 25.719 1 88.19 144 ALA B C 1
ATOM 5075 O O . ALA B 1 144 ? 2.188 13.836 24.781 1 88.19 144 ALA B O 1
ATOM 5076 N N . LYS B 1 145 ? 3.98 14.383 25.844 1 88.38 145 LYS B N 1
ATOM 5077 C CA . LYS B 1 145 ? 4.828 13.82 24.797 1 88.38 145 LYS B CA 1
ATOM 5078 C C . LYS B 1 145 ? 4.688 12.305 24.734 1 88.38 145 LYS B C 1
ATOM 5080 O O . LYS B 1 145 ? 4.57 11.734 23.641 1 88.38 145 LYS B O 1
ATOM 5085 N N . TYR B 1 146 ? 4.672 11.641 25.844 1 89.38 146 TYR B N 1
ATOM 5086 C CA . TYR B 1 146 ? 4.715 10.18 25.859 1 89.38 146 TYR B CA 1
ATOM 5087 C C . TYR B 1 146 ? 3.311 9.594 25.953 1 89.38 146 TYR B C 1
ATOM 5089 O O . TYR B 1 146 ? 3.08 8.445 25.562 1 89.38 146 TYR B O 1
ATOM 5097 N N . TYR B 1 147 ? 2.371 10.32 26.453 1 90.25 147 TYR B N 1
ATOM 5098 C CA . TYR B 1 147 ? 1.002 9.836 26.609 1 90.25 147 TYR B CA 1
ATOM 5099 C C . TYR B 1 147 ? 0.044 10.656 25.75 1 90.25 147 TYR B C 1
ATOM 5101 O O . TYR B 1 147 ? -1.058 10.992 26.188 1 90.25 147 TYR B O 1
ATOM 5109 N N . ARG B 1 148 ? 0.508 10.953 24.578 1 88.81 148 ARG B N 1
ATOM 5110 C CA . ARG B 1 148 ? -0.197 11.828 23.641 1 88.81 148 ARG B CA 1
ATOM 5111 C C . ARG B 1 148 ? -1.592 11.297 23.344 1 88.81 148 ARG B C 1
ATOM 5113 O O . ARG B 1 148 ? -2.57 12.047 23.375 1 88.81 148 ARG B O 1
ATOM 5120 N N . ALA B 1 149 ? -1.718 10.008 23.094 1 88.25 149 ALA B N 1
ATOM 5121 C CA . ALA B 1 149 ? -3 9.43 22.703 1 88.25 149 ALA B CA 1
ATOM 5122 C C . ALA B 1 149 ? -3.971 9.398 23.875 1 88.25 149 ALA B C 1
ATOM 5124 O O . ALA B 1 149 ? -5.176 9.594 23.703 1 88.25 149 ALA B O 1
ATOM 5125 N N . ALA B 1 150 ? -3.463 9.102 25 1 90.5 150 ALA B N 1
ATOM 5126 C CA . ALA B 1 150 ? -4.305 9.102 26.203 1 90.5 150 ALA B CA 1
ATOM 5127 C C . ALA B 1 150 ? -4.844 10.5 26.5 1 90.5 150 ALA B C 1
ATOM 5129 O O . ALA B 1 150 ? -6.023 10.656 26.812 1 90.5 150 ALA B O 1
ATOM 5130 N N . LEU B 1 151 ? -3.979 11.445 26.406 1 91.94 151 LEU B N 1
ATOM 5131 C CA . LEU B 1 151 ? -4.391 12.836 26.594 1 91.94 151 LEU B CA 1
ATOM 5132 C C . LEU B 1 151 ? -5.387 13.258 25.516 1 91.94 151 LEU B C 1
ATOM 5134 O O . LEU B 1 151 ? -6.355 13.961 25.797 1 91.94 151 LEU B O 1
ATOM 5138 N N . ALA B 1 152 ? -5.105 12.859 24.328 1 92.31 152 ALA B N 1
ATOM 5139 C CA . ALA B 1 152 ? -5.984 13.18 23.203 1 92.31 152 ALA B CA 1
ATOM 5140 C C . ALA B 1 152 ? -7.398 12.656 23.453 1 92.31 152 ALA B C 1
ATOM 5142 O O . ALA B 1 152 ? -8.383 13.352 23.172 1 92.31 152 ALA B O 1
ATOM 5143 N N . LYS B 1 153 ? -7.496 11.492 23.922 1 92.62 153 LYS B N 1
ATOM 5144 C CA . LYS B 1 153 ? -8.805 10.914 24.203 1 92.62 153 LYS B CA 1
ATOM 5145 C C . LYS B 1 153 ? -9.609 11.797 25.156 1 92.62 153 LYS B C 1
ATOM 5147 O O . LYS B 1 153 ? -10.781 12.086 24.906 1 92.62 153 LYS B O 1
ATOM 5152 N N . GLN B 1 154 ? -9.016 12.234 26.188 1 93.38 154 GLN B N 1
ATOM 5153 C CA . GLN B 1 154 ? 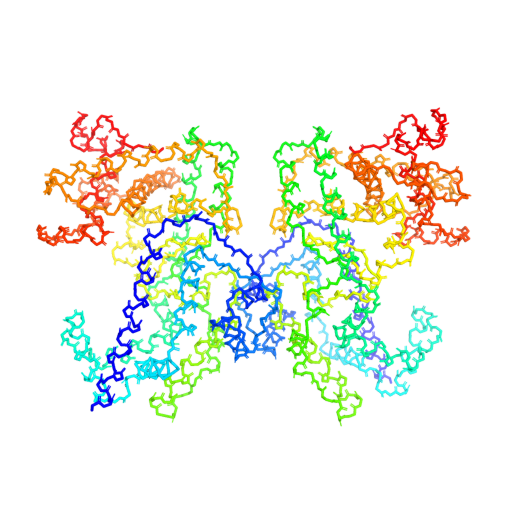-9.68 13.086 27.172 1 93.38 154 GLN B CA 1
ATOM 5154 C C . GLN B 1 154 ? -10.07 14.43 26.562 1 93.38 154 GLN B C 1
ATOM 5156 O O . GLN B 1 154 ? -11.18 14.922 26.781 1 93.38 154 GLN B O 1
ATOM 5161 N N . PHE B 1 155 ? -9.172 14.984 25.844 1 94.12 155 PHE B N 1
ATOM 5162 C CA . PHE B 1 155 ? -9.414 16.266 25.219 1 94.12 155 PHE B CA 1
ATOM 5163 C C . PHE B 1 155 ? -10.586 16.188 24.234 1 94.12 155 PHE B C 1
ATOM 5165 O O . PHE B 1 155 ? -11.477 17.031 24.266 1 94.12 155 PHE B O 1
ATOM 5172 N N . VAL B 1 156 ? -10.562 15.195 23.406 1 93.94 156 VAL B N 1
ATOM 5173 C CA . VAL B 1 156 ? -11.586 15.023 22.375 1 93.94 156 VAL B CA 1
ATOM 5174 C C . VAL B 1 156 ? -12.945 14.789 23.031 1 93.94 156 VAL B C 1
ATOM 5176 O O . VAL B 1 156 ? -13.961 15.336 22.594 1 93.94 156 VAL B O 1
ATOM 5179 N N . GLN B 1 157 ? -12.953 14.016 24.031 1 93.38 157 GLN B N 1
ATOM 5180 C CA . GLN B 1 157 ? -14.195 13.719 24.719 1 93.38 157 GLN B CA 1
ATOM 5181 C C . GLN B 1 157 ? -14.812 14.992 25.297 1 93.38 157 GLN B C 1
ATOM 5183 O O . GLN B 1 157 ? -16.031 15.141 25.328 1 93.38 157 GLN B O 1
ATOM 5188 N N . LYS B 1 158 ? -14.008 15.883 25.641 1 94 158 LYS B N 1
ATOM 5189 C CA . LYS B 1 158 ? -14.492 17.062 26.359 1 94 158 LYS B CA 1
ATOM 5190 C C . LYS B 1 158 ? -14.719 18.234 25.391 1 94 158 LYS B C 1
ATOM 5192 O O . LYS B 1 158 ? -15.602 19.062 25.609 1 94 158 LYS B O 1
ATOM 5197 N N . LYS B 1 159 ? -13.891 18.281 24.328 1 94.44 159 LYS B N 1
ATOM 5198 C CA . LYS B 1 159 ? -13.82 19.562 23.625 1 94.44 159 LYS B CA 1
ATOM 5199 C C . LYS B 1 159 ? -14.211 19.391 22.156 1 94.44 159 LYS B C 1
ATOM 5201 O O . LYS B 1 159 ? -14.352 20.375 21.422 1 94.44 159 LYS B O 1
ATOM 5206 N N . PHE B 1 160 ? -14.469 18.219 21.734 1 95.38 160 PHE B N 1
ATOM 5207 C CA . PHE B 1 160 ? -14.766 18.016 20.312 1 95.38 160 PHE B CA 1
ATOM 5208 C C . PHE B 1 160 ? -15.742 16.859 20.125 1 95.38 160 PHE B C 1
ATOM 5210 O O . PHE B 1 160 ? -15.336 15.703 20.078 1 95.38 160 PHE B O 1
ATOM 5217 N N . SER B 1 161 ? -16.938 17.172 19.828 1 92.19 161 SER B N 1
ATOM 5218 C CA . SER B 1 161 ? -18.031 16.203 19.812 1 92.19 161 SER B CA 1
ATOM 5219 C C . SER B 1 161 ? -18.062 15.445 18.484 1 92.19 161 SER B C 1
ATOM 5221 O O . SER B 1 161 ? -17.438 15.867 17.516 1 92.19 161 SER B O 1
ATOM 5223 N N . GLU B 1 162 ? -18.766 14.375 18.516 1 91.81 162 GLU B N 1
ATOM 5224 C CA . GLU B 1 162 ? -19 13.602 17.297 1 91.81 162 GLU B CA 1
ATOM 5225 C C . GLU B 1 162 ? -19.766 14.414 16.266 1 91.81 162 GLU B C 1
ATOM 5227 O O . GLU B 1 162 ? -19.562 14.266 15.062 1 91.81 162 GLU B O 1
ATOM 5232 N N . LYS B 1 163 ? -20.625 15.258 16.734 1 95.38 163 LYS B N 1
ATOM 5233 C CA . LYS B 1 163 ? -21.375 16.141 15.844 1 95.38 163 LYS B CA 1
ATOM 5234 C C . LYS B 1 163 ? -20.453 17.109 15.109 1 95.38 163 LYS B C 1
ATOM 5236 O O . LYS B 1 163 ? -20.641 17.375 13.922 1 95.38 163 LYS B O 1
ATOM 5241 N N . SER B 1 164 ? -19.516 17.609 15.859 1 96.19 164 SER B N 1
ATOM 5242 C CA . SER B 1 164 ? -18.531 18.5 15.25 1 96.19 164 SER B CA 1
ATOM 5243 C C . SER B 1 164 ? -17.734 17.766 14.164 1 96.19 164 SER B C 1
ATOM 5245 O O . SER B 1 164 ? -17.5 18.328 13.086 1 96.19 164 SER B O 1
ATOM 5247 N N . LYS B 1 165 ? -17.328 16.562 14.492 1 95.31 165 LYS B N 1
ATOM 5248 C CA . LYS B 1 165 ? -16.562 15.789 13.523 1 95.31 165 LYS B CA 1
ATOM 5249 C C . LYS B 1 165 ? -17.375 15.547 12.25 1 95.31 165 LYS B C 1
ATOM 5251 O O . LYS B 1 165 ? -16.844 15.68 11.141 1 95.31 165 LYS B O 1
ATOM 5256 N N . LYS B 1 166 ? -18.578 15.188 12.383 1 95.62 166 LYS B N 1
ATOM 5257 C CA . LYS B 1 166 ? -19.469 14.945 11.25 1 95.62 166 LYS B CA 1
ATOM 5258 C C . LYS B 1 166 ? -19.641 16.219 10.414 1 95.62 166 LYS B C 1
ATOM 5260 O O . LYS B 1 166 ? -19.594 16.156 9.18 1 95.62 166 LYS B O 1
ATOM 5265 N N . TYR B 1 167 ? -19.844 17.312 11.086 1 96.62 167 TYR B N 1
ATOM 5266 C CA . TYR B 1 167 ? -20.031 18.594 10.398 1 96.62 167 TYR B CA 1
ATOM 5267 C C . TYR B 1 167 ? -18.797 18.938 9.562 1 96.62 167 TYR B C 1
ATOM 5269 O O . TYR B 1 167 ? -18.922 19.328 8.398 1 96.62 167 TYR B O 1
ATOM 5277 N N . VAL B 1 168 ? -17.656 18.781 10.117 1 97.81 168 VAL B N 1
ATOM 5278 C CA . VAL B 1 168 ? -16.406 19.109 9.43 1 97.81 168 VAL B CA 1
ATOM 5279 C C . VAL B 1 168 ? -16.219 18.156 8.242 1 97.81 168 VAL B C 1
ATOM 5281 O O . VAL B 1 168 ? -15.797 18.594 7.164 1 97.81 168 VAL B O 1
ATOM 5284 N N . GLY B 1 169 ? -16.531 16.906 8.438 1 96.81 169 GLY B N 1
ATOM 5285 C CA . GLY B 1 169 ? -16.469 15.938 7.355 1 96.81 169 GLY B CA 1
ATOM 5286 C C . GLY B 1 169 ? -17.375 16.281 6.191 1 96.81 169 GLY B C 1
ATOM 5287 O O . GLY B 1 169 ? -16.969 16.172 5.031 1 96.81 169 GLY B O 1
ATOM 5288 N N . GLU B 1 170 ? -18.547 16.656 6.531 1 96.69 170 GLU B N 1
ATOM 5289 C CA . GLU B 1 170 ? -19.5 17.031 5.492 1 96.69 170 GLU B CA 1
ATOM 5290 C C . GLU B 1 170 ? -19.031 18.281 4.746 1 96.69 170 GLU B C 1
ATOM 5292 O O . GLU B 1 170 ? -19.188 18.375 3.525 1 96.69 170 GLU B O 1
ATOM 5297 N N . MET B 1 171 ? -18.547 19.188 5.504 1 97.5 171 MET B N 1
ATOM 5298 C CA . MET B 1 171 ? -18 20.391 4.871 1 97.5 171 MET B CA 1
ATOM 5299 C C . MET B 1 171 ? -16.859 20.031 3.92 1 97.5 171 MET B C 1
ATOM 5301 O O . MET B 1 171 ? -16.766 20.578 2.824 1 97.5 171 MET B O 1
ATOM 5305 N N . PHE B 1 172 ? -16.031 19.109 4.352 1 97.62 172 PHE B N 1
ATOM 5306 C CA . PHE B 1 172 ? -14.922 18.641 3.512 1 97.62 172 PHE B CA 1
ATOM 5307 C C . PHE B 1 172 ? -15.445 18.047 2.209 1 97.62 172 PHE B C 1
ATOM 5309 O O . PHE B 1 172 ? -14.914 18.344 1.134 1 97.62 172 PHE B O 1
ATOM 5316 N N . GLU B 1 173 ? -16.453 17.266 2.248 1 97.81 173 GLU B N 1
ATOM 5317 C CA . GLU B 1 173 ? -17.047 16.688 1.051 1 97.81 173 GLU B CA 1
ATOM 5318 C C . GLU B 1 173 ? -17.578 17.766 0.115 1 97.81 173 GLU B C 1
ATOM 5320 O O . GLU B 1 173 ? -17.453 17.656 -1.105 1 97.81 173 GLU B O 1
ATOM 5325 N N . ARG B 1 174 ? -18.141 18.75 0.682 1 97.62 174 ARG B N 1
ATOM 5326 C CA . ARG B 1 174 ? -18.672 19.844 -0.128 1 97.62 174 ARG B CA 1
ATOM 5327 C C . ARG B 1 174 ? -17.547 20.625 -0.8 1 97.62 174 ARG B C 1
ATOM 5329 O O . ARG B 1 174 ? -17.688 21.094 -1.928 1 97.62 174 ARG B O 1
ATOM 5336 N N . ILE B 1 175 ? -16.484 20.766 -0.07 1 98.31 175 ILE B N 1
ATOM 5337 C CA . ILE B 1 175 ? -15.328 21.438 -0.642 1 98.31 175 ILE B CA 1
ATOM 5338 C C . ILE B 1 175 ? -14.758 20.609 -1.784 1 98.31 175 ILE B C 1
ATOM 5340 O O . ILE B 1 175 ? -14.352 21.141 -2.816 1 98.31 175 ILE B O 1
ATOM 5344 N N . LYS B 1 176 ? -14.68 19.312 -1.648 1 97.5 176 LYS B N 1
ATOM 5345 C CA . LYS B 1 176 ? -14.234 18.422 -2.717 1 97.5 176 LYS B CA 1
ATOM 5346 C C . LYS B 1 176 ? -15.117 18.562 -3.953 1 97.5 176 LYS B C 1
ATOM 5348 O O . LYS B 1 176 ? -14.617 18.625 -5.078 1 97.5 176 LYS B O 1
ATOM 5353 N N . ASP B 1 177 ? -16.406 18.625 -3.684 1 96.94 177 ASP B N 1
ATOM 5354 C CA . ASP B 1 177 ? -17.359 18.781 -4.785 1 96.94 177 ASP B CA 1
ATOM 5355 C C . ASP B 1 177 ? -17.125 20.094 -5.52 1 96.94 177 ASP B C 1
ATOM 5357 O O . ASP B 1 177 ? -17.141 20.141 -6.75 1 96.94 177 ASP B O 1
ATOM 5361 N N . ALA B 1 178 ? -17.016 21.109 -4.73 1 97.56 178 ALA B N 1
ATOM 5362 C CA . ALA B 1 178 ? -16.734 22.406 -5.32 1 97.56 178 ALA B CA 1
ATOM 5363 C C . ALA B 1 178 ? -15.469 22.375 -6.168 1 97.56 178 ALA B C 1
ATOM 5365 O O . ALA B 1 178 ? -15.406 23 -7.23 1 97.56 178 ALA B O 1
ATOM 5366 N N . TYR B 1 179 ? -14.461 21.688 -5.688 1 97.19 179 TYR B N 1
ATOM 5367 C CA . TYR B 1 179 ? -13.211 21.578 -6.434 1 97.19 179 TYR B CA 1
ATOM 5368 C C . TYR B 1 179 ? -13.422 20.797 -7.73 1 97.19 179 TYR B C 1
ATOM 5370 O O . TYR B 1 179 ? -12.883 21.172 -8.773 1 97.19 179 TYR B O 1
ATOM 5378 N N . SER B 1 180 ? -14.094 19.75 -7.625 1 95.06 180 SER B N 1
ATOM 5379 C CA . SER B 1 180 ? -14.391 18.953 -8.812 1 95.06 180 SER B CA 1
ATOM 5380 C C . SER B 1 180 ? -15.07 19.797 -9.891 1 95.06 180 SER B C 1
ATOM 5382 O O . SER B 1 180 ? -14.727 19.703 -11.07 1 95.06 180 SER B O 1
ATOM 5384 N N . GLU B 1 181 ? -15.992 20.625 -9.508 1 94.25 181 GLU B N 1
ATOM 5385 C CA . GLU B 1 181 ? -16.672 21.531 -10.43 1 94.25 181 GLU B CA 1
ATOM 5386 C C . GLU B 1 181 ? -15.711 22.562 -10.992 1 94.25 181 GLU B C 1
ATOM 5388 O O . GLU B 1 181 ? -15.828 22.969 -12.156 1 94.25 181 GLU B O 1
ATOM 5393 N N . THR B 1 182 ? -14.867 22.969 -10.125 1 94.06 182 THR B N 1
ATOM 5394 C CA . THR B 1 182 ? -13.875 23.953 -10.555 1 94.06 182 THR B CA 1
ATOM 5395 C C . THR B 1 182 ? -12.961 23.375 -11.625 1 94.06 182 THR B C 1
ATOM 5397 O O . THR B 1 182 ? -12.578 24.078 -12.57 1 94.06 182 THR B O 1
ATOM 5400 N N . PHE B 1 183 ? -12.586 22.109 -11.523 1 93.62 183 PHE B N 1
ATOM 5401 C CA . PHE B 1 183 ? -11.789 21.453 -12.555 1 93.62 183 PHE B CA 1
ATOM 5402 C C . PHE B 1 183 ? -12.469 21.562 -13.914 1 93.62 183 PHE B C 1
ATOM 5404 O O . PHE B 1 183 ? -11.797 21.75 -14.938 1 93.62 183 PHE B O 1
ATOM 5411 N N . ASP B 1 184 ? -13.742 21.469 -13.906 1 92.38 184 ASP B N 1
ATOM 5412 C CA . ASP B 1 184 ? -14.492 21.531 -15.156 1 92.38 184 ASP B CA 1
ATOM 5413 C C . ASP B 1 184 ? -14.328 22.891 -15.828 1 92.38 184 ASP B C 1
ATOM 5415 O O . ASP B 1 184 ? -14.375 22.984 -17.062 1 92.38 184 ASP B O 1
ATOM 5419 N N . SER B 1 185 ? -14.102 23.875 -15.086 1 90.44 185 SER B N 1
ATOM 5420 C CA . SER B 1 185 ? -13.984 25.234 -15.617 1 90.44 185 SER B CA 1
ATOM 5421 C C . SER B 1 185 ? -12.57 25.5 -16.125 1 90.44 185 SER B C 1
ATOM 5423 O O . SER B 1 185 ? -12.352 26.469 -16.859 1 90.44 185 SER B O 1
ATOM 5425 N N . TRP B 1 186 ? -11.617 24.703 -15.727 1 91.94 186 TRP B N 1
ATOM 5426 C CA . TRP B 1 186 ? -10.234 24.891 -16.141 1 91.94 186 TRP B CA 1
ATOM 5427 C C . TRP B 1 186 ? -10.008 24.375 -17.562 1 91.94 186 TRP B C 1
ATOM 5429 O O . TRP B 1 186 ? -9.625 23.219 -17.75 1 91.94 186 TRP B O 1
ATOM 5439 N N . THR B 1 187 ? -10.055 25.266 -18.531 1 90.88 187 THR B N 1
ATOM 5440 C CA . THR B 1 187 ? -9.984 24.906 -19.938 1 90.88 187 THR B CA 1
ATOM 5441 C C . THR B 1 187 ? -8.562 24.516 -20.328 1 90.88 187 THR B C 1
ATOM 5443 O O . THR B 1 187 ? -8.336 23.891 -21.359 1 90.88 187 THR B O 1
ATOM 5446 N N . TRP B 1 188 ? -7.637 24.891 -19.531 1 91.81 188 TRP B N 1
ATOM 5447 C CA . TRP B 1 188 ? -6.227 24.656 -19.828 1 91.81 188 TRP B CA 1
ATOM 5448 C C . TRP B 1 188 ? -5.801 23.266 -19.375 1 91.81 188 TRP B C 1
ATOM 5450 O O . TRP B 1 188 ? -4.672 22.844 -19.641 1 91.81 188 TRP B O 1
ATOM 5460 N N . MET B 1 189 ? -6.613 22.547 -18.609 1 90.5 189 MET B N 1
ATOM 5461 C CA . MET B 1 189 ? -6.324 21.203 -18.141 1 90.5 189 MET B CA 1
ATOM 5462 C C . MET B 1 189 ? -7.031 20.156 -18.984 1 90.5 189 MET B C 1
ATOM 5464 O O . MET B 1 189 ? -8.211 20.312 -19.312 1 90.5 189 MET B O 1
ATOM 5468 N N . SER B 1 190 ? -6.309 19.125 -19.312 1 88.38 190 SER B N 1
ATOM 5469 C CA . SER B 1 190 ? -6.848 18.094 -20.188 1 88.38 190 SER B CA 1
ATOM 5470 C C . SER B 1 190 ? -7.836 17.203 -19.453 1 88.38 190 SER B C 1
ATOM 5472 O O . SER B 1 190 ? -7.855 17.172 -18.219 1 88.38 190 SER B O 1
ATOM 5474 N N . GLY B 1 191 ? -8.672 16.5 -20.203 1 85.12 191 GLY B N 1
ATOM 5475 C CA . GLY B 1 191 ? -9.633 15.57 -19.641 1 85.12 191 GLY B CA 1
ATOM 5476 C C . GLY B 1 191 ? -8.992 14.516 -18.766 1 85.12 191 GLY B C 1
ATOM 5477 O O . GLY B 1 191 ? -9.391 14.336 -17.609 1 85.12 191 GLY B O 1
ATOM 5478 N N . PRO B 1 192 ? -7.988 13.836 -19.266 1 80.19 192 PRO B N 1
ATOM 5479 C CA . PRO B 1 192 ? -7.312 12.812 -18.469 1 80.19 192 PRO B CA 1
ATOM 5480 C C . PRO B 1 192 ? -6.727 13.367 -17.172 1 80.19 192 PRO B C 1
ATOM 5482 O O . PRO B 1 192 ? -6.832 12.734 -16.109 1 80.19 192 PRO B O 1
ATOM 5485 N N . THR B 1 193 ? -6.191 14.539 -17.25 1 87.12 193 THR B N 1
ATOM 5486 C CA . THR B 1 193 ? -5.621 15.148 -16.062 1 87.12 193 THR B CA 1
ATOM 5487 C C . THR B 1 193 ? -6.711 15.484 -15.047 1 87.12 193 THR B C 1
ATOM 5489 O O . THR B 1 193 ? -6.527 15.297 -13.844 1 87.12 193 THR B O 1
ATOM 5492 N N . LYS B 1 194 ? -7.84 15.945 -15.555 1 91.12 194 LYS B N 1
ATOM 5493 C CA . LYS B 1 194 ? -8.961 16.25 -14.672 1 91.12 194 LYS B CA 1
ATOM 5494 C C . LYS B 1 194 ? -9.453 14.992 -13.961 1 91.12 194 LYS B C 1
ATOM 5496 O O . LYS B 1 194 ? -9.781 15.031 -12.773 1 91.12 194 LYS B O 1
ATOM 5501 N N . SER B 1 195 ? -9.516 13.945 -14.641 1 85.25 195 SER B N 1
ATOM 5502 C CA . SER B 1 195 ? -9.945 12.68 -14.062 1 85.25 195 SER B CA 1
ATOM 5503 C C . SER B 1 195 ? -9 12.227 -12.961 1 85.25 195 SER B C 1
ATOM 5505 O O . SER B 1 195 ? -9.438 11.781 -11.891 1 85.25 195 SER B O 1
ATOM 5507 N N . LEU B 1 196 ? -7.754 12.359 -13.219 1 85.5 196 LEU B N 1
ATOM 5508 C CA . LEU B 1 196 ? -6.75 11.992 -12.227 1 85.5 196 LEU B CA 1
ATOM 5509 C C . LEU B 1 196 ? -6.82 12.906 -11.008 1 85.5 196 LEU B C 1
ATOM 5511 O O . LEU B 1 196 ? -6.598 12.461 -9.883 1 85.5 196 LEU B O 1
ATOM 5515 N N . ALA B 1 197 ? -7.102 14.125 -11.281 1 92.94 197 ALA B N 1
ATOM 5516 C CA . ALA B 1 197 ? -7.234 15.086 -10.188 1 92.94 197 ALA B CA 1
ATOM 5517 C C . ALA B 1 197 ? -8.398 14.719 -9.273 1 92.94 197 ALA B C 1
ATOM 5519 O O . ALA B 1 197 ? -8.273 14.797 -8.047 1 92.94 197 ALA B O 1
ATOM 5520 N N . ARG B 1 198 ? -9.469 14.336 -9.859 1 93 198 ARG B N 1
ATOM 5521 C CA . ARG B 1 198 ? -10.633 13.922 -9.078 1 93 198 ARG B CA 1
ATOM 5522 C C . ARG B 1 198 ? -10.32 12.664 -8.266 1 93 198 ARG B C 1
ATOM 5524 O O . ARG B 1 198 ? -10.727 12.555 -7.109 1 93 198 ARG B O 1
ATOM 5531 N N . GLU B 1 199 ? -9.648 11.75 -8.867 1 87.38 199 GLU B N 1
ATOM 5532 C CA . GLU B 1 199 ? -9.242 10.539 -8.164 1 87.38 199 GLU B CA 1
ATOM 5533 C C . GLU B 1 199 ? -8.352 10.867 -6.969 1 87.38 199 GLU B C 1
ATOM 5535 O O . GLU B 1 199 ? -8.484 10.266 -5.898 1 87.38 199 GLU B O 1
ATOM 5540 N N . LYS B 1 200 ? -7.453 11.75 -7.156 1 90.5 200 LYS B N 1
ATOM 5541 C CA . LYS B 1 200 ? -6.566 12.172 -6.074 1 90.5 200 LYS B CA 1
ATOM 5542 C C . LYS B 1 200 ? -7.359 12.781 -4.918 1 90.5 200 LYS B C 1
ATOM 5544 O O . LYS B 1 200 ? -7.055 12.523 -3.752 1 90.5 200 LYS B O 1
ATOM 5549 N N . LEU B 1 201 ? -8.344 13.547 -5.25 1 94.62 201 LEU B N 1
ATOM 5550 C CA . LEU B 1 201 ? -9.203 14.133 -4.227 1 94.62 201 LEU B CA 1
ATOM 5551 C C . LEU B 1 201 ? -9.938 13.047 -3.447 1 94.62 201 LEU B C 1
ATOM 5553 O O . LEU B 1 201 ? -10.031 13.109 -2.219 1 94.62 201 LEU B O 1
ATOM 5557 N N . ASP B 1 202 ? -10.367 12.094 -4.145 1 90.56 202 ASP B N 1
ATOM 5558 C CA . ASP B 1 202 ? -11.141 11.023 -3.529 1 90.56 202 ASP B CA 1
ATOM 5559 C C . ASP B 1 202 ? -10.258 10.148 -2.643 1 90.56 202 ASP B C 1
ATOM 5561 O O . ASP B 1 202 ? -10.727 9.609 -1.637 1 90.56 202 ASP B O 1
ATOM 5565 N N . GLU B 1 203 ? -9.031 10.055 -3.01 1 87.56 203 GLU B N 1
ATOM 5566 C CA . GLU B 1 203 ? -8.109 9.18 -2.303 1 87.56 203 GLU B CA 1
ATOM 5567 C C . GLU B 1 203 ? -7.445 9.898 -1.134 1 87.56 203 GLU B C 1
ATOM 5569 O O . GLU B 1 203 ? -6.715 9.281 -0.35 1 87.56 203 GLU B O 1
ATOM 5574 N N . MET B 1 204 ? -7.68 11.203 -0.977 1 92.06 204 MET B N 1
ATOM 5575 C CA . MET B 1 204 ? -7.031 11.984 0.074 1 92.06 204 MET B CA 1
ATOM 5576 C C . MET B 1 204 ? -7.355 11.414 1.452 1 92.06 204 MET B C 1
ATOM 5578 O O . MET B 1 204 ? -8.523 11.211 1.782 1 92.06 204 MET B O 1
ATOM 5582 N N . LEU B 1 205 ? -6.293 11.109 2.184 1 88.94 205 LEU B N 1
ATOM 5583 C CA . LEU B 1 205 ? -6.473 10.672 3.562 1 88.94 205 LEU B CA 1
ATOM 5584 C C . LEU B 1 205 ? -6.629 11.867 4.496 1 88.94 205 LEU B C 1
ATOM 5586 O O . LEU B 1 205 ? -5.973 12.898 4.309 1 88.94 205 LEU B O 1
ATOM 5590 N N . THR B 1 206 ? -7.457 11.688 5.492 1 91.88 206 THR B N 1
ATOM 5591 C CA . THR B 1 206 ? -7.715 12.867 6.309 1 91.88 206 THR B CA 1
ATOM 5592 C C . THR B 1 206 ? -7.695 12.516 7.793 1 91.88 206 THR B C 1
ATOM 5594 O O . THR B 1 206 ? -8 11.383 8.172 1 91.88 206 THR B O 1
ATOM 5597 N N . MET B 1 207 ? -7.211 13.367 8.547 1 92.19 207 MET B N 1
ATOM 5598 C CA . MET B 1 207 ? -7.508 13.469 9.969 1 92.19 207 MET B CA 1
ATOM 5599 C C . MET B 1 207 ? -8.227 14.773 10.289 1 92.19 207 MET B C 1
ATOM 5601 O O . MET B 1 207 ? -7.598 15.828 10.414 1 92.19 207 MET B O 1
ATOM 5605 N N . LEU B 1 208 ? -9.484 14.727 10.422 1 95.06 208 LEU B N 1
ATOM 5606 C CA . LEU B 1 208 ? -10.312 15.875 10.781 1 95.06 208 LEU B CA 1
ATOM 5607 C C . LEU B 1 208 ? -10.836 15.75 12.203 1 95.06 208 LEU B C 1
ATOM 5609 O O . LEU B 1 208 ? -11.773 14.984 12.461 1 95.06 208 LEU B O 1
ATOM 5613 N N . GLY B 1 209 ? -10.266 16.562 13.047 1 94.75 209 GLY B N 1
ATOM 5614 C CA . GLY B 1 209 ? -10.57 16.484 14.469 1 94.75 209 GLY B CA 1
ATOM 5615 C C . GLY B 1 209 ? -9.656 15.531 15.219 1 94.75 209 GLY B C 1
ATOM 5616 O O . GLY B 1 209 ? -8.648 15.953 15.789 1 94.75 209 GLY B O 1
ATOM 5617 N N . TYR B 1 210 ? -9.977 14.234 15.062 1 91.88 210 TYR B N 1
ATOM 5618 C CA . TYR B 1 210 ? -9.18 13.242 15.781 1 91.88 210 TYR B CA 1
ATOM 5619 C C . TYR B 1 210 ? -9.016 11.969 14.961 1 91.88 210 TYR B C 1
ATOM 5621 O O . TYR B 1 210 ? -9.695 11.789 13.945 1 91.88 210 TYR B O 1
ATOM 5629 N N . ARG B 1 211 ? -8.148 11.172 15.461 1 88.56 211 ARG B N 1
ATOM 5630 C CA . ARG B 1 211 ? -7.895 9.867 14.852 1 88.56 211 ARG B CA 1
ATOM 5631 C C . ARG B 1 211 ? -8.812 8.805 15.445 1 88.56 211 ARG B C 1
ATOM 5633 O O . ARG B 1 211 ? -9.305 8.945 16.562 1 88.56 211 ARG B O 1
ATOM 5640 N N . ALA B 1 212 ? -8.984 7.742 14.719 1 79.94 212 ALA B N 1
ATOM 5641 C CA . ALA B 1 212 ? -9.844 6.66 15.203 1 79.94 212 ALA B CA 1
ATOM 5642 C C . ALA B 1 212 ? -9.281 6.047 16.484 1 79.94 212 ALA B C 1
ATOM 5644 O O . ALA B 1 212 ? -10.039 5.703 17.391 1 79.94 212 ALA B O 1
ATOM 5645 N N . VAL B 1 213 ? -7.992 6.012 16.594 1 82.12 213 VAL B N 1
ATOM 5646 C CA . VAL B 1 213 ? -7.34 5.387 17.734 1 82.12 213 VAL B CA 1
ATOM 5647 C C . VAL B 1 213 ? -7.578 6.223 18.984 1 82.12 213 VAL B C 1
ATOM 5649 O O . VAL B 1 213 ? -7.668 5.684 20.094 1 82.12 213 VAL B O 1
ATOM 5652 N N . ASP B 1 214 ? -7.773 7.488 18.781 1 86.88 214 ASP B N 1
ATOM 5653 C CA . ASP B 1 214 ? -7.883 8.422 19.891 1 86.88 214 ASP B CA 1
ATOM 5654 C C . ASP B 1 214 ? -9.203 8.227 20.641 1 86.88 214 ASP B C 1
ATOM 5656 O O . ASP B 1 214 ? -9.367 8.727 21.75 1 86.88 214 ASP B O 1
ATOM 5660 N N . ARG B 1 215 ? -10.102 7.438 20.156 1 84.94 215 ARG B N 1
ATOM 5661 C CA . ARG B 1 215 ? -11.398 7.254 20.797 1 84.94 215 ARG B CA 1
ATOM 5662 C C . ARG B 1 215 ? -11.578 5.812 21.266 1 84.94 215 ARG B C 1
ATOM 5664 O O . ARG B 1 215 ? -12.57 5.488 21.922 1 84.94 215 ARG B O 1
ATOM 5671 N N . SER B 1 216 ? -10.664 4.996 20.953 1 86.38 216 SER B N 1
ATOM 5672 C CA . SER B 1 216 ? -10.82 3.58 21.266 1 86.38 216 SER B CA 1
ATOM 5673 C C . SER B 1 216 ? -10.047 3.201 22.516 1 86.38 216 SER B C 1
ATOM 5675 O O . SER B 1 216 ? -8.812 3.191 22.516 1 86.38 216 SER B O 1
ATOM 5677 N N . GLU B 1 217 ? -10.805 2.83 23.484 1 88.88 217 GLU B N 1
ATOM 5678 C CA . GLU B 1 217 ? -10.18 2.4 24.734 1 88.88 217 GLU B CA 1
ATOM 5679 C C . GLU B 1 217 ? -9.336 1.146 24.516 1 88.88 217 GLU B C 1
ATOM 5681 O O . GLU B 1 217 ? -8.227 1.035 25.062 1 88.88 217 GLU B O 1
ATOM 5686 N N . ARG B 1 218 ? -9.844 0.288 23.766 1 87.69 218 ARG B N 1
ATOM 5687 C CA . ARG B 1 218 ? -9.148 -0.964 23.484 1 87.69 218 ARG B CA 1
ATOM 5688 C C . ARG B 1 218 ? -7.828 -0.71 22.766 1 87.69 218 ARG B C 1
ATOM 5690 O O . ARG B 1 218 ? -6.797 -1.284 23.125 1 87.69 218 ARG B O 1
ATOM 5697 N N . ASP B 1 219 ? -7.887 0.139 21.781 1 86.12 219 ASP B N 1
ATOM 5698 C CA . ASP B 1 219 ? -6.691 0.444 21.016 1 86.12 219 ASP B CA 1
ATOM 5699 C C . ASP B 1 219 ? -5.637 1.137 21.875 1 86.12 219 ASP B C 1
ATOM 5701 O O . ASP B 1 219 ? -4.445 0.85 21.766 1 86.12 219 ASP B O 1
ATOM 5705 N N . LEU B 1 220 ? -6.082 1.967 22.75 1 88.44 220 LEU B N 1
ATOM 5706 C CA . LEU B 1 220 ? -5.156 2.67 23.641 1 88.44 220 LEU B CA 1
ATOM 5707 C C . LEU B 1 220 ? -4.492 1.701 24.609 1 88.44 220 LEU B C 1
ATOM 5709 O O . LEU B 1 220 ? -3.307 1.838 24.922 1 88.44 220 LEU B O 1
ATOM 5713 N N . GLN B 1 221 ? -5.25 0.78 25.125 1 88.88 221 GLN B N 1
ATOM 5714 C CA . GLN B 1 221 ? -4.691 -0.223 26.016 1 88.88 221 GLN B CA 1
ATOM 5715 C C . GLN B 1 221 ? -3.59 -1.024 25.328 1 88.88 221 GLN B C 1
ATOM 5717 O O . GLN B 1 221 ? -2.551 -1.306 25.938 1 88.88 221 GLN B O 1
ATOM 5722 N N . PHE B 1 222 ? -3.854 -1.318 24.141 1 84.56 222 PHE B N 1
ATOM 5723 C CA . PHE B 1 222 ? -2.84 -2.059 23.391 1 84.56 222 PHE B CA 1
ATOM 5724 C C . PHE B 1 222 ? -1.61 -1.191 23.141 1 84.56 222 PHE B C 1
ATOM 5726 O O . PHE B 1 222 ? -0.478 -1.651 23.312 1 84.56 222 PHE B O 1
ATOM 5733 N N . LEU B 1 223 ? -1.857 0.023 22.781 1 83.44 223 LEU B N 1
ATOM 5734 C CA . LEU B 1 223 ? -0.771 0.942 22.469 1 83.44 223 LEU B CA 1
ATOM 5735 C C . LEU B 1 223 ? 0.157 1.128 23.656 1 83.44 223 LEU B C 1
ATOM 5737 O O . LEU B 1 223 ? 1.375 1.225 23.5 1 83.44 223 LEU B O 1
ATOM 5741 N N . TYR B 1 224 ? -0.361 1.087 24.828 1 89.31 224 TYR B N 1
ATOM 5742 C CA . TYR B 1 224 ? 0.433 1.425 26 1 89.31 224 TYR B CA 1
ATOM 5743 C C . TYR B 1 224 ? 0.767 0.178 26.812 1 89.31 224 TYR B C 1
ATOM 5745 O O . TYR B 1 224 ? 1.262 0.275 27.938 1 89.31 224 TYR B O 1
ATOM 5753 N N . ARG B 1 225 ? 0.576 -0.939 26.281 1 87.56 225 ARG B N 1
ATOM 5754 C CA . ARG B 1 225 ? 0.708 -2.188 27.031 1 87.56 225 ARG B CA 1
ATOM 5755 C C . ARG B 1 225 ? 2.137 -2.381 27.531 1 87.56 225 ARG B C 1
ATOM 5757 O O . ARG B 1 225 ? 2.355 -2.963 28.594 1 87.56 225 ARG B O 1
ATOM 5764 N N . ASN B 1 226 ? 3.145 -1.87 26.828 1 86.75 226 ASN B N 1
ATOM 5765 C CA . ASN B 1 226 ? 4.535 -2.098 27.203 1 86.75 226 ASN B CA 1
ATOM 5766 C C . ASN B 1 226 ? 5.16 -0.848 27.828 1 86.75 226 ASN B C 1
ATOM 5768 O O . ASN B 1 226 ? 6.383 -0.754 27.938 1 86.75 226 ASN B O 1
ATOM 5772 N N . TYR B 1 227 ? 4.367 0.151 28.078 1 91.12 227 TYR B N 1
ATOM 5773 C CA . TYR B 1 227 ? 4.887 1.35 28.719 1 91.12 227 TYR B CA 1
ATOM 5774 C C . TYR B 1 227 ? 5.188 1.089 30.203 1 91.12 227 TYR B C 1
ATOM 5776 O O . TYR B 1 227 ? 4.477 0.323 30.859 1 91.12 227 TYR B O 1
ATOM 5784 N N . PRO B 1 228 ? 6.215 1.757 30.688 1 90.25 228 PRO B N 1
ATOM 5785 C CA . PRO B 1 228 ? 6.629 1.479 32.062 1 90.25 228 PRO B CA 1
ATOM 5786 C C . PRO B 1 228 ? 5.633 2 33.094 1 90.25 228 PRO B C 1
ATOM 5788 O O . PRO B 1 228 ? 4.902 2.959 32.844 1 90.25 228 PRO B O 1
ATOM 5791 N N . LYS B 1 229 ? 5.719 1.414 34.375 1 81.31 229 LYS B N 1
ATOM 5792 C CA . LYS B 1 229 ? 4.844 1.805 35.469 1 81.31 229 LYS B CA 1
ATOM 5793 C C . LYS B 1 229 ? 5.441 2.963 36.281 1 81.31 229 LYS B C 1
ATOM 5795 O O . LYS B 1 229 ? 4.738 3.629 37.031 1 81.31 229 LYS B O 1
ATOM 5800 N N . GLY B 1 230 ? 6.68 3.443 36.031 1 75.25 230 GLY B N 1
ATOM 5801 C CA . GLY B 1 230 ? 7.273 4.648 36.562 1 75.25 230 GLY B CA 1
ATOM 5802 C C . GLY B 1 230 ? 7.801 4.465 37.969 1 75.25 230 GLY B C 1
ATOM 5803 O O . GLY B 1 230 ? 7.98 5.441 38.719 1 75.25 230 GLY B O 1
ATOM 5804 N N . ASP B 1 231 ? 8.117 3.316 38.469 1 80 231 ASP B N 1
ATOM 5805 C CA . ASP B 1 231 ? 8.516 3.139 39.875 1 80 231 ASP B CA 1
ATOM 5806 C C . ASP B 1 231 ? 10.031 3.154 40 1 80 231 ASP B C 1
ATOM 5808 O O . ASP B 1 231 ? 10.562 2.988 41.094 1 80 231 ASP B O 1
ATOM 5812 N N . GLU B 1 232 ? 10.773 3.572 39.062 1 82.12 232 GLU B N 1
ATOM 5813 C CA . GLU B 1 232 ? 12.219 3.404 39.125 1 82.12 232 GLU B CA 1
ATOM 5814 C C . GLU B 1 232 ? 12.938 4.75 39 1 82.12 232 GLU B C 1
ATOM 5816 O O . GLU B 1 232 ? 14.039 4.828 38.469 1 82.12 232 GLU B O 1
ATOM 5821 N N . GLY B 1 233 ? 12.352 5.82 39.5 1 84.19 233 GLY B N 1
ATOM 5822 C CA . GLY B 1 233 ? 12.992 7.125 39.406 1 84.19 233 GLY B CA 1
ATOM 5823 C C . GLY B 1 233 ? 12.727 7.824 38.094 1 84.19 233 GLY B C 1
ATOM 5824 O O . GLY B 1 233 ? 12.32 7.188 37.125 1 84.19 233 GLY B O 1
ATOM 5825 N N . TYR B 1 234 ? 13.062 9.078 38.062 1 82.56 234 TYR B N 1
ATOM 5826 C CA . TYR B 1 234 ? 12.664 9.914 36.938 1 82.56 234 TYR B CA 1
ATOM 5827 C C . TYR B 1 234 ? 13.484 9.586 35.688 1 82.56 234 TYR B C 1
ATOM 5829 O O . TYR B 1 234 ? 12.93 9.414 34.594 1 82.56 234 TYR B O 1
ATOM 5837 N N . TYR B 1 235 ? 14.773 9.5 35.906 1 83.19 235 TYR B N 1
ATOM 5838 C CA . TYR B 1 235 ? 15.648 9.281 34.75 1 83.19 235 TYR B CA 1
ATOM 5839 C C . TYR B 1 235 ? 15.367 7.934 34.094 1 83.19 235 TYR B C 1
ATOM 5841 O O . TYR B 1 235 ? 15.203 7.852 32.875 1 83.19 235 TYR B O 1
ATOM 5849 N N . LYS B 1 236 ? 15.312 6.906 34.875 1 87.38 236 LYS B N 1
ATOM 5850 C CA . LYS B 1 236 ? 15.07 5.566 34.344 1 87.38 236 LYS B CA 1
ATOM 5851 C C . LYS B 1 236 ? 13.68 5.469 33.719 1 87.38 236 LYS B C 1
ATOM 5853 O O . LYS B 1 236 ? 13.516 4.863 32.656 1 87.38 236 LYS B O 1
ATOM 5858 N N . THR B 1 237 ? 12.766 6.094 34.312 1 88.56 237 THR B N 1
ATOM 5859 C CA . THR B 1 237 ? 11.414 6.098 33.781 1 88.56 237 THR B CA 1
ATOM 5860 C C . THR B 1 237 ? 11.375 6.809 32.438 1 88.56 237 THR B C 1
ATOM 5862 O O . THR B 1 237 ? 10.734 6.328 31.484 1 88.56 237 THR B O 1
ATOM 5865 N N . ARG B 1 238 ? 12.039 7.891 32.375 1 87.5 238 ARG B N 1
ATOM 5866 C CA . ARG B 1 238 ? 12.07 8.641 31.125 1 87.5 238 ARG B CA 1
ATOM 5867 C C . ARG B 1 238 ? 12.742 7.844 30.016 1 87.5 238 ARG B C 1
ATOM 5869 O O . ARG B 1 238 ? 12.273 7.84 28.875 1 87.5 238 ARG B O 1
ATOM 5876 N N . GLN B 1 239 ? 13.805 7.152 30.375 1 88.44 239 GLN B N 1
ATOM 5877 C CA . GLN B 1 239 ? 14.5 6.32 29.391 1 88.44 239 GLN B CA 1
ATOM 5878 C C . GLN B 1 239 ? 13.617 5.176 28.922 1 88.44 239 GLN B C 1
ATOM 5880 O O . GLN B 1 239 ? 13.57 4.875 27.719 1 88.44 239 GLN B O 1
ATOM 5885 N N . ASP B 1 240 ? 12.969 4.633 29.844 1 91.12 240 ASP B N 1
ATOM 5886 C CA . ASP B 1 240 ? 12.078 3.521 29.516 1 91.12 240 ASP B CA 1
ATOM 5887 C C . ASP B 1 240 ? 10.906 3.99 28.656 1 91.12 240 ASP B C 1
ATOM 5889 O O . ASP B 1 240 ? 10.492 3.289 27.734 1 91.12 240 ASP B O 1
ATOM 5893 N N . LEU B 1 241 ? 10.453 5.188 28.953 1 91.56 241 LEU B N 1
ATOM 5894 C CA . LEU B 1 241 ? 9.367 5.766 28.172 1 91.56 241 LEU B CA 1
ATOM 5895 C C . LEU B 1 241 ? 9.828 6.059 26.734 1 91.56 241 LEU B C 1
ATOM 5897 O O . LEU B 1 241 ? 9.094 5.789 25.781 1 91.56 241 LEU B O 1
ATOM 5901 N N . TYR B 1 242 ? 10.961 6.574 26.641 1 90 242 TYR B N 1
ATOM 5902 C CA . TYR B 1 242 ? 11.531 6.855 25.328 1 90 242 TYR B CA 1
ATOM 5903 C C . TYR B 1 242 ? 11.648 5.582 24.5 1 90 242 TYR B C 1
ATOM 5905 O O . TYR B 1 242 ? 11.242 5.547 23.344 1 90 242 TYR B O 1
ATOM 5913 N N . HIS B 1 243 ? 12.133 4.527 25.125 1 91.12 243 HIS B N 1
ATOM 5914 C CA . HIS B 1 243 ? 12.312 3.252 24.438 1 91.12 243 HIS B CA 1
ATOM 5915 C C . HIS B 1 243 ? 10.961 2.654 24.047 1 91.12 243 HIS B C 1
ATOM 5917 O O . HIS B 1 243 ? 10.812 2.137 22.938 1 91.12 243 HIS B O 1
ATOM 5923 N N . ALA B 1 244 ? 10.047 2.719 24.922 1 90.94 244 ALA B N 1
ATOM 5924 C CA . ALA B 1 244 ? 8.719 2.178 24.641 1 90.94 244 ALA B CA 1
ATOM 5925 C C . ALA B 1 244 ? 8.047 2.93 23.5 1 90.94 244 ALA B C 1
ATOM 5927 O O . ALA B 1 244 ? 7.453 2.318 22.609 1 90.94 244 ALA B O 1
ATOM 5928 N N . ASP B 1 245 ? 8.188 4.23 23.516 1 89.44 245 ASP B N 1
ATOM 5929 C CA . ASP B 1 245 ? 7.586 5.078 22.484 1 89.44 245 ASP B CA 1
ATOM 5930 C C . ASP B 1 245 ? 8.188 4.793 21.109 1 89.44 245 ASP B C 1
ATOM 5932 O O . ASP B 1 245 ? 7.465 4.641 20.125 1 89.44 245 ASP B O 1
ATOM 5936 N N . LYS B 1 246 ? 9.453 4.695 21.078 1 89.06 246 LYS B N 1
ATOM 5937 C CA . LYS B 1 246 ? 10.141 4.426 19.828 1 89.06 246 LYS B CA 1
ATOM 5938 C C . LYS B 1 246 ? 9.82 3.029 19.297 1 89.06 246 LYS B C 1
ATOM 5940 O O . LYS B 1 246 ? 9.609 2.84 18.109 1 89.06 246 LYS B O 1
ATOM 5945 N N . THR B 1 247 ? 9.805 2.105 20.188 1 88.31 247 THR B N 1
ATOM 5946 C CA . THR B 1 247 ? 9.484 0.735 19.812 1 88.31 247 THR B CA 1
ATOM 5947 C C . THR B 1 247 ? 8.07 0.651 19.234 1 88.31 247 THR B C 1
ATOM 5949 O O . THR B 1 247 ? 7.84 -0.007 18.219 1 88.31 247 THR B O 1
ATOM 5952 N N . ASN B 1 248 ? 7.191 1.302 19.859 1 83.56 248 ASN B N 1
ATOM 5953 C CA . ASN B 1 248 ? 5.816 1.339 19.391 1 83.56 248 ASN B CA 1
ATOM 5954 C C . ASN B 1 248 ? 5.727 1.931 17.984 1 83.56 248 ASN B C 1
ATOM 5956 O O . ASN B 1 248 ? 5 1.415 17.125 1 83.56 248 ASN B O 1
ATOM 5960 N N . TRP B 1 249 ? 6.422 2.932 17.781 1 83.5 249 TRP B N 1
ATOM 5961 C CA . TRP B 1 249 ? 6.418 3.588 16.484 1 83.5 249 TRP B CA 1
ATOM 5962 C C . TRP B 1 249 ? 7.008 2.674 15.414 1 83.5 249 TRP B C 1
ATOM 5964 O O . TRP B 1 249 ? 6.438 2.531 14.328 1 83.5 249 TRP B O 1
ATOM 5974 N N . LEU B 1 250 ? 8.031 2.059 15.695 1 85 250 LEU B N 1
ATOM 5975 C CA . LEU B 1 250 ? 8.695 1.185 14.734 1 85 250 LEU B CA 1
ATOM 5976 C C . LEU B 1 250 ? 7.836 -0.036 14.422 1 85 250 LEU B C 1
ATOM 5978 O O . LEU B 1 250 ? 7.777 -0.482 13.273 1 85 250 LEU B O 1
ATOM 5982 N N . LYS B 1 251 ? 7.176 -0.549 15.383 1 81.88 251 LYS B N 1
ATOM 5983 C CA . LYS B 1 251 ? 6.332 -1.727 15.211 1 81.88 251 LYS B CA 1
ATOM 5984 C C . LYS B 1 251 ? 5.164 -1.428 14.273 1 81.88 251 LYS B C 1
ATOM 5986 O O . LYS B 1 251 ? 4.711 -2.307 13.539 1 81.88 251 LYS B O 1
ATOM 5991 N N . ASN B 1 252 ? 4.789 -0.255 14.328 1 78.56 252 ASN B N 1
ATOM 5992 C CA . ASN B 1 252 ? 3.588 0.085 13.57 1 78.56 252 ASN B CA 1
ATOM 5993 C C . ASN B 1 252 ? 3.934 0.776 12.258 1 78.56 252 ASN B C 1
ATOM 5995 O O . ASN B 1 252 ? 3.051 1.033 11.438 1 78.56 252 ASN B O 1
ATOM 5999 N N . LEU B 1 253 ? 5.176 0.94 12.094 1 77.62 253 LEU B N 1
ATOM 6000 C CA . LEU B 1 253 ? 5.598 1.568 10.852 1 77.62 253 LEU B CA 1
ATOM 6001 C C . LEU B 1 253 ? 5.246 0.693 9.648 1 77.62 253 LEU B C 1
ATOM 6003 O O . LEU B 1 253 ? 5.457 -0.521 9.68 1 77.62 253 LEU B O 1
ATOM 6007 N N . ASN B 1 254 ? 4.574 1.067 8.609 1 70.44 254 ASN B N 1
ATOM 6008 C CA . ASN B 1 254 ? 4.195 0.417 7.355 1 70.44 254 ASN B CA 1
ATOM 6009 C C . ASN B 1 254 ? 2.943 -0.44 7.527 1 70.44 254 ASN B C 1
ATOM 6011 O O . ASN B 1 254 ? 2.543 -1.152 6.605 1 70.44 254 ASN B O 1
ATOM 6015 N N . GLU B 1 255 ? 2.496 -0.552 8.812 1 68.25 255 GLU B N 1
ATOM 6016 C CA . GLU B 1 255 ? 1.315 -1.372 9.07 1 68.25 255 GLU B CA 1
ATOM 6017 C C . GLU B 1 255 ? 0.032 -0.581 8.836 1 68.25 255 GLU B C 1
ATOM 6019 O O . GLU B 1 255 ? -1.002 -1.154 8.484 1 68.25 255 GLU B O 1
ATOM 6024 N N . ILE B 1 256 ? 0.094 0.581 9.172 1 61.66 256 ILE B N 1
ATOM 6025 C CA . ILE B 1 256 ? -1.095 1.424 9.117 1 61.66 256 ILE B CA 1
ATOM 6026 C C . ILE B 1 256 ? -0.897 2.529 8.078 1 61.66 256 ILE B C 1
ATOM 6028 O O . ILE B 1 256 ? 0.007 3.357 8.211 1 61.66 256 ILE B O 1
ATOM 6032 N N . PHE B 1 257 ? -1.631 2.359 7.004 1 62.34 257 PHE B N 1
ATOM 6033 C CA . PHE B 1 257 ? -1.415 3.232 5.859 1 62.34 257 PHE B CA 1
ATOM 6034 C C . PHE B 1 257 ? -2.33 4.449 5.926 1 62.34 257 PHE B C 1
ATOM 6036 O O . PHE B 1 257 ? -2.404 5.23 4.973 1 62.34 257 PHE B O 1
ATOM 6043 N N . ASP B 1 258 ? -2.914 4.582 7.102 1 65.75 258 ASP B N 1
ATOM 6044 C CA . ASP B 1 258 ? -3.703 5.805 7.25 1 65.75 258 ASP B CA 1
ATOM 6045 C C . ASP B 1 258 ? -3.094 6.727 8.305 1 65.75 258 ASP B C 1
ATOM 6047 O O . ASP B 1 258 ? -1.938 6.555 8.695 1 65.75 258 ASP B O 1
ATOM 6051 N N . LEU B 1 259 ? -3.715 7.832 8.516 1 69.88 259 LEU B N 1
ATOM 6052 C CA . LEU B 1 259 ? -3.184 8.859 9.406 1 69.88 259 LEU B CA 1
ATOM 6053 C C . LEU B 1 259 ? -3.486 8.523 10.859 1 69.88 259 LEU B C 1
ATOM 6055 O O . LEU B 1 259 ? -3.225 9.328 11.758 1 69.88 259 LEU B O 1
ATOM 6059 N N . SER B 1 260 ? -3.904 7.273 11.023 1 64.5 260 SER B N 1
ATOM 6060 C CA . SER B 1 260 ? -4.355 6.906 12.367 1 64.5 260 SER B CA 1
ATOM 6061 C C . SER B 1 260 ? -3.176 6.734 13.32 1 64.5 260 SER B C 1
ATOM 6063 O O . SER B 1 260 ? -3.328 6.875 14.531 1 64.5 260 SER B O 1
ATOM 6065 N N . PHE B 1 261 ? -1.975 6.445 12.703 1 64.75 261 PHE B N 1
ATOM 6066 C CA . PHE B 1 261 ? -0.839 6.215 13.586 1 64.75 261 PHE B CA 1
ATOM 6067 C C . PHE B 1 261 ? 0.326 7.129 13.219 1 64.75 261 PHE B C 1
ATOM 6069 O O . PHE B 1 261 ? 1.463 6.887 13.633 1 64.75 261 PHE B O 1
ATOM 6076 N N . THR B 1 262 ? -0.014 8.117 12.688 1 68.12 262 THR B N 1
ATOM 6077 C CA . THR B 1 262 ? 1.079 9.031 12.375 1 68.12 262 THR B CA 1
ATOM 6078 C C . THR B 1 262 ? 1.573 9.734 13.633 1 68.12 262 THR B C 1
ATOM 6080 O O . THR B 1 262 ? 0.802 10.406 14.32 1 68.12 262 THR B O 1
ATOM 6083 N N . ARG B 1 263 ? 2.762 9.32 14.133 1 64.31 263 ARG B N 1
ATOM 6084 C CA . ARG B 1 263 ? 3.369 9.711 15.406 1 64.31 263 ARG B CA 1
ATOM 6085 C C . ARG B 1 263 ? 3.254 11.219 15.625 1 64.31 263 ARG B C 1
ATOM 6087 O O . ARG B 1 263 ? 3.045 11.672 16.75 1 64.31 263 ARG B O 1
ATOM 6094 N N . ASN B 1 264 ? 3.311 11.867 14.688 1 71.75 264 ASN B N 1
ATOM 6095 C CA . ASN B 1 264 ? 3.434 13.297 14.953 1 71.75 264 ASN B CA 1
ATOM 6096 C C . ASN B 1 264 ? 2.137 14.039 14.641 1 71.75 264 ASN B C 1
ATOM 6098 O O . ASN B 1 264 ? 2.162 15.219 14.281 1 71.75 264 ASN B O 1
ATOM 6102 N N . LEU B 1 265 ? 1.096 13.25 14.898 1 82.81 265 LEU B N 1
ATOM 6103 C CA . LEU B 1 265 ? -0.195 13.914 14.734 1 82.81 265 LEU B CA 1
ATOM 6104 C C . LEU B 1 265 ? -1.07 13.703 15.969 1 82.81 265 LEU B C 1
ATOM 6106 O O . LEU B 1 265 ? -1.226 12.57 16.438 1 82.81 265 LEU B O 1
ATOM 6110 N N . SER B 1 266 ? -1.435 14.742 16.641 1 87.75 266 SER B N 1
ATOM 6111 C CA . SER B 1 266 ? -2.314 14.688 17.812 1 87.75 266 SER B CA 1
ATOM 6112 C C . SER B 1 266 ? -3.463 15.688 17.672 1 87.75 266 SER B C 1
ATOM 6114 O O . SER B 1 266 ? -3.27 16.812 17.203 1 87.75 266 SER B O 1
ATOM 6116 N N . PRO B 1 267 ? -4.633 15.25 18.109 1 92.56 267 PRO B N 1
ATOM 6117 C CA . PRO B 1 267 ? -5.754 16.188 18.109 1 92.56 267 PRO B CA 1
ATOM 6118 C C . PRO B 1 267 ? -5.52 17.375 19.031 1 92.56 267 PRO B C 1
ATOM 6120 O O . PRO B 1 267 ? -6.219 18.391 18.938 1 92.56 267 PRO B O 1
ATOM 6123 N N . THR B 1 268 ? -4.539 17.297 19.922 1 92.06 268 THR B N 1
ATOM 6124 C CA . THR B 1 268 ? -4.289 18.359 20.875 1 92.06 268 THR B CA 1
ATOM 6125 C C . THR B 1 268 ? -3.307 19.375 20.312 1 92.06 268 THR B C 1
ATOM 6127 O O . THR B 1 268 ? -3.141 20.469 20.859 1 92.06 268 THR B O 1
ATOM 6130 N N . ASP B 1 269 ? -2.695 18.969 19.234 1 90.06 269 ASP B N 1
ATOM 6131 C CA . ASP B 1 269 ? -1.811 19.906 18.562 1 90.06 269 ASP B CA 1
ATOM 6132 C C . ASP B 1 269 ? -2.611 20.969 17.797 1 90.06 269 ASP B C 1
ATOM 6134 O O . ASP B 1 269 ? -3.646 20.656 17.203 1 90.06 269 ASP B O 1
ATOM 6138 N N . TYR B 1 270 ? -2.133 22.188 17.859 1 92.5 270 TYR B N 1
ATOM 6139 C CA . TYR B 1 270 ? -2.729 23.234 17.031 1 92.5 270 TYR B CA 1
ATOM 6140 C C . TYR B 1 270 ? -2.182 23.188 15.617 1 92.5 270 TYR B C 1
ATOM 6142 O O . TYR B 1 270 ? -1.198 23.859 15.305 1 92.5 270 TYR B O 1
ATOM 6150 N N . ARG B 1 271 ? -2.941 22.422 14.789 1 92.06 271 ARG B N 1
ATOM 6151 C CA . ARG B 1 271 ? -2.34 22.156 13.484 1 92.06 271 ARG B CA 1
ATOM 6152 C C . ARG B 1 271 ? -3.408 22.047 12.398 1 92.06 271 ARG B C 1
ATOM 6154 O O . ARG B 1 271 ? -4.473 21.469 12.625 1 92.06 271 ARG B O 1
ATOM 6161 N N . ALA B 1 272 ? -3.148 22.656 11.312 1 94.56 272 ALA B N 1
ATOM 6162 C CA . ALA B 1 272 ? -3.826 22.469 10.031 1 94.56 272 ALA B CA 1
ATOM 6163 C C . ALA B 1 272 ? -2.826 22.438 8.875 1 94.56 272 ALA B C 1
ATOM 6165 O O . ALA B 1 272 ? -2.012 23.359 8.734 1 94.56 272 ALA B O 1
ATOM 6166 N N . SER B 1 273 ? -2.822 21.297 8.156 1 93.31 273 SER B N 1
ATOM 6167 C CA . SER B 1 273 ? -1.805 21.219 7.109 1 93.31 273 SER B CA 1
ATOM 6168 C C . SER B 1 273 ? -2.16 20.156 6.074 1 93.31 273 SER B C 1
ATOM 6170 O O . SER B 1 273 ? -2.906 19.219 6.367 1 93.31 273 SER B O 1
ATOM 6172 N N . TYR B 1 274 ? -1.725 20.406 4.855 1 93.44 274 TYR B N 1
ATOM 6173 C CA . TYR B 1 274 ? -1.635 19.375 3.83 1 93.44 274 TYR B CA 1
ATOM 6174 C C . TYR B 1 274 ? -0.24 18.75 3.797 1 93.44 274 TYR B C 1
ATOM 6176 O O . TYR B 1 274 ? 0.762 19.469 3.779 1 93.44 274 TYR B O 1
ATOM 6184 N N . LEU B 1 275 ? -0.21 17.484 3.846 1 87.44 275 LEU B N 1
ATOM 6185 C CA . LEU B 1 275 ? 1.058 16.766 3.758 1 87.44 275 LEU B CA 1
ATOM 6186 C C . LEU B 1 275 ? 1.247 16.156 2.371 1 87.44 275 LEU B C 1
ATOM 6188 O O . LEU B 1 275 ? 0.293 15.664 1.774 1 87.44 275 LEU B O 1
ATOM 6192 N N . LEU B 1 276 ? 2.439 16.125 1.849 1 84 276 LEU B N 1
ATOM 6193 C CA . LEU B 1 276 ? 2.752 15.805 0.46 1 84 276 LEU B CA 1
ATOM 6194 C C . LEU B 1 276 ? 2.316 14.383 0.118 1 84 276 LEU B C 1
ATOM 6196 O O . LEU B 1 276 ? 2.117 14.055 -1.054 1 84 276 LEU B O 1
ATOM 6200 N N . ASN B 1 277 ? 2.139 13.5 0.989 1 80.38 277 ASN B N 1
ATOM 6201 C CA . ASN B 1 277 ? 1.623 12.172 0.694 1 80.38 277 ASN B CA 1
ATOM 6202 C C . ASN B 1 277 ? 0.104 12.172 0.55 1 80.38 277 ASN B C 1
ATOM 6204 O O . ASN B 1 277 ? -0.549 11.156 0.78 1 80.38 277 ASN B O 1
ATOM 6208 N N . ASN B 1 278 ? -0.474 13.273 0.229 1 90.75 278 ASN B N 1
ATOM 6209 C CA . ASN B 1 278 ? -1.891 13.5 -0.036 1 90.75 278 ASN B CA 1
ATOM 6210 C C . ASN B 1 278 ? -2.738 13.273 1.213 1 90.75 278 ASN B C 1
ATOM 6212 O O . ASN B 1 278 ? -3.725 12.539 1.171 1 90.75 278 ASN B O 1
ATOM 6216 N N . ASN B 1 279 ? -2.264 13.852 2.322 1 90.56 279 ASN B N 1
ATOM 6217 C CA . ASN B 1 279 ? -2.969 13.82 3.598 1 90.56 279 ASN B CA 1
ATOM 6218 C C . ASN B 1 279 ? -3.432 15.219 4.012 1 90.56 279 ASN B C 1
ATOM 6220 O O . ASN B 1 279 ? -2.693 16.188 3.855 1 90.56 279 ASN B O 1
ATOM 6224 N N . LEU B 1 280 ? -4.609 15.266 4.477 1 94.75 280 LEU B N 1
ATOM 6225 C CA . LEU B 1 280 ? -5.137 16.5 5.047 1 94.75 280 LEU B CA 1
ATOM 6226 C C . LEU B 1 280 ? -5.344 16.359 6.551 1 94.75 280 LEU B C 1
ATOM 6228 O O . LEU B 1 280 ? -6.043 15.453 7.004 1 94.75 280 LEU B O 1
ATOM 6232 N N . VAL B 1 281 ? -4.719 17.281 7.297 1 94.31 281 VAL B N 1
ATOM 6233 C CA . VAL B 1 281 ? -4.797 17.203 8.75 1 94.31 281 VAL B CA 1
ATOM 6234 C C . VAL B 1 281 ? -5.375 18.516 9.312 1 94.31 281 VAL B C 1
ATOM 6236 O O . VAL B 1 281 ? -4.898 19.594 8.984 1 94.31 281 VAL B O 1
ATOM 6239 N N . MET B 1 282 ? -6.359 18.422 10.07 1 96.31 282 MET B N 1
ATOM 6240 C CA . MET B 1 282 ? -6.891 19.5 10.898 1 96.31 282 MET B CA 1
ATOM 6241 C C . MET B 1 282 ? -7.289 18.984 12.273 1 96.31 282 MET B C 1
ATOM 6243 O O . MET B 1 282 ? -8.281 18.266 12.414 1 96.31 282 MET B O 1
ATOM 6247 N N . SER B 1 283 ? -6.617 19.391 13.258 1 95.69 283 SER B N 1
ATOM 6248 C CA . SER B 1 283 ? -6.758 18.797 14.594 1 95.69 283 SER B CA 1
ATOM 6249 C C . SER B 1 283 ? -7.957 19.391 15.328 1 95.69 283 SER B C 1
ATOM 6251 O O . SER B 1 283 ? -8.422 20.484 14.992 1 95.69 283 SER B O 1
ATOM 6253 N N . ALA B 1 284 ? -8.391 18.703 16.344 1 96.62 284 ALA B N 1
ATOM 6254 C CA . ALA B 1 284 ? -9.5 19.156 17.188 1 96.62 284 ALA B CA 1
ATOM 6255 C C . ALA B 1 284 ? -9.156 20.469 17.875 1 96.62 284 ALA B C 1
ATOM 6257 O O . ALA B 1 284 ? -10.023 21.328 18.047 1 96.62 284 ALA B O 1
ATOM 6258 N N . ALA B 1 285 ? -7.934 20.562 18.281 1 95.81 285 ALA B N 1
ATOM 6259 C CA . ALA B 1 285 ? -7.508 21.797 18.938 1 95.81 285 ALA B CA 1
ATOM 6260 C C . ALA B 1 285 ? -7.621 22.984 17.984 1 95.81 285 ALA B C 1
ATOM 6262 O O . ALA B 1 285 ? -7.918 24.109 18.422 1 95.81 285 ALA B O 1
ATOM 6263 N N . TYR B 1 286 ? -7.367 22.719 16.734 1 96 286 TYR B N 1
ATOM 6264 C CA . TYR B 1 286 ? -7.457 23.766 15.719 1 96 286 TYR B CA 1
ATOM 6265 C C . TYR B 1 286 ? -8.906 24.094 15.406 1 96 286 TYR B C 1
ATOM 6267 O O . TYR B 1 286 ? -9.242 25.25 15.109 1 96 286 TYR B O 1
ATOM 6275 N N . LEU B 1 287 ? -9.727 23.125 15.516 1 97.38 287 LEU B N 1
ATOM 6276 C CA . LEU B 1 287 ? -11.141 23.234 15.18 1 97.38 287 LEU B CA 1
ATOM 6277 C C . LEU B 1 287 ? -11.953 23.688 16.391 1 97.38 287 LEU B C 1
ATOM 6279 O O . LEU B 1 287 ? -12.914 23.031 16.781 1 97.38 287 LEU B O 1
ATOM 6283 N N . GLN B 1 288 ? -11.492 24.719 16.953 1 95.56 288 GLN B N 1
ATOM 6284 C CA . GLN B 1 288 ? -12.156 25.359 18.078 1 95.56 288 GLN B CA 1
ATOM 6285 C C . GLN B 1 288 ? -12.523 26.797 17.75 1 95.56 288 GLN B C 1
ATOM 6287 O O . GLN B 1 288 ? -12.094 27.328 16.719 1 95.56 288 GLN B O 1
ATOM 6292 N N . LYS B 1 289 ? -13.438 27.438 18.531 1 93.06 289 LYS B N 1
ATOM 6293 C CA . LYS B 1 289 ? -13.68 28.875 18.422 1 93.06 289 LYS B CA 1
ATOM 6294 C C . LYS B 1 289 ? -12.375 29.656 18.453 1 93.06 289 LYS B C 1
ATOM 6296 O O . LYS B 1 289 ? -11.469 29.344 19.234 1 93.06 289 LYS B O 1
ATOM 6301 N N . PRO B 1 290 ? -12.164 30.422 17.609 1 91.31 290 PRO B N 1
ATOM 6302 C CA . PRO B 1 290 ? -13.172 31.078 16.766 1 91.31 290 PRO B CA 1
ATOM 6303 C C . PRO B 1 290 ? -13.227 30.484 15.352 1 91.31 290 PRO B C 1
ATOM 6305 O O . PRO B 1 290 ? -13.977 30.969 14.5 1 91.31 290 PRO B O 1
ATOM 6308 N N . ARG B 1 291 ? -12.5 29.516 15.062 1 92.62 291 ARG B N 1
ATOM 6309 C CA . ARG B 1 291 ? -12.398 29 13.711 1 92.62 291 ARG B CA 1
ATOM 6310 C C . ARG B 1 291 ? -13.648 28.203 13.336 1 92.62 291 ARG B C 1
ATOM 6312 O O . ARG B 1 291 ? -14.031 28.141 12.164 1 92.62 291 ARG B O 1
ATOM 6319 N N . PHE B 1 292 ? -14.195 27.641 14.352 1 94.88 292 PHE B N 1
ATOM 6320 C CA . PHE B 1 292 ? -15.344 26.781 14.102 1 94.88 292 PHE B CA 1
ATOM 6321 C C . PHE B 1 292 ? -16.203 26.656 15.344 1 94.88 292 PHE B C 1
ATOM 6323 O O . PHE B 1 292 ? -15.695 26.625 16.469 1 94.88 292 PHE B O 1
ATOM 6330 N N . SER B 1 293 ? -17.406 26.625 15.078 1 95.5 293 SER B N 1
ATOM 6331 C CA . SER B 1 293 ? -18.391 26.266 16.094 1 95.5 293 SER B CA 1
ATOM 6332 C C . SER B 1 293 ? -19.688 25.812 15.461 1 95.5 293 SER B C 1
ATOM 6334 O O . SER B 1 293 ? -20.109 26.344 14.438 1 95.5 293 SER B O 1
ATOM 6336 N N . LEU B 1 294 ? -20.281 24.859 16.141 1 94.94 294 LEU B N 1
ATOM 6337 C CA . LEU B 1 294 ? -21.594 24.406 15.68 1 94.94 294 LEU B CA 1
ATOM 6338 C C . LEU B 1 294 ? -22.641 25.484 15.852 1 94.94 294 LEU B C 1
ATOM 6340 O O . LEU B 1 294 ? -23.719 25.422 15.25 1 94.94 294 LEU B O 1
ATOM 6344 N N . THR B 1 295 ? -22.328 26.484 16.641 1 92.56 295 THR B N 1
ATOM 6345 C CA . THR B 1 295 ? -23.312 27.531 16.938 1 92.56 295 THR B CA 1
ATOM 6346 C C . THR B 1 295 ? -23.188 28.688 15.969 1 92.56 295 THR B C 1
ATOM 6348 O O . THR B 1 295 ? -24.016 29.609 15.969 1 92.56 295 THR B O 1
ATOM 6351 N N . TYR B 1 296 ? -22.188 28.688 15.164 1 91.69 296 TYR B N 1
ATOM 6352 C CA . TYR B 1 296 ? -22 29.75 14.188 1 91.69 296 TYR B CA 1
ATOM 6353 C C . TYR B 1 296 ? -22.953 29.562 13.008 1 91.69 296 TYR B C 1
ATOM 6355 O O . TYR B 1 296 ? -23.453 28.469 12.766 1 91.69 296 TYR B O 1
ATOM 6363 N N . SER B 1 297 ? -23.188 30.703 12.281 1 90.38 297 SER B N 1
ATOM 6364 C CA . SER B 1 297 ? -23.953 30.609 11.047 1 90.38 297 SER B CA 1
ATOM 6365 C C . SER B 1 297 ? -23.188 29.828 9.977 1 90.38 297 SER B C 1
ATOM 6367 O O . SER B 1 297 ? -21.969 29.688 10.055 1 90.38 297 SER B O 1
ATOM 6369 N N . THR B 1 298 ? -23.906 29.297 9.031 1 92.56 298 THR B N 1
ATOM 6370 C CA . THR B 1 298 ? -23.266 28.562 7.941 1 92.56 298 THR B CA 1
ATOM 6371 C C . THR B 1 298 ? -22.344 29.484 7.145 1 92.56 298 THR B C 1
ATOM 6373 O O . THR B 1 298 ? -21.266 29.062 6.703 1 92.56 298 THR B O 1
ATOM 6376 N N . ALA B 1 299 ? -22.797 30.734 6.977 1 93 299 ALA B N 1
ATOM 6377 C CA . ALA B 1 299 ? -21.938 31.688 6.285 1 93 299 ALA B CA 1
ATOM 6378 C C . ALA B 1 299 ? -20.609 31.859 7.004 1 93 299 ALA B C 1
ATOM 6380 O O . ALA B 1 299 ? -19.547 31.922 6.363 1 93 299 ALA B O 1
ATOM 6381 N N . HIS B 1 300 ? -20.688 31.906 8.305 1 92.94 300 HIS B N 1
ATOM 6382 C CA . HIS B 1 300 ? -19.484 32.031 9.102 1 92.94 300 HIS B CA 1
ATOM 6383 C C . HIS B 1 300 ? -18.594 30.812 8.945 1 92.94 300 HIS B C 1
ATOM 6385 O O . HIS B 1 300 ? -17.391 30.938 8.68 1 92.94 300 HIS B O 1
ATOM 6391 N N . ASN B 1 301 ? -19.172 29.641 9.125 1 95.94 301 ASN B N 1
ATOM 6392 C CA . ASN B 1 301 ? -18.391 28.406 9.07 1 95.94 301 ASN B CA 1
ATOM 6393 C C . ASN B 1 301 ? -17.797 28.188 7.691 1 95.94 301 ASN B C 1
ATOM 6395 O O . ASN B 1 301 ? -16.656 27.719 7.574 1 95.94 301 ASN B O 1
ATOM 6399 N N . PHE B 1 302 ? -18.5 28.484 6.684 1 97.31 302 PHE B N 1
ATOM 6400 C CA . PHE B 1 302 ? -17.938 28.312 5.348 1 97.31 302 PHE B CA 1
ATOM 6401 C C . PHE B 1 302 ? -16.844 29.344 5.09 1 97.31 302 PHE B C 1
ATOM 6403 O O . PHE B 1 302 ? -15.836 29.047 4.457 1 97.31 302 PHE B O 1
ATOM 6410 N N . ALA B 1 303 ? -17.031 30.562 5.594 1 96.88 303 ALA B N 1
ATOM 6411 C CA . ALA B 1 303 ? -16.078 31.641 5.352 1 96.88 303 ALA B CA 1
ATOM 6412 C C . ALA B 1 303 ? -14.75 31.359 6.059 1 96.88 303 ALA B C 1
ATOM 6414 O O . ALA B 1 303 ? -13.688 31.797 5.598 1 96.88 303 ALA B O 1
ATOM 6415 N N . VAL B 1 304 ? -14.836 30.688 7.156 1 96.81 304 VAL B N 1
ATOM 6416 C CA . VAL B 1 304 ? -13.609 30.453 7.918 1 96.81 304 VAL B CA 1
ATOM 6417 C C . VAL B 1 304 ? -13.156 29 7.723 1 96.81 304 VAL B C 1
ATOM 6419 O O . VAL B 1 304 ? -12.164 28.75 7.035 1 96.81 304 VAL B O 1
ATOM 6422 N N . LEU B 1 305 ? -13.953 28.047 8.18 1 97.69 305 LEU B N 1
ATOM 6423 C CA . LEU B 1 305 ? -13.594 26.641 8.078 1 97.69 305 LEU B CA 1
ATOM 6424 C C . LEU B 1 305 ? -13.555 26.203 6.621 1 97.69 305 LEU B C 1
ATOM 6426 O O . LEU B 1 305 ? -12.648 25.469 6.211 1 97.69 305 LEU B O 1
ATOM 6430 N N . GLY B 1 306 ? -14.57 26.578 5.875 1 98.06 306 GLY B N 1
ATOM 6431 C CA . GLY B 1 306 ? -14.57 26.25 4.457 1 98.06 306 GLY B CA 1
ATOM 6432 C C . GLY B 1 306 ? -13.344 26.75 3.725 1 98.06 306 GLY B C 1
ATOM 6433 O O . GLY B 1 306 ? -12.734 26.016 2.938 1 98.06 306 GLY B O 1
ATOM 6434 N N . TYR B 1 307 ? -13 27.969 4.035 1 97.44 307 TYR B N 1
ATOM 6435 C CA . TYR B 1 307 ? -11.805 28.562 3.457 1 97.44 307 TYR B CA 1
ATOM 6436 C C . TYR B 1 307 ? -10.555 27.766 3.848 1 97.44 307 TYR B C 1
ATOM 6438 O O . TYR B 1 307 ? -9.711 27.469 3 1 97.44 307 TYR B O 1
ATOM 6446 N N . LEU B 1 308 ? -10.469 27.453 5.082 1 97.38 308 LEU B N 1
ATOM 6447 C CA . LEU B 1 308 ? -9.297 26.734 5.574 1 97.38 308 LEU B CA 1
ATOM 6448 C C . LEU B 1 308 ? -9.188 25.359 4.922 1 97.38 308 LEU B C 1
ATOM 6450 O O . LEU B 1 308 ? -8.102 24.953 4.508 1 97.38 308 LEU B O 1
ATOM 6454 N N . LEU B 1 309 ? -10.258 24.656 4.852 1 98.19 309 LEU B N 1
ATOM 6455 C CA . LEU B 1 309 ? -10.281 23.359 4.164 1 98.19 309 LEU B CA 1
ATOM 6456 C C . LEU B 1 309 ? -9.875 23.516 2.703 1 98.19 309 LEU B C 1
ATOM 6458 O O . LEU B 1 309 ? -9.016 22.781 2.211 1 98.19 309 LEU B O 1
ATOM 6462 N N . GLY B 1 310 ? -10.477 24.5 2.1 1 98.06 310 GLY B N 1
ATOM 6463 C CA . GLY B 1 310 ? -10.148 24.75 0.706 1 98.06 310 GLY B CA 1
ATOM 6464 C C . GLY B 1 310 ? -8.688 25.109 0.493 1 98.06 310 GLY B C 1
ATOM 6465 O O . GLY B 1 310 ? -8.062 24.656 -0.461 1 98.06 310 GLY B O 1
ATOM 6466 N N . HIS B 1 311 ? -8.18 25.953 1.372 1 96.94 311 HIS B N 1
ATOM 6467 C CA . HIS B 1 311 ? -6.785 26.375 1.339 1 96.94 311 HIS B CA 1
ATOM 6468 C C . HIS B 1 311 ? -5.848 25.172 1.365 1 96.94 311 HIS B C 1
ATOM 6470 O O . HIS B 1 311 ? -4.965 25.047 0.512 1 96.94 311 HIS B O 1
ATOM 6476 N N . HIS B 1 312 ? -6.09 24.266 2.23 1 97.44 312 HIS B N 1
ATOM 6477 C CA . HIS B 1 312 ? -5.172 23.156 2.414 1 97.44 312 HIS B CA 1
ATOM 6478 C C . HIS B 1 312 ? -5.383 22.078 1.344 1 97.44 312 HIS B C 1
ATOM 6480 O O . HIS B 1 312 ? -4.422 21.469 0.875 1 97.44 312 HIS B O 1
ATOM 6486 N N . VAL B 1 313 ? -6.586 21.891 0.924 1 97.06 313 VAL B N 1
ATOM 6487 C CA . VAL B 1 313 ? -6.859 20.906 -0.125 1 97.06 313 VAL B CA 1
ATOM 6488 C C . VAL B 1 313 ? -6.211 21.359 -1.433 1 97.06 313 VAL B C 1
ATOM 6490 O O . VAL B 1 313 ? -5.711 20.547 -2.203 1 97.06 313 VAL B O 1
ATOM 6493 N N . SER B 1 314 ? -6.23 22.625 -1.654 1 96.44 314 SER B N 1
ATOM 6494 C CA . SER B 1 314 ? -5.699 23.156 -2.908 1 96.44 314 SER B CA 1
ATOM 6495 C C . SER B 1 314 ? -4.199 22.906 -3.018 1 96.44 314 SER B C 1
ATOM 6497 O O . SER B 1 314 ? -3.648 22.875 -4.121 1 96.44 314 SER B O 1
ATOM 6499 N N . GLN B 1 315 ? -3.574 22.766 -1.874 1 95.38 315 GLN B N 1
ATOM 6500 C CA . GLN B 1 315 ? -2.141 22.5 -1.869 1 95.38 315 GLN B CA 1
ATOM 6501 C C . GLN B 1 315 ? -1.835 21.141 -2.504 1 95.38 315 GLN B C 1
ATOM 6503 O O . GLN B 1 315 ? -0.694 20.875 -2.883 1 95.38 315 GLN B O 1
ATOM 6508 N N . ALA B 1 316 ? -2.775 20.297 -2.656 1 95.06 316 ALA B N 1
ATOM 6509 C CA . ALA B 1 316 ? -2.617 19.031 -3.35 1 95.06 316 ALA B CA 1
ATOM 6510 C C . ALA B 1 316 ? -2.312 19.234 -4.828 1 95.06 316 ALA B C 1
ATOM 6512 O O . ALA B 1 316 ? -1.836 18.328 -5.508 1 95.06 316 ALA B O 1
ATOM 6513 N N . PHE B 1 317 ? -2.531 20.484 -5.312 1 93.94 317 PHE B N 1
ATOM 6514 C CA . PHE B 1 317 ? -2.422 20.703 -6.746 1 93.94 317 PHE B CA 1
ATOM 6515 C C . PHE B 1 317 ? -1.489 21.875 -7.039 1 93.94 317 PHE B C 1
ATOM 6517 O O . PHE B 1 317 ? -1.511 22.438 -8.133 1 93.94 317 PHE B O 1
ATOM 6524 N N . ASP B 1 318 ? -0.756 22.297 -6.043 1 92.81 318 ASP B N 1
ATOM 6525 C CA . ASP B 1 318 ? 0.246 23.328 -6.297 1 92.81 318 ASP B CA 1
ATOM 6526 C C . ASP B 1 318 ? 1.534 22.719 -6.844 1 92.81 318 ASP B C 1
ATOM 6528 O O . ASP B 1 318 ? 1.538 21.578 -7.312 1 92.81 318 ASP B O 1
ATOM 6532 N N . SER B 1 319 ? 2.582 23.531 -6.855 1 88.69 319 SER B N 1
ATOM 6533 C CA . SER B 1 319 ? 3.82 23.094 -7.5 1 88.69 319 SER B CA 1
ATOM 6534 C C . SER B 1 319 ? 4.41 21.875 -6.805 1 88.69 319 SER B C 1
ATOM 6536 O O . SER B 1 319 ? 5.023 21.016 -7.453 1 88.69 319 SER B O 1
ATOM 6538 N N . ASP B 1 320 ? 4.219 21.781 -5.473 1 86.81 320 ASP B N 1
ATOM 6539 C CA . ASP B 1 320 ? 4.699 20.609 -4.742 1 86.81 320 ASP B CA 1
ATOM 6540 C C . ASP B 1 320 ? 3.678 19.469 -4.785 1 86.81 320 ASP B C 1
ATOM 6542 O O . ASP B 1 320 ? 4.035 18.312 -5.012 1 86.81 320 ASP B O 1
ATOM 6546 N N . GLY B 1 321 ? 2.43 19.859 -4.652 1 91.25 321 GLY B N 1
ATOM 6547 C CA . GLY B 1 321 ? 1.364 18.875 -4.531 1 91.25 321 GLY B CA 1
ATOM 6548 C C . GLY B 1 321 ? 1.15 18.062 -5.801 1 91.25 321 GLY B C 1
ATOM 6549 O O . GLY B 1 321 ? 0.758 16.891 -5.746 1 91.25 321 GLY B O 1
ATOM 6550 N N . ARG B 1 322 ? 1.487 18.625 -6.879 1 90.12 322 ARG B N 1
ATOM 6551 C CA . ARG B 1 322 ? 1.235 17.953 -8.148 1 90.12 322 ARG B CA 1
ATOM 6552 C C . ARG B 1 322 ? 2.27 16.859 -8.398 1 90.12 322 ARG B C 1
ATOM 6554 O O . ARG B 1 322 ? 2.143 16.078 -9.352 1 90.12 322 ARG B O 1
ATOM 6561 N N . SER B 1 323 ? 3.266 16.781 -7.598 1 85.06 323 SER B N 1
ATOM 6562 C CA . SER B 1 323 ? 4.258 15.711 -7.738 1 85.06 323 SER B CA 1
ATOM 6563 C C . SER B 1 323 ? 3.699 14.367 -7.277 1 85.06 323 SER B C 1
ATOM 6565 O O . SER B 1 323 ? 4.301 13.32 -7.523 1 85.06 323 SER B O 1
ATOM 6567 N N . VAL B 1 324 ? 2.615 14.43 -6.605 1 85.44 324 VAL B N 1
ATOM 6568 C CA . VAL B 1 324 ? 1.933 13.227 -6.145 1 85.44 324 VAL B CA 1
ATOM 6569 C C . VAL B 1 324 ? 0.628 13.047 -6.918 1 85.44 324 VAL B C 1
ATOM 6571 O O . VAL B 1 324 ? -0.151 13.992 -7.062 1 85.44 324 VAL B O 1
ATOM 6574 N N . GLY B 1 325 ? 0.516 11.891 -7.422 1 81.88 325 GLY B N 1
ATOM 6575 C CA . GLY B 1 325 ? -0.663 11.617 -8.227 1 81.88 325 GLY B CA 1
ATOM 6576 C C . GLY B 1 325 ? -1.496 10.469 -7.703 1 81.88 325 GLY B C 1
ATOM 6577 O O . GLY B 1 325 ? -1.84 10.43 -6.52 1 81.88 325 GLY B O 1
ATOM 6578 N N . ARG B 1 326 ? -1.743 9.602 -8.594 1 73.75 326 ARG B N 1
ATOM 6579 C CA . ARG B 1 326 ? -2.619 8.469 -8.305 1 73.75 326 ARG B CA 1
ATOM 6580 C C . ARG B 1 326 ? -2.023 7.582 -7.211 1 73.75 326 ARG B C 1
ATOM 6582 O O . ARG B 1 326 ? -0.808 7.387 -7.156 1 73.75 326 ARG B O 1
ATOM 6589 N N . CYS B 1 327 ? -2.965 7.035 -6.34 1 74.44 327 CYS B N 1
ATOM 6590 C CA . CYS B 1 327 ? -2.615 6.109 -5.27 1 74.44 327 CYS B CA 1
ATOM 6591 C C . CYS B 1 327 ? -1.646 6.754 -4.285 1 74.44 327 CYS B C 1
ATOM 6593 O O . CYS B 1 327 ? -0.879 6.059 -3.617 1 74.44 327 CYS B O 1
ATOM 6595 N N . ASN B 1 328 ? -1.573 8.102 -4.367 1 79.5 328 ASN B N 1
ATOM 6596 C CA . ASN B 1 328 ? -0.755 8.891 -3.455 1 79.5 328 ASN B CA 1
ATOM 6597 C C . ASN B 1 328 ? 0.731 8.602 -3.637 1 79.5 328 ASN B C 1
ATOM 6599 O O . ASN B 1 328 ? 1.473 8.5 -2.656 1 79.5 328 ASN B O 1
ATOM 6603 N N . LYS B 1 329 ? 1.112 8.383 -4.852 1 75.62 329 LYS B N 1
ATOM 6604 C CA . LYS B 1 329 ? 2.506 8.125 -5.199 1 75.62 329 LYS B CA 1
ATOM 6605 C C . LYS B 1 329 ? 3.094 9.273 -6.016 1 75.62 329 LYS B C 1
ATOM 6607 O O . LYS B 1 329 ? 2.369 9.969 -6.73 1 75.62 329 LYS B O 1
ATOM 6612 N N . ARG B 1 330 ? 4.348 9.43 -5.867 1 76.94 330 ARG B N 1
ATOM 6613 C CA . ARG B 1 330 ? 5.043 10.43 -6.68 1 76.94 330 ARG B CA 1
ATOM 6614 C C . ARG B 1 330 ? 5.059 10.023 -8.148 1 76.94 330 ARG B C 1
ATOM 6616 O O . ARG B 1 330 ? 5.383 8.875 -8.477 1 76.94 330 ARG B O 1
ATOM 6623 N N . GLN B 1 331 ? 4.578 10.828 -9.016 1 74.5 331 GLN B N 1
ATOM 6624 C CA . GLN B 1 331 ? 4.512 10.578 -10.453 1 74.5 331 GLN B CA 1
ATOM 6625 C C . GLN B 1 331 ? 4.293 11.867 -11.227 1 74.5 331 GLN B C 1
ATOM 6627 O O . GLN B 1 331 ? 3.734 12.836 -10.695 1 74.5 331 GLN B O 1
ATOM 6632 N N . VAL B 1 332 ? 4.738 11.867 -12.438 1 77.69 332 VAL B N 1
ATOM 6633 C CA . VAL B 1 332 ? 4.434 12.977 -13.328 1 77.69 332 VAL B CA 1
ATOM 6634 C C . VAL B 1 332 ? 3.117 12.711 -14.055 1 77.69 332 VAL B C 1
ATOM 6636 O O . VAL B 1 332 ? 3.006 11.75 -14.82 1 77.69 332 VAL B O 1
ATOM 6639 N N . TRP B 1 333 ? 2.16 13.516 -13.852 1 82.75 333 TRP B N 1
ATOM 6640 C CA . TRP B 1 333 ? 0.852 13.203 -14.414 1 82.75 333 TRP B CA 1
ATOM 6641 C C . TRP B 1 333 ? 0.219 14.438 -15.047 1 82.75 333 TRP B C 1
ATOM 6643 O O . TRP B 1 333 ? -0.879 14.367 -15.602 1 82.75 333 TRP B O 1
ATOM 6653 N N . TRP B 1 334 ? 0.929 15.555 -14.906 1 88.19 334 TRP B N 1
ATOM 6654 C CA . TRP B 1 334 ? 0.536 16.75 -15.648 1 88.19 334 TRP B CA 1
ATOM 6655 C C . TRP B 1 334 ? 1.292 16.828 -16.969 1 88.19 334 TRP B C 1
ATOM 6657 O O . TRP B 1 334 ? 2.473 16.484 -17.047 1 88.19 334 TRP B O 1
ATOM 6667 N N . GLU B 1 335 ? 0.639 17.344 -17.969 1 85.88 335 GLU B N 1
ATOM 6668 C CA . GLU B 1 335 ? 1.318 17.625 -19.234 1 85.88 335 GLU B CA 1
ATOM 6669 C C . GLU B 1 335 ? 2.176 18.875 -19.141 1 85.88 335 GLU B C 1
ATOM 6671 O O . GLU B 1 335 ? 1.91 19.766 -18.312 1 85.88 335 GLU B O 1
ATOM 6676 N N . ASP B 1 336 ? 3.176 18.984 -20.047 1 88.12 336 ASP B N 1
ATOM 6677 C CA . ASP B 1 336 ? 4.09 20.109 -20.047 1 88.12 336 ASP B CA 1
ATOM 6678 C C . ASP B 1 336 ? 3.334 21.422 -20.25 1 88.12 336 ASP B C 1
ATOM 6680 O O . ASP B 1 336 ? 3.635 22.438 -19.609 1 88.12 336 ASP B O 1
ATOM 6684 N N . GLN B 1 337 ? 2.455 21.375 -21.109 1 92.38 337 GLN B N 1
ATOM 6685 C CA . GLN B 1 337 ? 1.672 22.578 -21.391 1 92.38 337 GLN B CA 1
ATOM 6686 C C . GLN B 1 337 ? 0.853 23 -20.172 1 92.38 337 GLN B C 1
ATOM 6688 O O . GLN B 1 337 ? 0.663 24.188 -19.938 1 92.38 337 GLN B O 1
ATOM 6693 N N . GLU B 1 338 ? 0.349 22.062 -19.453 1 93.5 338 GLU B N 1
ATOM 6694 C CA . GLU B 1 338 ? -0.42 22.344 -18.234 1 93.5 338 GLU B CA 1
ATOM 6695 C C . GLU B 1 338 ? 0.46 22.969 -17.156 1 93.5 338 GLU B C 1
ATOM 6697 O O . GLU B 1 338 ? 0.044 23.922 -16.484 1 93.5 338 GLU B O 1
ATOM 6702 N N . ILE B 1 339 ? 1.659 22.516 -17.047 1 92 339 ILE B N 1
ATOM 6703 C CA . ILE B 1 339 ? 2.617 23.031 -16.094 1 92 339 ILE B CA 1
ATOM 6704 C C . ILE B 1 339 ? 2.963 24.484 -16.438 1 92 339 ILE B C 1
ATOM 6706 O O . ILE B 1 339 ? 3.039 25.344 -15.562 1 92 339 ILE B O 1
ATOM 6710 N N . SER B 1 340 ? 3.148 24.688 -17.703 1 94.06 340 SER B N 1
ATOM 6711 C CA . SER B 1 340 ? 3.471 26.031 -18.172 1 94.06 340 SER B CA 1
ATOM 6712 C C . SER B 1 340 ? 2.338 27.016 -17.875 1 94.06 340 SER B C 1
ATOM 6714 O O . SER B 1 340 ? 2.576 28.125 -17.406 1 94.06 340 SER B O 1
ATOM 6716 N N . THR B 1 341 ? 1.153 26.578 -18.172 1 95.12 341 THR B N 1
ATOM 6717 C CA . THR B 1 341 ? -0.002 27.438 -17.922 1 95.12 341 THR B CA 1
ATOM 6718 C C . THR B 1 341 ? -0.168 27.688 -16.422 1 95.12 341 THR B C 1
ATOM 6720 O O . THR B 1 341 ? -0.453 28.812 -16.016 1 95.12 341 THR B O 1
ATOM 6723 N N . TYR B 1 342 ? -0.035 26.688 -15.641 1 93.88 342 TYR B N 1
ATOM 6724 C CA . TYR B 1 342 ? -0.081 26.828 -14.188 1 93.88 342 TYR B CA 1
ATOM 6725 C C . TYR B 1 342 ? 0.93 27.859 -13.711 1 93.88 342 TYR B C 1
ATOM 6727 O O . TYR B 1 342 ? 0.61 28.719 -12.875 1 93.88 342 TYR B O 1
ATOM 6735 N N . THR B 1 343 ? 2.104 27.781 -14.203 1 93.06 343 THR B N 1
ATOM 6736 C CA . THR B 1 343 ? 3.182 28.688 -13.812 1 93.06 343 THR B CA 1
ATOM 6737 C C . THR B 1 343 ? 2.848 30.125 -14.188 1 93.06 343 THR B C 1
ATOM 6739 O O . THR B 1 343 ? 3.1 31.047 -13.406 1 93.06 343 THR B O 1
ATOM 6742 N N . GLN B 1 344 ? 2.301 30.266 -15.305 1 94.06 344 GLN B N 1
ATOM 6743 C CA . GLN B 1 344 ? 1.906 31.578 -15.766 1 94.06 344 GLN B CA 1
ATOM 6744 C C . GLN B 1 344 ? 0.803 32.156 -14.883 1 94.06 344 GLN B C 1
ATOM 6746 O O . GLN B 1 344 ? 0.856 33.344 -14.5 1 94.06 344 GLN B O 1
ATOM 6751 N N . LYS B 1 345 ? -0.134 31.391 -14.594 1 92.88 345 LYS B N 1
ATOM 6752 C CA . LYS B 1 345 ? -1.24 31.844 -13.758 1 92.88 345 LYS B CA 1
ATOM 6753 C C . LYS B 1 345 ? -0.769 32.156 -12.344 1 92.88 345 LYS B C 1
ATOM 6755 O O . LYS B 1 345 ? -1.252 33.094 -11.711 1 92.88 345 LYS B O 1
ATOM 6760 N N . SER B 1 346 ? 0.087 31.359 -11.867 1 91.94 346 SER B N 1
ATOM 6761 C CA . SER B 1 346 ? 0.652 31.594 -10.539 1 91.94 346 SER B CA 1
ATOM 6762 C C . SER B 1 346 ? 1.44 32.906 -10.492 1 91.94 346 SER B C 1
ATOM 6764 O O . SER B 1 346 ? 1.466 33.562 -9.453 1 91.94 346 SER B O 1
ATOM 6766 N N . GLN B 1 347 ? 2.088 33.219 -11.586 1 93.06 347 GLN B N 1
ATOM 6767 C CA . GLN B 1 347 ? 2.875 34.438 -11.664 1 93.06 347 GLN B CA 1
ATOM 6768 C C . GLN B 1 347 ? 1.991 35.656 -11.5 1 93.06 347 GLN B C 1
ATOM 6770 O O . GLN B 1 347 ? 2.424 36.688 -10.93 1 93.06 347 GLN B O 1
ATOM 6775 N N . CYS B 1 348 ? 0.817 35.594 -11.93 1 94.25 348 CYS B N 1
ATOM 6776 C CA . CYS B 1 348 ? -0.122 36.688 -11.758 1 94.25 348 CYS B CA 1
ATOM 6777 C C . CYS B 1 348 ? -0.293 37.031 -10.289 1 94.25 348 CYS B C 1
ATOM 6779 O O . CYS B 1 348 ? -0.268 38.219 -9.922 1 94.25 348 CYS B O 1
ATOM 6781 N N . TYR B 1 349 ? -0.458 36.062 -9.43 1 93.12 349 TYR B N 1
ATOM 6782 C CA . TYR B 1 349 ? -0.633 36.281 -7.996 1 93.12 349 TYR B CA 1
ATOM 6783 C C . TYR B 1 349 ? 0.639 36.844 -7.371 1 93.12 349 TYR B C 1
ATOM 6785 O O . TYR B 1 349 ? 0.579 37.688 -6.473 1 93.12 349 TYR B O 1
ATOM 6793 N N . MET B 1 350 ? 1.757 36.344 -7.832 1 90.56 350 MET B N 1
ATOM 6794 C CA . MET B 1 350 ? 3.037 36.844 -7.332 1 90.56 350 MET B CA 1
ATOM 6795 C C . MET B 1 350 ? 3.223 38.312 -7.672 1 90.56 350 MET B C 1
ATOM 6797 O O . MET B 1 350 ? 3.707 39.094 -6.848 1 90.56 350 MET B O 1
ATOM 6801 N N . ASP B 1 351 ? 2.812 38.656 -8.836 1 91.62 351 ASP B N 1
ATOM 6802 C CA . ASP B 1 351 ? 2.916 40.062 -9.266 1 91.62 351 ASP B CA 1
ATOM 6803 C C . ASP B 1 351 ? 1.995 40.969 -8.445 1 91.62 351 ASP B C 1
ATOM 6805 O O . ASP B 1 351 ? 2.371 42.062 -8.086 1 91.62 351 ASP B O 1
ATOM 6809 N N . ASP B 1 352 ? 0.849 40.406 -8.219 1 91.81 352 ASP B N 1
ATOM 6810 C CA . ASP B 1 352 ? -0.104 41.125 -7.395 1 91.81 352 ASP B CA 1
ATOM 6811 C C . ASP B 1 352 ? 0.466 41.406 -6 1 91.81 352 ASP B C 1
ATOM 6813 O O . ASP B 1 352 ? 0.39 42.531 -5.496 1 91.81 352 ASP B O 1
ATOM 6817 N N . TYR B 1 353 ? 1.058 40.469 -5.387 1 91.19 353 TYR B N 1
ATOM 6818 C CA . TYR B 1 353 ? 1.615 40.562 -4.043 1 91.19 353 TYR B CA 1
ATOM 6819 C C . TYR B 1 353 ? 2.826 41.469 -4.02 1 91.19 353 TYR B C 1
ATOM 6821 O O . TYR B 1 353 ? 2.973 42.312 -3.113 1 91.19 353 TYR B O 1
ATOM 6829 N N . THR B 1 354 ? 3.684 41.312 -5.016 1 89.38 354 THR B N 1
ATOM 6830 C CA . THR B 1 354 ? 4.867 42.188 -5.102 1 89.38 354 THR B CA 1
ATOM 6831 C C . THR B 1 354 ? 4.473 43.625 -5.258 1 89.38 354 THR B C 1
ATOM 6833 O O . THR B 1 354 ? 5.117 44.531 -4.695 1 89.38 354 THR B O 1
ATOM 6836 N N . GLY B 1 355 ? 3.475 43.875 -6.031 1 88 355 GLY B N 1
ATOM 6837 C CA . GLY B 1 355 ? 2.955 45.219 -6.16 1 88 355 GLY B CA 1
ATOM 6838 C C . GLY B 1 355 ? 2.475 45.812 -4.844 1 88 355 GLY B C 1
ATOM 6839 O O . GLY B 1 355 ? 2.73 46.969 -4.547 1 88 355 GLY B O 1
ATOM 6840 N N . PHE B 1 356 ? 1.827 45.031 -4.098 1 88.69 356 PHE B N 1
ATOM 6841 C CA . PHE B 1 356 ? 1.364 45.438 -2.779 1 88.69 356 PHE B CA 1
ATOM 6842 C C . PHE B 1 356 ? 2.543 45.75 -1.862 1 88.69 356 PHE B C 1
ATOM 6844 O O . PHE B 1 356 ? 2.549 46.75 -1.17 1 88.69 356 PHE B O 1
ATOM 6851 N N . LEU B 1 357 ? 3.52 44.875 -1.843 1 86.75 357 LEU B N 1
ATOM 6852 C CA . LEU B 1 357 ? 4.684 45.062 -0.983 1 86.75 357 LEU B CA 1
ATOM 6853 C C . LEU B 1 357 ? 5.43 46.344 -1.349 1 86.75 357 LEU B C 1
ATOM 6855 O O . LEU B 1 357 ? 5.902 47.062 -0.467 1 86.75 357 LEU B O 1
ATOM 6859 N N . ASP B 1 358 ? 5.504 46.5 -2.619 1 86.38 358 ASP B N 1
ATOM 6860 C CA . ASP B 1 358 ? 6.172 47.719 -3.088 1 86.38 358 ASP B CA 1
ATOM 6861 C C . ASP B 1 358 ? 5.457 48.969 -2.59 1 86.38 358 ASP B C 1
ATOM 6863 O O . ASP B 1 358 ? 6.102 49.938 -2.209 1 86.38 358 ASP B O 1
ATOM 6867 N N . SER B 1 359 ? 4.219 48.906 -2.604 1 85.12 359 SER B N 1
ATOM 6868 C CA . SER B 1 359 ? 3.418 50.031 -2.184 1 85.12 359 SER B CA 1
ATOM 6869 C C . SER B 1 359 ? 3.488 50.25 -0.673 1 85.12 359 SER B C 1
ATOM 6871 O O . SER B 1 359 ? 3.49 51.375 -0.192 1 85.12 359 SER B O 1
ATOM 6873 N N . GLU B 1 360 ? 3.559 49.156 0.059 1 83 360 GLU B N 1
ATOM 6874 C CA . GLU B 1 360 ? 3.482 49.219 1.515 1 83 360 GLU B CA 1
ATOM 6875 C C . GLU B 1 360 ? 4.863 49.438 2.131 1 83 360 GLU B C 1
ATOM 6877 O O . GLU B 1 360 ? 4.996 50.125 3.145 1 83 360 GLU B O 1
ATOM 6882 N N . PHE B 1 361 ? 5.875 48.75 1.542 1 80.94 361 PHE B N 1
ATOM 6883 C CA . PHE B 1 361 ? 7.156 48.688 2.234 1 80.94 361 PHE B CA 1
ATOM 6884 C C . PHE B 1 361 ? 8.273 49.25 1.345 1 80.94 361 PHE B C 1
ATOM 6886 O O . PHE B 1 361 ? 9.414 49.375 1.787 1 80.94 361 PHE B O 1
ATOM 6893 N N . GLY B 1 362 ? 8.062 49.5 0.154 1 78.75 362 GLY B N 1
ATOM 6894 C CA . GLY B 1 362 ? 9.086 49.906 -0.783 1 78.75 362 GLY B CA 1
ATOM 6895 C C . GLY B 1 362 ? 9.742 48.781 -1.527 1 78.75 362 GLY B C 1
ATOM 6896 O O . GLY B 1 362 ? 9.445 47.594 -1.258 1 78.75 362 GLY B O 1
ATOM 6897 N N . SER B 1 363 ? 10.586 48.938 -2.629 1 72.25 363 SER B N 1
ATOM 6898 C CA . SER B 1 363 ? 11.031 48.031 -3.682 1 72.25 363 SER B CA 1
ATOM 6899 C C . SER B 1 363 ? 12.086 47.062 -3.164 1 72.25 363 SER B C 1
ATOM 6901 O O . SER B 1 363 ? 12.422 46.094 -3.836 1 72.25 363 SER B O 1
ATOM 6903 N N . ASN B 1 364 ? 12.242 46.781 -1.949 1 69.06 364 ASN B N 1
ATOM 6904 C CA . ASN B 1 364 ? 13.383 45.969 -1.575 1 69.06 364 ASN B CA 1
ATOM 6905 C C . ASN B 1 364 ? 12.977 44.875 -0.582 1 69.06 364 ASN B C 1
ATOM 6907 O O . ASN B 1 364 ? 13.789 44.438 0.239 1 69.06 364 ASN B O 1
ATOM 6911 N N . VAL B 1 365 ? 11.828 44.469 -0.82 1 72.62 365 VAL B N 1
ATOM 6912 C CA . VAL B 1 365 ? 11.477 43.406 0.127 1 72.62 365 VAL B CA 1
ATOM 6913 C C . VAL B 1 365 ? 11.852 42.031 -0.449 1 72.62 365 VAL B C 1
ATOM 6915 O O . VAL B 1 365 ? 11.508 41.719 -1.588 1 72.62 365 VAL B O 1
ATOM 6918 N N . GLN B 1 366 ? 12.727 41.344 0.228 1 69.31 366 GLN B N 1
ATOM 6919 C CA . GLN B 1 366 ? 13.102 40 -0.174 1 69.31 366 GLN B CA 1
ATOM 6920 C C . GLN B 1 366 ? 12.062 38.969 0.27 1 69.31 366 GLN B C 1
ATOM 6922 O O . GLN B 1 366 ? 11.664 38.938 1.437 1 69.31 366 GLN B O 1
ATOM 6927 N N . LEU B 1 367 ? 11.453 38.344 -0.706 1 74.25 367 LEU B N 1
ATOM 6928 C CA . LEU B 1 367 ? 10.453 37.344 -0.391 1 74.25 367 LEU B CA 1
ATOM 6929 C C . LEU B 1 367 ? 10.914 35.969 -0.837 1 74.25 367 LEU B C 1
ATOM 6931 O O . LEU B 1 367 ? 11.68 35.844 -1.793 1 74.25 367 LEU B O 1
ATOM 6935 N N . ASN B 1 368 ? 10.57 34.969 0.008 1 74.31 368 ASN B N 1
ATOM 6936 C CA . ASN B 1 368 ? 10.672 33.594 -0.479 1 74.31 368 ASN B CA 1
ATOM 6937 C C . ASN B 1 368 ? 9.594 33.281 -1.52 1 74.31 368 ASN B C 1
ATOM 6939 O O . ASN B 1 368 ? 8.438 33.062 -1.171 1 74.31 368 ASN B O 1
ATOM 6943 N N . ARG B 1 369 ? 9.938 33.25 -2.699 1 76.25 369 ARG B N 1
ATOM 6944 C CA . ARG B 1 369 ? 9 33.188 -3.816 1 76.25 369 ARG B CA 1
ATOM 6945 C C . ARG B 1 369 ? 8.188 31.891 -3.773 1 76.25 369 ARG B C 1
ATOM 6947 O O . ARG B 1 369 ? 6.977 31.906 -3.986 1 76.25 369 ARG B O 1
ATOM 6954 N N . SER B 1 370 ? 8.852 30.766 -3.518 1 76 370 SER B N 1
ATOM 6955 C CA . SER B 1 370 ? 8.188 29.469 -3.561 1 76 370 SER B CA 1
ATOM 6956 C C . SER B 1 370 ? 7.09 29.375 -2.502 1 76 370 SER B C 1
ATOM 6958 O O . SER B 1 370 ? 5.969 28.953 -2.793 1 76 370 SER B O 1
ATOM 6960 N N . VAL B 1 371 ? 7.371 29.797 -1.375 1 77.81 371 VAL B N 1
ATOM 6961 C CA . VAL B 1 371 ? 6.414 29.734 -0.275 1 77.81 371 VAL B CA 1
ATOM 6962 C C . VAL B 1 371 ? 5.277 30.734 -0.525 1 77.81 371 VAL B C 1
ATOM 6964 O O . VAL B 1 371 ? 4.109 30.406 -0.314 1 77.81 371 VAL B O 1
ATOM 6967 N N . SER B 1 372 ? 5.652 31.844 -1.014 1 80.94 372 SER B N 1
ATOM 6968 C CA . SER B 1 372 ? 4.66 32.906 -1.252 1 80.94 372 SER B CA 1
ATOM 6969 C C . SER B 1 372 ? 3.678 32.469 -2.344 1 80.94 372 SER B C 1
ATOM 6971 O O . SER B 1 372 ? 2.465 32.625 -2.184 1 80.94 372 SER B O 1
ATOM 6973 N N . GLU B 1 373 ? 4.258 31.984 -3.311 1 87.12 373 GLU B N 1
ATOM 6974 C CA . GLU B 1 373 ? 3.422 31.594 -4.441 1 87.12 373 GLU B CA 1
ATOM 6975 C C . GLU B 1 373 ? 2.385 30.562 -4.02 1 87.12 373 GLU B C 1
ATOM 6977 O O . GLU B 1 373 ? 1.204 30.688 -4.355 1 87.12 373 GLU B O 1
ATOM 6982 N N . LYS B 1 374 ? 2.752 29.578 -3.34 1 88.56 374 LYS B N 1
ATOM 6983 C CA . LYS B 1 374 ? 1.869 28.484 -2.928 1 88.56 374 LYS B CA 1
ATOM 6984 C C . LYS B 1 374 ? 0.791 28.984 -1.972 1 88.56 374 LYS B C 1
ATOM 6986 O O . LYS B 1 374 ? -0.376 28.609 -2.09 1 88.56 374 LYS B O 1
ATOM 6991 N N . THR B 1 375 ? 1.179 29.844 -1.132 1 90.75 375 THR B N 1
ATOM 6992 C CA . THR B 1 375 ? 0.233 30.375 -0.15 1 90.75 375 THR B CA 1
ATOM 6993 C C . THR B 1 375 ? -0.786 31.297 -0.814 1 90.75 375 THR B C 1
ATOM 6995 O O . THR B 1 375 ? -1.975 31.25 -0.491 1 90.75 375 THR B O 1
ATOM 6998 N N . LEU B 1 376 ? -0.302 32.125 -1.716 1 92.88 376 LEU B N 1
ATOM 6999 C CA . LEU B 1 376 ? -1.188 33.062 -2.418 1 92.88 376 LEU B CA 1
ATOM 7000 C C . LEU B 1 376 ? -2.225 32.281 -3.238 1 92.88 376 LEU B C 1
ATOM 7002 O O . LEU B 1 376 ? -3.406 32.625 -3.234 1 92.88 376 LEU B O 1
ATOM 7006 N N . LEU B 1 377 ? -1.722 31.312 -3.848 1 93.06 377 LEU B N 1
ATOM 7007 C CA . LEU B 1 377 ? -2.621 30.484 -4.637 1 93.06 377 LEU B CA 1
ATOM 7008 C C . LEU B 1 377 ? -3.637 29.781 -3.738 1 93.06 377 LEU B C 1
ATOM 7010 O O . LEU B 1 377 ? -4.828 29.75 -4.051 1 93.06 377 LEU B O 1
ATOM 7014 N N . ALA B 1 378 ? -3.176 29.219 -2.684 1 95.19 378 ALA B N 1
ATOM 7015 C CA . ALA B 1 378 ? -4.039 28.5 -1.755 1 95.19 378 ALA B CA 1
ATOM 7016 C C . ALA B 1 378 ? -5.109 29.406 -1.168 1 95.19 378 ALA B C 1
ATOM 7018 O O . ALA B 1 378 ? -6.254 29 -0.981 1 95.19 378 ALA B O 1
ATOM 7019 N N . ASP B 1 379 ? -4.738 30.641 -0.888 1 95.31 379 ASP B N 1
ATOM 7020 C CA . ASP B 1 379 ? -5.691 31.594 -0.339 1 95.31 379 ASP B CA 1
ATOM 7021 C C . ASP B 1 379 ? -6.793 31.922 -1.349 1 95.31 379 ASP B C 1
ATOM 7023 O O . ASP B 1 379 ? -7.973 31.969 -0.996 1 95.31 379 ASP B O 1
ATOM 7027 N N . ASN B 1 380 ? -6.387 32.156 -2.531 1 95.25 380 ASN B N 1
ATOM 7028 C CA . ASN B 1 380 ? -7.348 32.531 -3.568 1 95.25 380 ASN B CA 1
ATOM 7029 C C . ASN B 1 380 ? -8.266 31.375 -3.912 1 95.25 380 ASN B C 1
ATOM 7031 O O . ASN B 1 380 ? -9.492 31.531 -3.941 1 95.25 380 ASN B O 1
ATOM 7035 N N . VAL B 1 381 ? -7.664 30.25 -4.148 1 95.38 381 VAL B N 1
ATOM 7036 C CA . VAL B 1 381 ? -8.453 29.078 -4.504 1 95.38 381 VAL B CA 1
ATOM 7037 C C . VAL B 1 381 ? -9.328 28.656 -3.326 1 95.38 381 VAL B C 1
ATOM 7039 O O . VAL B 1 381 ? -10.492 28.297 -3.506 1 95.38 381 VAL B O 1
ATOM 7042 N N . GLY B 1 382 ? -8.773 28.703 -2.141 1 96.81 382 GLY B N 1
ATOM 7043 C CA . GLY B 1 382 ? -9.523 28.344 -0.945 1 96.81 382 GLY B CA 1
ATOM 7044 C C . GLY B 1 382 ? -10.781 29.172 -0.765 1 96.81 382 GLY B C 1
ATOM 7045 O O . GLY B 1 382 ? -11.844 28.625 -0.448 1 96.81 382 GLY B O 1
ATOM 7046 N N . LEU B 1 383 ? -10.641 30.469 -0.994 1 97 383 LEU B N 1
ATOM 7047 C CA . LEU B 1 383 ? -11.797 31.344 -0.865 1 97 383 LEU B CA 1
ATOM 7048 C C . LEU B 1 383 ? -12.852 31.016 -1.916 1 97 383 LEU B C 1
ATOM 7050 O O . LEU B 1 383 ? -14.047 30.969 -1.612 1 97 383 LEU B O 1
ATOM 7054 N N . HIS B 1 384 ? -12.422 30.781 -3.102 1 96.44 384 HIS B N 1
ATOM 7055 C CA . HIS B 1 384 ? -13.336 30.438 -4.184 1 96.44 384 HIS B CA 1
ATOM 7056 C C . HIS B 1 384 ? -14.094 29.156 -3.885 1 96.44 384 HIS B C 1
ATOM 7058 O O . HIS B 1 384 ? -15.305 29.078 -4.086 1 96.44 384 HIS B O 1
ATOM 7064 N N . LEU B 1 385 ? -13.367 28.172 -3.445 1 97.75 385 LEU B N 1
ATOM 7065 C CA . LEU B 1 385 ? -13.977 26.891 -3.145 1 97.75 385 LEU B CA 1
ATOM 7066 C C . LEU B 1 385 ? -14.992 27.016 -2.01 1 97.75 385 LEU B C 1
ATOM 7068 O O . LEU B 1 385 ? -16.078 26.453 -2.082 1 97.75 385 LEU B O 1
ATOM 7072 N N . ALA B 1 386 ? -14.602 27.75 -1.01 1 98.19 386 ALA B N 1
ATOM 7073 C CA . ALA B 1 386 ? -15.477 27.953 0.142 1 98.19 386 ALA B CA 1
ATOM 7074 C C . ALA B 1 386 ? -16.766 28.641 -0.267 1 98.19 386 ALA B C 1
ATOM 7076 O O . ALA B 1 386 ? -17.859 28.234 0.149 1 98.19 386 ALA B O 1
ATOM 7077 N N . HIS B 1 387 ? -16.641 29.688 -1.057 1 97.88 387 HIS B N 1
ATOM 7078 C CA . HIS B 1 387 ? -17.797 30.438 -1.501 1 97.88 387 HIS B CA 1
ATOM 7079 C C . HIS B 1 387 ? -18.719 29.594 -2.381 1 97.88 387 HIS B C 1
ATOM 7081 O O . HIS B 1 387 ? -19.938 29.594 -2.213 1 97.88 387 HIS B O 1
ATOM 7087 N N . ARG B 1 388 ? -18.141 28.875 -3.289 1 96.75 388 ARG B N 1
ATOM 7088 C CA . ARG B 1 388 ? -18.906 28.016 -4.168 1 96.75 388 ARG B CA 1
ATOM 7089 C C . ARG B 1 388 ? -19.641 26.938 -3.371 1 96.75 388 ARG B C 1
ATOM 7091 O O . ARG B 1 388 ? -20.812 26.672 -3.623 1 96.75 388 ARG B O 1
ATOM 7098 N N . ALA B 1 389 ? -18.922 26.312 -2.49 1 98 389 ALA B N 1
ATOM 7099 C CA . ALA B 1 389 ? -19.531 25.281 -1.648 1 98 389 ALA B CA 1
ATOM 7100 C C . ALA B 1 389 ? -20.672 25.859 -0.827 1 98 389 ALA B C 1
ATOM 7102 O O . ALA B 1 389 ? -21.719 25.219 -0.67 1 98 389 ALA B O 1
ATOM 7103 N N . TRP B 1 390 ? -20.484 27.062 -0.289 1 97.44 390 TRP B N 1
ATOM 7104 C CA . TRP B 1 390 ? -21.516 27.734 0.511 1 97.44 390 TRP B CA 1
ATOM 7105 C C . TRP B 1 390 ? -22.75 28.031 -0.332 1 97.44 390 TRP B C 1
ATOM 7107 O O . TRP B 1 390 ? -23.875 27.812 0.101 1 97.44 390 TRP B O 1
ATOM 7117 N N . LYS B 1 391 ? -22.562 28.547 -1.483 1 96 391 LYS B N 1
ATOM 7118 C CA . LYS B 1 391 ? -23.688 28.875 -2.369 1 96 391 LYS B CA 1
ATOM 7119 C C . LYS B 1 391 ? -24.484 27.625 -2.73 1 96 391 LYS B C 1
ATOM 7121 O O . LYS B 1 391 ? -25.703 27.672 -2.781 1 96 391 LYS B O 1
ATOM 7126 N N . THR B 1 392 ? -23.766 26.562 -3.033 1 95.94 392 THR B N 1
ATOM 7127 C CA . THR B 1 392 ? -24.422 25.297 -3.332 1 95.94 392 THR B CA 1
ATOM 7128 C C . THR B 1 392 ? -25.219 24.797 -2.129 1 95.94 392 THR B C 1
ATOM 7130 O O . THR B 1 392 ? -26.344 24.297 -2.279 1 95.94 392 THR B O 1
ATOM 7133 N N . PHE B 1 393 ? -24.609 24.938 -0.984 1 95.38 393 PHE B N 1
ATOM 7134 C CA . PHE B 1 393 ? -25.297 24.547 0.247 1 95.38 393 PHE B CA 1
ATOM 7135 C C . PHE B 1 393 ? -26.578 25.328 0.442 1 95.38 393 PHE B C 1
ATOM 7137 O O . PHE B 1 393 ? -27.625 24.766 0.759 1 95.38 393 PHE B O 1
ATOM 7144 N N . VAL B 1 394 ? -26.531 26.609 0.219 1 93.75 394 VAL B N 1
ATOM 7145 C CA . VAL B 1 394 ? -27.672 27.5 0.402 1 93.75 394 VAL B CA 1
ATOM 7146 C C . VAL B 1 394 ? -28.75 27.172 -0.621 1 93.75 394 VAL B C 1
ATOM 7148 O O . VAL B 1 394 ? -29.953 27.219 -0.31 1 93.75 394 VAL B O 1
ATOM 7151 N N . ALA B 1 395 ? -28.344 26.844 -1.741 1 93.44 395 ALA B N 1
ATOM 7152 C CA . ALA B 1 395 ? -29.297 26.484 -2.787 1 93.44 395 ALA B CA 1
ATOM 7153 C C . ALA B 1 395 ? -30.078 25.234 -2.41 1 93.44 395 ALA B C 1
ATOM 7155 O O . ALA B 1 395 ? -31.266 25.109 -2.715 1 93.44 395 ALA B O 1
ATOM 7156 N N . SER B 1 396 ? -29.375 24.344 -1.763 1 92.25 396 SER B N 1
ATOM 7157 C CA . SER B 1 396 ? -29.984 23.062 -1.435 1 92.25 396 SER B CA 1
ATOM 7158 C C . SER B 1 396 ? -30.734 23.125 -0.106 1 92.25 396 SER B C 1
ATOM 7160 O O . SER B 1 396 ? -31.719 22.422 0.094 1 92.25 396 SER B O 1
ATOM 7162 N N . ASN B 1 397 ? -30.297 24 0.828 1 90.62 397 ASN B N 1
ATOM 7163 C CA . ASN B 1 397 ? -30.812 23.953 2.193 1 90.62 397 ASN B CA 1
ATOM 7164 C C . ASN B 1 397 ? -31.562 25.234 2.557 1 90.62 397 ASN B C 1
ATOM 7166 O O . ASN B 1 397 ? -32.25 25.281 3.574 1 90.62 397 ASN B O 1
ATOM 7170 N N . GLY B 1 398 ? -31.453 26.25 1.729 1 85.56 398 GLY B N 1
ATOM 7171 C CA . GLY B 1 398 ? -32.062 27.547 2.012 1 85.56 398 GLY B CA 1
ATOM 7172 C C . GLY B 1 398 ? -31.156 28.5 2.752 1 85.56 398 GLY B C 1
ATOM 7173 O O . GLY B 1 398 ? -30.062 28.109 3.188 1 85.56 398 GLY B O 1
ATOM 7174 N N . THR B 1 399 ? -31.547 29.781 2.811 1 78.88 399 THR B N 1
ATOM 7175 C CA . THR B 1 399 ? -30.75 30.828 3.43 1 78.88 399 THR B CA 1
ATOM 7176 C C . THR B 1 399 ? -31.031 30.922 4.922 1 78.88 399 THR B C 1
ATOM 7178 O O . THR B 1 399 ? -32.188 30.797 5.344 1 78.88 399 THR B O 1
ATOM 7181 N N . GLU B 1 400 ? -29.922 30.969 5.664 1 78.38 400 GLU B N 1
ATOM 7182 C CA . GLU B 1 400 ? -30.094 31.156 7.102 1 78.38 400 GLU B CA 1
ATOM 7183 C C . GLU B 1 400 ? -30.531 32.562 7.43 1 78.38 400 GLU B C 1
ATOM 7185 O O . GLU B 1 400 ? -30.328 33.5 6.629 1 78.38 400 GLU B O 1
ATOM 7190 N N . LYS B 1 401 ? -31.125 32.625 8.633 1 68.5 401 LYS B N 1
ATOM 7191 C CA . LYS B 1 401 ? -31.625 33.906 9.094 1 68.5 401 LYS B CA 1
ATOM 7192 C C . LYS B 1 401 ? -30.469 34.844 9.469 1 68.5 401 LYS B C 1
ATOM 7194 O O . LYS B 1 401 ? -29.422 34.375 9.945 1 68.5 401 LYS B O 1
ATOM 7199 N N . MET B 1 402 ? -30.641 36.062 9.188 1 72.69 402 MET B N 1
ATOM 7200 C CA . MET B 1 402 ? -29.641 37.062 9.492 1 72.69 402 MET B CA 1
ATOM 7201 C C . MET B 1 402 ? -29.406 37.188 10.992 1 72.69 402 MET B C 1
ATOM 7203 O O . MET B 1 402 ? -30.312 36.969 11.781 1 72.69 402 MET B O 1
ATOM 7207 N N . LEU B 1 403 ? -28.109 37.406 11.375 1 70.44 403 LEU B N 1
ATOM 7208 C CA . LEU B 1 403 ? -27.781 37.625 12.789 1 70.44 403 LEU B CA 1
ATOM 7209 C C . LEU B 1 403 ? -28.391 38.906 13.305 1 70.44 403 LEU B C 1
ATOM 7211 O O . LEU B 1 403 ? -28.344 39.938 12.617 1 70.44 403 LEU B O 1
ATOM 7215 N N . PRO B 1 404 ? -29.016 38.844 14.406 1 71.56 404 PRO B N 1
ATOM 7216 C CA . PRO B 1 404 ? -29.578 40.062 14.961 1 71.56 404 PRO B CA 1
ATOM 7217 C C . PRO B 1 404 ? -28.516 41.125 15.258 1 71.56 404 PRO B C 1
ATOM 7219 O O . PRO B 1 404 ? -27.422 40.781 15.727 1 71.56 404 PRO B O 1
ATOM 7222 N N . GLY B 1 405 ? -28.781 42.375 14.852 1 72.69 405 GLY B N 1
ATOM 7223 C CA . GLY B 1 405 ? -27.938 43.469 15.25 1 72.69 405 GLY B CA 1
ATOM 7224 C C . GLY B 1 405 ? -26.859 43.812 14.234 1 72.69 405 GLY B C 1
ATOM 7225 O O . GLY B 1 405 ? -26.125 44.781 14.391 1 72.69 405 GLY B O 1
ATOM 7226 N N . ILE B 1 406 ? -26.672 42.906 13.328 1 75.5 406 ILE B N 1
ATOM 7227 C CA . ILE B 1 406 ? -25.672 43.188 12.297 1 75.5 406 ILE B CA 1
ATOM 7228 C C . ILE B 1 406 ? -26.391 43.438 10.961 1 75.5 406 ILE B C 1
ATOM 7230 O O . ILE B 1 406 ? -27.203 42.625 10.531 1 75.5 406 ILE B O 1
ATOM 7234 N N . ASN B 1 407 ? -26.203 44.625 10.469 1 82.75 407 ASN B N 1
ATOM 7235 C CA . ASN B 1 407 ? -26.859 45 9.219 1 82.75 407 ASN B CA 1
ATOM 7236 C C . ASN B 1 407 ? -26.062 44.531 8.008 1 82.75 407 ASN B C 1
ATOM 7238 O O . ASN B 1 407 ? -25.641 45.344 7.188 1 82.75 407 ASN B O 1
ATOM 7242 N N . LEU B 1 408 ? -25.75 43.219 7.922 1 88.75 408 LEU B N 1
ATOM 7243 C CA . LEU B 1 408 ? -25.078 42.625 6.781 1 88.75 408 LEU B CA 1
ATOM 7244 C C . LEU B 1 408 ? -25.891 41.469 6.219 1 88.75 408 LEU B C 1
ATOM 7246 O O . LEU B 1 408 ? -26.453 40.656 6.98 1 88.75 408 LEU B O 1
ATOM 7250 N N . ASN B 1 409 ? -26.094 41.5 4.945 1 87.12 409 ASN B N 1
ATOM 7251 C CA . ASN B 1 409 ? -26.688 40.312 4.348 1 87.12 409 ASN B CA 1
ATOM 7252 C C . ASN B 1 409 ? -25.734 39.125 4.395 1 87.12 409 ASN B C 1
ATOM 7254 O O . ASN B 1 409 ? -24.609 39.25 4.867 1 87.12 409 ASN B O 1
ATOM 7258 N N . GLN B 1 410 ? -26.156 38 3.93 1 88.38 410 GLN B N 1
ATOM 7259 C CA . GLN B 1 410 ? -25.375 36.781 4.098 1 88.38 410 GLN B CA 1
ATOM 7260 C C . GLN B 1 410 ? -24.094 36.844 3.273 1 88.38 410 GLN B C 1
ATOM 7262 O O . GLN B 1 410 ? -23.062 36.312 3.699 1 88.38 410 GLN B O 1
ATOM 7267 N N . ASP B 1 411 ? -24.203 37.406 2.115 1 92.12 411 ASP B N 1
ATOM 7268 C CA . ASP B 1 411 ? -23 37.531 1.285 1 92.12 411 ASP B CA 1
ATOM 7269 C C . ASP B 1 411 ? -21.969 38.438 1.946 1 92.12 411 ASP B C 1
ATOM 7271 O O . ASP B 1 411 ? -20.781 38.125 1.969 1 92.12 411 ASP B O 1
ATOM 7275 N N . GLU B 1 412 ? -22.484 39.562 2.43 1 93.75 412 GLU B N 1
ATOM 7276 C CA . GLU B 1 412 ? -21.609 40.5 3.156 1 93.75 412 GLU B CA 1
ATOM 7277 C C . GLU B 1 412 ? -21.016 39.812 4.391 1 93.75 412 GLU B C 1
ATOM 7279 O O . GLU B 1 412 ? -19.828 39.969 4.684 1 93.75 412 GLU B O 1
ATOM 7284 N N . THR B 1 413 ? -21.859 39.094 5.035 1 92.19 413 THR B N 1
ATOM 7285 C CA . THR B 1 413 ? -21.422 38.375 6.23 1 92.19 413 THR B CA 1
ATOM 7286 C C . THR B 1 413 ? -20.297 37.406 5.895 1 92.19 413 THR B C 1
ATOM 7288 O O . THR B 1 413 ? -19.328 37.281 6.645 1 92.19 413 THR B O 1
ATOM 7291 N N . PHE B 1 414 ? -20.438 36.688 4.84 1 95 414 PHE B N 1
ATOM 7292 C CA . PHE B 1 414 ? -19.422 35.75 4.395 1 95 414 PHE B CA 1
ATOM 7293 C C . PHE B 1 414 ? -18.078 36.406 4.227 1 95 414 PHE B C 1
ATOM 7295 O O . PHE B 1 414 ? -17.078 36 4.809 1 95 414 PHE B O 1
ATOM 7302 N N . PHE B 1 415 ? -18.031 37.5 3.551 1 96.19 415 PHE B N 1
ATOM 7303 C CA . PHE B 1 415 ? -16.781 38.156 3.213 1 96.19 415 PHE B CA 1
ATOM 7304 C C . PHE B 1 415 ? -16.203 38.875 4.43 1 96.19 415 PHE B C 1
ATOM 7306 O O . PHE B 1 415 ? -14.977 38.906 4.617 1 96.19 415 PHE B O 1
ATOM 7313 N N . VAL B 1 416 ? -17.016 39.469 5.262 1 93.88 416 VAL B N 1
ATOM 7314 C CA . VAL B 1 416 ? -16.547 40.156 6.465 1 93.88 416 VAL B CA 1
ATOM 7315 C C . VAL B 1 416 ? -15.945 39.125 7.434 1 93.88 416 VAL B C 1
ATOM 7317 O O . VAL B 1 416 ? -14.922 39.406 8.07 1 93.88 416 VAL B O 1
ATOM 7320 N N . THR B 1 417 ? -16.625 38.062 7.551 1 93.44 417 THR B N 1
ATOM 7321 C CA . THR B 1 417 ? -16.125 37 8.422 1 93.44 417 THR B CA 1
ATOM 7322 C C . THR B 1 417 ? -14.781 36.469 7.938 1 93.44 417 THR B C 1
ATOM 7324 O O . THR B 1 417 ? -13.867 36.25 8.734 1 93.44 417 THR B O 1
ATOM 7327 N N . PHE B 1 418 ? -14.648 36.281 6.668 1 95.62 418 PHE B N 1
ATOM 7328 C CA . PHE B 1 418 ? -13.375 35.875 6.086 1 95.62 418 PHE B CA 1
ATOM 7329 C C . PHE B 1 418 ? -12.266 36.844 6.453 1 95.62 418 PHE B C 1
ATOM 7331 O O . PHE B 1 418 ? -11.172 36.438 6.84 1 95.62 418 PHE B O 1
ATOM 7338 N N . ALA B 1 419 ? -12.555 38.094 6.352 1 93.44 419 ALA B N 1
ATOM 7339 C CA . ALA B 1 419 ? -11.555 39.125 6.586 1 93.44 419 ALA B CA 1
ATOM 7340 C C . ALA B 1 419 ? -11.125 39.156 8.047 1 93.44 419 ALA B C 1
ATOM 7342 O O . ALA B 1 419 ? -10 39.562 8.359 1 93.44 419 ALA B O 1
ATOM 7343 N N . GLN B 1 420 ? -11.875 38.688 8.93 1 89.81 420 GLN B N 1
ATOM 7344 C CA . GLN B 1 420 ? -11.609 38.781 10.359 1 89.81 420 GLN B CA 1
ATOM 7345 C C . GLN B 1 420 ? -10.625 37.719 10.805 1 89.81 420 GLN B C 1
ATOM 7347 O O . GLN B 1 420 ? -10.062 37.781 11.898 1 89.81 420 GLN B O 1
ATOM 7352 N N . GLN B 1 421 ? -10.305 36.75 9.992 1 85 421 GLN B N 1
ATOM 7353 C CA . GLN B 1 421 ? -9.492 35.594 10.383 1 85 421 GLN B CA 1
ATOM 7354 C C . GLN B 1 421 ? -8.023 35.969 10.531 1 85 421 GLN B C 1
ATOM 7356 O O . GLN B 1 421 ? -7.301 35.375 11.328 1 85 421 GLN B O 1
ATOM 7361 N N . PHE B 1 422 ? -7.555 36.906 9.758 1 78.56 422 PHE B N 1
ATOM 7362 C CA . PHE B 1 422 ? -6.129 37.219 9.734 1 78.56 422 PHE B CA 1
ATOM 7363 C C . PHE B 1 422 ? -5.855 38.594 10.352 1 78.56 422 PHE B C 1
ATOM 7365 O O . PHE B 1 422 ? -4.781 39.156 10.156 1 78.56 422 PHE B O 1
ATOM 7372 N N . CYS B 1 423 ? -6.785 39 11.047 1 76.12 423 CYS B N 1
ATOM 7373 C CA . CYS B 1 423 ? -6.586 40.344 11.617 1 76.12 423 CYS B CA 1
ATOM 7374 C C . CYS B 1 423 ? -5.5 40.312 12.68 1 76.12 423 CYS B C 1
ATOM 7376 O O . CYS B 1 423 ? -5.551 39.5 13.609 1 76.12 423 CYS B O 1
ATOM 7378 N N . GLU B 1 424 ? -4.445 41 12.352 1 74.94 424 GLU B N 1
ATOM 7379 C CA . GLU B 1 424 ? -3.338 41.125 13.297 1 74.94 424 GLU B CA 1
ATOM 7380 C C . GLU B 1 424 ? -2.859 42.594 13.367 1 74.94 424 GLU B C 1
ATOM 7382 O O . GLU B 1 424 ? -3.031 43.344 12.414 1 74.94 424 GLU B O 1
ATOM 7387 N N . LYS B 1 425 ? -2.486 42.969 14.461 1 72.81 425 LYS B N 1
ATOM 7388 C CA . LYS B 1 425 ? -1.871 44.281 14.633 1 72.81 425 LYS B CA 1
ATOM 7389 C C . LYS B 1 425 ? -0.373 44.156 14.891 1 72.81 425 LYS B C 1
ATOM 7391 O O . LYS B 1 425 ? 0.045 43.438 15.789 1 72.81 425 LYS B O 1
ATOM 7396 N N . LYS B 1 426 ? 0.375 44.594 13.867 1 74.5 426 LYS B N 1
ATOM 7397 C CA . LYS B 1 426 ? 1.827 44.562 14.016 1 74.5 426 LYS B CA 1
ATOM 7398 C C . LYS B 1 426 ? 2.432 45.938 13.711 1 74.5 426 LYS B C 1
ATOM 7400 O O . LYS B 1 426 ? 1.848 46.719 12.969 1 74.5 426 LYS B O 1
ATOM 7405 N N . THR B 1 427 ? 3.564 46.219 14.398 1 74.81 427 THR B N 1
ATOM 7406 C CA . THR B 1 427 ? 4.336 47.406 14 1 74.81 427 THR B CA 1
ATOM 7407 C C . THR B 1 427 ? 4.953 47.188 12.617 1 74.81 427 THR B C 1
ATOM 7409 O O . THR B 1 427 ? 5.051 46.062 12.133 1 74.81 427 THR B O 1
ATOM 7412 N N . GLU B 1 428 ? 5.238 48.281 12 1 72.44 428 GLU B N 1
ATOM 7413 C CA . GLU B 1 428 ? 5.855 48.219 10.68 1 72.44 428 GLU B CA 1
ATOM 7414 C C . GLU B 1 428 ? 7.129 47.375 10.711 1 72.44 428 GLU B C 1
ATOM 7416 O O . GLU B 1 428 ? 7.402 46.594 9.781 1 72.44 428 GLU B O 1
ATOM 7421 N N . GLU B 1 429 ? 7.852 47.531 11.75 1 70.81 429 GLU B N 1
ATOM 7422 C CA . GLU B 1 429 ? 9.109 46.781 11.883 1 70.81 429 GLU B CA 1
ATOM 7423 C C . GLU B 1 429 ? 8.867 45.281 12.031 1 70.81 429 GLU B C 1
ATOM 7425 O O . GLU B 1 429 ? 9.57 44.469 11.43 1 70.81 429 GLU B O 1
ATOM 7430 N N . GLU B 1 430 ? 7.91 44.969 12.734 1 73.25 430 GLU B N 1
ATOM 7431 C CA . GLU B 1 430 ? 7.578 43.562 12.93 1 73.25 430 GLU B CA 1
ATOM 7432 C C . GLU B 1 430 ? 7.027 42.938 11.648 1 73.25 430 GLU B C 1
ATOM 7434 O O . GLU B 1 430 ? 7.293 41.781 11.352 1 73.25 430 GLU B O 1
ATOM 7439 N N . ALA B 1 431 ? 6.277 43.75 10.984 1 74.25 431 ALA B N 1
ATOM 7440 C CA . ALA B 1 431 ? 5.688 43.281 9.734 1 74.25 431 ALA B CA 1
ATOM 7441 C C . ALA B 1 431 ? 6.766 42.969 8.703 1 74.25 431 ALA B C 1
ATOM 7443 O O . ALA B 1 431 ? 6.684 41.938 8.016 1 74.25 431 ALA B O 1
ATOM 7444 N N . LYS B 1 432 ? 7.746 43.719 8.688 1 70.94 432 LYS B N 1
ATOM 7445 C CA . LYS B 1 432 ? 8.844 43.5 7.75 1 70.94 432 LYS B CA 1
ATOM 7446 C C . LYS B 1 432 ? 9.648 42.281 8.125 1 70.94 432 LYS B C 1
ATOM 7448 O O . LYS B 1 432 ? 10.062 41.5 7.254 1 70.94 432 LYS B O 1
ATOM 7453 N N . LYS B 1 433 ? 9.812 42.031 9.359 1 69.38 433 LYS B N 1
ATOM 7454 C CA . LYS B 1 433 ? 10.562 40.875 9.844 1 69.38 433 LYS B CA 1
ATOM 7455 C C . LYS B 1 433 ? 9.836 39.562 9.516 1 69.38 433 LYS B C 1
ATOM 7457 O O . LYS B 1 433 ? 10.469 38.562 9.18 1 69.38 433 LYS B O 1
ATOM 7462 N N . THR B 1 434 ? 8.594 39.656 9.625 1 70.81 434 THR B N 1
ATOM 7463 C CA . THR B 1 434 ? 7.785 38.5 9.359 1 70.81 434 THR B CA 1
ATOM 7464 C C . THR B 1 434 ? 7.852 38.094 7.887 1 70.81 434 THR B C 1
ATOM 7466 O O . THR B 1 434 ? 7.852 36.906 7.547 1 70.81 434 THR B O 1
ATOM 7469 N N . LEU B 1 435 ? 8.031 39.125 7.133 1 70.69 435 LEU B N 1
ATOM 7470 C CA . LEU B 1 435 ? 8.102 38.906 5.695 1 70.69 435 LEU B CA 1
ATOM 7471 C C . LEU B 1 435 ? 9.398 38.188 5.324 1 70.69 435 LEU B C 1
ATOM 7473 O O . LEU B 1 435 ? 9.422 37.375 4.391 1 70.69 435 LEU B O 1
ATOM 7477 N N . GLU B 1 436 ? 10.359 38.344 6.105 1 64.62 436 GLU B N 1
ATOM 7478 C CA . GLU B 1 436 ? 11.656 37.719 5.852 1 64.62 436 GLU B CA 1
ATOM 7479 C C . GLU B 1 436 ? 11.656 36.25 6.273 1 64.62 436 GLU B C 1
ATOM 7481 O O . GLU B 1 436 ? 12.469 35.469 5.781 1 64.62 436 GLU B O 1
ATOM 7486 N N . SER B 1 437 ? 10.781 35.938 7.141 1 60.47 437 SER B N 1
ATOM 7487 C CA . SER B 1 437 ? 10.727 34.562 7.645 1 60.47 437 SER B CA 1
ATOM 7488 C C . SER B 1 437 ? 9.719 33.75 6.863 1 60.47 437 SER B C 1
ATOM 7490 O O . SER B 1 437 ? 9.164 32.781 7.391 1 60.47 437 SER B O 1
ATOM 7492 N N . ASP B 1 438 ? 9.43 34.125 5.684 1 62.53 438 ASP B N 1
ATOM 7493 C CA . ASP B 1 438 ? 8.633 33.344 4.738 1 62.53 438 ASP B CA 1
ATOM 7494 C C . ASP B 1 438 ? 7.164 33.312 5.152 1 62.53 438 ASP B C 1
ATOM 7496 O O . ASP B 1 438 ? 6.492 32.281 5.027 1 62.53 438 ASP B O 1
ATOM 7500 N N . THR B 1 439 ? 6.875 34.375 5.914 1 69.56 439 THR B N 1
ATOM 7501 C CA . THR B 1 439 ? 5.457 34.5 6.227 1 69.56 439 THR B CA 1
ATOM 7502 C C . THR B 1 439 ? 4.844 35.656 5.426 1 69.56 439 THR B C 1
ATOM 7504 O O . THR B 1 439 ? 5.457 36.719 5.273 1 69.56 439 THR B O 1
ATOM 7507 N N . LEU B 1 440 ? 3.742 35.406 4.836 1 79.88 440 LEU B N 1
ATOM 7508 C CA . LEU B 1 440 ? 3.039 36.406 4.047 1 79.88 440 LEU B CA 1
ATOM 7509 C C . LEU B 1 440 ? 2.402 37.469 4.949 1 79.88 440 LEU B C 1
ATOM 7511 O O . LEU B 1 440 ? 2.121 37.188 6.121 1 79.88 440 LEU B O 1
ATOM 7515 N N . SER B 1 441 ? 2.271 38.656 4.418 1 79.88 441 SER B N 1
ATOM 7516 C CA . SER B 1 441 ? 1.534 39.719 5.094 1 79.88 441 SER B CA 1
ATOM 7517 C C . SER B 1 441 ? 0.091 39.312 5.363 1 79.88 441 SER B C 1
ATOM 7519 O O . SER B 1 441 ? -0.646 38.969 4.434 1 79.88 441 SER B O 1
ATOM 7521 N N . ALA B 1 442 ? -0.263 39.438 6.621 1 82.75 442 ALA B N 1
ATOM 7522 C CA . ALA B 1 442 ? -1.637 39.094 6.992 1 82.75 442 ALA B CA 1
ATOM 7523 C C . ALA B 1 442 ? -2.633 39.969 6.238 1 82.75 442 ALA B C 1
ATOM 7525 O O . ALA B 1 442 ? -3.705 39.5 5.844 1 82.75 442 ALA B O 1
ATOM 7526 N N . LYS B 1 443 ? -2.221 41.219 6.059 1 86.94 443 LYS B N 1
ATOM 7527 C CA . LYS B 1 443 ? -3.078 42.156 5.359 1 86.94 443 LYS B CA 1
ATOM 7528 C C . LYS B 1 443 ? -3.344 41.719 3.926 1 86.94 443 LYS B C 1
ATOM 7530 O O . LYS B 1 443 ? -4.484 41.75 3.457 1 86.94 443 LYS B O 1
ATOM 7535 N N . PHE B 1 444 ? -2.344 41.281 3.297 1 89.94 444 PHE B N 1
ATOM 7536 C CA . PHE B 1 444 ? -2.523 40.938 1.896 1 89.94 444 PHE B CA 1
ATOM 7537 C C . PHE B 1 444 ? -3.236 39.594 1.77 1 89.94 444 PHE B C 1
ATOM 7539 O O . PHE B 1 444 ? -3.891 39.312 0.76 1 89.94 444 PHE B O 1
ATOM 7546 N N . ARG B 1 445 ? -3.059 38.719 2.725 1 91.38 445 ARG B N 1
ATOM 7547 C CA . ARG B 1 445 ? -3.76 37.438 2.684 1 91.38 445 ARG B CA 1
ATOM 7548 C C . ARG B 1 445 ? -5.27 37.625 2.703 1 91.38 445 ARG B C 1
ATOM 7550 O O . ARG B 1 445 ? -6.027 36.75 2.307 1 91.38 445 ARG B O 1
ATOM 7557 N N . ILE B 1 446 ? -5.668 38.875 3.131 1 92.88 446 ILE B N 1
ATOM 7558 C CA . ILE B 1 446 ? -7.078 39.25 3.096 1 92.88 446 ILE B CA 1
ATOM 7559 C C . ILE B 1 446 ? -7.383 40 1.802 1 92.88 446 ILE B C 1
ATOM 7561 O O . ILE B 1 446 ? -8.289 39.625 1.056 1 92.88 446 ILE B O 1
ATOM 7565 N N . LEU B 1 447 ? -6.602 41 1.509 1 93.44 447 LEU B N 1
ATOM 7566 C CA . LEU B 1 447 ? -6.883 41.875 0.394 1 93.44 447 LEU B CA 1
ATOM 7567 C C . LEU B 1 447 ? -6.715 41.156 -0.94 1 93.44 447 LEU B C 1
ATOM 7569 O O . LEU B 1 447 ? -7.5 41.375 -1.865 1 93.44 447 LEU B O 1
ATOM 7573 N N . GLY B 1 448 ? -5.676 40.375 -1.05 1 93.62 448 GLY B N 1
ATOM 7574 C CA . GLY B 1 448 ? -5.355 39.719 -2.295 1 93.62 448 GLY B CA 1
ATOM 7575 C C . GLY B 1 448 ? -6.496 38.875 -2.82 1 93.62 448 GLY B C 1
ATOM 7576 O O . GLY B 1 448 ? -7.016 39.125 -3.91 1 93.62 448 GLY B O 1
ATOM 7577 N N . PRO B 1 449 ? -6.941 37.875 -2.035 1 95.5 449 PRO B N 1
ATOM 7578 C CA . PRO B 1 449 ? -8.055 37.031 -2.479 1 95.5 449 PRO B CA 1
ATOM 7579 C C . PRO B 1 449 ? -9.328 37.844 -2.734 1 95.5 449 PRO B C 1
ATOM 7581 O O . PRO B 1 449 ? -10.055 37.562 -3.693 1 95.5 449 PRO B O 1
ATOM 7584 N N . LEU B 1 450 ? -9.625 38.875 -1.969 1 96.31 450 LEU B N 1
ATOM 7585 C CA . LEU B 1 450 ? -10.867 39.625 -2.092 1 96.31 450 LEU B CA 1
ATOM 7586 C C . LEU B 1 450 ? -10.867 40.469 -3.357 1 96.31 450 LEU B C 1
ATOM 7588 O O . LEU B 1 450 ? -11.875 40.531 -4.07 1 96.31 450 LEU B O 1
ATOM 7592 N N . ARG B 1 451 ? -9.758 41.062 -3.652 1 95.69 451 ARG B N 1
ATOM 7593 C CA . ARG B 1 451 ? -9.719 41.969 -4.812 1 95.69 451 ARG B CA 1
ATOM 7594 C C . ARG B 1 451 ? -9.766 41.156 -6.113 1 95.69 451 ARG B C 1
ATOM 7596 O O . ARG B 1 451 ? -10.164 41.688 -7.152 1 95.69 451 ARG B O 1
ATOM 7603 N N . ASN B 1 452 ? -9.383 39.906 -6.051 1 95.62 452 ASN B N 1
ATOM 7604 C CA . ASN B 1 452 ? -9.391 39.031 -7.234 1 95.62 452 ASN B CA 1
ATOM 7605 C C . ASN B 1 452 ? -10.68 38.219 -7.324 1 95.62 452 ASN B C 1
ATOM 7607 O O . ASN B 1 452 ? -10.797 37.312 -8.164 1 95.62 452 ASN B O 1
ATOM 7611 N N . PHE B 1 453 ? -11.609 38.469 -6.438 1 95.62 453 PHE B N 1
ATOM 7612 C CA . PHE B 1 453 ? -12.867 37.75 -6.375 1 95.62 453 PHE B CA 1
ATOM 7613 C C . PHE B 1 453 ? -14.016 38.594 -6.902 1 95.62 453 PHE B C 1
ATOM 7615 O O . PHE B 1 453 ? -14.516 39.469 -6.199 1 95.62 453 PHE B O 1
ATOM 7622 N N . PRO B 1 454 ? -14.531 38.281 -8.062 1 94.44 454 PRO B N 1
ATOM 7623 C CA . PRO B 1 454 ? -15.547 39.156 -8.68 1 94.44 454 PRO B CA 1
ATOM 7624 C C . PRO B 1 454 ? -16.781 39.312 -7.793 1 94.44 454 PRO B C 1
ATOM 7626 O O . PRO B 1 454 ? -17.344 40.406 -7.719 1 94.44 454 PRO B O 1
ATOM 7629 N N . GLU B 1 455 ? -17.156 38.312 -7.145 1 94.81 455 GLU B N 1
ATOM 7630 C CA . GLU B 1 455 ? -18.359 38.375 -6.32 1 94.81 455 GLU B CA 1
ATOM 7631 C C . GLU B 1 455 ? -18.188 39.375 -5.176 1 94.81 455 GLU B C 1
ATOM 7633 O O . GLU B 1 455 ? -19.172 39.938 -4.699 1 94.81 455 GLU B O 1
ATOM 7638 N N . PHE B 1 456 ? -17.016 39.531 -4.684 1 96.88 456 PHE B N 1
ATOM 7639 C CA . PHE B 1 456 ? -16.781 40.531 -3.648 1 96.88 456 PHE B CA 1
ATOM 7640 C C . PHE B 1 456 ? -17.109 41.906 -4.16 1 96.88 456 PHE B C 1
ATOM 7642 O O . PHE B 1 456 ? -17.812 42.688 -3.496 1 96.88 456 PHE B O 1
ATOM 7649 N N . GLY B 1 457 ? -16.531 42.281 -5.316 1 95.25 457 GLY B N 1
ATOM 7650 C CA . GLY B 1 457 ? -16.812 43.562 -5.93 1 95.25 457 GLY B CA 1
ATOM 7651 C C . GLY B 1 457 ? -18.297 43.812 -6.145 1 95.25 457 GLY B C 1
ATOM 7652 O O . GLY B 1 457 ? -18.781 44.938 -5.934 1 95.25 457 GLY B O 1
ATOM 7653 N N . GLU B 1 458 ? -18.984 42.812 -6.496 1 95.31 458 GLU B N 1
ATOM 7654 C CA . GLU B 1 458 ? -20.422 42.906 -6.723 1 95.31 458 GLU B CA 1
ATOM 7655 C C . GLU B 1 458 ? -21.188 43.125 -5.41 1 95.31 458 GLU B C 1
ATOM 7657 O O . GLU B 1 458 ? -22.094 43.938 -5.34 1 95.31 458 GLU B O 1
ATOM 7662 N N . THR B 1 459 ? -20.75 42.344 -4.414 1 95.44 459 THR B N 1
ATOM 7663 C CA . THR B 1 459 ? -21.438 42.344 -3.125 1 95.44 459 THR B CA 1
ATOM 7664 C C . THR B 1 459 ? -21.312 43.719 -2.459 1 95.44 459 THR B C 1
ATOM 7666 O O . THR B 1 459 ? -22.266 44.219 -1.854 1 95.44 459 THR B O 1
ATOM 7669 N N . PHE B 1 460 ? -20.25 44.375 -2.568 1 96.06 460 PHE B N 1
ATOM 7670 C CA . PHE B 1 460 ? -20.016 45.625 -1.877 1 96.06 460 PHE B CA 1
ATOM 7671 C C . PHE B 1 460 ? -20.047 46.812 -2.857 1 96.06 460 PHE B C 1
ATOM 7673 O O . PHE B 1 460 ? -19.688 47.938 -2.5 1 96.06 460 PHE B O 1
ATOM 7680 N N . ASN B 1 461 ? -20.375 46.531 -4.043 1 95.31 461 ASN B N 1
ATOM 7681 C CA . ASN B 1 461 ? -20.5 47.562 -5.09 1 95.31 461 ASN B CA 1
ATOM 7682 C C . ASN B 1 461 ? -19.219 48.375 -5.246 1 95.31 461 ASN B C 1
ATOM 7684 O O . ASN B 1 461 ? -19.25 49.594 -5.227 1 95.31 461 ASN B O 1
ATOM 7688 N N . CYS B 1 462 ? -18.125 47.688 -5.316 1 96 462 CYS B N 1
ATOM 7689 C CA . CYS B 1 462 ? -16.844 48.312 -5.543 1 96 462 CYS B CA 1
ATOM 7690 C C . CYS B 1 462 ? -16.703 48.781 -6.992 1 96 462 CYS B C 1
ATOM 7692 O O . CYS B 1 462 ? -16.938 47.969 -7.914 1 96 462 CYS B O 1
ATOM 7694 N N . PRO B 1 463 ? -16.281 50 -7.227 1 96.25 463 PRO B N 1
ATOM 7695 C CA . PRO B 1 463 ? -16.109 50.469 -8.609 1 96.25 463 PRO B CA 1
ATOM 7696 C C . PRO B 1 463 ? -15.016 49.688 -9.359 1 96.25 463 PRO B C 1
ATOM 7698 O O . PRO B 1 463 ? -13.969 49.375 -8.781 1 96.25 463 PRO B O 1
ATOM 7701 N N . VAL B 1 464 ? -15.297 49.438 -10.656 1 94.62 464 VAL B N 1
ATOM 7702 C CA . VAL B 1 464 ? -14.305 48.781 -11.5 1 94.62 464 VAL B CA 1
ATOM 7703 C C . VAL B 1 464 ? -13.047 49.656 -11.578 1 94.62 464 VAL B C 1
ATOM 7705 O O . VAL B 1 464 ? -13.133 50.875 -11.766 1 94.62 464 VAL B O 1
ATOM 7708 N N . GLY B 1 465 ? -11.906 49.062 -11.297 1 93.56 465 GLY B N 1
ATOM 7709 C CA . GLY B 1 465 ? -10.656 49.781 -11.344 1 93.56 465 GLY B CA 1
ATOM 7710 C C . GLY B 1 465 ? -10.164 50.219 -9.977 1 93.56 465 GLY B C 1
ATOM 7711 O O . GLY B 1 465 ? -9.016 50.656 -9.836 1 93.56 465 GLY B O 1
ATOM 7712 N N . SER B 1 466 ? -11.023 50.094 -9.008 1 94.44 466 SER B N 1
ATOM 7713 C CA . SER B 1 466 ? -10.617 50.438 -7.645 1 94.44 466 SER B CA 1
ATOM 7714 C C . SER B 1 466 ? -9.641 49.406 -7.086 1 94.44 466 SER B C 1
ATOM 7716 O O . SER B 1 466 ? -9.43 48.344 -7.684 1 94.44 466 SER B O 1
ATOM 7718 N N . ALA B 1 467 ? -9.109 49.688 -5.988 1 91.62 467 ALA B N 1
ATOM 7719 C CA . ALA B 1 467 ? -8.109 48.844 -5.355 1 91.62 467 ALA B CA 1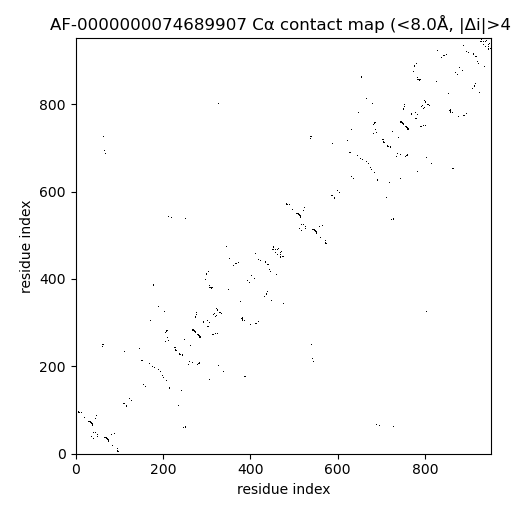
ATOM 7720 C C . ALA B 1 467 ? -8.688 47.438 -5.035 1 91.62 467 ALA B C 1
ATOM 7722 O O . ALA B 1 467 ? -7.977 46.438 -5.105 1 91.62 467 ALA B O 1
ATOM 7723 N N . MET B 1 468 ? -9.953 47.375 -4.754 1 95 468 MET B N 1
ATOM 7724 C CA . MET B 1 468 ? -10.57 46.125 -4.332 1 95 468 MET B CA 1
ATOM 7725 C C . MET B 1 468 ? -11.383 45.5 -5.465 1 95 468 MET B C 1
ATOM 7727 O O . MET B 1 468 ? -12.094 44.531 -5.262 1 95 468 MET B O 1
ATOM 7731 N N . ASN B 1 469 ? -11.32 46.094 -6.637 1 96.06 469 ASN B N 1
ATOM 7732 C CA . ASN B 1 469 ? -11.961 45.562 -7.84 1 96.06 469 ASN B CA 1
ATOM 7733 C C . ASN B 1 469 ? -11.18 45.906 -9.094 1 96.06 469 ASN B C 1
ATOM 7735 O O . ASN B 1 469 ? -11.695 46.594 -9.992 1 96.06 469 ASN B O 1
ATOM 7739 N N . PRO B 1 470 ? -10.039 45.406 -9.148 1 94.19 470 PRO B N 1
ATOM 7740 C CA . PRO B 1 470 ? -9.227 45.688 -10.336 1 94.19 470 PRO B CA 1
ATOM 7741 C C . PRO B 1 470 ? -9.844 45.125 -11.617 1 94.19 470 PRO B C 1
ATOM 7743 O O . PRO B 1 470 ? -10.578 44.156 -11.57 1 94.19 470 PRO B O 1
ATOM 7746 N N . THR B 1 471 ? -9.477 45.781 -12.75 1 92.94 471 THR B N 1
ATOM 7747 C CA . THR B 1 471 ? -9.992 45.344 -14.047 1 92.94 471 THR B CA 1
ATOM 7748 C C . THR B 1 471 ? -9.438 43.969 -14.422 1 92.94 471 THR B C 1
ATOM 7750 O O . THR B 1 471 ? -10.164 43.125 -14.945 1 92.94 471 THR B O 1
ATOM 7753 N N . GLN B 1 472 ? -8.125 43.844 -14.18 1 91.19 472 GLN B N 1
ATOM 7754 C CA . GLN B 1 472 ? -7.5 42.562 -14.422 1 91.19 472 GLN B CA 1
ATOM 7755 C C . GLN B 1 472 ? -7.379 41.75 -13.133 1 91.19 472 GLN B C 1
ATOM 7757 O O . GLN B 1 472 ? -6.668 42.156 -12.211 1 91.19 472 GLN B O 1
ATOM 7762 N N . LYS B 1 473 ? -8.094 40.688 -13.078 1 94.25 473 LYS B N 1
ATOM 7763 C CA . LYS B 1 473 ? -8.07 39.812 -11.898 1 94.25 473 LYS B CA 1
ATOM 7764 C C . LYS B 1 473 ? -7.285 38.531 -12.172 1 94.25 473 LYS B C 1
ATOM 7766 O O . LYS B 1 473 ? -7.32 38 -13.281 1 94.25 473 LYS B O 1
ATOM 7771 N N . CYS B 1 474 ? -6.59 38.156 -11.164 1 92.81 474 CYS B N 1
ATOM 7772 C CA . CYS B 1 474 ? -5.914 36.844 -11.242 1 92.81 474 CYS B CA 1
ATOM 7773 C C . CYS B 1 474 ? -6.883 35.719 -10.945 1 92.81 474 CYS B C 1
ATOM 7775 O O . CYS B 1 474 ? -7.555 35.719 -9.914 1 92.81 474 CYS B O 1
ATOM 7777 N N . GLN B 1 475 ? -7.016 34.844 -11.938 1 85.62 475 GLN B N 1
ATOM 7778 C CA . GLN B 1 475 ? -7.91 33.688 -11.766 1 85.62 475 GLN B CA 1
ATOM 7779 C C . GLN B 1 475 ? -7.305 32.438 -12.359 1 85.62 475 GLN B C 1
ATOM 7781 O O . GLN B 1 475 ? -6.594 32.469 -13.367 1 85.62 475 GLN B O 1
ATOM 7786 N N . PHE B 1 476 ? -7.586 31.359 -11.648 1 81.81 476 PHE B N 1
ATOM 7787 C CA . PHE B 1 476 ? -7.133 30.078 -12.156 1 81.81 476 PHE B CA 1
ATOM 7788 C C . PHE B 1 476 ? -8.148 29.484 -13.125 1 81.81 476 PHE B C 1
ATOM 7790 O O . PHE B 1 476 ? -9.359 29.562 -12.883 1 81.81 476 PHE B O 1
#

pLDDT: mean 87.28, std 9.27, range [54.38, 98.31]

Nearest PDB structures (foldseek):
  6sh2-assembly1_AAA  TM=8.214E-01  e=2.126E-22  Homo sapiens
  5v48-assembly1_B  TM=8.151E-01  e=1.195E-21  Oryctolagus cuniculus
  6svy-assembly1_A  TM=8.017E-01  e=7.763E-22  Homo sapiens
  4cth-assembly1_A-2  TM=8.226E-01  e=1.549E-21  Homo sapiens
  3dwb-assembly1_A  TM=8.451E-01  e=1.341E-20  Homo sapiens

Foldseek 3Di:
DVVVVLVVLLVVLVVVLVVLLVVLVPDDFPQDKDKDFLLVVCVVQVQVCPSVVVQVLLVLLVHGRDRGDIDIHGSSNVSSSVSVRVVSVPDDPSSVVSNVVVVVCVVQQVPDPVSVVVVQVVCCVVPVDDDDDDPVVVVVVLCCLLLVLQVLLVCCVVQPDPVNQVVLVVLLVLLLVLVLVVLVVPPQFDPQLSVQLNQLSVLAAEADAFAPLSNDPVSSCVLCVQQDPCPPDDSVNSVSSVSSRSSSLSVCPPVDPHCRRVSPDHLCDQDFAQDLLRYTYHHNNVQHPPQDDPPDDLLLNLLRSQLSSQLHNCLCPPPSNCLATHPSDGDHDGDPSSVVVNVVLLVVQVVVQQVVCCVPPNDDQDAPSVLSSSNSVSLQRSNSSSVSSSVVVCVVPNDDDDDPPDPADSLRVNLVSNLVPLDDDDDPVVQSVCRVVNHGRSNCSNQQNQLQDVVNCVRVVPDECDSSDDPDHRDD/DVVVVLVVLLVVLVVLLVVLLVVLVPDDFPQDKDKDFLQVVCVVQVQVCVSVVVQVLLVLLVHGGDRGDIDIHGSSRVSSSVSVRVVSVPDDPSSVVSNVVVVVCVVQQVPDPVSVVVVQVVCCVVPVDDDDDPPVVVVVVLCCLLLVLVVLLVCCVVQPDPVNQVVLVVLLVLLLVLVLVVLVVPPQFDPQLSVQLNQLSVLAAEDDAFAPLSNDPVSSCVLCVQQDPCPPDDSVNSVSSVSSRSSSLSVCPPVDPGPRPVSPDHLCDQDFAQDLLRYTYHHNNVQHPPQDDPPDDLLLNLLRSQLSSQLHNCLCPPPSNCLATHPSDGDHDGDPSSVVVNVVLLVVLVVVQQVVCCVLPNNDQDADSRLSSSNSVSLQRSNSSSVSSSVVVCVVPNDDDDDPPDPADSLRVNLVSNLVPLDDDDDPVVQSVCRVVNHGRSNCSNQQNQLLDVVNCVRVVPDECDSSDDPDHRDD

Sequence (952 aa):
MVAANDVRDVVDLLIELAQIRESVRTTIPNNEDEEITMMELGDKYPILGLARTIREFFAAAEKGVFDFQKVILSSRQAQFFRRLQPLLADADSRILQNFFSFEYARSRVLITRNLREITLKLEKSLYGRLEEERRSLMCARETAKYYRAALAKQFVQKKFSEKSKKYVGEMFERIKDAYSETFDSWTWMSGPTKSLAREKLDEMLTMLGYRAVDRSERDLQFLYRNYPKGDEGYYKTRQDLYHADKTNWLKNLNEIFDLSFTRNLSPTDYRASYLLNNNLVMSAAYLQKPRFSLTYSTAHNFAVLGYLLGHHVSQAFDSDGRSVGRCNKRQVWWEDQEISTYTQKSQCYMDDYTGFLDSEFGSNVQLNRSVSEKTLLADNVGLHLAHRAWKTFVASNGTEKMLPGINLNQDETFFVTFAQQFCEKKTEEEAKKTLESDTLSAKFRILGPLRNFPEFGETFNCPVGSAMNPTQKCQFMVAANDVRDVVDLLIELAQIRESVRTTIPNNEDEEITMMELGDKYPILGLARTIREFFAAAEKGVFDFQKVILSSRQAQFFRRLQPLLADADSRILQNFFSFEYARSRVLITRNLREITLKLEKSLYGRLEEERRSLMCARETAKYYRAALAKQFVQKKFSEKSKKYVGEMFERIKDAYSETFDSWTWMSGPTKSLAREKLDEMLTMLGYRAVDRSERDLQFLYRNYPKGDEGYYKTRQDLYHADKTNWLKNLNEIFDLSFTRNLSPTDYRASYLLNNNLVMSAAYLQKPRFSLTYSTAHNFAVLGYLLGHHVSQAFDSDGRSVGRCNKRQVWWEDQEISTYTQKSQCYMDDYTGFLDSEFGSNVQLNRSVSEKTLLADNVGLHLAHRAWKTFVASNGTEKMLPGINLNQDETFFVTFAQQFCEKKTEEEAKKTLESDTLSAKFRILGPLRNFPEFGETFNCPVGSAMNPTQKCQF

Secondary structure (DSSP, 8-state):
-HHHHHHHHHHHHHHHHHHHHHHHHTS-----PEEEEHHHHHHH-TTTTHHHHHHHHHHHTT----TT-EEEEPHHHHHHHHHHHHHHHHS-HHHHHHHHHHHHHHHTGGG-HHHHHHHHHHHHHHH---SPPPHHHHHHHHHHHHSHHHHHHHHHHHH--HHHHHHHHHHHHHHHHHHHHHHHH-TTS-HHHHHHHHHHHHH-EEEEE--GGGG-HHHHHHHTTTS--S-S-HHHHHHHHHHHHHHHHHHHTTT--SGGG-TT--TTS--EEEETTTEEEEETTTSSTTT--TTS-HHHHIIIIIHHHHHHHHGGGSTTGGGB-GGG-B---S-HHHHHHHHHHHHHHHHHHHHHHHHHH-S-----HHHHHHHHHHHHHHHHHHHHHHHHHHHHH-PPPPPTT----HHHHHHHHHHHTT-----HHHHHHHHHTT---HHHHHHHHHHT-HHHHHHTTPPTTSTTS-SS----/-HHHHHHHHHHHHHHHHHHHHHHHHTS-----PEEEEHHHHHHH-TTTTHHHHHHHHHHHTT----TT-EEEEPHHHHHHHHHHHHHHHHS-HHHHHHHHHHHHHHHTGGG-HHHHHHHHHHHHHHH---SPPPHHHHHHHHHHHHSHHHHHHHHHHHH--HHHHHHHHHHHHHHHHHHHHHHHH-TTS-HHHHHHHHHHHHH-EEEEE--GGGG-HHHHHHHTTTS--S-S-HHHHHHHHHHHHHHHHHHHTTT--SGGG-TT--TTS--EEEETTTEEEEETTTSSTTT--TTS-HHHHIIIIIHHHHHHHHGGGSTTGGGB-GGG-B---S-HHHHHHHHHHHHHHHHHHHHHHHHHH-TT----HHHHHHHHHHHHHHHHHHHHHHHHHHHHH-PPPPPTT----HHHHHHHHHHHTT-----HHHHHHHHHTT---HHHHHHHHHHT-HHHHHHTTPPTTSTTS-SS----

Organism: NCBI:txid231223

InterPro domains:
  IPR000718 Peptidase M13 [PS51885] (41-476)
  IPR000718 Peptidase M13 [PTHR11733] (4-474)
  IPR000718 Peptidase M13 [cd08662] (3-475)
  IPR008753 Peptidase M13, N-terminal domain [PF05649] (3-210)
  IPR018497 Peptidase M13, C-terminal domain [PF01431] (277-475)
  IPR024079 Metallopeptidase, catalytic domain superfamily [G3DSA:3.40.390.10] (139-476)

Solvent-accessible surface area (backbone atoms only — not comparable to full-atom values): 52022 Å² total; per-residue (Å²): 107,68,64,58,53,50,49,52,52,36,51,52,50,51,50,53,51,50,51,48,53,50,55,36,70,71,43,79,66,82,78,50,64,42,78,41,28,35,49,51,48,31,69,75,36,60,84,70,40,54,41,59,49,53,35,51,58,33,44,74,45,75,37,89,69,48,53,72,45,71,46,79,39,44,45,52,55,51,51,41,49,63,59,44,40,61,54,60,72,68,48,55,66,67,49,52,52,50,43,52,49,48,54,53,47,63,76,54,32,87,71,42,72,68,45,41,51,52,50,45,53,50,40,28,72,74,70,60,52,81,71,82,75,54,65,69,55,51,51,50,51,54,48,46,66,76,40,41,56,64,51,28,28,56,47,37,74,72,73,47,51,71,65,54,40,51,51,53,50,51,50,50,53,39,34,51,51,31,45,53,55,48,51,72,68,36,80,74,55,54,70,71,44,48,54,50,50,50,50,37,61,72,65,46,42,68,34,60,29,54,46,67,55,37,73,32,66,69,44,46,52,60,71,49,64,74,50,70,91,59,86,63,50,68,66,55,30,50,52,45,42,50,52,36,52,51,34,52,50,58,59,45,56,69,62,55,95,55,72,65,72,41,86,87,61,51,32,72,39,82,41,72,47,56,43,77,68,44,32,40,38,33,14,33,51,44,59,30,78,87,47,32,56,91,83,52,53,66,47,44,36,25,31,39,41,30,17,51,53,25,22,36,57,45,44,51,66,34,90,69,19,43,41,33,34,67,96,53,33,78,40,88,66,72,53,70,67,37,52,52,51,51,51,54,50,47,45,45,52,45,50,54,51,51,54,50,43,37,72,74,73,36,90,75,74,68,64,52,58,72,60,48,42,53,49,52,49,17,45,36,51,3,45,52,25,14,50,49,27,44,52,53,45,31,71,75,71,48,81,77,81,71,62,85,94,51,96,49,55,66,70,52,40,22,55,54,48,37,50,58,72,49,69,71,89,70,54,72,68,54,50,54,53,41,31,64,68,64,36,78,57,48,66,47,68,41,49,52,38,43,26,41,30,69,65,51,21,63,73,68,64,47,55,82,60,36,89,54,16,40,80,79,56,60,71,128,107,69,64,59,53,52,50,50,52,34,49,52,51,50,51,54,50,50,50,49,54,52,55,36,71,71,45,78,68,82,79,51,64,42,78,40,30,36,48,52,47,31,69,75,36,60,84,70,40,54,42,58,51,54,34,52,58,35,43,75,42,73,36,88,68,48,52,71,45,72,46,78,40,42,45,51,54,52,51,41,51,64,59,45,41,60,52,60,71,68,47,54,66,66,47,53,51,52,42,54,50,50,53,54,48,64,76,54,34,86,75,42,71,67,44,42,50,52,50,44,52,51,40,27,71,73,69,61,52,82,72,82,75,54,63,69,56,51,52,50,50,53,49,46,65,77,39,41,56,64,52,28,28,56,47,37,71,73,72,45,51,72,66,56,41,50,51,52,51,51,52,49,53,37,35,51,50,32,45,52,54,50,52,72,68,35,80,74,54,52,70,70,44,47,53,49,49,49,50,36,62,71,65,45,42,65,33,62,30,55,42,65,51,38,72,32,67,68,44,45,51,60,71,48,64,76,50,70,91,59,84,64,50,68,68,54,31,49,52,45,42,51,51,36,52,51,35,53,50,57,60,45,56,67,63,56,92,55,71,59,70,43,83,89,61,52,30,70,39,81,41,73,46,57,43,78,68,44,32,40,40,33,16,32,52,44,58,28,79,88,47,33,56,92,83,51,54,68,48,45,36,24,31,39,41,30,18,51,53,25,24,36,56,45,44,50,66,34,91,71,19,44,42,33,34,69,95,53,32,79,41,88,67,74,53,72,68,39,52,51,50,50,53,54,48,48,45,45,52,46,51,52,51,50,52,48,43,35,72,74,74,38,90,75,71,68,66,51,60,71,61,48,42,52,49,53,49,18,46,36,52,2,45,51,25,13,51,50,27,44,52,53,46,32,72,75,70,48,80,78,80,71,61,84,93,52,98,48,54,66,69,54,41,21,54,53,47,37,50,59,73,50,71,73,89,69,55,72,69,54,50,54,53,40,31,64,68,65,36,79,58,47,67,48,67,42,49,51,39,43,26,40,30,68,66,50,20,62,72,68,64,47,54,83,62,36,90,53,16,41,78,79,56,59,70,127

Radius of gyration: 34.15 Å; Cα contacts (8 Å, |Δi|>4): 1063; chains: 2; bounding box: 76×98×87 Å